Protein AF-0000000071160947 (afdb_homodimer)

Sequence (1406 aa):
MVSRFAVFLLFLVSVNASLTGPANILPTLPNAIIKSENSQCQYDSLKLQLGLKNMTLWAQQMWDASAKQAVGLLSGNRFQLGDFDECLQVAKPIKAQYCLVDVKLDVPPQYSYADPLAREYDPLLPAWHKIYYGGARFKQRLDMIKWALCVPASCSALDVQTYLRSYIKENKLDMIENVSVADNMCTQAQRPGDEYTAYDIAFVLLIGFLILLTIIATVFDYTVYSEQTTWQWNQESKSVDLIMCFSGRRAMQSLKNKNCVVRGLDLTPLCGTTTISMILIIIGHRWGFRLPGPLQNYEVNEQVFYNYFISIFTSHMDLLVDTFFAISGALMILILLDRLERSFISPFKVLVFKYFRLTPVYAVIIFFFATLQYKMGSGPLWEAFIGTDKKNCQQTWWISLLYLNNYIATDKTCGYHTWFMPCEFHFTIIGIVLGYVLHKKPKIGMYLTSMLMAVSIAVPFALTFIGQKPANIQFNMDFTTNPTNDDYFMSIYIKSHTRAGPYIVGAIFGYLLYRRKESTNKLNLTQTYVLLAISTLICTTTWFSGALLYHPSYVYDPLQAALYGSTIRSVWAAGLVTGLYALIIGPPNFVKNMLSWKPFIPLASLNFNAYMVNTILPVADTASRRTPDHFDIRNFVTDAISDTVMCLTAGLFLYLLVERPFRLLITQLFVSKSNENEKKNYVSRAIESNRDFDKVLPTHHRTMVSRFAVFLLFLVSVNASLTGPANILPTLPNAIIKSENSQCQYDSLKLQLGLKNMTLWAQQMWDASAKQAVGLLSGNRFQLGDFDECLQVAKPIKAQYCLVDVKLDVPPQYSYADPLAREYDPLLPAWHKIYYGGARFKQRLDMIKWALCVPASCSALDVQTYLRSYIKENKLDMIENVSVADNMCTQAQRPGDEYTAYDIAFVLLIGFLILLTIIATVFDYTVYSEQTTWQWNQESKSVDLIMCFSGRRAMQSLKNKNCVVRGLDLTPLCGTTTISMILIIIGHRWGFRLPGPLQNYEVNEQVFYNYFISIFTSHMDLLVDTFFAISGALMILILLDRLERSFISPFKVLVFKYFRLTPVYAVIIFFFATLQYKMGSGPLWEAFIGTDKKNCQQTWWISLLYLNNYIATDKTCGYHTWFMPCEFHFTIIGIVLGYVLHKKPKIGMYLTSMLMAVSIAVPFALTFIGQKPANIQFNMDFTTNPTNDDYFMSIYIKSHTRAGPYIVGAIFGYLLYRRKESTNKLNLTQTYVLLAISTLICTTTWFSGALLYHPSYVYDPLQAALYGSTIRSVWAAGLVTGLYALIIGPPNFVKNMLSWKPFIPLASLNFNAYMVNTILPVADTASRRTPDHFDIRNFVTDAISDTVMCLTAGLFLYLLVERPFRLLITQLFVSKSNENEKKNYVSRAIESNRDFDKVLPTHHRT

Radius of gyration: 35.84 Å; Cα contacts (8 Å, |Δi|>4): 2236; chains: 2; bounding box: 84×134×92 Å

Solvent-accessible surface area (backbone atoms only — not comparable to full-atom values): 72496 Å² total; per-residue (Å²): 131,80,75,77,72,68,70,74,72,66,80,75,65,71,69,70,71,66,80,67,60,68,80,57,89,48,68,68,65,81,51,54,50,62,78,40,94,49,62,64,22,18,51,50,16,47,51,39,52,52,27,33,74,64,43,17,23,35,32,40,36,27,55,26,10,16,40,48,63,70,46,22,40,94,34,35,24,28,47,38,54,35,23,61,67,49,12,37,64,30,62,49,96,53,44,27,19,31,30,47,30,39,37,32,49,43,71,57,72,92,39,69,71,52,63,46,80,59,88,76,77,68,42,85,38,51,41,54,44,72,35,45,49,70,78,37,55,60,53,77,54,53,35,49,28,36,40,18,33,23,26,51,51,68,44,48,42,64,48,53,31,54,38,49,54,51,50,36,62,76,67,63,46,67,53,52,64,47,68,45,41,54,65,65,31,46,45,50,69,79,46,80,74,71,59,81,46,72,66,37,50,51,50,52,48,49,53,51,49,38,51,49,47,24,50,52,22,29,51,46,42,57,70,76,43,61,83,56,86,68,89,66,82,85,73,60,56,69,68,56,53,59,43,53,37,24,14,47,65,58,46,55,49,50,39,72,63,62,43,48,50,56,93,86,35,53,50,40,45,55,24,26,52,52,38,54,38,46,52,50,46,42,41,36,43,46,58,52,41,47,64,54,35,47,32,29,54,38,62,64,64,41,45,36,47,69,32,56,75,56,22,26,66,64,46,44,54,67,56,48,57,37,49,53,37,13,52,50,23,16,51,50,28,31,52,50,42,58,44,50,72,76,43,83,71,58,67,65,58,42,52,52,50,49,48,49,50,49,41,58,49,51,47,53,52,48,51,35,43,41,36,56,55,53,66,73,63,59,45,72,38,22,45,66,48,47,45,46,35,19,54,22,15,64,73,36,48,68,43,49,76,65,43,40,34,44,77,48,64,55,84,39,43,46,61,95,71,50,42,56,55,28,35,54,53,54,48,46,54,51,43,52,55,47,32,54,37,34,67,76,41,47,70,61,24,50,53,50,52,50,50,50,47,50,47,22,28,48,46,33,22,49,52,18,42,76,63,62,37,71,39,59,78,66,75,36,51,55,32,52,61,40,52,77,74,32,63,59,46,69,69,39,69,41,26,50,75,47,57,42,32,12,24,50,49,14,28,52,50,11,46,54,60,57,68,52,50,92,80,53,78,62,45,49,68,67,58,23,51,52,35,36,51,51,13,50,49,39,37,48,48,51,49,55,51,39,28,56,68,63,23,83,82,51,74,92,43,46,66,61,19,10,55,45,45,24,37,48,58,35,48,33,25,47,14,49,50,41,30,48,48,26,51,47,50,19,61,93,44,71,67,39,52,60,24,40,36,71,73,28,51,42,49,35,72,25,42,68,45,18,62,73,47,44,58,56,61,37,45,50,50,38,17,35,42,69,54,55,42,68,84,44,72,70,60,50,50,34,52,38,48,20,49,48,53,50,23,48,51,52,8,49,50,42,39,46,57,35,38,51,22,48,40,44,50,54,50,55,62,62,52,64,72,57,42,76,81,52,56,81,81,49,62,74,71,56,62,73,62,64,55,43,68,67,82,72,58,81,79,72,76,64,103,129,82,76,77,66,68,73,69,74,63,80,76,67,72,68,71,70,65,81,66,61,68,81,56,90,47,68,68,65,82,51,54,47,63,79,41,92,48,64,65,23,18,53,52,16,47,50,39,54,52,27,34,73,63,42,15,22,35,33,41,36,24,56,25,11,16,40,49,62,70,47,21,40,94,33,38,26,28,47,38,52,34,22,60,67,48,12,36,66,31,61,51,95,53,43,26,18,31,29,47,31,39,36,32,50,44,71,57,72,92,39,70,73,53,65,46,78,59,86,74,74,67,42,83,39,49,41,54,42,72,35,45,49,70,80,37,55,61,52,78,55,54,36,48,29,37,40,18,33,23,27,51,51,69,42,48,41,63,47,52,31,54,39,50,53,51,50,37,62,74,66,64,46,68,52,52,63,45,68,46,42,54,65,63,30,45,45,50,69,78,47,79,74,71,58,82,46,72,67,37,51,50,50,51,49,51,53,49,49,38,54,49,47,24,50,51,22,29,53,47,43,57,71,76,45,60,82,59,88,68,91,66,83,86,73,60,56,68,68,56,53,59,43,52,36,24,16,47,64,60,46,53,49,50,40,73,62,61,39,49,49,58,93,87,37,54,48,40,44,54,22,24,53,51,38,53,38,47,52,50,49,42,41,38,44,47,58,50,41,45,63,54,34,46,32,29,52,37,64,63,64,40,45,37,48,69,32,55,76,57,22,26,64,64,45,45,52,67,58,47,58,37,51,54,37,13,51,50,22,16,50,48,27,28,52,50,41,58,44,51,72,76,41,84,71,60,68,65,58,41,52,52,50,50,48,50,50,50,41,59,48,52,49,53,50,47,50,35,44,39,36,57,55,52,68,73,63,60,44,72,38,23,45,65,48,48,45,45,36,19,54,22,15,64,73,35,46,69,43,48,77,65,46,39,34,44,75,47,65,54,84,40,44,46,61,94,70,50,41,55,55,26,35,54,54,54,49,47,54,51,41,52,55,47,33,54,37,35,66,77,39,48,70,61,24,50,52,50,51,50,49,49,48,51,46,23,29,48,47,33,22,49,53,18,42,76,62,63,39,71,37,59,79,64,74,36,49,54,32,51,61,40,54,75,75,31,62,57,46,69,70,40,68,42,27,49,75,48,57,43,34,11,24,49,50,13,29,53,50,12,46,54,60,56,68,53,52,92,80,54,80,64,46,47,67,68,58,22,51,52,37,37,49,51,13,50,51,39,36,49,48,52,48,54,51,39,27,57,70,62,23,82,83,49,76,90,43,47,68,59,20,11,57,45,44,24,37,48,58,35,49,33,26,48,14,51,52,41,31,48,49,25,50,46,50,18,61,91,46,70,67,41,51,59,23,41,36,72,73,27,52,42,49,34,72,26,43,68,44,18,62,70,46,44,59,57,60,38,46,50,50,40,18,36,43,68,55,55,42,67,83,43,73,70,61,51,51,34,51,38,47,21,49,50,53,50,22,49,51,52,7,50,51,42,37,48,55,36,36,51,21,47,40,46,48,53,51,56,62,62,53,63,71,58,44,76,79,56,54,80,80,53,61,73,72,55,64,73,66,66,56,42,70,66,82,72,58,81,80,70,76,62,106

Organism: Aphis gossypii (NCBI:txid80765)

InterPro domains:
  IPR002656 Acyltransferase 3 domain [PF01757] (276-599)
  IPR006621 Nose resistant-to-fluoxetine protein, N-terminal [PF20146] (41-163)
  IPR006621 Nose resistant-to-fluoxetine protein, N-terminal [SM00703] (38-188)
  IPR052728 Oxygen and lipid transport regulator [PTHR11161] (25-681)

Secondary structure (DSSP, 8-state):
-GGGGSS-----------------SSPPPPS---S-SSHHHHHHHHHHHHHHHTTBHHHHHHHHHS--S-SSTTTT--EE---HHHHHT--SSS-EEEEEEEEEE---GGGTTS-TT-----TTSBTHHHH--TT-TTS--TTEEEEEEEEETTS-HHHHHHHHHHHHHHTT-TTEEEEE--GGGEEESS-GGGS--HHHHHHHHHHHHHHHHHHHHHHHHHHHSTT-SS--TTSS-HHHHHHHTT-HHHHHHHHHT---EETTEE-THHHHHHHHHHHHHHHHHHHHTTTTS-EE-HHHHHHTTT-HHHHHHHH-THHHHHHHHHHHHHHHHHHHHHHHHHS---HHHHHHHHHHHHHHHHHHHHHHHHTGGGGG---TTHIIIIIHHHHHHHHHHHHHHTT-TTTSSGGG-SSSSTTHHHHHHHHHHHHHHHHHHHHH-HHHHHHHHHHHHHHHHHHHHHHHHHHT--SS----HHHHH-GGG-HHIIIIIT-GGGT-HHHHHHHHHHHHHHH--TTSPPP-HHHHHHHHHHHHHHHHHHHHHHHHHHSTTPPP-HHHHHHHHHHHHHHHHHHHHHHHHHHHHSPP-HHHHHHT-TTHHHHHTTHHHHHHHTTHHHHHHHHH-SS-EE--HHHHHHHHHHHHHHHHHHHHHHIIIIIHHHHHHHHHHHHTTTTTTS-SSTHHHHTTTTTS-TTSS------/-GGGGGGG----------------SSPPPPS--TT-SSHHHHHHHHHHHHHHHTTBHHHHHHHHHS--S-SSTTTT--EE---HHHHHH--SSS-EEEEEEEEEE---GGGTTS-TT-----TTSBTHHHH--TT-TTS--TTEEEEEEEEETTS-HHHHHHHHHHHHHHTT-TTEEEEE--GGGEEESS-GGGS--HHHHHHHHHHHHHHHHHHHHHHHHHHHSTT-SS--TTSS-HHHHHHHTT-HHHHHHHHHT---EETTEE-THHHHHHHHHHHHHHHHHHHHTTTTS-EE-HHHHHHTTT-HHHHHHHH-THHHHHHHHHHHHHHHHHHHHHHHHHS---HHHHHHHHHHHHHHHHHHHHHHHHTGGGGG---TTHIIIIIHHHHHHHHHHHHHHTT-TTTSSGGG-SSSSTTHHHHHHHHHHHHHHHHHHHHH-HHHHHHHHHHHHHHHHHHHHHHHHHHT--SS----HHHHH-GGG-HHIIIIIT-GGGT-HHHHHHHHHHHHHHH--TTSPPP-HHHHHHHHHHHHHHHHHHHHHHHHHHSTTPPP-HHHHHHHHHHHHHHHHHHHHHHHHHHHHSPP-HHHHHHT-TTHHHHHTTHHHHHHHTTHHHHHHHHH-SS-EE--HHHHHHHHHHHHHHHHHHHHHHIIIIIHHHHHHHHHHHHTTTTTTS-SSTHHHHTTTTTS-TTS-------

Foldseek 3Di:
DPPPPPPPPPPPPPPPVPPPPPDALDAFFDQQLCDFPQPVSNVVSVVLVVCVVVVNDLSVLQVQQWQGGDDQLLLQQLEPQRFQVSLQVRPPPFFKKKFWKKWAFDQDPVLQPADLPDLDDDPVDDSSVSQHNNPQQQDHRSRIHTTIGIHTPSAAQVSVQVSRVVVCVVVVVNRTDGMHTDRLLMGHNDDPQQDADPLQVVLVVVLVVLVVLQVVLQVCCCVPVVPDPADFPPPDDLVNNLSNLQHPVNLVVCLQQAQQADPNWRLLLLLLLLLVLLLLVLLLLLLLLQLLFRAGSCSVVSVLLADLVNVLSRWVSLLSLLSVLLQLLLCLLQVLLSQVVVPDDDLVQLLVLQLLLQLFLVLSLLSCLQHCLLNPAAASQSCVFSVLLNVLSVVCVVVLSVLNCLPPPVLSRRDDQSLSVSLSSVLSNVSSVLNVCCNPPVVVSVVVLVVLLVQLLVVLLCCLLVVVHFLDDASRSNCSNRVSPDPCCNPAVSDNSNSNLSNSNSNVLNVVVNPDDPPDDFDEPVRLVVLLVQLCVQLVCLSSVVSQRSRSPRDRDSNVSSNNNSPSSNSNSNSVSSNSVSLRRYDDDDSNCSSSPSVSSSSSVLSSQLSSCSNSVSNCPSSHDSDGDYDDPVVSVVVSVVSSVVSSVRSSVCSSSTNSSSSSVVLSVVQVVPCPPVVPDQPPPQSVVVSHDSSRHRNPRDD/DPPPPPPPPPPPVPPPVPPPPPDALDAFFDQQLCPFPQPVSNVVSVVLVVCVVVVNDLSVLQVQQWQGGDDQLLLFQLESQRFQVSLQVRPPPFFKKKFWKKWAFDQDPVLQPADLPDLDDDPVDDSSVSQHNNPQQQDHRSRIHTTIGIHTPSAAQVSVQVSRVVVCVVVVVNRTDGMHTDRLLMGHNDDPQQDADPLQVVLVVVLVVLVVLQVVLQVCCCVVVVPDPADFPPPDDLVNNLSNLQHPVNLVVCLQQAFQADPNWRLLLLLLLLLVLLLLVLLLLLLLLQLLFRAGSCSVVSVLLADLVNVLSRWVSLLSLLSVLLQLLLCLQQVLLSQVVVPDDDLVQLLVLQLLLQLFLVLSLLSCLQHCLLNPAAASQSCVFSVLLNVLSVVCVVVLSVLNCLPPPVLSRRDDQSLSVSLSSVLSNVSSVLNVCCNVPVVVSVVVLVVLLVQLLVVLLCCLLVVVHFLDDASRSNCSNRVSPDPCCNPAVSDNSNSNLSNSNSNVLNVVVNPDDPPDDFDEPVRLVVLLVQLCVQLVCLSSVVSQRSRSPRDRDSNVSSNNNSPSSNSNSNSVSSNSSSLRRYDDDDSNCSSSPSVSSSSSVLSSQLSSCSNSVSNCPSSHDSDGDYDDPVVSVVVSVVSSVVSSVRSSVCSSSTNSSSSSVVLSVVQVVPCPPPVPDQPPVQSVVVNHDSSRDRNPRDD

pLDDT: mean 89.12, std 17.19, range [22.59, 98.62]

Structure (mmCIF, N/CA/C/O backbone):
data_AF-0000000071160947-model_v1
#
loop_
_entity.id
_entity.type
_entity.pdbx_description
1 polymer 'Nose resistant-to-fluoxetine protein N-terminal domain-containing protein'
#
loop_
_atom_site.group_PDB
_atom_site.id
_atom_site.type_symbol
_atom_site.label_atom_id
_atom_site.label_alt_id
_atom_site.label_comp_id
_atom_site.label_asym_id
_atom_site.label_entity_id
_atom_site.label_seq_id
_atom_site.pdbx_PDB_ins_code
_atom_site.Cartn_x
_atom_site.Cartn_y
_atom_site.Cartn_z
_atom_site.occupancy
_atom_site.B_iso_or_equiv
_atom_site.auth_seq_id
_atom_site.auth_comp_id
_atom_site.auth_asym_id
_atom_site.auth_atom_id
_atom_site.pdbx_PDB_model_num
ATOM 1 N N . MET A 1 1 ? -24.609 -68.188 -52.844 1 24.61 1 MET A N 1
ATOM 2 C CA . MET A 1 1 ? -25.031 -66.938 -52.188 1 24.61 1 MET A CA 1
ATOM 3 C C . MET A 1 1 ? -24.328 -66.75 -50.875 1 24.61 1 MET A C 1
ATOM 5 O O . MET A 1 1 ? -24.594 -65.75 -50.156 1 24.61 1 MET A O 1
ATOM 9 N N . VAL A 1 2 ? -23.703 -67.75 -50.25 1 30.08 2 VAL A N 1
ATOM 10 C CA . VAL A 1 2 ? -23.156 -67.875 -48.906 1 30.08 2 VAL A CA 1
ATOM 11 C C . VAL A 1 2 ? -21.953 -66.938 -48.75 1 30.08 2 VAL A C 1
ATOM 13 O O . VAL A 1 2 ? -21.469 -66.688 -47.625 1 30.08 2 VAL A O 1
ATOM 16 N N . SER A 1 3 ? -21.297 -66.562 -49.844 1 28.06 3 SER A N 1
ATOM 17 C CA . SER A 1 3 ? -19.938 -66 -49.812 1 28.06 3 SER A CA 1
ATOM 18 C C . SER A 1 3 ? -19.922 -64.625 -49.125 1 28.06 3 SER A C 1
ATOM 20 O O . SER A 1 3 ? -18.875 -64.188 -48.688 1 28.06 3 SER A O 1
ATOM 22 N N . ARG A 1 4 ? -20.938 -63.781 -49.312 1 31.16 4 ARG A N 1
ATOM 23 C CA . ARG A 1 4 ? -20.719 -62.344 -49.125 1 31.16 4 ARG A CA 1
ATOM 24 C C . ARG A 1 4 ? -20.719 -61.969 -47.656 1 31.16 4 ARG A C 1
ATOM 26 O O . ARG A 1 4 ? -20.703 -60.781 -47.281 1 31.16 4 ARG A O 1
ATOM 33 N N . PHE A 1 5 ? -21.016 -62.938 -46.75 1 31 5 PHE A N 1
ATOM 34 C CA . PHE A 1 5 ? -21.266 -62.531 -45.375 1 31 5 PHE A CA 1
ATOM 35 C C . PHE A 1 5 ? -19.969 -62.156 -44.688 1 31 5 PHE A C 1
ATOM 37 O O . PHE A 1 5 ? -19.969 -61.781 -43.5 1 31 5 PHE A O 1
ATOM 44 N N . ALA A 1 6 ? -18.797 -62.594 -45.156 1 30.31 6 ALA A N 1
ATOM 45 C CA . ALA A 1 6 ? -17.609 -62.594 -44.312 1 30.31 6 ALA A CA 1
ATOM 46 C C . ALA A 1 6 ? -17.156 -61.156 -44.031 1 30.31 6 ALA A C 1
ATOM 48 O O . ALA A 1 6 ? -16.422 -60.906 -43.062 1 30.31 6 ALA A O 1
ATOM 49 N N . VAL A 1 7 ? -17.312 -60.219 -44.938 1 28.64 7 VAL A N 1
ATOM 50 C CA . VAL A 1 7 ? -16.297 -59.156 -44.938 1 28.64 7 VAL A CA 1
ATOM 51 C C . VAL A 1 7 ? -16.609 -58.156 -43.844 1 28.64 7 VAL A C 1
ATOM 53 O O . VAL A 1 7 ? -15.766 -57.312 -43.469 1 28.64 7 VAL A O 1
ATOM 56 N N . PHE A 1 8 ? -17.906 -58.062 -43.469 1 26.28 8 PHE A N 1
ATOM 57 C CA . PHE A 1 8 ? -18.109 -56.75 -42.812 1 26.28 8 PHE A CA 1
ATOM 58 C C . PHE A 1 8 ? -17.609 -56.781 -41.375 1 26.28 8 PHE A C 1
ATOM 60 O O . PHE A 1 8 ? -18.406 -56.625 -40.438 1 26.28 8 PHE A O 1
ATOM 67 N N . LEU A 1 9 ? -16.922 -57.875 -40.969 1 26.45 9 LEU A N 1
ATOM 68 C CA . LEU A 1 9 ? -16.547 -57.688 -39.594 1 26.45 9 LEU A CA 1
ATOM 69 C C . LEU A 1 9 ? -15.672 -56.469 -39.406 1 26.45 9 LEU A C 1
ATOM 71 O O . LEU A 1 9 ? -14.484 -56.469 -39.75 1 26.45 9 LEU A O 1
ATOM 75 N N . LEU A 1 10 ? -16.125 -55.281 -39.938 1 25.11 10 LEU A N 1
ATOM 76 C CA . LEU A 1 10 ? -15.43 -54.031 -39.719 1 25.11 10 LEU A CA 1
ATOM 77 C C . LEU A 1 10 ? -15 -53.906 -38.25 1 25.11 10 LEU A C 1
ATOM 79 O O . LEU A 1 10 ? -15.672 -54.406 -37.375 1 25.11 10 LEU A O 1
ATOM 83 N N . PHE A 1 11 ? -13.711 -53.5 -38.094 1 27.3 11 PHE A N 1
ATOM 84 C CA . PHE A 1 11 ? -12.812 -53.094 -37 1 27.3 11 PHE A CA 1
ATOM 85 C C . PHE A 1 11 ? -13.508 -52.125 -36.062 1 27.3 11 PHE A C 1
ATOM 87 O O . PHE A 1 11 ? -13.742 -50.969 -36.406 1 27.3 11 PHE A O 1
ATOM 94 N N . LEU A 1 12 ? -14.508 -52.594 -35.344 1 26.86 12 LEU A N 1
ATOM 95 C CA . LEU A 1 12 ? -14.812 -51.781 -34.156 1 26.86 12 LEU A CA 1
ATOM 96 C C . LEU A 1 12 ? -13.555 -51.469 -33.375 1 26.86 12 LEU A C 1
ATOM 98 O O . LEU A 1 12 ? -13.086 -52.312 -32.594 1 26.86 12 LEU A O 1
ATOM 102 N N . VAL A 1 13 ? -12.578 -50.875 -34.031 1 26.92 13 VAL A N 1
ATOM 103 C CA . VAL A 1 13 ? -11.555 -50.25 -33.188 1 26.92 13 VAL A CA 1
ATOM 104 C C . VAL A 1 13 ? -12.219 -49.438 -32.094 1 26.92 13 VAL A C 1
ATOM 106 O O . VAL A 1 13 ? -12.898 -48.438 -32.375 1 26.92 13 VAL A O 1
ATOM 109 N N . SER A 1 14 ? -12.672 -50.125 -31.125 1 26.7 14 SER A N 1
ATOM 110 C CA . SER A 1 14 ? -12.875 -49.344 -29.906 1 26.7 14 SER A CA 1
ATOM 111 C C . SER A 1 14 ? -11.719 -48.375 -29.672 1 26.7 14 SER A C 1
ATOM 113 O O . SER A 1 14 ? -10.602 -48.812 -29.359 1 26.7 14 SER A O 1
ATOM 115 N N . VAL A 1 15 ? -11.633 -47.375 -30.484 1 27.64 15 VAL A N 1
ATOM 116 C CA . VAL A 1 15 ? -10.828 -46.281 -30.016 1 27.64 15 VAL A CA 1
ATOM 117 C C . VAL A 1 15 ? -11.117 -46 -28.547 1 27.64 15 VAL A C 1
ATOM 119 O O . VAL A 1 15 ? -12.219 -45.594 -28.188 1 27.64 15 VAL A O 1
ATOM 122 N N . ASN A 1 16 ? -10.773 -46.938 -27.734 1 27 16 ASN A N 1
ATOM 123 C CA . ASN A 1 16 ? -10.602 -46.375 -26.391 1 27 16 ASN A CA 1
ATOM 124 C C . ASN A 1 16 ? -9.977 -45 -26.438 1 27 16 ASN A C 1
ATOM 126 O O . ASN A 1 16 ? -8.812 -44.844 -26.828 1 27 16 ASN A O 1
ATOM 130 N N . ALA A 1 17 ? -10.703 -44 -26.812 1 32.44 17 ALA A N 1
ATOM 131 C CA . ALA A 1 17 ? -10.32 -42.625 -26.578 1 32.44 17 ALA A CA 1
ATOM 132 C C . ALA A 1 17 ? -9.578 -42.469 -25.25 1 32.44 17 ALA A C 1
ATOM 134 O O . ALA A 1 17 ? -10.195 -42.5 -24.188 1 32.44 17 ALA A O 1
ATOM 135 N N . SER A 1 18 ? -8.5 -43.156 -25.094 1 33.53 18 SER A N 1
ATOM 136 C CA . SER A 1 18 ? -7.617 -42.656 -24.047 1 33.53 18 SER A CA 1
ATOM 137 C C . SER A 1 18 ? -7.801 -41.156 -23.859 1 33.53 18 SER A C 1
ATOM 139 O O . SER A 1 18 ? -7.77 -40.375 -24.828 1 33.53 18 SER A O 1
ATOM 141 N N . LEU A 1 19 ? -8.594 -40.75 -22.984 1 36.97 19 LEU A N 1
ATOM 142 C CA . LEU A 1 19 ? -8.656 -39.375 -22.484 1 36.97 19 LEU A CA 1
ATOM 143 C C . LEU A 1 19 ? -7.297 -38.688 -22.609 1 36.97 19 LEU A C 1
ATOM 145 O O . LEU A 1 19 ? -6.562 -38.594 -21.625 1 36.97 19 LEU A O 1
ATOM 149 N N . THR A 1 20 ? -6.469 -39.031 -23.578 1 40.62 20 THR A N 1
ATOM 150 C CA . THR A 1 20 ? -5.242 -38.25 -23.688 1 40.62 20 THR A CA 1
ATOM 151 C C . THR A 1 20 ? -5.555 -36.75 -23.719 1 40.62 20 THR A C 1
ATOM 153 O O . THR A 1 20 ? -6.066 -36.25 -24.719 1 40.62 20 THR A O 1
ATOM 156 N N . GLY A 1 21 ? -6.02 -36.219 -22.703 1 48.97 21 GLY A N 1
ATOM 157 C CA . GLY A 1 21 ? -6.062 -34.75 -22.641 1 48.97 21 GLY A CA 1
ATOM 158 C C . GLY A 1 21 ? -4.914 -34.094 -23.375 1 48.97 21 GLY A C 1
ATOM 159 O O . GLY A 1 21 ? -3.93 -34.75 -23.719 1 48.97 21 GLY A O 1
ATOM 160 N N . PRO A 1 22 ? -5.184 -33.062 -24.125 1 52.38 22 PRO A N 1
ATOM 161 C CA . PRO A 1 22 ? -4.105 -32.344 -24.812 1 52.38 22 PRO A CA 1
ATOM 162 C C . PRO A 1 22 ? -2.828 -32.25 -23.969 1 52.38 22 PRO A C 1
ATOM 164 O O . PRO A 1 22 ? -2.895 -32.188 -22.75 1 52.38 22 PRO A O 1
ATOM 167 N N . ALA A 1 23 ? -1.731 -32.812 -24.578 1 54.56 23 ALA A N 1
ATOM 168 C CA . ALA A 1 23 ? -0.407 -32.844 -23.969 1 54.56 23 ALA A CA 1
ATOM 169 C C . ALA A 1 23 ? -0.007 -31.453 -23.484 1 54.56 23 ALA A C 1
ATOM 171 O O . ALA A 1 23 ? -0.059 -30.484 -24.234 1 54.56 23 ALA A O 1
ATOM 172 N N . ASN A 1 24 ? -0.079 -31.281 -22.172 1 66.25 24 ASN A N 1
ATOM 173 C CA . ASN A 1 24 ? 0.501 -30.078 -21.562 1 66.25 24 ASN A CA 1
ATOM 174 C C . ASN A 1 24 ? 1.963 -29.906 -21.969 1 66.25 24 ASN A C 1
ATOM 176 O O . ASN A 1 24 ? 2.641 -30.875 -22.312 1 66.25 24 ASN A O 1
ATOM 180 N N . ILE A 1 25 ? 2.293 -28.672 -22.156 1 75.81 25 ILE A N 1
ATOM 181 C CA . ILE A 1 25 ? 3.67 -28.328 -22.484 1 75.81 25 ILE A CA 1
ATOM 182 C C . ILE A 1 25 ? 4.621 -28.984 -21.5 1 75.81 25 ILE A C 1
ATOM 184 O O . ILE A 1 25 ? 5.656 -29.531 -21.875 1 75.81 25 ILE A O 1
ATOM 188 N N . LEU A 1 26 ? 4.211 -28.984 -20.203 1 81.75 26 LEU A N 1
ATOM 189 C CA . LEU A 1 26 ? 4.984 -29.656 -19.172 1 81.75 26 LEU A CA 1
ATOM 190 C C . LEU A 1 26 ? 4.137 -30.703 -18.438 1 81.75 26 LEU A C 1
ATOM 192 O O . LEU A 1 26 ? 3.104 -30.375 -17.859 1 81.75 26 LEU A O 1
ATOM 196 N N . PRO A 1 27 ? 4.562 -31.906 -18.594 1 80.94 27 PRO A N 1
ATOM 197 C CA . PRO A 1 27 ? 3.814 -32.938 -17.891 1 80.94 27 PRO A CA 1
ATOM 198 C C . PRO A 1 27 ? 4.039 -32.906 -16.375 1 80.94 27 PRO A C 1
ATOM 200 O O . PRO A 1 27 ? 4.922 -32.219 -15.898 1 80.94 27 PRO A O 1
ATOM 203 N N . THR A 1 28 ? 3.236 -33.656 -15.688 1 88.88 28 THR A N 1
ATOM 204 C CA . THR A 1 28 ? 3.342 -33.781 -14.234 1 88.88 28 THR A CA 1
ATOM 205 C C . THR A 1 28 ? 4.625 -34.5 -13.836 1 88.88 28 THR A C 1
ATOM 207 O O . THR A 1 28 ? 4.961 -35.531 -14.398 1 88.88 28 THR A O 1
ATOM 210 N N . LEU A 1 29 ? 5.379 -33.906 -12.938 1 93.25 29 LEU A N 1
ATOM 211 C CA . LEU A 1 29 ? 6.594 -34.5 -12.398 1 93.25 29 LEU A CA 1
ATOM 212 C C . LEU A 1 29 ? 6.324 -35.125 -11.031 1 93.25 29 LEU A C 1
ATOM 214 O O . LEU A 1 29 ? 5.52 -34.625 -10.258 1 93.25 29 LEU A O 1
ATOM 218 N N . PRO A 1 30 ? 6.996 -36.219 -10.773 1 94.44 30 PRO A N 1
ATOM 219 C CA . PRO A 1 30 ? 6.773 -36.906 -9.492 1 94.44 30 PRO A CA 1
ATOM 220 C C . PRO A 1 30 ? 7.41 -36.156 -8.32 1 94.44 30 PRO A C 1
ATOM 222 O O . PRO A 1 30 ? 8.469 -35.562 -8.469 1 94.44 30 PRO A O 1
ATOM 225 N N . ASN A 1 31 ? 6.727 -36.25 -7.195 1 95.75 31 ASN A N 1
ATOM 226 C CA . ASN A 1 31 ? 7.297 -35.656 -5.992 1 95.75 31 ASN A CA 1
ATOM 227 C C . ASN A 1 31 ? 7.816 -36.719 -5.031 1 95.75 31 ASN A C 1
ATOM 229 O O . ASN A 1 31 ? 8.312 -36.406 -3.953 1 95.75 31 ASN A O 1
ATOM 233 N N . ALA A 1 32 ? 7.645 -38.031 -5.41 1 96.25 32 ALA A N 1
ATOM 234 C CA . ALA A 1 32 ? 8.25 -39.125 -4.688 1 96.25 32 ALA A CA 1
ATOM 235 C C . ALA A 1 32 ? 9.516 -39.625 -5.383 1 96.25 32 ALA A C 1
ATOM 237 O O . ALA A 1 32 ? 9.461 -40.062 -6.531 1 96.25 32 ALA A O 1
ATOM 238 N N . ILE A 1 33 ? 10.586 -39.594 -4.66 1 96.44 33 ILE A N 1
ATOM 239 C CA . ILE A 1 33 ? 11.891 -39.969 -5.203 1 96.44 33 ILE A CA 1
ATOM 240 C C . ILE A 1 33 ? 12.18 -41.438 -4.895 1 96.44 33 ILE A C 1
ATOM 242 O O . ILE A 1 33 ? 13.047 -41.719 -4.074 1 96.44 33 ILE A O 1
ATOM 246 N N . ILE A 1 34 ? 11.617 -42.281 -5.613 1 93.31 34 ILE A N 1
ATOM 247 C CA . ILE A 1 34 ? 11.539 -43.688 -5.238 1 93.31 34 ILE A CA 1
ATOM 248 C C . ILE A 1 34 ? 12.852 -44.406 -5.59 1 93.31 34 ILE A C 1
ATOM 250 O O . ILE A 1 34 ? 13.188 -45.438 -5.016 1 93.31 34 ILE A O 1
ATOM 254 N N . LYS A 1 35 ? 13.68 -43.969 -6.551 1 90.75 35 LYS A N 1
ATOM 255 C CA . LYS A 1 35 ? 14.953 -44.562 -6.906 1 90.75 35 LYS A CA 1
ATOM 256 C C . LYS A 1 35 ? 16.125 -43.688 -6.5 1 90.75 35 LYS A C 1
ATOM 258 O O . LYS A 1 35 ? 16.875 -43.188 -7.352 1 90.75 35 LYS A O 1
ATOM 263 N N . SER A 1 36 ? 16.234 -43.438 -5.227 1 91.62 36 SER A N 1
ATOM 264 C CA . SER A 1 36 ? 17.344 -42.625 -4.738 1 91.62 36 SER A CA 1
ATOM 265 C C . SER A 1 36 ? 18.453 -43.5 -4.164 1 91.62 36 SER A C 1
ATOM 267 O O . SER A 1 36 ? 18.203 -44.562 -3.631 1 91.62 36 SER A O 1
ATOM 269 N N . GLU A 1 37 ? 19.734 -43.031 -4.301 1 92.06 37 GLU A N 1
ATOM 270 C CA . GLU A 1 37 ? 20.875 -43.719 -3.68 1 92.06 37 GLU A CA 1
ATOM 271 C C . GLU A 1 37 ? 20.875 -43.5 -2.166 1 92.06 37 GLU A C 1
ATOM 273 O O . GLU A 1 37 ? 21.484 -44.281 -1.432 1 92.06 37 GLU A O 1
ATOM 278 N N . ASN A 1 38 ? 20.234 -42.469 -1.774 1 95.44 38 ASN A N 1
ATOM 279 C CA . ASN A 1 38 ? 20.031 -42.219 -0.354 1 95.44 38 ASN A CA 1
ATOM 280 C C . ASN A 1 38 ? 18.922 -43.062 0.224 1 95.44 38 ASN A C 1
ATOM 282 O O . ASN A 1 38 ? 17.75 -42.875 -0.098 1 95.44 38 ASN A O 1
ATOM 286 N N . SER A 1 39 ? 19.219 -43.938 1.131 1 96.56 39 SER A N 1
ATOM 287 C CA . SER A 1 39 ? 18.281 -44.938 1.638 1 96.56 39 SER A CA 1
ATOM 288 C C . SER A 1 39 ? 17.109 -44.281 2.369 1 96.56 39 SER A C 1
ATOM 290 O O . SER A 1 39 ? 15.969 -44.719 2.232 1 96.56 39 SER A O 1
ATOM 292 N N . GLN A 1 40 ? 17.406 -43.344 3.186 1 97.62 40 GLN A N 1
ATOM 293 C CA . GLN A 1 40 ? 16.328 -42.656 3.922 1 97.62 40 GLN A CA 1
ATOM 294 C C . GLN A 1 40 ? 15.383 -41.938 2.977 1 97.62 40 GLN A C 1
ATOM 296 O O . GLN A 1 40 ? 14.164 -41.938 3.178 1 97.62 40 GLN A O 1
ATOM 301 N N . CYS A 1 41 ? 15.945 -41.25 2.033 1 97.69 41 CYS A N 1
ATOM 302 C CA . CYS A 1 41 ? 15.133 -40.594 1.02 1 97.69 41 CYS A CA 1
ATOM 303 C C . CYS A 1 41 ? 14.234 -41.562 0.297 1 97.69 41 CYS A C 1
ATOM 305 O O . CYS A 1 41 ? 13.047 -41.312 0.086 1 97.69 41 CYS A O 1
ATOM 307 N N . GLN A 1 42 ? 14.797 -42.719 -0.084 1 97.44 42 GLN A N 1
ATOM 308 C CA . GLN A 1 42 ? 14.016 -43.75 -0.762 1 97.44 42 GLN A CA 1
ATOM 309 C C . GLN A 1 42 ? 12.891 -44.25 0.129 1 97.44 42 GLN A C 1
ATOM 311 O O . GLN A 1 42 ? 11.758 -44.406 -0.325 1 97.44 42 GLN A O 1
ATOM 316 N N . TYR A 1 43 ? 13.227 -44.5 1.383 1 97.75 43 TYR A N 1
ATOM 317 C CA . TYR A 1 43 ? 12.242 -45 2.332 1 97.75 43 TYR A CA 1
ATOM 318 C C . TYR A 1 43 ? 11.094 -44.031 2.498 1 97.75 43 TYR A C 1
ATOM 320 O O . TYR A 1 43 ? 9.922 -44.406 2.422 1 97.75 43 TYR A O 1
ATOM 328 N N . ASP A 1 44 ? 11.367 -42.781 2.736 1 98.25 44 ASP A N 1
ATOM 329 C CA . ASP A 1 44 ? 10.344 -41.75 2.928 1 98.25 44 ASP A CA 1
ATOM 330 C C . ASP A 1 44 ? 9.516 -41.562 1.661 1 98.25 44 ASP A C 1
ATOM 332 O O . ASP A 1 44 ? 8.312 -41.312 1.735 1 98.25 44 ASP A O 1
ATOM 336 N N . SER A 1 45 ? 10.156 -41.688 0.536 1 98.12 45 SER A N 1
ATOM 337 C CA . SER A 1 45 ? 9.453 -41.531 -0.736 1 98.12 45 SER A CA 1
ATOM 338 C C . SER A 1 45 ? 8.477 -42.688 -0.961 1 98.12 45 SER A C 1
ATOM 340 O O . SER A 1 45 ? 7.383 -42.469 -1.498 1 98.12 45 SER A O 1
ATOM 342 N N . LEU A 1 46 ? 8.867 -43.844 -0.591 1 97.38 46 LEU A N 1
ATOM 343 C CA . LEU A 1 46 ? 7.961 -45 -0.701 1 97.38 46 LEU A CA 1
ATOM 344 C C . LEU A 1 46 ? 6.777 -44.844 0.247 1 97.38 46 LEU A C 1
ATOM 346 O O . LEU A 1 46 ? 5.645 -45.188 -0.104 1 97.38 46 LEU A O 1
ATOM 350 N N . LYS A 1 47 ? 7.047 -44.344 1.408 1 97.44 47 LYS A N 1
ATOM 351 C CA . LYS A 1 47 ? 5.969 -44.062 2.348 1 97.44 47 LYS A CA 1
ATOM 352 C C . LYS A 1 47 ? 5.008 -43.031 1.77 1 97.44 47 LYS A C 1
ATOM 354 O O . LYS A 1 47 ? 3.791 -43.125 1.948 1 97.44 47 LYS A O 1
ATOM 359 N N . LEU A 1 48 ? 5.578 -42 1.163 1 97.62 48 LEU A N 1
ATOM 360 C CA . LEU A 1 48 ? 4.77 -40.969 0.518 1 97.62 48 LEU A CA 1
ATOM 361 C C . LEU A 1 48 ? 3.879 -41.594 -0.561 1 97.62 48 LEU A C 1
ATOM 363 O O . LEU A 1 48 ? 2.689 -41.281 -0.639 1 97.62 48 LEU A O 1
ATOM 367 N N . GLN A 1 49 ? 4.418 -42.438 -1.373 1 96.06 49 GLN A N 1
ATOM 368 C CA . GLN A 1 49 ? 3.652 -43.094 -2.436 1 96.06 49 GLN A CA 1
ATOM 369 C C . GLN A 1 49 ? 2.498 -43.906 -1.863 1 96.06 49 GLN A C 1
ATOM 371 O O . GLN A 1 49 ? 1.39 -43.875 -2.402 1 96.06 49 GLN A O 1
ATOM 376 N N . LEU A 1 50 ? 2.75 -44.594 -0.775 1 95.38 50 LEU A N 1
ATOM 377 C CA . LEU A 1 50 ? 1.712 -45.375 -0.112 1 95.38 50 LEU A CA 1
ATOM 378 C C . LEU A 1 50 ? 0.637 -44.469 0.473 1 95.38 50 LEU A C 1
ATOM 380 O O . LEU A 1 50 ? -0.555 -44.75 0.377 1 95.38 50 LEU A O 1
ATOM 384 N N . GLY A 1 51 ? 1.091 -43.375 1.083 1 95.69 51 GLY A N 1
ATOM 385 C CA . GLY A 1 51 ? 0.145 -42.438 1.631 1 95.69 51 GLY A CA 1
ATOM 386 C C . GLY A 1 51 ? -0.749 -41.812 0.576 1 95.69 51 GLY A C 1
ATOM 387 O O . GLY A 1 51 ? -1.926 -41.531 0.831 1 95.69 51 GLY A O 1
ATOM 388 N N . LEU A 1 52 ? -0.185 -41.5 -0.574 1 95.31 52 LEU A N 1
ATOM 389 C CA . LEU A 1 52 ? -0.961 -40.938 -1.672 1 95.31 52 LEU A CA 1
ATOM 390 C C . LEU A 1 52 ? -2.035 -41.938 -2.137 1 95.31 52 LEU A C 1
ATOM 392 O O . LEU A 1 52 ? -3.178 -41.531 -2.381 1 95.31 52 LEU A O 1
ATOM 396 N N . LYS A 1 53 ? -1.677 -43.156 -2.234 1 92.38 53 LYS A N 1
ATOM 397 C CA . LYS A 1 53 ? -2.617 -44.188 -2.654 1 92.38 53 LYS A CA 1
ATOM 398 C C . LYS A 1 53 ? -3.758 -44.312 -1.65 1 92.38 53 LYS A C 1
ATOM 400 O O . LYS A 1 53 ? -4.902 -44.594 -2.035 1 92.38 53 LYS A O 1
ATOM 405 N N . ASN A 1 54 ? -3.467 -44.094 -0.401 1 91.81 54 ASN A N 1
ATOM 406 C CA . ASN A 1 54 ? -4.453 -44.25 0.662 1 91.81 54 ASN A CA 1
ATOM 407 C C . ASN A 1 54 ? -5.188 -42.938 0.954 1 91.81 54 ASN A C 1
ATOM 409 O O . ASN A 1 54 ? -5.926 -42.844 1.937 1 91.81 54 ASN A O 1
ATOM 413 N N . MET A 1 55 ? -4.949 -41.938 0.252 1 92.88 55 MET A N 1
ATOM 414 C CA . MET A 1 55 ? -5.586 -40.625 0.407 1 92.88 55 MET A CA 1
ATOM 415 C C . MET A 1 55 ? -5.352 -40.062 1.807 1 92.88 55 MET A C 1
ATOM 417 O O . MET A 1 55 ? -6.246 -39.469 2.395 1 92.88 55 MET A O 1
ATOM 421 N N . THR A 1 56 ? -4.176 -40.375 2.332 1 95.69 56 THR A N 1
ATOM 422 C CA . THR A 1 56 ? -3.828 -39.906 3.66 1 95.69 56 THR A CA 1
ATOM 423 C C . THR A 1 56 ? -3.52 -38.406 3.621 1 95.69 56 THR A C 1
ATOM 425 O O . THR A 1 56 ? -2.934 -37.906 2.654 1 95.69 56 THR A O 1
ATOM 428 N N . LEU A 1 57 ? -3.852 -37.656 4.594 1 96 57 LEU A N 1
ATOM 429 C CA . LEU A 1 57 ? -3.828 -36.188 4.594 1 96 57 LEU A CA 1
ATOM 430 C C . LEU A 1 57 ? -2.418 -35.656 4.34 1 96 57 LEU A C 1
ATOM 432 O O . LEU A 1 57 ? -2.211 -34.812 3.453 1 96 57 LEU A O 1
ATOM 436 N N . TRP A 1 58 ? -1.373 -36.125 5.125 1 97.69 58 TRP A N 1
ATOM 437 C CA . TRP A 1 58 ? -0.017 -35.594 4.984 1 97.69 58 TRP A CA 1
ATOM 438 C C . TRP A 1 58 ? 0.501 -35.812 3.564 1 97.69 58 TRP A C 1
ATOM 440 O O . TRP A 1 58 ? 1.15 -34.906 3.002 1 97.69 58 TRP A O 1
ATOM 450 N N . ALA A 1 59 ? 0.267 -36.938 2.994 1 97.62 59 ALA A N 1
ATOM 451 C CA . ALA A 1 59 ? 0.723 -37.281 1.646 1 97.62 59 ALA A CA 1
ATOM 452 C C . ALA A 1 59 ? -0.013 -36.438 0.6 1 97.62 59 ALA A C 1
ATOM 454 O O . ALA A 1 59 ? 0.6 -35.938 -0.344 1 97.62 59 ALA A O 1
ATOM 455 N N . GLN A 1 60 ? -1.303 -36.312 0.835 1 96.44 60 GLN A N 1
ATOM 456 C CA . GLN A 1 60 ? -2.092 -35.5 -0.089 1 96.44 60 GLN A CA 1
ATOM 457 C C . GLN A 1 60 ? -1.678 -34.031 -0.027 1 96.44 60 GLN A C 1
ATOM 459 O O . GLN A 1 60 ? -1.705 -33.344 -1.04 1 96.44 60 GLN A O 1
ATOM 464 N N . GLN A 1 61 ? -1.354 -33.562 1.154 1 97.19 61 GLN A N 1
ATOM 465 C CA . GLN A 1 61 ? -0.876 -32.188 1.298 1 97.19 61 GLN A CA 1
ATOM 466 C C . GLN A 1 61 ? 0.412 -31.969 0.509 1 97.19 61 GLN A C 1
ATOM 468 O O . GLN A 1 61 ? 0.587 -30.922 -0.126 1 97.19 61 GLN A O 1
ATOM 473 N N . MET A 1 62 ? 1.315 -32.906 0.57 1 98 62 MET A N 1
ATOM 474 C CA . MET A 1 62 ? 2.566 -32.781 -0.172 1 98 62 MET A CA 1
ATOM 475 C C . MET A 1 62 ? 2.307 -32.75 -1.674 1 98 62 MET A C 1
ATOM 477 O O . MET A 1 62 ? 2.912 -31.953 -2.391 1 98 62 MET A O 1
ATOM 481 N N . TRP A 1 63 ? 1.393 -33.562 -2.121 1 96.69 63 TRP A N 1
ATOM 482 C CA . TRP A 1 63 ? 1.027 -33.562 -3.533 1 96.69 63 TRP A CA 1
ATOM 483 C C . TRP A 1 63 ? 0.292 -32.281 -3.906 1 96.69 63 TRP A C 1
ATOM 485 O O . TRP A 1 63 ? 0.586 -31.672 -4.934 1 96.69 63 TRP A O 1
ATOM 495 N N . ASP A 1 64 ? -0.653 -31.891 -3.033 1 96.44 64 ASP A N 1
ATOM 496 C CA . ASP A 1 64 ? -1.447 -30.688 -3.248 1 96.44 64 ASP A CA 1
ATOM 497 C C . ASP A 1 64 ? -0.559 -29.453 -3.295 1 96.44 64 ASP A C 1
ATOM 499 O O . ASP A 1 64 ? -0.876 -28.469 -3.986 1 96.44 64 ASP A O 1
ATOM 503 N N . ALA A 1 65 ? 0.523 -29.484 -2.623 1 97.5 65 ALA A N 1
ATOM 504 C CA . ALA A 1 65 ? 1.436 -28.344 -2.535 1 97.5 65 ALA A CA 1
ATOM 505 C C . ALA A 1 65 ? 2.344 -28.266 -3.76 1 97.5 65 ALA A C 1
ATOM 507 O O . ALA A 1 65 ? 2.961 -27.234 -4.023 1 97.5 65 ALA A O 1
ATOM 508 N N . SER A 1 66 ? 2.494 -29.344 -4.512 1 97.44 66 SER A N 1
ATOM 509 C CA . SER A 1 66 ? 3.389 -29.406 -5.66 1 97.44 66 SER A CA 1
ATOM 510 C C . SER A 1 66 ? 2.707 -28.906 -6.926 1 97.44 66 SER A C 1
ATOM 512 O O . SER A 1 66 ? 1.483 -28.984 -7.059 1 97.44 66 SER A O 1
ATOM 514 N N . ALA A 1 67 ? 3.514 -28.297 -7.762 1 95.69 67 ALA A N 1
ATOM 515 C CA . ALA A 1 67 ? 3.008 -27.984 -9.094 1 95.69 67 ALA A CA 1
ATOM 516 C C . ALA A 1 67 ? 2.736 -29.25 -9.906 1 95.69 67 ALA A C 1
ATOM 518 O O . ALA A 1 67 ? 3.494 -30.219 -9.828 1 95.69 67 ALA A O 1
ATOM 519 N N . LYS A 1 68 ? 1.719 -29.281 -10.68 1 93.19 68 LYS A N 1
ATOM 520 C CA . LYS A 1 68 ? 1.353 -30.469 -11.445 1 93.19 68 LYS A CA 1
ATOM 521 C C . LYS A 1 68 ? 1.338 -30.172 -12.945 1 93.19 68 LYS A C 1
ATOM 523 O O . LYS A 1 68 ? 1.937 -30.906 -13.734 1 93.19 68 LYS A O 1
ATOM 528 N N . GLN A 1 69 ? 0.579 -29.141 -13.281 1 92 69 GLN A N 1
ATOM 529 C CA . GLN A 1 69 ? 0.533 -28.688 -14.664 1 92 69 GLN A CA 1
ATOM 530 C C . GLN A 1 69 ? 0.695 -27.172 -14.742 1 92 69 GLN A C 1
ATOM 532 O O . GLN A 1 69 ? 0.246 -26.438 -13.852 1 92 69 GLN A O 1
ATOM 537 N N . ALA A 1 70 ? 1.318 -26.797 -15.797 1 93 70 ALA A N 1
ATOM 538 C CA . ALA A 1 70 ? 1.583 -25.359 -15.922 1 93 70 ALA A CA 1
ATOM 539 C C . ALA A 1 70 ? 0.289 -24.578 -16.156 1 93 70 ALA A C 1
ATOM 541 O O . ALA A 1 70 ? -0.602 -25.047 -16.859 1 93 70 ALA A O 1
ATOM 542 N N . VAL A 1 71 ? 0.155 -23.531 -15.523 1 94.56 71 VAL A N 1
ATOM 543 C CA . VAL A 1 71 ? -0.948 -22.578 -15.703 1 94.56 71 VAL A CA 1
ATOM 544 C C . VAL A 1 71 ? -0.397 -21.188 -16.016 1 94.56 71 VAL A C 1
ATOM 546 O O . VAL A 1 71 ? 0.423 -20.656 -15.258 1 94.56 71 VAL A O 1
ATOM 549 N N . GLY A 1 72 ? -0.778 -20.625 -17.094 1 95.44 72 GLY A N 1
ATOM 550 C CA . GLY A 1 72 ? -0.385 -19.281 -17.453 1 95.44 72 GLY A CA 1
ATOM 551 C C . GLY A 1 72 ? 1.062 -19.172 -17.891 1 95.44 72 GLY A C 1
ATOM 552 O O . GLY A 1 72 ? 1.697 -18.141 -17.719 1 95.44 72 GLY A O 1
ATOM 553 N N . LEU A 1 73 ? 1.623 -20.281 -18.375 1 95.56 73 LEU A N 1
ATOM 554 C CA . LEU A 1 73 ? 3.012 -20.266 -18.812 1 95.56 73 LEU A CA 1
ATOM 555 C C . LEU A 1 73 ? 3.189 -19.344 -20.016 1 95.56 73 LEU A C 1
ATOM 557 O O . LEU A 1 73 ? 4.117 -18.531 -20.047 1 95.56 73 LEU A O 1
ATOM 561 N N . LEU A 1 74 ? 2.271 -19.406 -20.938 1 95.19 74 LEU A N 1
ATOM 562 C CA . LEU A 1 74 ? 2.371 -18.625 -22.172 1 95.19 74 LEU A CA 1
ATOM 563 C C . LEU A 1 74 ? 2.084 -17.156 -21.906 1 95.19 74 LEU A C 1
ATOM 565 O O . LEU A 1 74 ? 2.389 -16.297 -22.75 1 95.19 74 LEU A O 1
ATOM 569 N N . SER A 1 75 ? 1.51 -16.938 -20.719 1 94.31 75 SER A N 1
ATOM 570 C CA . SER A 1 75 ? 1.269 -15.547 -20.344 1 94.31 75 SER A CA 1
ATOM 571 C C . SER A 1 75 ? 2.389 -15.023 -19.438 1 94.31 75 SER A C 1
ATOM 573 O O . SER A 1 75 ? 2.367 -13.859 -19.031 1 94.31 75 SER A O 1
ATOM 575 N N . GLY A 1 76 ? 3.305 -15.805 -19.125 1 93.12 76 GLY A N 1
ATOM 576 C CA . GLY A 1 76 ? 4.488 -15.312 -18.453 1 93.12 76 GLY A CA 1
ATOM 577 C C . GLY A 1 76 ? 4.719 -15.969 -17.094 1 93.12 76 GLY A C 1
ATOM 578 O O . GLY A 1 76 ? 5.75 -15.742 -16.469 1 93.12 76 GLY A O 1
ATOM 579 N N . ASN A 1 77 ? 3.82 -16.797 -16.641 1 95.12 77 ASN A N 1
ATOM 580 C CA . ASN A 1 77 ? 3.963 -17.438 -15.344 1 95.12 77 ASN A CA 1
ATOM 581 C C . ASN A 1 77 ? 4.973 -18.578 -15.391 1 95.12 77 ASN A C 1
ATOM 583 O O . ASN A 1 77 ? 4.594 -19.75 -15.305 1 95.12 77 ASN A O 1
ATOM 587 N N . ARG A 1 78 ? 6.227 -18.219 -15.43 1 94.94 78 ARG A N 1
ATOM 588 C CA . ARG A 1 78 ? 7.273 -19.234 -15.5 1 94.94 78 ARG A CA 1
ATOM 589 C C . ARG A 1 78 ? 7.574 -19.812 -14.125 1 94.94 78 ARG A C 1
ATOM 591 O O . ARG A 1 78 ? 8.344 -20.766 -13.992 1 94.94 78 ARG A O 1
ATOM 598 N N . PHE A 1 79 ? 7.051 -19.172 -13.07 1 96.5 79 PHE A N 1
ATOM 599 C CA . PHE A 1 79 ? 7.172 -19.688 -11.711 1 96.5 79 PHE A CA 1
ATOM 600 C C . PHE A 1 79 ? 5.914 -20.453 -11.312 1 96.5 79 PHE A C 1
ATOM 602 O O . PHE A 1 79 ? 4.918 -19.844 -10.914 1 96.5 79 PHE A O 1
ATOM 609 N N . GLN A 1 80 ? 5.918 -21.672 -11.484 1 96.94 80 GLN A N 1
ATOM 610 C CA . GLN A 1 80 ? 4.852 -22.516 -10.945 1 96.94 80 GLN A CA 1
ATOM 611 C C . GLN A 1 80 ? 5.109 -22.875 -9.484 1 96.94 80 GLN A C 1
ATOM 613 O O . GLN A 1 80 ? 5.66 -23.922 -9.18 1 96.94 80 GLN A O 1
ATOM 618 N N . LEU A 1 81 ? 4.637 -22.031 -8.586 1 97.69 81 LEU A N 1
ATOM 619 C CA . LEU A 1 81 ? 5.125 -21.953 -7.215 1 97.69 81 LEU A CA 1
ATOM 620 C C . LEU A 1 81 ? 4.426 -22.984 -6.328 1 97.69 81 LEU A C 1
ATOM 622 O O . LEU A 1 81 ? 4.805 -23.172 -5.168 1 97.69 81 LEU A O 1
ATOM 626 N N . GLY A 1 82 ? 3.434 -23.703 -6.816 1 97.06 82 GLY A N 1
ATOM 627 C CA . GLY A 1 82 ? 2.705 -24.562 -5.895 1 97.06 82 GLY A CA 1
ATOM 628 C C . GLY A 1 82 ? 2.266 -23.844 -4.633 1 97.06 82 GLY A C 1
ATOM 629 O O . GLY A 1 82 ? 1.802 -22.703 -4.691 1 97.06 82 GLY A O 1
ATOM 630 N N . ASP A 1 83 ? 2.236 -24.578 -3.523 1 97.88 83 ASP A N 1
ATOM 631 C CA . ASP A 1 83 ? 1.893 -23.984 -2.236 1 97.88 83 ASP A CA 1
ATOM 632 C C . ASP A 1 83 ? 3.014 -24.188 -1.22 1 97.88 83 ASP A C 1
ATOM 634 O O . ASP A 1 83 ? 3.104 -25.25 -0.592 1 97.88 83 ASP A O 1
ATOM 638 N N . PHE A 1 84 ? 3.818 -23.188 -1.015 1 97.94 84 PHE A N 1
ATOM 639 C CA . PHE A 1 84 ? 5.016 -23.203 -0.182 1 97.94 84 PHE A CA 1
ATOM 640 C C . PHE A 1 84 ? 4.668 -23.531 1.263 1 97.94 84 PHE A C 1
ATOM 642 O O . PHE A 1 84 ? 5.297 -24.406 1.873 1 97.94 84 PHE A O 1
ATOM 649 N N . ASP A 1 85 ? 3.68 -22.891 1.805 1 97.25 85 ASP A N 1
ATOM 650 C CA . ASP A 1 85 ? 3.32 -23.016 3.213 1 97.25 85 ASP A CA 1
ATOM 651 C C . ASP A 1 85 ? 2.684 -24.375 3.494 1 97.25 85 ASP A C 1
ATOM 653 O O . ASP A 1 85 ? 2.936 -24.984 4.539 1 97.25 85 ASP A O 1
ATOM 657 N N . GLU A 1 86 ? 1.822 -24.859 2.561 1 97.38 86 GLU A N 1
ATOM 658 C CA . GLU A 1 86 ? 1.214 -26.188 2.715 1 97.38 86 GLU A CA 1
ATOM 659 C C . GLU A 1 86 ? 2.277 -27.281 2.805 1 97.38 86 GLU A C 1
ATOM 661 O O . GLU A 1 86 ? 2.162 -28.203 3.613 1 97.38 86 GLU A O 1
ATOM 666 N N . CYS A 1 87 ? 3.262 -27.172 1.979 1 98.31 87 CYS A N 1
ATOM 667 C CA . CYS A 1 87 ? 4.348 -28.141 1.98 1 98.31 87 CYS A CA 1
ATOM 668 C C . CYS A 1 87 ? 5.07 -28.156 3.322 1 98.31 87 CYS A C 1
ATOM 670 O O . CYS A 1 87 ? 5.285 -29.219 3.912 1 98.31 87 CYS A O 1
ATOM 672 N N . LEU A 1 88 ? 5.395 -27.016 3.795 1 97.5 88 LEU A N 1
ATOM 673 C CA . LEU A 1 88 ? 6.223 -26.922 4.992 1 97.5 88 LEU A CA 1
ATOM 674 C C . LEU A 1 88 ? 5.422 -27.266 6.242 1 97.5 88 LEU A C 1
ATOM 676 O O . LEU A 1 88 ? 5.996 -27.516 7.305 1 97.5 88 LEU A O 1
ATOM 680 N N . GLN A 1 89 ? 4.125 -27.312 6.156 1 95.81 89 GLN A N 1
ATOM 681 C CA . GLN A 1 89 ? 3.27 -27.656 7.285 1 95.81 89 GLN A CA 1
ATOM 682 C C . GLN A 1 89 ? 3.348 -29.156 7.586 1 95.81 89 GLN A C 1
ATOM 684 O O . GLN A 1 89 ? 3.008 -29.594 8.688 1 95.81 89 GLN A O 1
ATOM 689 N N . VAL A 1 90 ? 3.781 -29.938 6.641 1 97.81 90 VAL A N 1
ATOM 690 C CA . VAL A 1 90 ? 3.865 -31.391 6.82 1 97.81 90 VAL A CA 1
ATOM 691 C C . VAL A 1 90 ? 5.078 -31.734 7.684 1 97.81 90 VAL A C 1
ATOM 693 O O . VAL A 1 90 ? 6.219 -31.625 7.234 1 97.81 90 VAL A O 1
ATOM 696 N N . ALA A 1 91 ? 4.828 -32.281 8.906 1 95.69 91 ALA A N 1
ATOM 697 C CA . ALA A 1 91 ? 5.902 -32.562 9.859 1 95.69 91 ALA A CA 1
ATOM 698 C C . ALA A 1 91 ? 5.883 -34.031 10.281 1 95.69 91 ALA A C 1
ATOM 700 O O . ALA A 1 91 ? 6.895 -34.531 10.758 1 95.69 91 ALA A O 1
ATOM 701 N N . LYS A 1 92 ? 4.742 -34.688 10.203 1 95.12 92 LYS A N 1
ATOM 702 C CA . LYS A 1 92 ? 4.574 -36.094 10.555 1 95.12 92 LYS A CA 1
ATOM 703 C C . LYS A 1 92 ? 3.73 -36.812 9.508 1 95.12 92 LYS A C 1
ATOM 705 O O . LYS A 1 92 ? 2.809 -36.219 8.938 1 95.12 92 LYS A O 1
ATOM 710 N N . PRO A 1 93 ? 4.059 -37.969 9.227 1 96.69 93 PRO A N 1
ATOM 711 C CA . PRO A 1 93 ? 5.078 -38.844 9.82 1 96.69 93 PRO A CA 1
ATOM 712 C C . PRO A 1 93 ? 6.477 -38.594 9.266 1 96.69 93 PRO A C 1
ATOM 714 O O . PRO A 1 93 ? 7.465 -39.094 9.805 1 96.69 93 PRO A O 1
ATOM 717 N N . ILE A 1 94 ? 6.52 -37.875 8.164 1 97 94 ILE A N 1
ATOM 718 C CA . ILE A 1 94 ? 7.805 -37.438 7.637 1 97 94 ILE A CA 1
ATOM 719 C C . ILE A 1 94 ? 7.82 -35.906 7.527 1 97 94 ILE A C 1
ATOM 721 O O . ILE A 1 94 ? 6.762 -35.281 7.445 1 97 94 ILE A O 1
ATOM 725 N N . LYS A 1 95 ? 9.016 -35.406 7.52 1 97.38 95 LYS A N 1
ATOM 726 C CA . LYS A 1 95 ? 9.148 -33.969 7.273 1 97.38 95 LYS A CA 1
ATOM 727 C C . LYS A 1 95 ? 9.25 -33.656 5.781 1 97.38 95 LYS A C 1
ATOM 729 O O . LYS A 1 95 ? 9.891 -34.406 5.035 1 97.38 95 LYS A O 1
ATOM 734 N N . ALA A 1 96 ? 8.531 -32.625 5.363 1 98.38 96 ALA A N 1
ATOM 735 C CA . ALA A 1 96 ? 8.539 -32.25 3.951 1 98.38 96 ALA A CA 1
ATOM 736 C C . ALA A 1 96 ? 9.516 -31.094 3.697 1 98.38 96 ALA A C 1
ATOM 738 O O . ALA A 1 96 ? 9.945 -30.422 4.637 1 98.38 96 ALA A O 1
ATOM 739 N N . GLN A 1 97 ? 9.93 -30.984 2.48 1 97.94 97 GLN A N 1
ATOM 740 C CA . GLN A 1 97 ? 10.75 -29.875 2.006 1 97.94 97 GLN A CA 1
ATOM 741 C C . GLN A 1 97 ? 10.242 -29.344 0.671 1 97.94 97 GLN A C 1
ATOM 743 O O . GLN A 1 97 ? 9.805 -30.125 -0.186 1 97.94 97 GLN A O 1
ATOM 748 N N . TYR A 1 98 ? 10.195 -28.047 0.614 1 98.56 98 TYR A N 1
ATOM 749 C CA . TYR A 1 98 ? 9.758 -27.359 -0.597 1 98.56 98 TYR A CA 1
ATOM 750 C C . TYR A 1 98 ? 10.945 -27.047 -1.507 1 98.56 98 TYR A C 1
ATOM 752 O O . TYR A 1 98 ? 11.859 -26.312 -1.119 1 98.56 98 TYR A O 1
ATOM 760 N N . CYS A 1 99 ? 10.969 -27.562 -2.789 1 98.56 99 CYS A N 1
ATOM 761 C CA . CYS A 1 99 ? 12.055 -27.312 -3.73 1 98.56 99 CYS A CA 1
ATOM 762 C C . CYS A 1 99 ? 11.531 -26.656 -5.004 1 98.56 99 CYS A C 1
ATOM 764 O O . CYS A 1 99 ? 10.492 -27.062 -5.531 1 98.56 99 CYS A O 1
ATOM 766 N N . LEU A 1 100 ? 12.148 -25.641 -5.434 1 97.81 100 LEU A N 1
ATOM 767 C CA . LEU A 1 100 ? 11.898 -25.031 -6.734 1 97.81 100 LEU A CA 1
ATOM 768 C C . LEU A 1 100 ? 12.898 -25.531 -7.77 1 97.81 100 LEU A C 1
ATOM 770 O O . LEU A 1 100 ? 14.031 -25.047 -7.832 1 97.81 100 LEU A O 1
ATOM 774 N N . VAL A 1 101 ? 12.438 -26.359 -8.656 1 97.88 101 VAL A N 1
ATOM 775 C CA . VAL A 1 101 ? 13.273 -27.031 -9.648 1 97.88 101 VAL A CA 1
ATOM 776 C C . VAL A 1 101 ? 13.367 -26.172 -10.906 1 97.88 101 VAL A C 1
ATOM 778 O O . VAL A 1 101 ? 12.367 -25.609 -11.352 1 97.88 101 VAL A O 1
ATOM 781 N N . ASP A 1 102 ? 14.562 -26.031 -11.43 1 97.38 102 ASP A N 1
ATOM 782 C CA . ASP A 1 102 ? 14.75 -25.359 -12.711 1 97.38 102 ASP A CA 1
ATOM 783 C C . ASP A 1 102 ? 14.539 -26.328 -13.875 1 97.38 102 ASP A C 1
ATOM 785 O O . ASP A 1 102 ? 15.234 -27.344 -13.992 1 97.38 102 ASP A O 1
ATOM 789 N N . VAL A 1 103 ? 13.602 -26.016 -14.688 1 97.19 103 VAL A N 1
ATOM 790 C CA . VAL A 1 103 ? 13.297 -26.844 -15.844 1 97.19 103 VAL A CA 1
ATOM 791 C C . VAL A 1 103 ? 13.539 -26.047 -17.125 1 97.19 103 VAL A C 1
ATOM 793 O O . VAL A 1 103 ? 12.961 -24.984 -17.312 1 97.19 103 VAL A O 1
ATOM 796 N N . LYS A 1 104 ? 14.406 -26.5 -17.953 1 96.38 104 LYS A N 1
ATOM 797 C CA . LYS A 1 104 ? 14.625 -25.906 -19.281 1 96.38 104 LYS A CA 1
ATOM 798 C C . LYS A 1 104 ? 13.914 -26.703 -20.359 1 96.38 104 LYS A C 1
ATOM 800 O O . LYS A 1 104 ? 14.148 -27.906 -20.516 1 96.38 104 LYS A O 1
ATOM 805 N N . LEU A 1 105 ? 13.047 -26.047 -21.109 1 95 105 LEU A N 1
ATOM 806 C CA . LEU A 1 105 ? 12.32 -26.703 -22.203 1 95 105 LEU A CA 1
ATOM 807 C C . LEU A 1 105 ? 13.195 -26.828 -23.438 1 95 105 LEU A C 1
ATOM 809 O O . LEU A 1 105 ? 14.047 -25.984 -23.688 1 95 105 LEU A O 1
ATOM 813 N N . ASP A 1 106 ? 12.938 -27.875 -24.125 1 92.62 106 ASP A N 1
ATOM 814 C CA . ASP A 1 106 ? 13.625 -28.094 -25.406 1 92.62 106 ASP A CA 1
ATOM 815 C C . ASP A 1 106 ? 12.758 -27.641 -26.562 1 92.62 106 ASP A C 1
ATOM 817 O O . ASP A 1 106 ? 11.945 -28.422 -27.094 1 92.62 106 ASP A O 1
ATOM 821 N N . VAL A 1 107 ? 12.977 -26.438 -27.016 1 91.62 107 VAL A N 1
ATOM 822 C CA . VAL A 1 107 ? 12.219 -25.922 -28.156 1 91.62 107 VAL A CA 1
ATOM 823 C C . VAL A 1 107 ? 12.703 -26.578 -29.453 1 91.62 107 VAL A C 1
ATOM 825 O O . VAL A 1 107 ? 13.891 -26.531 -29.766 1 91.62 107 VAL A O 1
ATOM 828 N N . PRO A 1 108 ? 11.82 -27.125 -30.156 1 89.31 108 PRO A N 1
ATOM 829 C CA . PRO A 1 108 ? 12.227 -27.75 -31.422 1 89.31 108 PRO A CA 1
ATOM 830 C C . PRO A 1 108 ? 12.922 -26.781 -32.375 1 89.31 108 PRO A C 1
ATOM 832 O O . PRO A 1 108 ? 12.492 -25.625 -32.469 1 89.31 108 PRO A O 1
ATOM 835 N N . PRO A 1 109 ? 13.93 -27.219 -33.031 1 88.56 109 PRO A N 1
ATOM 836 C CA . PRO A 1 109 ? 14.742 -26.344 -33.875 1 88.56 109 PRO A CA 1
ATOM 837 C C . PRO A 1 109 ? 13.93 -25.703 -35 1 88.56 109 PRO A C 1
ATOM 839 O O . PRO A 1 109 ? 14.266 -24.594 -35.438 1 88.56 109 PRO A O 1
ATOM 842 N N . GLN A 1 110 ? 12.906 -26.297 -35.438 1 86.31 110 GLN A N 1
ATOM 843 C CA . GLN A 1 110 ? 12.102 -25.797 -36.562 1 86.31 110 GLN A CA 1
ATOM 844 C C . GLN A 1 110 ? 11.406 -24.484 -36.156 1 86.31 110 GLN A C 1
ATOM 846 O O . GLN A 1 110 ? 10.992 -23.719 -37.031 1 86.31 110 GLN A O 1
ATOM 851 N N . TYR A 1 111 ? 11.312 -24.281 -34.906 1 82.38 111 TYR A N 1
ATOM 852 C CA . TYR A 1 111 ? 10.625 -23.078 -34.438 1 82.38 111 TYR A CA 1
ATOM 853 C C . TYR A 1 111 ? 11.625 -22.062 -33.875 1 82.38 111 TYR A C 1
ATOM 855 O O . TYR A 1 111 ? 11.227 -21 -33.406 1 82.38 111 TYR A O 1
ATOM 863 N N . SER A 1 112 ? 12.891 -22.312 -34 1 78.19 112 SER A N 1
ATOM 864 C CA . SER A 1 112 ? 13.938 -21.5 -33.406 1 78.19 112 SER A CA 1
ATOM 865 C C . SER A 1 112 ? 14.359 -20.375 -34.344 1 78.19 112 SER A C 1
ATOM 867 O O . SER A 1 112 ? 15.555 -20.172 -34.562 1 78.19 112 SER A O 1
ATOM 869 N N . TYR A 1 113 ? 13.414 -19.766 -35.031 1 73.62 113 TYR A N 1
ATOM 870 C CA . TYR A 1 113 ? 13.75 -18.672 -35.938 1 73.62 113 TYR A CA 1
ATOM 871 C C . TYR A 1 113 ? 12.836 -17.469 -35.719 1 73.62 113 TYR A C 1
ATOM 873 O O . TYR A 1 113 ? 12.914 -16.484 -36.469 1 73.62 113 TYR A O 1
ATOM 881 N N . ALA A 1 114 ? 12.031 -17.562 -34.75 1 72.62 114 ALA A N 1
ATOM 882 C CA . ALA A 1 114 ? 11.133 -16.453 -34.469 1 72.62 114 ALA A CA 1
ATOM 883 C C . ALA A 1 114 ? 11.914 -15.188 -34.125 1 72.62 114 ALA A C 1
ATOM 885 O O . ALA A 1 114 ? 12.984 -15.266 -33.5 1 72.62 114 ALA A O 1
ATOM 886 N N . ASP A 1 115 ? 11.406 -14.023 -34.531 1 78.81 115 ASP A N 1
ATOM 887 C CA . ASP A 1 115 ? 12 -12.719 -34.219 1 78.81 115 ASP A CA 1
ATOM 888 C C . ASP A 1 115 ? 12.078 -12.477 -32.719 1 78.81 115 ASP A C 1
ATOM 890 O O . ASP A 1 115 ? 11.047 -12.453 -32.031 1 78.81 115 ASP A O 1
ATOM 894 N N . PRO A 1 116 ? 13.312 -12.336 -32.281 1 78 116 PRO A N 1
ATOM 895 C CA . PRO A 1 116 ? 13.461 -12.133 -30.844 1 78 116 PRO A CA 1
ATOM 896 C C . PRO A 1 116 ? 12.82 -10.844 -30.359 1 78 116 PRO A C 1
ATOM 898 O O . PRO A 1 116 ? 12.578 -10.68 -29.156 1 78 116 PRO A O 1
ATOM 901 N N . LEU A 1 117 ? 12.492 -10 -31.203 1 79.88 117 LEU A N 1
ATOM 902 C CA . LEU A 1 117 ? 11.914 -8.719 -30.812 1 79.88 117 LEU A CA 1
ATOM 903 C C . LEU A 1 117 ? 10.406 -8.703 -31.062 1 79.88 117 LEU A C 1
ATOM 905 O O . LEU A 1 117 ? 9.766 -7.664 -30.922 1 79.88 117 LEU A O 1
ATOM 909 N N . ALA A 1 118 ? 9.93 -9.891 -31.406 1 82.81 118 ALA A N 1
ATOM 910 C CA . ALA A 1 118 ? 8.5 -9.953 -31.703 1 82.81 118 ALA A CA 1
ATOM 911 C C . ALA A 1 118 ? 7.676 -9.586 -30.469 1 82.81 118 ALA A C 1
ATOM 913 O O . ALA A 1 118 ? 7.961 -10.039 -29.359 1 82.81 118 ALA A O 1
ATOM 914 N N . ARG A 1 119 ? 6.684 -8.789 -30.672 1 85.06 119 ARG A N 1
ATOM 915 C CA . ARG A 1 119 ? 5.77 -8.391 -29.609 1 85.06 119 ARG A CA 1
ATOM 916 C C . ARG A 1 119 ? 4.438 -9.133 -29.734 1 85.06 119 ARG A C 1
ATOM 918 O O . ARG A 1 119 ? 3.738 -9.32 -28.734 1 85.06 119 ARG A O 1
ATOM 925 N N . GLU A 1 120 ? 4.109 -9.438 -30.969 1 88.12 120 GLU A N 1
ATOM 926 C CA . GLU A 1 120 ? 2.881 -10.172 -31.266 1 88.12 120 GLU A CA 1
ATOM 927 C C . GLU A 1 120 ? 3.184 -11.5 -31.953 1 88.12 120 GLU A C 1
ATOM 929 O O . GLU A 1 120 ? 4.098 -11.586 -32.781 1 88.12 120 GLU A O 1
ATOM 934 N N . TYR A 1 121 ? 2.43 -12.453 -31.578 1 91.62 121 TYR A N 1
ATOM 935 C CA . TYR A 1 121 ? 2.588 -13.781 -32.156 1 91.62 121 TYR A CA 1
ATOM 936 C C . TYR A 1 121 ? 1.327 -14.203 -32.906 1 91.62 121 TYR A C 1
ATOM 938 O O . TYR A 1 121 ? 0.212 -13.953 -32.438 1 91.62 121 TYR A O 1
ATOM 946 N N . ASP A 1 122 ? 1.554 -14.742 -34.062 1 93.44 122 ASP A N 1
ATOM 947 C CA . ASP A 1 122 ? 0.419 -15.25 -34.844 1 93.44 122 ASP A CA 1
ATOM 948 C C . ASP A 1 122 ? -0.27 -16.391 -34.094 1 93.44 122 ASP A C 1
ATOM 950 O O . ASP A 1 122 ? 0.342 -17.438 -33.844 1 93.44 122 ASP A O 1
ATOM 954 N N . PRO A 1 123 ? -1.511 -16.281 -33.844 1 95.94 123 PRO A N 1
ATOM 955 C CA . PRO A 1 123 ? -2.219 -17.297 -33.062 1 95.94 123 PRO A CA 1
ATOM 956 C C . PRO A 1 123 ? -2.389 -18.609 -33.812 1 95.94 123 PRO A C 1
ATOM 958 O O . PRO A 1 123 ? -2.707 -19.641 -33.188 1 95.94 123 PRO A O 1
ATOM 961 N N . LEU A 1 124 ? -2.168 -18.625 -35.125 1 95.62 124 LEU A N 1
ATOM 962 C CA . LEU A 1 124 ? -2.383 -19.812 -35.938 1 95.62 124 LEU A CA 1
ATOM 963 C C . LEU A 1 124 ? -1.101 -20.641 -36.031 1 95.62 124 LEU A C 1
ATOM 965 O O . LEU A 1 124 ? -1.129 -21.781 -36.469 1 95.62 124 LEU A O 1
ATOM 969 N N . LEU A 1 125 ? 0.002 -20.094 -35.5 1 93.81 125 LEU A N 1
ATOM 970 C CA . LEU A 1 125 ? 1.272 -20.812 -35.5 1 93.81 125 LEU A CA 1
ATOM 971 C C . LEU A 1 125 ? 1.457 -21.594 -34.219 1 93.81 125 LEU A C 1
ATOM 973 O O . LEU A 1 125 ? 0.742 -21.359 -33.25 1 93.81 125 LEU A O 1
ATOM 977 N N . PRO A 1 126 ? 2.391 -22.562 -34.219 1 93.12 126 PRO A N 1
ATOM 978 C CA . PRO A 1 126 ? 2.607 -23.359 -33 1 93.12 126 PRO A CA 1
ATOM 979 C C . PRO A 1 126 ? 3.047 -22.5 -31.797 1 93.12 126 PRO A C 1
ATOM 981 O O . PRO A 1 126 ? 3.764 -21.516 -31.969 1 93.12 126 PRO A O 1
ATOM 984 N N . ALA A 1 127 ? 2.635 -22.938 -30.641 1 93.88 127 ALA A N 1
ATOM 985 C CA . ALA A 1 127 ? 2.941 -22.234 -29.391 1 93.88 127 ALA A CA 1
ATOM 986 C C . ALA A 1 127 ? 4.449 -22.156 -29.156 1 93.88 127 ALA A C 1
ATOM 988 O O . ALA A 1 127 ? 4.93 -21.281 -28.438 1 93.88 127 ALA A O 1
ATOM 989 N N . TRP A 1 128 ? 5.254 -22.984 -29.766 1 92.06 128 TRP A N 1
ATOM 990 C CA . TRP A 1 128 ? 6.703 -23.062 -29.594 1 92.06 128 TRP A CA 1
ATOM 991 C C . TRP A 1 128 ? 7.371 -21.781 -30.062 1 92.06 128 TRP A C 1
ATOM 993 O O . TRP A 1 128 ? 8.438 -21.406 -29.547 1 92.06 128 TRP A O 1
ATOM 1003 N N . HIS A 1 129 ? 6.707 -21.062 -30.969 1 91.88 129 HIS A N 1
ATOM 1004 C CA . HIS A 1 129 ? 7.25 -19.797 -31.453 1 91.88 129 HIS A CA 1
ATOM 1005 C C . HIS A 1 129 ? 7.289 -18.766 -30.328 1 91.88 129 HIS A C 1
ATOM 1007 O O . HIS A 1 129 ? 8.211 -17.953 -30.266 1 91.88 129 HIS A O 1
ATOM 1013 N N . LYS A 1 130 ? 6.336 -18.859 -29.531 1 91.94 130 LYS A N 1
ATOM 1014 C CA . LYS A 1 130 ? 6.258 -17.906 -28.422 1 91.94 130 LYS A CA 1
ATOM 1015 C C . LYS A 1 130 ? 7.195 -18.312 -27.281 1 91.94 130 LYS A C 1
ATOM 1017 O O . LYS A 1 130 ? 7.73 -17.453 -26.578 1 91.94 130 LYS A O 1
ATOM 1022 N N . ILE A 1 131 ? 7.445 -19.594 -27.109 1 92.88 131 ILE A N 1
ATOM 1023 C CA . ILE A 1 131 ? 8.273 -20.109 -26.031 1 92.88 131 ILE A CA 1
ATOM 1024 C C . ILE A 1 131 ? 9.75 -19.906 -26.375 1 92.88 131 ILE A C 1
ATOM 1026 O O . ILE A 1 131 ? 10.586 -19.75 -25.469 1 92.88 131 ILE A O 1
ATOM 1030 N N . TYR A 1 132 ? 10.07 -19.734 -27.641 1 91.19 132 TYR A N 1
ATOM 1031 C CA . TYR A 1 132 ? 11.445 -19.547 -28.078 1 91.19 132 TYR A CA 1
ATOM 1032 C C . TYR A 1 132 ? 11.992 -18.203 -27.625 1 91.19 132 TYR A C 1
ATOM 1034 O O . TYR A 1 132 ? 11.406 -17.156 -27.906 1 91.19 132 TYR A O 1
ATOM 1042 N N . TYR A 1 133 ? 13.078 -18.203 -26.906 1 87.38 133 TYR A N 1
ATOM 1043 C CA . TYR A 1 133 ? 13.641 -16.984 -26.328 1 87.38 133 TYR A CA 1
ATOM 1044 C C . TYR A 1 133 ? 14.367 -16.156 -27.375 1 87.38 133 TYR A C 1
ATOM 1046 O O . TYR A 1 133 ? 14.211 -14.93 -27.422 1 87.38 133 TYR A O 1
ATOM 1054 N N . GLY A 1 134 ? 15.086 -16.625 -28.188 1 84.12 134 GLY A N 1
ATOM 1055 C CA . GLY A 1 134 ? 15.789 -15.969 -29.281 1 84.12 134 GLY A CA 1
ATOM 1056 C C . GLY A 1 134 ? 16.875 -15.031 -28.812 1 84.12 134 GLY A C 1
ATOM 1057 O O . GLY A 1 134 ? 17.531 -14.367 -29.625 1 84.12 134 GLY A O 1
ATOM 1058 N N . GLY A 1 135 ? 17.125 -14.75 -27.484 1 82.94 135 GLY A N 1
ATOM 1059 C CA . GLY A 1 135 ? 18.281 -14.016 -27 1 82.94 135 GLY A CA 1
ATOM 1060 C C . GLY A 1 135 ? 17.969 -12.555 -26.703 1 82.94 135 GLY A C 1
ATOM 1061 O O . GLY A 1 135 ? 18.875 -11.781 -26.391 1 82.94 135 GLY A O 1
ATOM 1062 N N . ALA A 1 136 ? 16.719 -12.172 -26.766 1 84.69 136 ALA A N 1
ATOM 1063 C CA . ALA A 1 136 ? 16.375 -10.781 -26.484 1 84.69 136 ALA A CA 1
ATOM 1064 C C . ALA A 1 136 ? 16.359 -10.523 -24.984 1 84.69 136 ALA A C 1
ATOM 1066 O O . ALA A 1 136 ? 15.516 -11.047 -24.25 1 84.69 136 ALA A O 1
ATOM 1067 N N . ARG A 1 137 ? 17.141 -9.531 -24.531 1 83.69 137 ARG A N 1
ATOM 1068 C CA . ARG A 1 137 ? 17.391 -9.312 -23.109 1 83.69 137 ARG A CA 1
ATOM 1069 C C . ARG A 1 137 ? 16.172 -8.688 -22.438 1 83.69 137 ARG A C 1
ATOM 1071 O O . ARG A 1 137 ? 16.078 -8.703 -21.203 1 83.69 137 ARG A O 1
ATOM 1078 N N . PHE A 1 138 ? 15.273 -8.117 -23.188 1 85.69 138 PHE A N 1
ATOM 1079 C CA . PHE A 1 138 ? 14.102 -7.457 -22.625 1 85.69 138 PHE A CA 1
ATOM 1080 C C . PHE A 1 138 ? 12.938 -8.438 -22.484 1 85.69 138 PHE A C 1
ATOM 1082 O O . PHE A 1 138 ? 11.906 -8.102 -21.906 1 85.69 138 PHE A O 1
ATOM 1089 N N . LYS A 1 139 ? 13.109 -9.688 -22.969 1 87.88 139 LYS A N 1
ATOM 1090 C CA . LYS A 1 139 ? 12.031 -10.68 -22.953 1 87.88 139 LYS A CA 1
ATOM 1091 C C . LYS A 1 139 ? 12.164 -11.617 -21.766 1 87.88 139 LYS A C 1
ATOM 1093 O O . LYS A 1 139 ? 13.273 -11.938 -21.344 1 87.88 139 LYS A O 1
ATOM 1098 N N . GLN A 1 140 ? 11.07 -12 -21.312 1 89.38 140 GLN A N 1
ATOM 1099 C CA . GLN A 1 140 ? 11.039 -13.047 -20.297 1 89.38 140 GLN A CA 1
ATOM 1100 C C . GLN A 1 140 ? 11.297 -14.414 -20.922 1 89.38 140 GLN A C 1
ATOM 1102 O O . GLN A 1 140 ? 10.797 -14.727 -22 1 89.38 140 GLN A O 1
ATOM 1107 N N . ARG A 1 141 ? 12.102 -15.172 -20.312 1 90.38 141 ARG A N 1
ATOM 1108 C CA . ARG A 1 141 ? 12.422 -16.516 -20.797 1 90.38 141 ARG A CA 1
ATOM 1109 C C . ARG A 1 141 ? 11.328 -17.5 -20.422 1 90.38 141 ARG A C 1
ATOM 1111 O O . ARG A 1 141 ? 11.367 -18.094 -19.344 1 90.38 141 ARG A O 1
ATOM 1118 N N . LEU A 1 142 ? 10.477 -17.797 -21.375 1 92.5 142 LEU A N 1
ATOM 1119 C CA . LEU A 1 142 ? 9.383 -18.734 -21.125 1 92.5 142 LEU A CA 1
ATOM 1120 C C . LEU A 1 142 ? 9.883 -20.172 -21.188 1 92.5 142 LEU A C 1
ATOM 1122 O O . LEU A 1 142 ? 9.18 -21.094 -20.766 1 92.5 142 LEU A O 1
ATOM 1126 N N . ASP A 1 143 ? 11.078 -20.391 -21.734 1 93.38 143 ASP A N 1
ATOM 1127 C CA . ASP A 1 143 ? 11.641 -21.719 -21.859 1 93.38 143 ASP A CA 1
ATOM 1128 C C . ASP A 1 143 ? 12.312 -22.156 -20.562 1 93.38 143 ASP A C 1
ATOM 1130 O O . ASP A 1 143 ? 12.703 -23.328 -20.422 1 93.38 143 ASP A O 1
ATOM 1134 N N . MET A 1 144 ? 12.5 -21.25 -19.656 1 94.5 144 MET A N 1
ATOM 1135 C CA . MET A 1 144 ? 13.031 -21.562 -18.344 1 94.5 144 MET A CA 1
ATOM 1136 C C . MET A 1 144 ? 11.945 -21.484 -17.281 1 94.5 144 MET A C 1
ATOM 1138 O O . MET A 1 144 ? 11.438 -20.391 -16.984 1 94.5 144 MET A O 1
ATOM 1142 N N . ILE A 1 145 ? 11.625 -22.578 -16.703 1 96.12 145 ILE A N 1
ATOM 1143 C CA . ILE A 1 145 ? 10.492 -22.641 -15.781 1 96.12 145 ILE A CA 1
ATOM 1144 C C . ILE A 1 145 ? 10.984 -23.062 -14.398 1 96.12 145 ILE A C 1
ATOM 1146 O O . ILE A 1 145 ? 11.867 -23.922 -14.273 1 96.12 145 ILE A O 1
ATOM 1150 N N . LYS A 1 146 ? 10.555 -22.375 -13.398 1 96.75 146 LYS A N 1
ATOM 1151 C CA . LYS A 1 146 ? 10.719 -22.812 -12.016 1 96.75 146 LYS A CA 1
ATOM 1152 C C . LYS A 1 146 ? 9.516 -23.641 -11.562 1 96.75 146 LYS A C 1
ATOM 1154 O O . LYS A 1 146 ? 8.375 -23.172 -11.625 1 96.75 146 LYS A O 1
ATOM 1159 N N . TRP A 1 147 ? 9.758 -24.828 -11.141 1 97.38 147 TRP A N 1
ATOM 1160 C CA . TRP A 1 147 ? 8.719 -25.812 -10.867 1 97.38 147 TRP A CA 1
ATOM 1161 C C . TRP A 1 147 ? 8.773 -26.266 -9.414 1 97.38 147 TRP A C 1
ATOM 1163 O O . TRP A 1 147 ? 9.766 -26.844 -8.977 1 97.38 147 TRP A O 1
ATOM 1173 N N . ALA A 1 148 ? 7.707 -26.047 -8.68 1 98.25 148 ALA A N 1
ATOM 1174 C CA . ALA A 1 148 ? 7.699 -26.359 -7.254 1 98.25 148 ALA A CA 1
ATOM 1175 C C . ALA A 1 148 ? 7.371 -27.828 -7.02 1 98.25 148 ALA A C 1
ATOM 1177 O O . ALA A 1 148 ? 6.418 -28.359 -7.594 1 98.25 148 ALA A O 1
ATOM 1178 N N . LEU A 1 149 ? 8.141 -28.484 -6.172 1 98.38 149 LEU A N 1
ATOM 1179 C CA . LEU A 1 149 ? 7.891 -29.844 -5.719 1 98.38 149 LEU A CA 1
ATOM 1180 C C . LEU A 1 149 ? 8.031 -29.953 -4.207 1 98.38 149 LEU A C 1
ATOM 1182 O O . LEU A 1 149 ? 8.977 -29.422 -3.625 1 98.38 149 LEU A O 1
ATOM 1186 N N . CYS A 1 150 ? 7.012 -30.5 -3.594 1 98.62 150 CYS A N 1
ATOM 1187 C CA . CYS A 1 150 ? 7.094 -30.844 -2.182 1 98.62 150 CYS A CA 1
ATOM 1188 C C . CYS A 1 150 ? 7.602 -32.281 -2.004 1 98.62 150 CYS A C 1
ATOM 1190 O O . CYS A 1 150 ? 6.891 -33.219 -2.314 1 98.62 150 CYS A O 1
ATOM 1192 N N . VAL A 1 151 ? 8.812 -32.469 -1.539 1 98.56 151 VAL A N 1
ATOM 1193 C CA . VAL A 1 151 ? 9.484 -33.781 -1.434 1 98.56 151 VAL A CA 1
ATOM 1194 C C . VAL A 1 151 ? 9.875 -34.031 0.02 1 98.56 151 VAL A C 1
ATOM 1196 O O . VAL A 1 151 ? 9.82 -33.125 0.857 1 98.56 151 VAL A O 1
ATOM 1199 N N . PRO A 1 152 ? 10.148 -35.281 0.342 1 98.44 152 PRO A N 1
ATOM 1200 C CA . PRO A 1 152 ? 10.609 -35.531 1.706 1 98.44 152 PRO A CA 1
ATOM 1201 C C . PRO A 1 152 ? 11.891 -34.781 2.055 1 98.44 152 PRO A C 1
ATOM 1203 O O . PRO A 1 152 ? 12.789 -34.656 1.216 1 98.44 152 PRO A O 1
ATOM 1206 N N . ALA A 1 153 ? 11.953 -34.312 3.232 1 98 153 ALA A N 1
ATOM 1207 C CA . ALA A 1 153 ? 13.086 -33.5 3.689 1 98 153 ALA A CA 1
ATOM 1208 C C . ALA A 1 153 ? 14.375 -34.312 3.688 1 98 153 ALA A C 1
ATOM 1210 O O . ALA A 1 153 ? 15.469 -33.75 3.652 1 98 153 ALA A O 1
ATOM 1211 N N . SER A 1 154 ? 14.25 -35.625 3.721 1 97.69 154 SER A N 1
ATOM 1212 C CA . SER A 1 154 ? 15.414 -36.5 3.723 1 97.69 154 SER A CA 1
ATOM 1213 C C . SER A 1 154 ? 16.094 -36.531 2.357 1 97.69 154 SER A C 1
ATOM 1215 O O . SER A 1 154 ? 17.234 -36.969 2.229 1 97.69 154 SER A O 1
ATOM 1217 N N . CYS A 1 155 ? 15.406 -36.094 1.342 1 97.94 155 CYS A N 1
ATOM 1218 C CA . CYS A 1 155 ? 15.969 -36.031 -0.003 1 97.94 155 CYS A CA 1
ATOM 1219 C C . CYS A 1 155 ? 16.766 -34.75 -0.227 1 97.94 155 CYS A C 1
ATOM 1221 O O . CYS A 1 155 ? 16.203 -33.656 -0.14 1 97.94 155 CYS A O 1
ATOM 1223 N N . SER A 1 156 ? 17.984 -34.844 -0.627 1 97 156 SER A N 1
ATOM 1224 C CA . SER A 1 156 ? 18.781 -33.688 -0.965 1 97 156 SER A CA 1
ATOM 1225 C C . SER A 1 156 ? 18.422 -33.125 -2.344 1 97 156 SER A C 1
ATOM 1227 O O . SER A 1 156 ? 17.75 -33.812 -3.125 1 97 156 SER A O 1
ATOM 1229 N N . ALA A 1 157 ? 18.891 -31.906 -2.584 1 97.5 157 ALA A N 1
ATOM 1230 C CA . ALA A 1 157 ? 18.656 -31.312 -3.902 1 97.5 157 ALA A CA 1
ATOM 1231 C C . ALA A 1 157 ? 19.234 -32.188 -5.004 1 97.5 157 ALA A C 1
ATOM 1233 O O . ALA A 1 157 ? 18.625 -32.344 -6.066 1 97.5 157 ALA A O 1
ATOM 1234 N N . LEU A 1 158 ? 20.344 -32.781 -4.73 1 96.81 158 LEU A N 1
ATOM 1235 C CA . LEU A 1 158 ? 21.016 -33.625 -5.699 1 96.81 158 LEU A CA 1
ATOM 1236 C C . LEU A 1 158 ? 20.219 -34.906 -5.918 1 96.81 158 LEU A C 1
ATOM 1238 O O . LEU A 1 158 ? 20.141 -35.438 -7.039 1 96.81 158 LEU A O 1
ATOM 1242 N N . ASP A 1 159 ? 19.625 -35.438 -4.848 1 97.44 159 ASP A N 1
ATOM 1243 C CA . ASP A 1 159 ? 18.766 -36.625 -4.977 1 97.44 159 ASP A CA 1
ATOM 1244 C C . ASP A 1 159 ? 17.594 -36.375 -5.914 1 97.44 159 ASP A C 1
ATOM 1246 O O . ASP A 1 159 ? 17.297 -37.188 -6.797 1 97.44 159 ASP A O 1
ATOM 1250 N N . VAL A 1 160 ? 17 -35.25 -5.672 1 98 160 VAL A N 1
ATOM 1251 C CA . VAL A 1 160 ? 15.82 -34.875 -6.449 1 98 160 VAL A CA 1
ATOM 1252 C C . VAL A 1 160 ? 16.219 -34.688 -7.91 1 98 160 VAL A C 1
ATOM 1254 O O . VAL A 1 160 ? 15.555 -35.188 -8.82 1 98 160 VAL A O 1
ATOM 1257 N N . GLN A 1 161 ? 17.328 -33.938 -8.164 1 97.62 161 GLN A N 1
ATOM 1258 C CA . GLN A 1 161 ? 17.797 -33.656 -9.508 1 97.62 161 GLN A CA 1
ATOM 1259 C C . GLN A 1 161 ? 18.125 -34.938 -10.258 1 97.62 161 GLN A C 1
ATOM 1261 O O . GLN A 1 161 ? 17.688 -35.125 -11.398 1 97.62 161 GLN A O 1
ATOM 1266 N N . THR A 1 162 ? 18.844 -35.875 -9.633 1 97.12 162 THR A N 1
ATOM 1267 C CA . THR A 1 162 ? 19.266 -37.125 -10.25 1 97.12 162 THR A CA 1
ATOM 1268 C C . THR A 1 162 ? 18.062 -37.969 -10.602 1 97.12 162 THR A C 1
ATOM 1270 O O . THR A 1 162 ? 17.984 -38.531 -11.695 1 97.12 162 THR A O 1
ATOM 1273 N N . TYR A 1 163 ? 17.188 -38.094 -9.68 1 97.25 163 TYR A N 1
ATOM 1274 C CA . TYR A 1 163 ? 16 -38.906 -9.922 1 97.25 163 TYR A CA 1
ATOM 1275 C C . TYR A 1 163 ? 15.18 -38.344 -11.07 1 97.25 163 TYR A C 1
ATOM 1277 O O . TYR A 1 163 ? 14.719 -39.094 -11.938 1 97.25 163 TYR A O 1
ATOM 1285 N N . LEU A 1 164 ? 14.945 -37.031 -11.07 1 97.06 164 LEU A N 1
ATOM 1286 C CA . LEU A 1 164 ? 14.133 -36.406 -12.102 1 97.06 164 LEU A CA 1
ATOM 1287 C C . LEU A 1 164 ? 14.766 -36.594 -13.477 1 97.06 164 LEU A C 1
ATOM 1289 O O . LEU A 1 164 ? 14.062 -36.812 -14.461 1 97.06 164 LEU A O 1
ATOM 1293 N N . ARG A 1 165 ? 16.078 -36.438 -13.57 1 96.56 165 ARG A N 1
ATOM 1294 C CA . ARG A 1 165 ? 16.766 -36.656 -14.844 1 96.56 165 ARG A CA 1
ATOM 1295 C C . ARG A 1 165 ? 16.578 -38.062 -15.336 1 96.56 165 ARG A C 1
ATOM 1297 O O . ARG A 1 165 ? 16.328 -38.312 -16.531 1 96.56 165 ARG A O 1
ATOM 1304 N N . SER A 1 166 ? 16.688 -39 -14.414 1 95.56 166 SER A N 1
ATOM 1305 C CA . SER A 1 166 ? 16.453 -40.406 -14.766 1 95.56 166 SER A CA 1
ATOM 1306 C C . SER A 1 166 ? 15.008 -40.656 -15.18 1 95.56 166 SER A C 1
ATOM 1308 O O . SER A 1 166 ? 14.742 -41.344 -16.156 1 95.56 166 SER A O 1
ATOM 1310 N N . TYR A 1 167 ? 14.117 -40.094 -14.398 1 94.62 167 TYR A N 1
ATOM 1311 C CA . TYR A 1 167 ? 12.695 -40.188 -14.688 1 94.62 167 TYR A CA 1
ATOM 1312 C C . TYR A 1 167 ? 12.367 -39.656 -16.078 1 94.62 167 TYR A C 1
ATOM 1314 O O . TYR A 1 167 ? 11.617 -40.281 -16.828 1 94.62 167 TYR A O 1
ATOM 1322 N N . ILE A 1 168 ? 12.922 -38.531 -16.422 1 94.31 168 ILE A N 1
ATOM 1323 C CA . ILE A 1 168 ? 12.68 -37.875 -17.703 1 94.31 168 ILE A CA 1
ATOM 1324 C C . ILE A 1 168 ? 13.211 -38.75 -18.828 1 94.31 168 ILE A C 1
ATOM 1326 O O . ILE A 1 168 ? 12.555 -38.906 -19.875 1 94.31 168 ILE A O 1
ATOM 1330 N N . LYS A 1 169 ? 14.367 -39.312 -18.688 1 93.81 169 LYS A N 1
ATOM 1331 C CA . LYS A 1 169 ? 14.969 -40.188 -19.688 1 93.81 169 LYS A CA 1
ATOM 1332 C C . LYS A 1 169 ? 14.156 -41.469 -19.859 1 93.81 169 LYS A C 1
ATOM 1334 O O . LYS A 1 169 ? 13.875 -41.875 -20.984 1 93.81 169 LYS A O 1
ATOM 1339 N N . GLU A 1 170 ? 13.703 -42.031 -18.781 1 93.81 170 GLU A N 1
ATOM 1340 C CA . GLU A 1 170 ? 12.984 -43.312 -18.797 1 93.81 170 GLU A CA 1
ATOM 1341 C C . GLU A 1 170 ? 11.602 -43.156 -19.422 1 93.81 170 GLU A C 1
ATOM 1343 O O . GLU A 1 170 ? 11.102 -44.094 -20.062 1 93.81 170 GLU A O 1
ATOM 1348 N N . ASN A 1 171 ? 10.977 -42.031 -19.203 1 91.5 171 ASN A N 1
ATOM 1349 C CA . ASN A 1 171 ? 9.625 -41.812 -19.719 1 91.5 171 ASN A CA 1
ATOM 1350 C C . ASN A 1 171 ? 9.633 -41 -21.016 1 91.5 171 ASN A C 1
ATOM 1352 O O . ASN A 1 171 ? 8.586 -40.594 -21.5 1 91.5 171 ASN A O 1
ATOM 1356 N N . LYS A 1 172 ? 10.758 -40.688 -21.609 1 90.81 172 LYS A N 1
ATOM 1357 C CA . LYS A 1 172 ? 10.953 -40.031 -22.906 1 90.81 172 LYS A CA 1
ATOM 1358 C C . LYS A 1 172 ? 10.227 -38.688 -22.953 1 90.81 172 LYS A C 1
ATOM 1360 O O . LYS A 1 172 ? 9.469 -38.438 -23.891 1 90.81 172 LYS A O 1
ATOM 1365 N N . LEU A 1 173 ? 10.414 -38 -21.891 1 91.06 173 LEU A N 1
ATOM 1366 C CA . LEU A 1 173 ? 9.867 -36.656 -21.875 1 91.06 173 LEU A CA 1
ATOM 1367 C C . LEU A 1 173 ? 10.781 -35.688 -22.625 1 91.06 173 LEU A C 1
ATOM 1369 O O . LEU A 1 173 ? 11.406 -34.812 -22.016 1 91.06 173 LEU A O 1
ATOM 1373 N N . ASP A 1 174 ? 10.727 -35.688 -23.922 1 88 174 ASP A N 1
ATOM 1374 C CA . ASP A 1 174 ? 11.672 -35.031 -24.812 1 88 174 ASP A CA 1
ATOM 1375 C C . ASP A 1 174 ? 11.469 -33.5 -24.781 1 88 174 ASP A C 1
ATOM 1377 O O . ASP A 1 174 ? 12.352 -32.75 -25.188 1 88 174 ASP A O 1
ATOM 1381 N N . MET A 1 175 ? 10.344 -33.094 -24.297 1 89.88 175 MET A N 1
ATOM 1382 C CA . MET A 1 175 ? 10.078 -31.672 -24.25 1 89.88 175 MET A CA 1
ATOM 1383 C C . MET A 1 175 ? 10.945 -30.984 -23.203 1 89.88 175 MET A C 1
ATOM 1385 O O . MET A 1 175 ? 11.078 -29.766 -23.188 1 89.88 175 MET A O 1
ATOM 1389 N N . ILE A 1 176 ? 11.555 -31.75 -22.281 1 94.38 176 ILE A N 1
ATOM 1390 C CA . ILE A 1 176 ? 12.414 -31.203 -21.234 1 94.38 176 ILE A CA 1
ATOM 1391 C C . ILE A 1 176 ? 13.875 -31.406 -21.609 1 94.38 176 ILE A C 1
ATOM 1393 O O . ILE A 1 176 ? 14.328 -32.562 -21.781 1 94.38 176 ILE A O 1
ATOM 1397 N N . GLU A 1 177 ? 14.586 -30.312 -21.734 1 93.56 177 GLU A N 1
ATOM 1398 C CA . GLU A 1 177 ? 16 -30.359 -22.094 1 93.56 177 GLU A CA 1
ATOM 1399 C C . GLU A 1 177 ? 16.859 -30.688 -20.875 1 93.56 177 GLU A C 1
ATOM 1401 O O . GLU A 1 177 ? 17.781 -31.5 -20.953 1 93.56 177 GLU A O 1
ATOM 1406 N N . ASN A 1 178 ? 16.594 -29.984 -19.844 1 94.88 178 ASN A N 1
ATOM 1407 C CA . ASN A 1 178 ? 17.422 -30.141 -18.641 1 94.88 178 ASN A CA 1
ATOM 1408 C C . ASN A 1 178 ? 16.641 -29.781 -17.375 1 94.88 178 ASN A C 1
ATOM 1410 O O . ASN A 1 178 ? 15.664 -29.031 -17.438 1 94.88 178 ASN A O 1
ATOM 1414 N N . VAL A 1 179 ? 17.031 -30.453 -16.297 1 97.06 179 VAL A N 1
ATOM 1415 C CA . VAL A 1 179 ? 16.484 -30.172 -14.984 1 97.06 179 VAL A CA 1
ATOM 1416 C C . VAL A 1 179 ? 17.609 -30 -13.977 1 97.06 179 VAL A C 1
ATOM 1418 O O . VAL A 1 179 ? 18.594 -30.75 -13.992 1 97.06 179 VAL A O 1
ATOM 1421 N N . SER A 1 180 ? 17.562 -28.891 -13.195 1 97.56 180 SER A N 1
ATOM 1422 C CA . SER A 1 180 ? 18.547 -28.656 -12.141 1 97.56 180 SER A CA 1
ATOM 1423 C C . SER A 1 180 ? 17.875 -28.156 -10.859 1 97.56 180 SER A C 1
ATOM 1425 O O . SER A 1 180 ? 16.828 -27.516 -10.914 1 97.56 180 SER A O 1
ATOM 1427 N N . VAL A 1 181 ? 18.391 -28.594 -9.75 1 97.56 181 VAL A N 1
ATOM 1428 C CA . VAL A 1 181 ? 17.891 -28.172 -8.453 1 97.56 181 VAL A CA 1
ATOM 1429 C C . VAL A 1 181 ? 19.031 -27.609 -7.613 1 97.56 181 VAL A C 1
ATOM 1431 O O . VAL A 1 181 ? 20 -28.312 -7.312 1 97.56 181 VAL A O 1
ATOM 1434 N N . ALA A 1 182 ? 18.938 -26.312 -7.277 1 96 182 ALA A N 1
ATOM 1435 C CA . ALA A 1 182 ? 19.938 -25.688 -6.418 1 96 182 ALA A CA 1
ATOM 1436 C C . ALA A 1 182 ? 19.625 -25.906 -4.945 1 96 182 ALA A C 1
ATOM 1438 O O . ALA A 1 182 ? 18.453 -25.953 -4.555 1 96 182 ALA A O 1
ATOM 1439 N N . ASP A 1 183 ? 20.609 -25.969 -4.133 1 94.69 183 ASP A N 1
ATOM 1440 C CA . ASP A 1 183 ? 20.438 -26.219 -2.705 1 94.69 183 ASP A CA 1
ATOM 1441 C C . ASP A 1 183 ? 19.625 -25.109 -2.039 1 94.69 183 ASP A C 1
ATOM 1443 O O . ASP A 1 183 ? 18.781 -25.375 -1.189 1 94.69 183 ASP A O 1
ATOM 1447 N N . ASN A 1 184 ? 19.859 -23.906 -2.436 1 93.81 184 ASN A N 1
ATOM 1448 C CA . ASN A 1 184 ? 19.203 -22.781 -1.776 1 93.81 184 ASN A CA 1
ATOM 1449 C C . ASN A 1 184 ? 17.781 -22.594 -2.287 1 93.81 184 ASN A C 1
ATOM 1451 O O . ASN A 1 184 ? 17.078 -21.672 -1.863 1 93.81 184 ASN A O 1
ATOM 1455 N N . MET A 1 185 ? 17.391 -23.484 -3.182 1 96.81 185 MET A N 1
ATOM 1456 C CA . MET A 1 185 ? 16.016 -23.438 -3.691 1 96.81 185 MET A CA 1
ATOM 1457 C C . MET A 1 185 ? 15.156 -24.516 -3.057 1 96.81 185 MET A C 1
ATOM 1459 O O . MET A 1 185 ? 14 -24.688 -3.436 1 96.81 185 MET A O 1
ATOM 1463 N N . CYS A 1 186 ? 15.711 -25.266 -2.121 1 97.81 186 CYS A N 1
ATOM 1464 C CA . CYS A 1 186 ? 14.961 -26.203 -1.288 1 97.81 186 CYS A CA 1
ATOM 1465 C C . CYS A 1 186 ? 14.859 -25.703 0.145 1 97.81 186 CYS A C 1
ATOM 1467 O O . CYS A 1 186 ? 15.875 -25.391 0.772 1 97.81 186 CYS A O 1
ATOM 1469 N N . THR A 1 187 ? 13.688 -25.547 0.658 1 97.5 187 THR A N 1
ATOM 1470 C CA . THR A 1 187 ? 13.453 -24.953 1.967 1 97.5 187 THR A CA 1
ATOM 1471 C C . THR A 1 187 ? 12.695 -25.906 2.877 1 97.5 187 THR A C 1
ATOM 1473 O O . THR A 1 187 ? 11.734 -26.547 2.449 1 97.5 187 THR A O 1
ATOM 1476 N N . GLN A 1 188 ? 13.148 -26.078 4.047 1 96.69 188 GLN A N 1
ATOM 1477 C CA . GLN A 1 188 ? 12.469 -26.844 5.086 1 96.69 188 GLN A CA 1
ATOM 1478 C C . GLN A 1 188 ? 11.789 -25.922 6.094 1 96.69 188 GLN A C 1
ATOM 1480 O O . GLN A 1 188 ? 12.023 -24.719 6.094 1 96.69 188 GLN A O 1
ATOM 1485 N N . ALA A 1 189 ? 10.867 -26.484 6.91 1 95.25 189 ALA A N 1
ATOM 1486 C CA . ALA A 1 189 ? 10.109 -25.703 7.883 1 95.25 189 ALA A CA 1
ATOM 1487 C C . ALA A 1 189 ? 11.039 -25 8.867 1 95.25 189 ALA A C 1
ATOM 1489 O O . ALA A 1 189 ? 10.844 -23.812 9.188 1 95.25 189 ALA A O 1
ATOM 1490 N N . GLN A 1 190 ? 12.031 -25.719 9.289 1 93 190 GLN A N 1
ATOM 1491 C CA . GLN A 1 190 ? 13.031 -25.125 10.164 1 93 190 GLN A CA 1
ATOM 1492 C C . GLN A 1 190 ? 14.297 -24.766 9.383 1 93 190 GLN A C 1
ATOM 1494 O O . GLN A 1 190 ? 15.055 -25.641 8.984 1 93 190 GLN A O 1
ATOM 1499 N N . ARG A 1 191 ? 14.633 -23.562 9.219 1 89.75 191 ARG A N 1
ATOM 1500 C CA . ARG A 1 191 ? 15.797 -23.109 8.477 1 89.75 191 ARG A CA 1
ATOM 1501 C C . ARG A 1 191 ? 16.922 -22.688 9.422 1 89.75 191 ARG A C 1
ATOM 1503 O O . ARG A 1 191 ? 16.656 -22.141 10.5 1 89.75 191 ARG A O 1
ATOM 1510 N N . PRO A 1 192 ? 18.031 -22.828 8.883 1 84.56 192 PRO A N 1
ATOM 1511 C CA . PRO A 1 192 ? 19.156 -22.422 9.711 1 84.56 192 PRO A CA 1
ATOM 1512 C C . PRO A 1 192 ? 19.141 -20.938 10.047 1 84.56 192 PRO A C 1
ATOM 1514 O O . PRO A 1 192 ? 19.547 -20.547 11.148 1 84.56 192 PRO A O 1
ATOM 1517 N N . GLY A 1 193 ? 18.656 -20.172 9.227 1 87.62 193 GLY A N 1
ATOM 1518 C CA . GLY A 1 193 ? 18.641 -18.734 9.43 1 87.62 193 GLY A CA 1
ATOM 1519 C C . GLY A 1 193 ? 17.594 -18.281 10.414 1 87.62 193 GLY A C 1
ATOM 1520 O O . GLY A 1 193 ? 17.594 -17.125 10.852 1 87.62 193 GLY A O 1
ATOM 1521 N N . ASP A 1 194 ? 16.688 -19.172 10.836 1 91.69 194 ASP A N 1
ATOM 1522 C CA . ASP A 1 194 ? 15.617 -18.812 11.758 1 91.69 194 ASP A CA 1
ATOM 1523 C C . ASP A 1 194 ? 16.125 -18.734 13.188 1 91.69 194 ASP A C 1
ATOM 1525 O O . ASP A 1 194 ? 15.547 -18.031 14.023 1 91.69 194 ASP A O 1
ATOM 1529 N N . GLU A 1 195 ? 17.203 -19.438 13.5 1 93.38 195 GLU A N 1
ATOM 1530 C CA . GLU A 1 195 ? 17.766 -19.422 14.844 1 93.38 195 GLU A CA 1
ATOM 1531 C C . GLU A 1 195 ? 18.484 -18.109 15.133 1 93.38 195 GLU A C 1
ATOM 1533 O O . GLU A 1 195 ? 19.141 -17.547 14.25 1 93.38 195 GLU A O 1
ATOM 1538 N N . TYR A 1 196 ? 18.328 -17.656 16.312 1 95.69 196 TYR A N 1
ATOM 1539 C CA . TYR A 1 196 ? 19 -16.438 16.719 1 95.69 196 TYR A CA 1
ATOM 1540 C C . TYR A 1 196 ? 20.453 -16.719 17.109 1 95.69 196 TYR A C 1
ATOM 1542 O O . TYR A 1 196 ? 20.719 -17.453 18.062 1 95.69 196 TYR A O 1
ATOM 1550 N N . THR A 1 197 ? 21.344 -16.141 16.375 1 95.62 197 THR A N 1
ATOM 1551 C CA . THR A 1 197 ? 22.766 -16.266 16.656 1 95.62 197 THR A CA 1
ATOM 1552 C C . THR A 1 197 ? 23.234 -15.125 17.578 1 95.62 197 THR A C 1
ATOM 1554 O O . THR A 1 197 ? 22.453 -14.242 17.922 1 95.62 197 THR A O 1
ATOM 1557 N N . ALA A 1 198 ? 24.5 -15.18 17.906 1 96 198 ALA A N 1
ATOM 1558 C CA . ALA A 1 198 ? 25.078 -14.133 18.734 1 96 198 ALA A CA 1
ATOM 1559 C C . ALA A 1 198 ? 25.047 -12.781 18.031 1 96 198 ALA A C 1
ATOM 1561 O O . ALA A 1 198 ? 24.859 -11.75 18.672 1 96 198 ALA A O 1
ATOM 1562 N N . TYR A 1 199 ? 25.203 -12.844 16.734 1 95.75 199 TYR A N 1
ATOM 1563 C CA . TYR A 1 199 ? 25.172 -11.609 15.961 1 95.75 199 TYR A CA 1
ATOM 1564 C C . TYR A 1 199 ? 23.766 -11 15.977 1 95.75 199 TYR A C 1
ATOM 1566 O O . TYR A 1 199 ? 23.625 -9.781 16.078 1 95.75 199 TYR A O 1
ATOM 1574 N N . ASP A 1 200 ? 22.766 -11.828 15.859 1 97.12 200 ASP A N 1
ATOM 1575 C CA . ASP A 1 200 ? 21.375 -11.359 15.898 1 97.12 200 ASP A CA 1
ATOM 1576 C C . ASP A 1 200 ? 21.047 -10.711 17.25 1 97.12 200 ASP A C 1
ATOM 1578 O O . ASP A 1 200 ? 20.469 -9.633 17.281 1 97.12 200 ASP A O 1
ATOM 1582 N N . ILE A 1 201 ? 21.469 -11.352 18.297 1 97.69 201 ILE A N 1
ATOM 1583 C CA . ILE A 1 201 ? 21.188 -10.875 19.641 1 97.69 201 ILE A CA 1
ATOM 1584 C C . ILE A 1 201 ? 21.922 -9.562 19.891 1 97.69 201 ILE A C 1
ATOM 1586 O O . ILE A 1 201 ? 21.375 -8.633 20.484 1 97.69 201 ILE A O 1
ATOM 1590 N N . ALA A 1 202 ? 23.188 -9.531 19.438 1 97.88 202 ALA A N 1
ATOM 1591 C CA . ALA A 1 202 ? 23.953 -8.305 19.578 1 97.88 202 ALA A CA 1
ATOM 1592 C C . ALA A 1 202 ? 23.25 -7.133 18.891 1 97.88 202 ALA A C 1
ATOM 1594 O O . ALA A 1 202 ? 23.219 -6.023 19.438 1 97.88 202 ALA A O 1
ATOM 1595 N N . PHE A 1 203 ? 22.766 -7.379 17.734 1 97.81 203 PHE A N 1
ATOM 1596 C CA . PHE A 1 203 ? 22.078 -6.316 17.016 1 97.81 203 PHE A CA 1
ATOM 1597 C C . PHE A 1 203 ? 20.797 -5.898 17.734 1 97.81 203 PHE A C 1
ATOM 1599 O O . PHE A 1 203 ? 20.5 -4.707 17.844 1 97.81 203 PHE A O 1
ATOM 1606 N N . VAL A 1 204 ? 20 -6.879 18.203 1 98 204 VAL A N 1
ATOM 1607 C CA . VAL A 1 204 ? 18.781 -6.59 18.938 1 98 204 VAL A CA 1
ATOM 1608 C C . VAL A 1 204 ? 19.094 -5.773 20.188 1 98 204 VAL A C 1
ATOM 1610 O O . VAL A 1 204 ? 18.391 -4.812 20.516 1 98 204 VAL A O 1
ATOM 1613 N N . LEU A 1 205 ? 20.156 -6.121 20.875 1 98.06 205 LEU A N 1
ATOM 1614 C CA . LEU A 1 205 ? 20.562 -5.402 22.078 1 98.06 205 LEU A CA 1
ATOM 1615 C C . LEU A 1 205 ? 21.016 -3.986 21.734 1 98.06 205 LEU A C 1
ATOM 1617 O O . LEU A 1 205 ? 20.734 -3.045 22.484 1 98.06 205 LEU A O 1
ATOM 1621 N N . LEU A 1 206 ? 21.719 -3.887 20.641 1 97.81 206 LEU A N 1
ATOM 1622 C CA . LEU A 1 206 ? 22.156 -2.564 20.188 1 97.81 206 LEU A CA 1
ATOM 1623 C C . LEU A 1 206 ? 20.969 -1.65 19.953 1 97.81 206 LEU A C 1
ATOM 1625 O O . LEU A 1 206 ? 20.922 -0.525 20.453 1 97.81 206 LEU A O 1
ATOM 1629 N N . ILE A 1 207 ? 19.984 -2.109 19.188 1 97.94 207 ILE A N 1
ATOM 1630 C CA . ILE A 1 207 ? 18.812 -1.312 18.859 1 97.94 207 ILE A CA 1
ATOM 1631 C C . ILE A 1 207 ? 18 -1.06 20.125 1 97.94 207 ILE A C 1
ATOM 1633 O O . ILE A 1 207 ? 17.5 0.048 20.344 1 97.94 207 ILE A O 1
ATOM 1637 N N . GLY A 1 208 ? 17.859 -2.17 20.969 1 98.12 208 GLY A N 1
ATOM 1638 C CA . GLY A 1 208 ? 17.188 -2 22.234 1 98.12 208 GLY A CA 1
ATOM 1639 C C . GLY A 1 208 ? 17.828 -0.954 23.125 1 98.12 208 GLY A C 1
ATOM 1640 O O . GLY A 1 208 ? 17.141 -0.165 23.766 1 98.12 208 GLY A O 1
ATOM 1641 N N . PHE A 1 209 ? 19.125 -0.916 23.141 1 97.88 209 PHE A N 1
ATOM 1642 C CA . PHE A 1 209 ? 19.891 0.052 23.922 1 97.88 209 PHE A CA 1
ATOM 1643 C C . PHE A 1 209 ? 19.656 1.467 23.406 1 97.88 209 PHE A C 1
ATOM 1645 O O . PHE A 1 209 ? 19.438 2.393 24.188 1 97.88 209 PHE A O 1
ATOM 1652 N N . LEU A 1 210 ? 19.688 1.67 22.109 1 97.88 210 LEU A N 1
ATOM 1653 C CA . LEU A 1 210 ? 19.484 2.982 21.516 1 97.88 210 LEU A CA 1
ATOM 1654 C C . LEU A 1 210 ? 18.062 3.482 21.781 1 97.88 210 LEU A C 1
ATOM 1656 O O . LEU A 1 210 ? 17.859 4.668 22.062 1 97.88 210 LEU A O 1
ATOM 1660 N N . ILE A 1 211 ? 17.047 2.561 21.672 1 98.25 211 ILE A N 1
ATOM 1661 C CA . ILE A 1 211 ? 15.664 2.918 21.969 1 98.25 211 ILE A CA 1
ATOM 1662 C C . ILE A 1 211 ? 15.531 3.334 23.422 1 98.25 211 ILE A C 1
ATOM 1664 O O . ILE A 1 211 ? 14.914 4.352 23.734 1 98.25 211 ILE A O 1
ATOM 1668 N N . LEU A 1 212 ? 16.156 2.598 24.328 1 98.06 212 LEU A N 1
ATOM 1669 C CA . LEU A 1 212 ? 16.109 2.887 25.766 1 98.06 212 LEU A CA 1
ATOM 1670 C C . LEU A 1 212 ? 16.75 4.234 26.062 1 98.06 212 LEU A C 1
ATOM 1672 O O . LEU A 1 212 ? 16.219 5.023 26.844 1 98.06 212 LEU A O 1
ATOM 1676 N N . LEU A 1 213 ? 17.891 4.488 25.469 1 97.62 213 LEU A N 1
ATOM 1677 C CA . LEU A 1 213 ? 18.578 5.762 25.656 1 97.62 213 LEU A CA 1
ATOM 1678 C C . LEU A 1 213 ? 17.703 6.926 25.203 1 97.62 213 LEU A C 1
ATOM 1680 O O . LEU A 1 213 ? 17.641 7.961 25.859 1 97.62 213 LEU A O 1
ATOM 1684 N N . THR A 1 214 ? 17.078 6.781 24.047 1 97.94 214 THR A N 1
ATOM 1685 C CA . THR A 1 214 ? 16.219 7.824 23.5 1 97.94 214 THR A CA 1
ATOM 1686 C C . THR A 1 214 ? 15.016 8.062 24.391 1 97.94 214 THR A C 1
ATOM 1688 O O . THR A 1 214 ? 14.625 9.203 24.625 1 97.94 214 THR A O 1
ATOM 1691 N N . ILE A 1 215 ? 14.453 6.961 24.938 1 97.5 215 ILE A N 1
ATOM 1692 C CA . ILE A 1 215 ? 13.289 7.074 25.812 1 97.5 215 ILE A CA 1
ATOM 1693 C C . ILE A 1 215 ? 13.695 7.773 27.109 1 97.5 215 ILE A C 1
ATOM 1695 O O . ILE A 1 215 ? 13.023 8.711 27.547 1 97.5 215 ILE A O 1
ATOM 1699 N N . ILE A 1 216 ? 14.789 7.375 27.719 1 97.25 216 ILE A N 1
ATOM 1700 C CA . ILE A 1 216 ? 15.266 7.949 28.984 1 97.25 216 ILE A CA 1
ATOM 1701 C C . ILE A 1 216 ? 15.578 9.43 28.781 1 97.25 216 ILE A C 1
ATOM 1703 O O . ILE A 1 216 ? 15.18 10.266 29.594 1 97.25 216 ILE A O 1
ATOM 1707 N N . ALA A 1 217 ? 16.281 9.742 27.703 1 97.88 217 ALA A N 1
ATOM 1708 C CA . ALA A 1 217 ? 16.641 11.125 27.422 1 97.88 217 ALA A CA 1
ATOM 1709 C C . ALA A 1 217 ? 15.398 11.977 27.172 1 97.88 217 ALA A C 1
ATOM 1711 O O . ALA A 1 217 ? 15.344 13.141 27.594 1 97.88 217 ALA A O 1
ATOM 1712 N N . THR A 1 218 ? 14.406 11.453 26.469 1 96.5 218 THR A N 1
ATOM 1713 C CA . THR A 1 218 ? 13.188 12.188 26.156 1 96.5 218 THR A CA 1
ATOM 1714 C C . THR A 1 218 ? 12.375 12.445 27.438 1 96.5 218 THR A C 1
ATOM 1716 O O . THR A 1 218 ? 11.875 13.547 27.641 1 96.5 218 THR A O 1
ATOM 1719 N N . VAL A 1 219 ? 12.297 11.414 28.312 1 94.94 219 VAL A N 1
ATOM 1720 C CA . VAL A 1 219 ? 11.586 11.562 29.562 1 94.94 219 VAL A CA 1
ATOM 1721 C C . VAL A 1 219 ? 12.32 12.555 30.469 1 94.94 219 VAL A C 1
ATOM 1723 O O . VAL A 1 219 ? 11.695 13.414 31.094 1 94.94 219 VAL A O 1
ATOM 1726 N N . PHE A 1 220 ? 13.633 12.445 30.484 1 95.44 220 PHE A N 1
ATOM 1727 C CA . PHE A 1 220 ? 14.469 13.367 31.25 1 95.44 220 PHE A CA 1
ATOM 1728 C C . PHE A 1 220 ? 14.258 14.805 30.766 1 95.44 220 PHE A C 1
ATOM 1730 O O . PHE A 1 220 ? 14.133 15.719 31.578 1 95.44 220 PHE A O 1
ATOM 1737 N N . ASP A 1 221 ? 14.227 15.055 29.484 1 95.06 221 ASP A N 1
ATOM 1738 C CA . ASP A 1 221 ? 14.031 16.375 28.891 1 95.06 221 ASP A CA 1
ATOM 1739 C C . ASP A 1 221 ? 12.672 16.953 29.266 1 95.06 221 ASP A C 1
ATOM 1741 O O . ASP A 1 221 ? 12.578 18.109 29.688 1 95.06 221 ASP A O 1
ATOM 1745 N N . TYR A 1 222 ? 11.617 16.141 29.203 1 90 222 TYR A N 1
ATOM 1746 C CA . TYR A 1 222 ? 10.266 16.625 29.469 1 90 222 TYR A CA 1
ATOM 1747 C C . TYR A 1 222 ? 10.07 16.891 30.969 1 90 222 TYR A C 1
ATOM 1749 O O . TYR A 1 222 ? 9.297 17.766 31.344 1 90 222 TYR A O 1
ATOM 1757 N N . THR A 1 223 ? 10.758 16.141 31.891 1 91.19 223 THR A N 1
ATOM 1758 C CA . THR A 1 223 ? 10.531 16.25 33.344 1 91.19 223 THR A CA 1
ATOM 1759 C C . THR A 1 223 ? 11.422 17.328 33.938 1 91.19 223 THR A C 1
ATOM 1761 O O . THR A 1 223 ? 10.969 18.109 34.781 1 91.19 223 THR A O 1
ATOM 1764 N N . VAL A 1 224 ? 12.664 17.391 33.531 1 92.94 224 VAL A N 1
ATOM 1765 C CA . VAL A 1 224 ? 13.625 18.281 34.156 1 92.94 224 VAL A CA 1
ATOM 1766 C C . VAL A 1 224 ? 13.672 19.609 33.438 1 92.94 224 VAL A C 1
ATOM 1768 O O . VAL A 1 224 ? 13.781 20.672 34.062 1 92.94 224 VAL A O 1
ATOM 1771 N N . TYR A 1 225 ? 13.547 19.609 32.156 1 93.06 225 TYR A N 1
ATOM 1772 C CA . TYR A 1 225 ? 13.703 20.828 31.391 1 93.06 225 TYR A CA 1
ATOM 1773 C C . TYR A 1 225 ? 12.43 21.172 30.625 1 93.06 225 TYR A C 1
ATOM 1775 O O . TYR A 1 225 ? 12.477 21.547 29.453 1 93.06 225 TYR A O 1
ATOM 1783 N N . SER A 1 226 ? 11.289 21.016 31.172 1 87.25 226 SER A N 1
ATOM 1784 C CA . SER A 1 226 ? 9.984 21.219 30.547 1 87.25 226 SER A CA 1
ATOM 1785 C C . SER A 1 226 ? 9.797 22.656 30.109 1 87.25 226 SER A C 1
ATOM 1787 O O . SER A 1 226 ? 9.125 22.922 29.109 1 87.25 226 SER A O 1
ATOM 1789 N N . GLU A 1 227 ? 10.43 23.641 30.719 1 86.31 227 GLU A N 1
ATOM 1790 C CA . GLU A 1 227 ? 10.188 25.062 30.469 1 86.31 227 GLU A CA 1
ATOM 1791 C C . GLU A 1 227 ? 11.109 25.578 29.375 1 86.31 227 GLU A C 1
ATOM 1793 O O . GLU A 1 227 ? 10.852 26.641 28.781 1 86.31 227 GLU A O 1
ATOM 1798 N N . GLN A 1 228 ? 12.156 24.844 29.125 1 88.44 228 GLN A N 1
ATOM 1799 C CA . GLN A 1 228 ? 13.086 25.297 28.094 1 88.44 228 GLN A CA 1
ATOM 1800 C C . GLN A 1 228 ? 12.578 24.953 26.703 1 88.44 228 GLN A C 1
ATOM 1802 O O . GLN A 1 228 ? 12.5 23.781 26.328 1 88.44 228 GLN A O 1
ATOM 1807 N N . THR A 1 229 ? 12.25 25.906 25.906 1 85.5 229 THR A N 1
ATOM 1808 C CA . THR A 1 229 ? 11.711 25.703 24.578 1 85.5 229 THR A CA 1
ATOM 1809 C C . THR A 1 229 ? 12.812 25.281 23.609 1 85.5 229 THR A C 1
ATOM 1811 O O . THR A 1 229 ? 12.617 24.375 22.797 1 85.5 229 THR A O 1
ATOM 1814 N N . THR A 1 230 ? 13.984 25.922 23.703 1 88.31 230 THR A N 1
ATOM 1815 C CA . THR A 1 230 ? 15.117 25.594 22.844 1 88.31 230 THR A CA 1
ATOM 1816 C C . THR A 1 230 ? 16.312 25.172 23.688 1 88.31 230 THR A C 1
ATOM 1818 O O . THR A 1 230 ? 16.594 25.781 24.734 1 88.31 230 THR A O 1
ATOM 1821 N N . TRP A 1 231 ? 16.859 24.078 23.297 1 89.5 231 TRP A N 1
ATOM 1822 C CA . TRP A 1 231 ? 18.016 23.578 24.031 1 89.5 231 TRP A CA 1
ATOM 1823 C C . TRP A 1 231 ? 19.266 24.406 23.734 1 89.5 231 TRP A C 1
ATOM 1825 O O . TRP A 1 231 ? 19.547 24.703 22.578 1 89.5 231 TRP A O 1
ATOM 1835 N N . GLN A 1 232 ? 19.891 24.844 24.766 1 88.19 232 GLN A N 1
ATOM 1836 C CA . GLN A 1 232 ? 21.156 25.562 24.641 1 88.19 232 GLN A CA 1
ATOM 1837 C C . GLN A 1 232 ? 22.344 24.672 25.016 1 88.19 232 GLN A C 1
ATOM 1839 O O . GLN A 1 232 ? 22.5 24.297 26.172 1 88.19 232 GLN A O 1
ATOM 1844 N N . TRP A 1 233 ? 23.141 24.391 24.078 1 87 233 TRP A N 1
ATOM 1845 C CA . TRP A 1 233 ? 24.266 23.5 24.266 1 87 233 TRP A CA 1
ATOM 1846 C C . TRP A 1 233 ? 25.359 24.156 25.109 1 87 233 TRP A C 1
ATOM 1848 O O . TRP A 1 233 ? 25.547 25.359 25.047 1 87 233 TRP A O 1
ATOM 1858 N N . ASN A 1 234 ? 26.109 23.438 25.953 1 82.19 234 ASN A N 1
ATOM 1859 C CA . ASN A 1 234 ? 27.266 23.844 26.75 1 82.19 234 ASN A CA 1
ATOM 1860 C C . ASN A 1 234 ? 26.875 24.797 27.875 1 82.19 234 ASN A C 1
ATOM 1862 O O . ASN A 1 234 ? 27.656 25.688 28.234 1 82.19 234 ASN A O 1
ATOM 1866 N N . GLN A 1 235 ? 25.688 24.859 28.219 1 85.31 235 GLN A N 1
ATOM 1867 C CA . GLN A 1 235 ? 25.234 25.641 29.359 1 85.31 235 GLN A CA 1
ATOM 1868 C C . GLN A 1 235 ? 25.125 24.781 30.609 1 85.31 235 GLN A C 1
ATOM 1870 O O . GLN A 1 235 ? 25.391 25.25 31.719 1 85.31 235 GLN A O 1
ATOM 1875 N N . GLU A 1 236 ? 24.797 23.562 30.312 1 88 236 GLU A N 1
ATOM 1876 C CA . GLU A 1 236 ? 24.703 22.594 31.391 1 88 236 GLU A CA 1
ATOM 1877 C C . GLU A 1 236 ? 25.953 21.719 31.469 1 88 236 GLU A C 1
ATOM 1879 O O . GLU A 1 236 ? 26.938 21.953 30.75 1 88 236 GLU A O 1
ATOM 1884 N N . SER A 1 237 ? 25.969 20.75 32.375 1 89.75 237 SER A N 1
ATOM 1885 C CA . SER A 1 237 ? 27.094 19.828 32.5 1 89.75 237 SER A CA 1
ATOM 1886 C C . SER A 1 237 ? 27.25 19 31.219 1 89.75 237 SER A C 1
ATOM 1888 O O . SER A 1 237 ? 26.297 18.828 30.453 1 89.75 237 SER A O 1
ATOM 1890 N N . LYS A 1 238 ? 28.406 18.594 31 1 90.06 238 LYS A N 1
ATOM 1891 C CA . LYS A 1 238 ? 28.719 17.797 29.812 1 90.06 238 LYS A CA 1
ATOM 1892 C C . LYS A 1 238 ? 27.891 16.516 29.797 1 90.06 238 LYS A C 1
ATOM 1894 O O . LYS A 1 238 ? 27.484 16.047 28.719 1 90.06 238 LYS A O 1
ATOM 1899 N N . SER A 1 239 ? 27.688 15.984 30.938 1 92 239 SER A N 1
ATOM 1900 C CA . SER A 1 239 ? 26.906 14.758 31.016 1 92 239 SER A CA 1
ATOM 1901 C C . SER A 1 239 ? 25.469 15 30.562 1 92 239 SER A C 1
ATOM 1903 O O . SER A 1 239 ? 24.875 14.156 29.891 1 92 239 SER A O 1
ATOM 1905 N N . VAL A 1 240 ? 25 16.094 30.906 1 94.06 240 VAL A N 1
ATOM 1906 C CA . VAL A 1 240 ? 23.625 16.422 30.547 1 94.06 240 VAL A CA 1
ATOM 1907 C C . VAL A 1 240 ? 23.547 16.656 29.031 1 94.06 240 VAL A C 1
ATOM 1909 O O . VAL A 1 240 ? 22.594 16.203 28.391 1 94.06 240 VAL A O 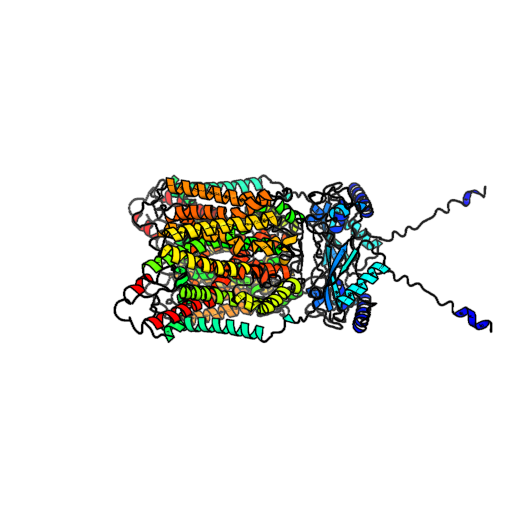1
ATOM 1912 N N . ASP A 1 241 ? 24.562 17.281 28.516 1 92.94 241 ASP A N 1
ATOM 1913 C CA . ASP A 1 241 ? 24.594 17.531 27.078 1 92.94 241 ASP A CA 1
ATOM 1914 C C . ASP A 1 241 ? 24.672 16.219 26.297 1 92.94 241 ASP A C 1
ATOM 1916 O O . ASP A 1 241 ? 24.062 16.078 25.234 1 92.94 241 ASP A O 1
ATOM 1920 N N . LEU A 1 242 ? 25.391 15.336 26.859 1 94.25 242 LEU A N 1
ATOM 1921 C CA . LEU A 1 242 ? 25.531 14.039 26.203 1 94.25 242 LEU A CA 1
ATOM 1922 C C . LEU A 1 242 ? 24.203 13.281 26.203 1 94.25 242 LEU A C 1
ATOM 1924 O O . LEU A 1 242 ? 23.844 12.648 25.203 1 94.25 242 LEU A O 1
ATOM 1928 N N . ILE A 1 243 ? 23.469 13.352 27.234 1 94.94 243 ILE A N 1
ATOM 1929 C CA . ILE A 1 243 ? 22.172 12.688 27.328 1 94.94 243 ILE A CA 1
ATOM 1930 C C . ILE A 1 243 ? 21.188 13.352 26.375 1 94.94 243 ILE A C 1
ATOM 1932 O O . ILE A 1 243 ? 20.375 12.68 25.719 1 94.94 243 ILE A O 1
ATOM 1936 N N . MET A 1 244 ? 21.297 14.68 26.219 1 95.44 244 MET A N 1
ATOM 1937 C CA . MET A 1 244 ? 20.344 15.453 25.422 1 95.44 244 MET A CA 1
ATOM 1938 C C . MET A 1 244 ? 20.531 15.195 23.938 1 95.44 244 MET A C 1
ATOM 1940 O O . MET A 1 244 ? 19.656 15.5 23.125 1 95.44 244 MET A O 1
ATOM 1944 N N . CYS A 1 245 ? 21.656 14.609 23.578 1 95.62 245 CYS A N 1
ATOM 1945 C CA . CYS A 1 245 ? 21.875 14.227 22.188 1 95.62 245 CYS A CA 1
ATOM 1946 C C . CYS A 1 245 ? 20.828 13.203 21.75 1 95.62 245 CYS A C 1
ATOM 1948 O O . CYS A 1 245 ? 20.5 13.133 20.562 1 95.62 245 CYS A O 1
ATOM 1950 N N . PHE A 1 246 ? 20.234 12.453 22.734 1 97.62 246 PHE A N 1
ATOM 1951 C CA . PHE A 1 246 ? 19.344 11.344 22.422 1 97.62 246 PHE A CA 1
ATOM 1952 C C . PHE A 1 246 ? 17.891 11.742 22.656 1 97.62 246 PHE A C 1
ATOM 1954 O O . PHE A 1 246 ? 16.984 10.922 22.484 1 97.62 246 PHE A O 1
ATOM 1961 N N . SER A 1 247 ? 17.656 13.039 23 1 97.62 247 SER A N 1
ATOM 1962 C CA . SER A 1 247 ? 16.281 13.453 23.281 1 97.62 247 SER A CA 1
ATOM 1963 C C . SER A 1 247 ? 15.445 13.523 22.016 1 97.62 247 SER A C 1
ATOM 1965 O O . SER A 1 247 ? 15.75 14.297 21.109 1 97.62 247 SER A O 1
ATOM 1967 N N . GLY A 1 248 ? 14.367 12.742 22.031 1 96.12 248 GLY A N 1
ATOM 1968 C CA . GLY A 1 248 ? 13.453 12.758 20.891 1 96.12 248 GLY A CA 1
ATOM 1969 C C . GLY A 1 248 ? 12.719 14.07 20.734 1 96.12 248 GLY A C 1
ATOM 1970 O O . GLY A 1 248 ? 12.414 14.484 19.609 1 96.12 248 GLY A O 1
ATOM 1971 N N . ARG A 1 249 ? 12.438 14.742 21.766 1 93.94 249 ARG A N 1
ATOM 1972 C CA . ARG A 1 249 ? 11.773 16.047 21.75 1 93.94 249 ARG A CA 1
ATOM 1973 C C . ARG A 1 249 ? 12.602 17.062 20.984 1 93.94 249 ARG A C 1
ATOM 1975 O O . ARG A 1 249 ? 12.094 17.766 20.109 1 93.94 249 ARG A O 1
ATOM 1982 N N . ARG A 1 250 ? 13.852 17.078 21.312 1 94.88 250 ARG A N 1
ATOM 1983 C CA . ARG A 1 250 ? 14.75 18.031 20.672 1 94.88 250 ARG A CA 1
ATOM 1984 C C . ARG A 1 250 ? 15.016 17.656 19.219 1 94.88 250 ARG A C 1
ATOM 1986 O O . ARG A 1 250 ? 15.203 18.531 18.375 1 94.88 250 ARG A O 1
ATOM 1993 N N . ALA A 1 251 ? 14.992 16.359 19 1 95.56 251 ALA A N 1
ATOM 1994 C CA . ALA A 1 251 ? 15.18 15.891 17.625 1 95.56 251 ALA A CA 1
ATOM 1995 C C . ALA A 1 251 ? 14.031 16.344 16.734 1 95.56 251 ALA A C 1
ATOM 1997 O O . ALA A 1 251 ? 14.258 16.797 15.609 1 95.56 251 ALA A O 1
ATOM 1998 N N . MET A 1 252 ? 12.852 16.25 17.203 1 92.69 252 MET A N 1
ATOM 1999 C CA . MET A 1 252 ? 11.68 16.641 16.438 1 92.69 252 MET A CA 1
ATOM 2000 C C . MET A 1 252 ? 11.672 18.156 16.203 1 92.69 252 MET A C 1
ATOM 2002 O O . MET A 1 252 ? 11.273 18.625 15.133 1 92.69 252 MET A O 1
ATOM 2006 N N . GLN A 1 253 ? 12.156 18.891 17.188 1 90.94 253 GLN A N 1
ATOM 2007 C CA . GLN A 1 253 ? 12.273 20.344 17.047 1 90.94 253 GLN A CA 1
ATOM 2008 C C . GLN A 1 253 ? 13.312 20.719 15.992 1 90.94 253 GLN A C 1
ATOM 2010 O O . GLN A 1 253 ? 13.094 21.641 15.203 1 90.94 253 GLN A O 1
ATOM 2015 N N . SER A 1 254 ? 14.352 19.922 16.062 1 91.31 254 SER A N 1
ATOM 2016 C CA . SER A 1 254 ? 15.406 20.172 15.086 1 91.31 254 SER A CA 1
ATOM 2017 C C . SER A 1 254 ? 14.922 19.906 13.664 1 91.31 254 SER A C 1
ATOM 2019 O O . SER A 1 254 ? 15.32 20.609 12.727 1 91.31 254 SER A O 1
ATOM 2021 N N . LEU A 1 255 ? 14.109 18.969 13.5 1 90.81 255 LEU A N 1
ATOM 2022 C CA . LEU A 1 255 ? 13.562 18.641 12.188 1 90.81 255 LEU A CA 1
ATOM 2023 C C . LEU A 1 255 ? 12.633 19.734 11.68 1 90.81 255 LEU A C 1
ATOM 2025 O O . LEU A 1 255 ? 12.641 20.062 10.492 1 90.81 255 LEU A O 1
ATOM 2029 N N . LYS A 1 256 ? 11.875 20.266 12.531 1 84.62 256 LYS A N 1
ATOM 2030 C CA . LYS A 1 256 ? 10.867 21.266 12.172 1 84.62 256 LYS A CA 1
ATOM 2031 C C . LYS A 1 256 ? 11.508 22.625 11.922 1 84.62 256 LYS A C 1
ATOM 2033 O O . LYS A 1 256 ? 11.047 23.391 11.07 1 84.62 256 LYS A O 1
ATOM 2038 N N . ASN A 1 257 ? 12.555 22.953 12.648 1 81.44 257 ASN A N 1
ATOM 2039 C CA . ASN A 1 257 ? 13.133 24.297 12.609 1 81.44 257 ASN A CA 1
ATOM 2040 C C . ASN A 1 257 ? 14.445 24.312 11.828 1 81.44 257 ASN A C 1
ATOM 2042 O O . ASN A 1 257 ? 15.289 25.188 12.062 1 81.44 257 ASN A O 1
ATOM 2046 N N . LYS A 1 258 ? 14.555 23.422 10.961 1 81.12 258 LYS A N 1
ATOM 2047 C CA . LYS A 1 258 ? 15.797 23.406 10.195 1 81.12 258 LYS A CA 1
ATOM 2048 C C . LYS A 1 258 ? 15.953 24.672 9.367 1 81.12 258 LYS A C 1
ATOM 2050 O O . LYS A 1 258 ? 15.016 25.094 8.688 1 81.12 258 LYS A O 1
ATOM 2055 N N . ASN A 1 259 ? 17.047 25.344 9.602 1 78.69 259 ASN A N 1
ATOM 2056 C CA . ASN A 1 259 ? 17.359 26.562 8.859 1 78.69 259 ASN A CA 1
ATOM 2057 C C . ASN A 1 259 ? 17.984 26.234 7.504 1 78.69 259 ASN A C 1
ATOM 2059 O O . ASN A 1 259 ? 19 25.531 7.434 1 78.69 259 ASN A O 1
ATOM 2063 N N . CYS A 1 260 ? 17.484 26.734 6.484 1 82.75 260 CYS A N 1
ATOM 2064 C CA . CYS A 1 260 ? 17.969 26.469 5.133 1 82.75 260 CYS A CA 1
ATOM 2065 C C . CYS A 1 260 ? 18.609 27.703 4.531 1 82.75 260 CYS A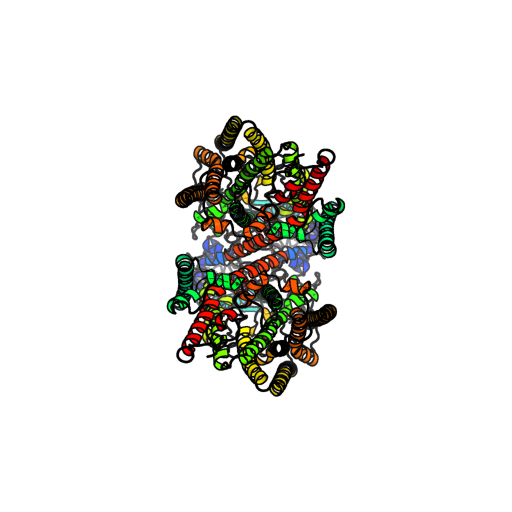 C 1
ATOM 2067 O O . CYS A 1 260 ? 18.703 27.828 3.307 1 82.75 260 CYS A O 1
ATOM 2069 N N . VAL A 1 261 ? 19.031 28.625 5.371 1 85.19 261 VAL A N 1
ATOM 2070 C CA . VAL A 1 261 ? 19.672 29.844 4.875 1 85.19 261 VAL A CA 1
ATOM 2071 C C . VAL A 1 261 ? 21.172 29.781 5.145 1 85.19 261 VAL A C 1
ATOM 2073 O O . VAL A 1 261 ? 21.594 29.547 6.277 1 85.19 261 VAL A O 1
ATOM 2076 N N . VAL A 1 262 ? 21.953 29.875 4.141 1 84 262 VAL A N 1
ATOM 2077 C CA . VAL A 1 262 ? 23.406 29.922 4.219 1 84 262 VAL A CA 1
ATOM 2078 C C . VAL A 1 262 ? 23.922 31.203 3.547 1 84 262 VAL A C 1
ATOM 2080 O O . VAL A 1 262 ? 23.641 31.438 2.371 1 84 262 VAL A O 1
ATOM 2083 N N . ARG A 1 263 ? 24.609 32 4.262 1 85.12 263 ARG A N 1
ATOM 2084 C CA . ARG A 1 263 ? 25.172 33.25 3.732 1 85.12 263 ARG A CA 1
ATOM 2085 C C . ARG A 1 263 ? 24.094 34.125 3.133 1 85.12 263 ARG A C 1
ATOM 2087 O O . ARG A 1 263 ? 24.234 34.625 2.016 1 85.12 263 ARG A O 1
ATOM 2094 N N . GLY A 1 264 ? 23.016 34.094 3.781 1 84.44 264 GLY A N 1
ATOM 2095 C CA . GLY A 1 264 ? 21.922 34.906 3.336 1 84.44 264 GLY A CA 1
ATOM 2096 C C . GLY A 1 264 ? 21.156 34.344 2.164 1 84.44 264 GLY A C 1
ATOM 2097 O O . GLY A 1 264 ? 20.172 34.906 1.7 1 84.44 264 GLY A O 1
ATOM 2098 N N . LEU A 1 265 ? 21.609 33.188 1.657 1 90.44 265 LEU A N 1
ATOM 2099 C CA . LEU A 1 265 ? 20.953 32.531 0.545 1 90.44 265 LEU A CA 1
ATOM 2100 C C . LEU A 1 265 ? 19.906 31.531 1.053 1 90.44 265 LEU A C 1
ATOM 2102 O O . LEU A 1 265 ? 20.203 30.734 1.948 1 90.44 265 LEU A O 1
ATOM 2106 N N . ASP A 1 266 ? 18.719 31.625 0.494 1 92.25 266 ASP A N 1
ATOM 2107 C CA . ASP A 1 266 ? 17.656 30.688 0.838 1 92.25 266 ASP A CA 1
ATOM 2108 C C . ASP A 1 266 ? 17.766 29.391 0.03 1 92.25 266 ASP A C 1
ATOM 2110 O O . ASP A 1 266 ? 17.406 29.359 -1.146 1 92.25 266 ASP A O 1
ATOM 2114 N N . LEU A 1 267 ? 18.172 28.375 0.649 1 94.56 267 LEU A N 1
ATOM 2115 C CA . LEU A 1 267 ? 18.406 27.109 -0.039 1 94.56 267 LEU A CA 1
ATOM 2116 C C . LEU A 1 267 ? 17.203 26.188 0.093 1 94.56 267 LEU A C 1
ATOM 2118 O O . LEU A 1 267 ? 17.312 24.984 -0.163 1 94.56 267 LEU A O 1
ATOM 2122 N N . THR A 1 268 ? 16.031 26.625 0.427 1 94.19 268 THR A N 1
ATOM 2123 C CA . THR A 1 268 ? 14.836 25.828 0.679 1 94.19 268 THR A CA 1
ATOM 2124 C C . THR A 1 268 ? 14.391 25.094 -0.586 1 94.19 268 THR A C 1
ATOM 2126 O O . THR A 1 268 ? 13.836 24 -0.514 1 94.19 268 THR A O 1
ATOM 2129 N N . PRO A 1 269 ? 14.633 25.688 -1.78 1 96.06 269 PRO A N 1
ATOM 2130 C CA . PRO A 1 269 ? 14.234 24.969 -2.988 1 96.06 269 PRO A CA 1
ATOM 2131 C C . PRO A 1 269 ? 14.953 23.625 -3.141 1 96.06 269 PRO A C 1
ATOM 2133 O O . PRO A 1 269 ? 14.461 22.734 -3.83 1 96.06 269 PRO A O 1
ATOM 2136 N N . LEU A 1 270 ? 16.078 23.469 -2.533 1 96.5 270 LEU A N 1
ATOM 2137 C CA . LEU A 1 270 ? 16.812 22.203 -2.572 1 96.5 270 LEU A CA 1
ATOM 2138 C C . LEU A 1 270 ? 16.016 21.109 -1.873 1 96.5 270 LEU A C 1
ATOM 2140 O O . LEU A 1 270 ? 16.125 19.938 -2.242 1 96.5 270 LEU A O 1
ATOM 2144 N N . CYS A 1 271 ? 15.219 21.484 -0.866 1 94.88 271 CYS A N 1
ATOM 2145 C CA . CYS A 1 271 ? 14.461 20.516 -0.084 1 94.88 271 CYS A CA 1
ATOM 2146 C C . CYS A 1 271 ? 13.391 19.844 -0.936 1 94.88 271 CYS A C 1
ATOM 2148 O O . CYS A 1 271 ? 13.242 18.625 -0.905 1 94.88 271 CYS A O 1
ATOM 2150 N N . GLY A 1 272 ? 12.711 20.656 -1.693 1 96.19 272 GLY A N 1
ATOM 2151 C CA . GLY A 1 272 ? 11.703 20.078 -2.58 1 96.19 272 GLY A CA 1
ATOM 2152 C C . GLY A 1 272 ? 12.305 19.219 -3.676 1 96.19 272 GLY A C 1
ATOM 2153 O O . GLY A 1 272 ? 11.773 18.141 -3.986 1 96.19 272 GLY A O 1
ATOM 2154 N N . THR A 1 273 ? 13.406 19.625 -4.195 1 96.62 273 THR A N 1
ATOM 2155 C CA . THR A 1 273 ? 14.055 18.922 -5.293 1 96.62 273 THR A CA 1
ATOM 2156 C C . THR A 1 273 ? 14.539 17.547 -4.844 1 96.62 273 THR A C 1
ATOM 2158 O O . THR A 1 273 ? 14.281 16.547 -5.516 1 96.62 273 THR A O 1
ATOM 2161 N N . THR A 1 274 ? 15.156 17.5 -3.74 1 96.94 274 THR A N 1
ATOM 2162 C CA . THR A 1 274 ? 15.711 16.25 -3.262 1 96.94 274 THR A CA 1
ATOM 2163 C C . THR A 1 274 ? 14.594 15.305 -2.797 1 96.94 274 THR A C 1
ATOM 2165 O O . THR A 1 274 ? 14.68 14.094 -2.994 1 96.94 274 THR A O 1
ATOM 2168 N N . THR A 1 275 ? 13.578 15.859 -2.174 1 97.38 275 THR A N 1
ATOM 2169 C CA . THR A 1 275 ? 12.484 15.031 -1.683 1 97.38 275 THR A CA 1
ATOM 2170 C C . THR A 1 275 ? 11.734 14.383 -2.842 1 97.38 275 THR A C 1
ATOM 2172 O O . THR A 1 275 ? 11.43 13.188 -2.801 1 97.38 275 THR A O 1
ATOM 2175 N N . ILE A 1 276 ? 11.492 15.141 -3.861 1 97.12 276 ILE A N 1
ATOM 2176 C CA . ILE A 1 276 ? 10.797 14.609 -5.031 1 97.12 276 ILE A CA 1
ATOM 2177 C C . ILE A 1 276 ? 11.656 13.531 -5.691 1 97.12 276 ILE A C 1
ATOM 2179 O O . ILE A 1 276 ? 11.156 12.469 -6.074 1 97.12 276 ILE A O 1
ATOM 2183 N N . SER A 1 277 ? 12.93 13.789 -5.766 1 96.94 277 SER A N 1
ATOM 2184 C CA . SER A 1 277 ? 13.852 12.805 -6.324 1 96.94 277 SER A CA 1
ATOM 2185 C C . SER A 1 277 ? 13.844 11.516 -5.504 1 96.94 277 SER A C 1
ATOM 2187 O O . SER A 1 277 ? 13.844 10.414 -6.066 1 96.94 277 SER A O 1
ATOM 2189 N N . MET A 1 278 ? 13.805 11.656 -4.203 1 97.62 278 MET A N 1
ATOM 2190 C CA . MET A 1 278 ? 13.836 10.484 -3.332 1 97.62 278 MET A CA 1
ATOM 2191 C C . MET A 1 278 ? 12.562 9.656 -3.492 1 97.62 278 MET A C 1
ATOM 2193 O O . MET A 1 278 ? 12.625 8.43 -3.541 1 97.62 278 MET A O 1
ATOM 2197 N N . ILE A 1 279 ? 11.43 10.281 -3.576 1 97.44 279 ILE A N 1
ATOM 2198 C CA . ILE A 1 279 ? 10.164 9.586 -3.75 1 97.44 279 ILE A CA 1
ATOM 2199 C C . ILE A 1 279 ? 10.172 8.82 -5.074 1 97.44 279 ILE A C 1
ATOM 2201 O O . ILE A 1 279 ? 9.75 7.66 -5.129 1 97.44 279 ILE A O 1
ATOM 2205 N N . LEU A 1 280 ? 10.695 9.461 -6.105 1 96.69 280 LEU A N 1
ATOM 2206 C CA . LEU A 1 280 ? 10.75 8.82 -7.414 1 96.69 280 LEU A CA 1
ATOM 2207 C C . LEU A 1 280 ? 11.719 7.637 -7.398 1 96.69 280 LEU A C 1
ATOM 2209 O O . LEU A 1 280 ? 11.477 6.629 -8.07 1 96.69 280 LEU A O 1
ATOM 2213 N N . ILE A 1 281 ? 12.766 7.742 -6.637 1 96.75 281 ILE A N 1
ATOM 2214 C CA . ILE A 1 281 ? 13.703 6.641 -6.496 1 96.75 281 ILE A CA 1
ATOM 2215 C C . ILE A 1 281 ? 13.016 5.457 -5.82 1 96.75 281 ILE A C 1
ATOM 2217 O O . ILE A 1 281 ? 13.148 4.316 -6.266 1 96.75 281 ILE A O 1
ATOM 2221 N N . ILE A 1 282 ? 12.266 5.719 -4.762 1 97.56 282 ILE A N 1
ATOM 2222 C CA . ILE A 1 282 ? 11.539 4.668 -4.055 1 97.56 282 ILE A CA 1
ATOM 2223 C C . ILE A 1 282 ? 10.586 3.963 -5.016 1 97.56 282 ILE A C 1
ATOM 2225 O O . ILE A 1 282 ? 10.539 2.73 -5.062 1 97.56 282 ILE A O 1
ATOM 2229 N N . ILE A 1 283 ? 9.906 4.727 -5.855 1 96.38 283 ILE A N 1
ATOM 2230 C CA . ILE A 1 283 ? 8.953 4.184 -6.816 1 96.38 283 ILE A CA 1
ATOM 2231 C C . ILE A 1 283 ? 9.695 3.371 -7.875 1 96.38 283 ILE A C 1
ATOM 2233 O O . ILE A 1 283 ? 9.242 2.293 -8.273 1 96.38 283 ILE A O 1
ATOM 2237 N N . GLY A 1 284 ? 10.812 3.9 -8.312 1 94.19 284 GLY A N 1
ATOM 2238 C CA . GLY A 1 284 ? 11.625 3.18 -9.281 1 94.19 284 GLY A CA 1
ATOM 2239 C C . GLY A 1 284 ? 12.109 1.835 -8.773 1 94.19 284 GLY A C 1
ATOM 2240 O O . GLY A 1 284 ? 12.102 0.848 -9.516 1 94.19 284 GLY A O 1
ATOM 2241 N N . HIS A 1 285 ? 12.516 1.776 -7.543 1 95.12 285 HIS A N 1
ATOM 2242 C CA . HIS A 1 285 ? 12.984 0.524 -6.961 1 95.12 285 HIS A CA 1
ATOM 2243 C C . HIS A 1 285 ? 11.836 -0.47 -6.793 1 95.12 285 HIS A C 1
ATOM 2245 O O . HIS A 1 285 ? 12.039 -1.679 -6.934 1 95.12 285 HIS A O 1
ATOM 2251 N N . ARG A 1 286 ? 10.695 0.05 -6.508 1 95.44 286 ARG A N 1
ATOM 2252 C CA . ARG A 1 286 ? 9.523 -0.826 -6.461 1 95.44 286 ARG A CA 1
ATOM 2253 C C . ARG A 1 286 ? 9.305 -1.513 -7.805 1 95.44 286 ARG A C 1
ATOM 2255 O O . ARG A 1 286 ? 9.031 -2.715 -7.855 1 95.44 286 ARG A O 1
ATOM 2262 N N . TRP A 1 287 ? 9.438 -0.784 -8.883 1 93.62 287 TRP A N 1
ATOM 2263 C CA . TRP A 1 287 ? 9.273 -1.35 -10.219 1 93.62 287 TRP A CA 1
ATOM 2264 C C . TRP A 1 287 ? 10.375 -2.359 -10.523 1 93.62 287 TRP A C 1
ATOM 2266 O O . TRP A 1 287 ? 10.094 -3.488 -10.93 1 93.62 287 TRP A O 1
ATOM 2276 N N . GLY A 1 288 ? 11.562 -2.027 -10.242 1 92.62 288 GLY A N 1
ATOM 2277 C CA . GLY A 1 288 ? 12.711 -2.832 -10.641 1 92.62 288 GLY A CA 1
ATOM 2278 C C . GLY A 1 288 ? 12.797 -4.152 -9.891 1 92.62 288 GLY A C 1
ATOM 2279 O O . GLY A 1 288 ? 13.156 -5.176 -10.477 1 92.62 288 GLY A O 1
ATOM 2280 N N . PHE A 1 289 ? 12.445 -4.168 -8.656 1 94.5 289 PHE A N 1
ATOM 2281 C CA . PHE A 1 289 ? 12.656 -5.355 -7.84 1 94.5 289 PHE A CA 1
ATOM 2282 C C . PHE A 1 289 ? 11.492 -6.332 -8 1 94.5 289 PHE A C 1
ATOM 2284 O O . PHE A 1 289 ? 11.547 -7.457 -7.5 1 94.5 289 PHE A O 1
ATOM 2291 N N . ARG A 1 290 ? 10.5 -5.984 -8.781 1 93.81 290 ARG A N 1
ATOM 2292 C CA . ARG A 1 290 ? 9.43 -6.91 -9.133 1 93.81 290 ARG A CA 1
ATOM 2293 C C . ARG A 1 290 ? 9.859 -7.852 -10.25 1 93.81 290 ARG A C 1
ATOM 2295 O O . ARG A 1 290 ? 9.445 -9.016 -10.289 1 93.81 290 ARG A O 1
ATOM 2302 N N . LEU A 1 291 ? 10.664 -7.434 -11.086 1 92.19 291 LEU A N 1
ATOM 2303 C CA . LEU A 1 291 ? 10.906 -8.047 -12.383 1 92.19 291 LEU A CA 1
ATOM 2304 C C . LEU A 1 291 ? 11.617 -9.391 -12.227 1 92.19 291 LEU A C 1
ATOM 2306 O O . LEU A 1 291 ? 11.336 -10.336 -12.969 1 92.19 291 LEU A O 1
ATOM 2310 N N . PRO A 1 292 ? 12.516 -9.508 -11.25 1 92.12 292 PRO A N 1
ATOM 2311 C CA . PRO A 1 292 ? 13.172 -10.812 -11.125 1 92.12 292 PRO A CA 1
ATOM 2312 C C . PRO A 1 292 ? 12.266 -11.867 -10.492 1 92.12 292 PRO A C 1
ATOM 2314 O O . PRO A 1 292 ? 12.602 -13.055 -10.5 1 92.12 292 PRO A O 1
ATOM 2317 N N . GLY A 1 293 ? 11.172 -11.484 -9.984 1 93.69 293 GLY A N 1
ATOM 2318 C CA . GLY A 1 293 ? 10.273 -12.383 -9.289 1 93.69 293 GLY A CA 1
ATOM 2319 C C . GLY A 1 293 ? 9.258 -13.039 -10.211 1 93.69 293 GLY A C 1
ATOM 2320 O O . GLY A 1 293 ? 9.398 -12.977 -11.438 1 93.69 293 GLY A O 1
ATOM 2321 N N . PRO A 1 294 ? 8.328 -13.812 -9.594 1 95.62 294 PRO A N 1
ATOM 2322 C CA . PRO A 1 294 ? 7.27 -14.461 -10.367 1 95.62 294 PRO A CA 1
ATOM 2323 C C . PRO A 1 294 ? 6.285 -13.469 -10.977 1 95.62 294 PRO A C 1
ATOM 2325 O O . PRO A 1 294 ? 5.492 -12.859 -10.258 1 95.62 294 PRO A O 1
ATOM 2328 N N . LEU A 1 295 ? 6.309 -13.328 -12.25 1 94.06 295 LEU A N 1
ATOM 2329 C CA . LEU A 1 295 ? 5.453 -12.375 -12.945 1 94.06 295 LEU A CA 1
ATOM 2330 C C . LEU A 1 295 ? 4.336 -13.094 -13.695 1 94.06 295 LEU A C 1
ATOM 2332 O O . LEU A 1 295 ? 4.539 -14.188 -14.219 1 94.06 295 LEU A O 1
ATOM 2336 N N . GLN A 1 296 ? 3.242 -12.367 -13.641 1 92.94 296 GLN A N 1
ATOM 2337 C CA . GLN A 1 296 ? 2.141 -12.734 -14.523 1 92.94 296 GLN A CA 1
ATOM 2338 C C . GLN A 1 296 ? 1.947 -11.68 -15.617 1 92.94 296 GLN A C 1
ATOM 2340 O O . GLN A 1 296 ? 2.449 -10.562 -15.5 1 92.94 296 GLN A O 1
ATOM 2345 N N . ASN A 1 297 ? 1.402 -11.945 -16.75 1 92.75 297 ASN A N 1
ATOM 2346 C CA . ASN A 1 297 ? 1.137 -11.062 -17.891 1 92.75 297 ASN A CA 1
ATOM 2347 C C . ASN A 1 297 ? 2.402 -10.344 -18.344 1 92.75 297 ASN A C 1
ATOM 2349 O O . ASN A 1 297 ? 2.414 -9.117 -18.469 1 92.75 297 ASN A O 1
ATOM 2353 N N . TYR A 1 298 ? 3.434 -11.031 -18.547 1 90 298 TYR A N 1
ATOM 2354 C CA . TYR A 1 298 ? 4.77 -10.523 -18.844 1 90 298 TYR A CA 1
ATOM 2355 C C . TYR A 1 298 ? 4.742 -9.562 -20.016 1 90 298 TYR A C 1
ATOM 2357 O O . TYR A 1 298 ? 5.59 -8.672 -20.125 1 90 298 TYR A O 1
ATOM 2365 N N . GLU A 1 299 ? 3.764 -9.695 -20.891 1 90.81 299 GLU A N 1
ATOM 2366 C CA . GLU A 1 299 ? 3.693 -8.828 -22.062 1 90.81 299 GLU A CA 1
ATOM 2367 C C . GLU A 1 299 ? 3.525 -7.367 -21.656 1 90.81 299 GLU A C 1
ATOM 2369 O O . GLU A 1 299 ? 4.109 -6.477 -22.281 1 90.81 299 GLU A O 1
ATOM 2374 N N . VAL A 1 300 ? 2.748 -7.211 -20.656 1 90.44 300 VAL A N 1
ATOM 2375 C CA . VAL A 1 300 ? 2.551 -5.855 -20.156 1 90.44 300 VAL A CA 1
ATOM 2376 C C . VAL A 1 300 ? 3.855 -5.328 -19.562 1 90.44 300 VAL A C 1
ATOM 2378 O O . VAL A 1 300 ? 4.188 -4.152 -19.734 1 90.44 300 VAL A O 1
ATOM 2381 N N . ASN A 1 301 ? 4.57 -6.184 -18.906 1 89.56 301 ASN A N 1
ATOM 2382 C CA . ASN A 1 301 ? 5.855 -5.805 -18.344 1 89.56 301 ASN A CA 1
ATOM 2383 C C . ASN A 1 301 ? 6.883 -5.5 -19.422 1 89.56 301 ASN A C 1
ATOM 2385 O O . ASN A 1 301 ? 7.656 -4.547 -19.312 1 89.56 301 ASN A O 1
ATOM 2389 N N . GLU A 1 302 ? 6.832 -6.305 -20.484 1 90 302 GLU A N 1
ATOM 2390 C CA . GLU A 1 302 ? 7.773 -6.105 -21.578 1 90 302 GLU A CA 1
ATOM 2391 C C . GLU A 1 302 ? 7.43 -4.855 -22.391 1 90 302 GLU A C 1
ATOM 2393 O O . GLU A 1 302 ? 8.32 -4.188 -22.906 1 90 302 GLU A O 1
ATOM 2398 N N . GLN A 1 303 ? 6.148 -4.531 -22.484 1 89.62 303 GLN A N 1
ATOM 2399 C CA . GLN A 1 303 ? 5.691 -3.389 -23.281 1 89.62 303 GLN A CA 1
ATOM 2400 C C . GLN A 1 303 ? 6.207 -2.076 -22.688 1 89.62 303 GLN A C 1
ATOM 2402 O O . GLN A 1 303 ? 6.336 -1.081 -23.406 1 89.62 303 GLN A O 1
ATOM 2407 N N . VAL A 1 304 ? 6.539 -2.113 -21.469 1 88.38 304 VAL A N 1
ATOM 2408 C CA . VAL A 1 304 ? 7.051 -0.922 -20.797 1 88.38 304 VAL A CA 1
ATOM 2409 C C . VAL A 1 304 ? 8.344 -0.469 -21.469 1 88.38 304 VAL A C 1
ATOM 2411 O O . VAL A 1 304 ? 8.594 0.73 -21.609 1 88.38 304 VAL A O 1
ATOM 2414 N N . PHE A 1 305 ? 9.102 -1.387 -22.016 1 88.31 305 PHE A N 1
ATOM 2415 C CA . PHE A 1 305 ? 10.391 -1.074 -22.609 1 88.31 305 PHE A CA 1
ATOM 2416 C C . PHE A 1 305 ? 10.203 -0.486 -24.016 1 88.31 305 PHE A C 1
ATOM 2418 O O . PHE A 1 305 ? 11.102 0.189 -24.531 1 88.31 305 PHE A O 1
ATOM 2425 N N . TYR A 1 306 ? 9.008 -0.701 -24.578 1 88.56 306 TYR A N 1
ATOM 2426 C CA . TYR A 1 306 ? 8.75 -0.247 -25.938 1 88.56 306 TYR A CA 1
ATOM 2427 C C . TYR A 1 306 ? 8.047 1.106 -25.938 1 88.56 306 TYR A C 1
ATOM 2429 O O . TYR A 1 306 ? 8.039 1.808 -26.953 1 88.56 306 TYR A O 1
ATOM 2437 N N . ASN A 1 307 ? 7.477 1.366 -24.828 1 89.88 307 ASN A N 1
ATOM 2438 C CA . ASN A 1 307 ? 6.781 2.645 -24.719 1 89.88 307 ASN A CA 1
ATOM 2439 C C . ASN A 1 307 ? 7.738 3.775 -24.359 1 89.88 307 ASN A C 1
ATOM 2441 O O . ASN A 1 307 ? 8.258 3.818 -23.25 1 89.88 307 ASN A O 1
ATOM 2445 N N . TYR A 1 308 ? 7.852 4.762 -25.188 1 88.75 308 TYR A N 1
ATOM 2446 C CA . TYR A 1 308 ? 8.836 5.828 -25.016 1 88.75 308 TYR A CA 1
ATOM 2447 C C . TYR A 1 308 ? 8.57 6.629 -23.75 1 88.75 308 TYR A C 1
ATOM 2449 O O . TYR A 1 308 ? 9.508 7.02 -23.047 1 88.75 308 TYR A O 1
ATOM 2457 N N . PHE A 1 309 ? 7.395 6.805 -23.438 1 87.75 309 PHE A N 1
ATOM 2458 C CA . PHE A 1 309 ? 7.047 7.648 -22.297 1 87.75 309 PHE A CA 1
ATOM 2459 C C . PHE A 1 309 ? 7.184 6.879 -20.984 1 87.75 309 PHE A C 1
ATOM 2461 O O . PHE A 1 309 ? 7.691 7.406 -20 1 87.75 309 PHE A O 1
ATOM 2468 N N . ILE A 1 310 ? 6.809 5.613 -21 1 87.38 310 ILE A N 1
ATOM 2469 C CA . ILE A 1 310 ? 6.82 4.828 -19.766 1 87.38 310 ILE A CA 1
ATOM 2470 C C . ILE A 1 310 ? 8.242 4.332 -19.484 1 87.38 310 ILE A C 1
ATOM 2472 O O . ILE A 1 310 ? 8.672 4.285 -18.328 1 87.38 310 ILE A O 1
ATOM 2476 N N . SER A 1 311 ? 8.891 4.055 -20.5 1 87 311 SER A N 1
ATOM 2477 C CA . SER A 1 311 ? 10.219 3.465 -20.359 1 87 311 SER A CA 1
ATOM 2478 C C . SER A 1 311 ? 11.18 4.434 -19.672 1 87 311 SER A C 1
ATOM 2480 O O . SER A 1 311 ? 12.109 4.008 -18.984 1 87 311 SER A O 1
ATOM 2482 N N . ILE A 1 312 ? 10.953 5.715 -19.828 1 88.06 312 ILE A N 1
ATOM 2483 C CA . ILE A 1 312 ? 11.867 6.699 -19.266 1 88.06 312 ILE A CA 1
ATOM 2484 C C . ILE A 1 312 ? 11.719 6.734 -17.734 1 88.06 312 ILE A C 1
ATOM 2486 O O . ILE A 1 312 ? 12.695 6.957 -17.016 1 88.06 312 ILE A O 1
ATOM 2490 N N . PHE A 1 313 ? 10.578 6.414 -17.25 1 85.25 313 PHE A N 1
ATOM 2491 C CA . PHE A 1 313 ? 10.328 6.465 -15.82 1 85.25 313 PHE A CA 1
ATOM 2492 C C . PHE A 1 313 ? 10.742 5.16 -15.148 1 85.25 313 PHE A C 1
ATOM 2494 O O . PHE A 1 313 ? 10.844 5.09 -13.922 1 85.25 313 PHE A O 1
ATOM 2501 N N . THR A 1 314 ? 11.078 4.23 -15.969 1 84.5 314 THR A N 1
ATOM 2502 C CA . THR A 1 314 ? 11.484 2.949 -15.398 1 84.5 314 THR A CA 1
ATOM 2503 C C . THR A 1 314 ? 12.961 2.688 -15.648 1 84.5 314 THR A C 1
ATOM 2505 O O . THR A 1 314 ? 13.633 2.068 -14.82 1 84.5 314 THR A O 1
ATOM 2508 N N . SER A 1 315 ? 13.438 3.219 -16.734 1 85.75 315 SER A N 1
ATOM 2509 C CA . SER A 1 315 ? 14.789 2.816 -17.125 1 85.75 315 SER A CA 1
ATOM 2510 C C . SER A 1 315 ? 15.773 3.965 -16.969 1 85.75 315 SER A C 1
ATOM 2512 O O . SER A 1 315 ? 16.984 3.756 -17.016 1 85.75 315 SER A O 1
ATOM 2514 N N . HIS A 1 316 ? 15.289 5.148 -16.797 1 90.75 316 HIS A N 1
ATOM 2515 C CA . HIS A 1 316 ? 16.219 6.277 -16.75 1 90.75 316 HIS A CA 1
ATOM 2516 C C . HIS A 1 316 ? 16.203 6.926 -15.367 1 90.75 316 HIS A C 1
ATOM 2518 O O . HIS A 1 316 ? 16.5 8.117 -15.234 1 90.75 316 HIS A O 1
ATOM 2524 N N . MET A 1 317 ? 15.891 6.18 -14.406 1 90.19 317 MET A N 1
ATOM 2525 C CA . MET A 1 317 ? 15.797 6.688 -13.047 1 90.19 317 MET A CA 1
ATOM 2526 C C . MET A 1 317 ? 17.172 6.898 -12.438 1 90.19 317 MET A C 1
ATOM 2528 O O . MET A 1 317 ? 17.312 7.555 -11.406 1 90.19 317 MET A O 1
ATOM 2532 N N . ASP A 1 318 ? 18.172 6.438 -13.094 1 92.5 318 ASP A N 1
ATOM 2533 C CA . ASP A 1 318 ? 19.547 6.582 -12.617 1 92.5 318 ASP A CA 1
ATOM 2534 C C . ASP A 1 318 ? 19.922 8.055 -12.492 1 92.5 318 ASP A C 1
ATOM 2536 O O . ASP A 1 318 ? 20.734 8.414 -11.625 1 92.5 318 ASP A O 1
ATOM 2540 N N . LEU A 1 319 ? 19.281 8.898 -13.289 1 95.44 319 LEU A N 1
ATOM 2541 C CA . LEU A 1 319 ? 19.609 10.32 -13.266 1 95.44 319 LEU A CA 1
ATOM 2542 C C . LEU A 1 319 ? 19.188 10.961 -11.953 1 95.44 319 LEU A C 1
ATOM 2544 O O . LEU A 1 319 ? 19.75 11.984 -11.547 1 95.44 319 LEU A O 1
ATOM 2548 N N . LEU A 1 320 ? 18.25 10.367 -11.297 1 95.81 320 LEU A N 1
ATOM 2549 C CA . LEU A 1 320 ? 17.766 10.93 -10.047 1 95.81 320 LEU A CA 1
ATOM 2550 C C . LEU A 1 320 ? 18.812 10.82 -8.945 1 95.81 320 LEU A C 1
ATOM 2552 O O . LEU A 1 320 ? 18.891 11.672 -8.062 1 95.81 320 LEU A O 1
ATOM 2556 N N . VAL A 1 321 ? 19.625 9.812 -9.008 1 95.12 321 VAL A N 1
ATOM 2557 C CA . VAL A 1 321 ? 20.719 9.641 -8.055 1 95.12 321 VAL A CA 1
ATOM 2558 C C . VAL A 1 321 ? 21.75 10.734 -8.266 1 95.12 321 VAL A C 1
ATOM 2560 O O . VAL A 1 321 ? 22.359 11.227 -7.305 1 95.12 321 VAL A O 1
ATOM 2563 N N . ASP A 1 322 ? 21.953 11.156 -9.484 1 97.44 322 ASP A N 1
ATOM 2564 C CA . ASP A 1 322 ? 22.938 12.172 -9.828 1 97.44 322 ASP A CA 1
ATOM 2565 C C . ASP A 1 322 ? 22.5 13.547 -9.305 1 97.44 322 ASP A C 1
ATOM 2567 O O . ASP A 1 322 ? 23.344 14.414 -9.078 1 97.44 322 ASP A O 1
ATOM 2571 N N . THR A 1 323 ? 21.203 13.688 -9.102 1 97.75 323 THR A N 1
ATOM 2572 C CA . THR A 1 323 ? 20.719 14.891 -8.438 1 97.75 323 THR A CA 1
ATOM 2573 C C . THR A 1 323 ? 21.328 15.031 -7.051 1 97.75 323 THR A C 1
ATOM 2575 O O . THR A 1 323 ? 21.75 16.125 -6.656 1 97.75 323 THR A O 1
ATOM 2578 N N . PHE A 1 324 ? 21.484 13.992 -6.363 1 97.5 324 PHE A N 1
ATOM 2579 C CA . PHE A 1 324 ? 22.016 14.016 -5.008 1 97.5 324 PHE A CA 1
ATOM 2580 C C . PHE A 1 324 ? 23.516 14.281 -5.027 1 97.5 324 PHE A C 1
ATOM 2582 O O . PHE A 1 324 ? 24.047 14.984 -4.164 1 97.5 324 PHE A O 1
ATOM 2589 N N . PHE A 1 325 ? 24.234 13.75 -6.035 1 98.06 325 PHE A N 1
ATOM 2590 C CA . PHE A 1 325 ? 25.656 14.039 -6.172 1 98.06 325 PHE A CA 1
ATOM 2591 C C . PHE A 1 325 ? 25.891 15.523 -6.441 1 98.06 325 PHE A C 1
ATOM 2593 O O . PHE A 1 325 ? 26.781 16.141 -5.848 1 98.06 325 PHE A O 1
ATOM 2600 N N . ALA A 1 326 ? 25.062 16.047 -7.316 1 98.44 326 ALA A N 1
ATOM 2601 C CA . ALA A 1 326 ? 25.203 17.453 -7.668 1 98.44 326 ALA A CA 1
ATOM 2602 C C . ALA A 1 326 ? 24.953 18.359 -6.457 1 98.44 326 ALA A C 1
ATOM 2604 O O . ALA A 1 326 ? 25.734 19.281 -6.191 1 98.44 326 ALA A O 1
ATOM 2605 N N . ILE A 1 327 ? 23.922 18.062 -5.742 1 97.44 327 ILE A N 1
ATOM 2606 C CA . ILE A 1 327 ? 23.562 18.891 -4.594 1 97.44 327 ILE A CA 1
ATOM 2607 C C . ILE A 1 327 ? 24.594 18.719 -3.492 1 97.44 327 ILE A C 1
ATOM 2609 O O . ILE A 1 327 ? 24.969 19.688 -2.82 1 97.44 327 ILE A O 1
ATOM 2613 N N . SER A 1 328 ? 25.125 17.516 -3.289 1 97.06 328 SER A N 1
ATOM 2614 C CA . SER A 1 328 ? 26.172 17.266 -2.316 1 97.06 328 SER A CA 1
ATOM 2615 C C . SER A 1 328 ? 27.438 18.062 -2.633 1 97.06 328 SER A C 1
ATOM 2617 O O . SER A 1 328 ? 28.031 18.672 -1.739 1 97.06 328 SER A O 1
ATOM 2619 N N . GLY A 1 329 ? 27.812 18.094 -3.922 1 97.81 329 GLY A N 1
ATOM 2620 C CA . GLY A 1 329 ? 28.953 18.891 -4.332 1 97.81 329 GLY A CA 1
ATOM 2621 C C . GLY A 1 329 ? 28.766 20.375 -4.086 1 97.81 329 GLY A C 1
ATOM 2622 O O . GLY A 1 329 ? 29.672 21.062 -3.611 1 97.81 329 GLY A O 1
ATOM 2623 N N . ALA A 1 330 ? 27.594 20.859 -4.371 1 97.5 330 ALA A N 1
ATOM 2624 C CA . ALA A 1 330 ? 27.281 22.266 -4.188 1 97.5 330 ALA A CA 1
ATOM 2625 C C . ALA A 1 330 ? 27.375 22.672 -2.717 1 97.5 330 ALA A C 1
ATOM 2627 O O . ALA A 1 330 ? 28.016 23.672 -2.379 1 97.5 330 ALA A O 1
ATOM 2628 N N . LEU A 1 331 ? 26.781 21.875 -1.884 1 95.12 331 LEU A N 1
ATOM 2629 C CA . LEU A 1 331 ? 26.734 22.188 -0.46 1 95.12 331 LEU A CA 1
ATOM 2630 C C . LEU A 1 331 ? 28.125 22.047 0.173 1 95.12 331 LEU A C 1
ATOM 2632 O O . LEU A 1 331 ? 28.5 22.828 1.043 1 95.12 331 LEU A O 1
ATOM 2636 N N . MET A 1 332 ? 28.875 21.047 -0.271 1 95.88 332 MET A N 1
ATOM 2637 C CA . MET A 1 332 ? 30.219 20.828 0.26 1 95.88 332 MET A CA 1
ATOM 2638 C C . MET A 1 332 ? 31.109 22.047 0.025 1 95.88 332 MET A C 1
ATOM 2640 O O . MET A 1 332 ? 31.734 22.547 0.958 1 95.88 332 MET A O 1
ATOM 2644 N N . ILE A 1 333 ? 31.109 22.562 -1.131 1 96.94 333 ILE A N 1
ATOM 2645 C CA . ILE A 1 333 ? 31.984 23.672 -1.491 1 96.94 333 ILE A CA 1
ATOM 2646 C C . ILE A 1 333 ? 31.469 24.969 -0.849 1 96.94 333 ILE A C 1
ATOM 2648 O O . ILE A 1 333 ? 32.219 25.734 -0.268 1 96.94 333 ILE A O 1
ATOM 2652 N N . LEU A 1 334 ? 30.188 25.203 -0.92 1 95.31 334 LEU A N 1
ATOM 2653 C CA . LEU A 1 334 ? 29.578 26.422 -0.386 1 95.31 334 LEU A CA 1
ATOM 2654 C C . LEU A 1 334 ? 29.828 26.531 1.116 1 95.31 334 LEU A C 1
ATOM 2656 O O . LEU A 1 334 ? 30.312 27.562 1.598 1 95.31 334 LEU A O 1
ATOM 2660 N N . ILE A 1 335 ? 29.531 25.516 1.823 1 92.81 335 ILE A N 1
ATOM 2661 C CA . ILE A 1 335 ? 29.609 25.547 3.279 1 92.81 335 ILE A CA 1
ATOM 2662 C C . ILE A 1 335 ? 31.062 25.547 3.727 1 92.81 335 ILE A C 1
ATOM 2664 O O . ILE A 1 335 ? 31.438 26.281 4.648 1 92.81 335 ILE A O 1
ATOM 2668 N N . LEU A 1 336 ? 31.906 24.734 3.1 1 95.06 336 LEU A N 1
ATOM 2669 C CA . LEU A 1 336 ? 33.312 24.672 3.467 1 95.06 336 LEU A CA 1
ATOM 2670 C C . LEU A 1 336 ? 34 26.016 3.242 1 95.06 336 LEU A C 1
ATOM 2672 O O . LEU A 1 336 ? 34.75 26.484 4.098 1 95.06 336 LEU A O 1
ATOM 2676 N N . LEU A 1 337 ? 33.75 26.672 2.15 1 95.19 337 LEU A N 1
ATOM 2677 C CA . LEU A 1 337 ? 34.375 27.953 1.856 1 95.19 337 LEU A CA 1
ATOM 2678 C C . LEU A 1 337 ? 33.875 29.031 2.807 1 95.19 337 LEU A C 1
ATOM 2680 O O . LEU A 1 337 ? 34.625 29.906 3.238 1 95.19 337 LEU A O 1
ATOM 2684 N N . ASP A 1 338 ? 32.594 28.969 3.02 1 91.75 338 ASP A N 1
ATOM 2685 C CA . ASP A 1 338 ? 32 29.906 3.979 1 91.75 338 ASP A CA 1
ATOM 2686 C C . ASP A 1 338 ? 32.656 29.766 5.348 1 91.75 338 ASP A C 1
ATOM 2688 O O . ASP A 1 338 ? 32.969 30.766 6.008 1 91.75 338 ASP A O 1
ATOM 2692 N N . ARG A 1 339 ? 32.969 28.578 5.73 1 90.38 339 ARG A N 1
ATOM 2693 C CA . ARG A 1 339 ? 33.594 28.312 7.016 1 90.38 339 ARG A CA 1
ATOM 2694 C C . ARG A 1 339 ? 35.062 28.734 6.996 1 90.3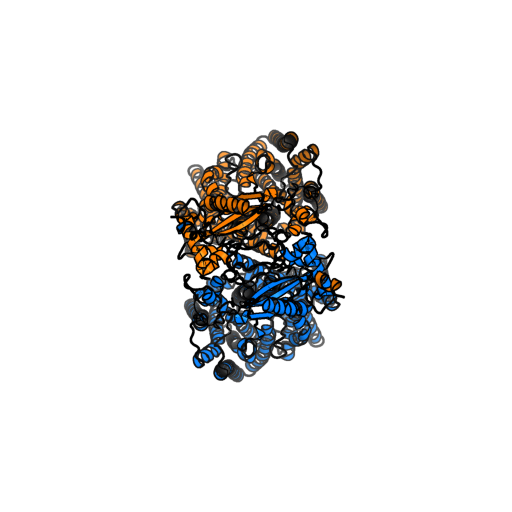8 339 ARG A C 1
ATOM 2696 O O . ARG A 1 339 ? 35.562 29.281 7.98 1 90.38 339 ARG A O 1
ATOM 2703 N N . LEU A 1 340 ? 35.781 28.5 5.973 1 92.5 340 LEU A N 1
ATOM 2704 C CA . LEU A 1 340 ? 37.188 28.812 5.844 1 92.5 340 LEU A CA 1
ATOM 2705 C C . LEU A 1 340 ? 37.438 30.312 5.832 1 92.5 340 LEU A C 1
ATOM 2707 O O . LEU A 1 340 ? 38.5 30.781 6.168 1 92.5 340 LEU A O 1
ATOM 2711 N N . GLU A 1 341 ? 36.406 31.031 5.422 1 89.25 341 GLU A N 1
ATOM 2712 C CA . GLU A 1 341 ? 36.5 32.469 5.453 1 89.25 341 GLU A CA 1
ATOM 2713 C C . GLU A 1 341 ? 36.531 33 6.887 1 89.25 341 GLU A C 1
ATOM 2715 O O . GLU A 1 341 ? 37.125 34.031 7.168 1 89.25 341 GLU A O 1
ATOM 2720 N N . ARG A 1 342 ? 35.906 32.312 7.684 1 86.81 342 ARG A N 1
ATOM 2721 C CA . ARG A 1 342 ? 35.781 32.781 9.07 1 86.81 342 ARG A CA 1
ATOM 2722 C C . ARG A 1 342 ? 36.906 32.188 9.922 1 86.81 342 ARG A C 1
ATOM 2724 O O . ARG A 1 342 ? 37.531 32.906 10.727 1 86.81 342 ARG A O 1
ATOM 2731 N N . SER A 1 343 ? 37.156 30.859 9.773 1 88.75 343 SER A N 1
ATOM 2732 C CA . SER A 1 343 ? 38.188 30.188 10.547 1 88.75 343 SER A CA 1
ATOM 2733 C C . SER A 1 343 ? 38.75 28.969 9.812 1 88.75 343 SER A C 1
ATOM 2735 O O . SER A 1 343 ? 38 28.297 9.094 1 88.75 343 SER A O 1
ATOM 2737 N N . PHE A 1 344 ? 40 28.781 10.094 1 89.5 344 PHE A N 1
ATOM 2738 C CA . PHE A 1 344 ? 40.656 27.625 9.484 1 89.5 344 PHE A CA 1
ATOM 2739 C C . PHE A 1 344 ? 40.125 26.328 10.133 1 89.5 344 PHE A C 1
ATOM 2741 O O . PHE A 1 344 ? 39.938 26.281 11.352 1 89.5 344 PHE A O 1
ATOM 2748 N N . ILE A 1 345 ? 39.875 25.344 9.328 1 89.38 345 ILE A N 1
ATOM 2749 C CA . ILE A 1 345 ? 39.5 24.016 9.781 1 89.38 345 ILE A CA 1
ATOM 2750 C C . ILE A 1 345 ? 40.344 22.969 9.07 1 89.38 345 ILE A C 1
ATOM 2752 O O . ILE A 1 345 ? 40.5 23 7.848 1 89.38 345 ILE A O 1
ATOM 2756 N N . SER A 1 346 ? 40.875 22.031 9.836 1 92.44 346 SER A N 1
ATOM 2757 C CA . SER A 1 346 ? 41.719 20.984 9.266 1 92.44 346 SER A CA 1
ATOM 2758 C C . SER A 1 346 ? 40.906 20.062 8.352 1 92.44 346 SER A C 1
ATOM 2760 O O . SER A 1 346 ? 39.781 19.688 8.672 1 92.44 346 SER A O 1
ATOM 2762 N N . PRO A 1 347 ? 41.5 19.797 7.168 1 94 347 PRO A N 1
ATOM 2763 C CA . PRO A 1 347 ? 40.844 18.859 6.258 1 94 347 PRO A CA 1
ATOM 2764 C C . PRO A 1 347 ? 40.562 17.516 6.91 1 94 347 PRO A C 1
ATOM 2766 O O . PRO A 1 347 ? 39.531 16.875 6.605 1 94 347 PRO A O 1
ATOM 2769 N N . PHE A 1 348 ? 41.406 17.078 7.723 1 93.25 348 PHE A N 1
ATOM 2770 C CA . PHE A 1 348 ? 41.219 15.797 8.406 1 93.25 348 PHE A CA 1
ATOM 2771 C C . PHE A 1 348 ? 40 15.836 9.312 1 93.25 348 PHE A C 1
ATOM 2773 O O . PHE A 1 348 ? 39.25 14.859 9.398 1 93.25 348 PHE A O 1
ATOM 2780 N N . LYS A 1 349 ? 39.781 16.938 9.977 1 90.19 349 LYS A N 1
ATOM 2781 C CA . LYS A 1 349 ? 38.594 17.078 10.836 1 90.19 349 LYS A CA 1
ATOM 2782 C C . LYS A 1 349 ? 37.312 17.031 10.031 1 90.19 349 LYS A C 1
ATOM 2784 O O . LYS A 1 349 ? 36.312 16.453 10.469 1 90.19 349 LYS A O 1
ATOM 2789 N N . VAL A 1 350 ? 37.406 17.641 8.867 1 92.25 350 VAL A N 1
ATOM 2790 C CA . VAL A 1 350 ? 36.219 17.641 7.996 1 92.25 350 VAL A CA 1
ATOM 2791 C C . VAL A 1 350 ? 35.906 16.219 7.566 1 92.25 350 VAL A C 1
ATOM 2793 O O . VAL A 1 350 ? 34.75 15.812 7.562 1 92.25 350 VAL A O 1
ATOM 2796 N N . LEU A 1 351 ? 36.938 15.508 7.223 1 94.62 351 LEU A N 1
ATOM 2797 C CA . LEU A 1 351 ? 36.75 14.133 6.762 1 94.62 351 LEU A CA 1
ATOM 2798 C C . LEU A 1 351 ? 36.25 13.242 7.883 1 94.62 351 LEU A C 1
ATOM 2800 O O . LEU A 1 351 ? 35.375 12.391 7.656 1 94.62 351 LEU A O 1
ATOM 2804 N N . VAL A 1 352 ? 36.75 13.391 9.062 1 92.06 352 VAL A N 1
ATOM 2805 C CA . VAL A 1 352 ? 36.344 12.602 10.219 1 92.06 352 VAL A CA 1
ATOM 2806 C C . VAL A 1 352 ? 34.875 12.891 10.555 1 92.06 352 VAL A C 1
ATOM 2808 O O . VAL A 1 352 ? 34.094 11.977 10.852 1 92.06 352 VAL A O 1
ATOM 2811 N N . PHE A 1 353 ? 34.531 14.125 10.453 1 90.38 353 PHE A N 1
ATOM 2812 C CA . PHE A 1 353 ? 33.156 14.508 10.719 1 90.38 353 PHE A CA 1
ATOM 2813 C C . PHE A 1 353 ? 32.188 13.859 9.719 1 90.38 353 PHE A C 1
ATOM 2815 O O . PHE A 1 353 ? 31.125 13.375 10.094 1 90.38 353 PHE A O 1
ATOM 2822 N N . LYS A 1 354 ? 32.562 13.938 8.5 1 93.25 354 LYS A N 1
ATOM 2823 C CA . LYS A 1 354 ? 31.75 13.32 7.457 1 93.25 354 LYS A CA 1
ATOM 2824 C C . LYS A 1 354 ? 31.609 11.82 7.688 1 93.25 354 LYS A C 1
ATOM 2826 O O . LYS A 1 354 ? 30.531 11.258 7.512 1 93.25 354 LYS A O 1
ATOM 2831 N N . TYR A 1 355 ? 32.719 11.188 8.023 1 95.19 355 TYR A N 1
ATOM 2832 C CA . TYR A 1 355 ? 32.688 9.75 8.289 1 95.19 355 TYR A CA 1
ATOM 2833 C C . TYR A 1 355 ? 31.703 9.414 9.398 1 95.19 355 TYR A C 1
ATOM 2835 O O . TYR A 1 355 ? 30.906 8.492 9.266 1 95.19 355 TYR A O 1
ATOM 2843 N N . PHE A 1 356 ? 31.703 10.195 10.414 1 92.44 356 PHE A N 1
ATOM 2844 C CA . PHE A 1 356 ? 30.875 9.883 11.57 1 92.44 356 PHE A CA 1
ATOM 2845 C C . PHE A 1 356 ? 29.438 10.359 11.336 1 92.44 356 PHE A C 1
ATOM 2847 O O . PHE A 1 356 ? 28.516 9.883 12 1 92.44 356 PHE A O 1
ATOM 2854 N N . ARG A 1 357 ? 29.297 11.219 10.422 1 91.81 357 ARG A N 1
ATOM 2855 C CA . ARG A 1 357 ? 27.953 11.648 10.055 1 91.81 357 ARG A CA 1
ATOM 2856 C C . ARG A 1 357 ? 27.219 10.562 9.273 1 91.81 357 ARG A C 1
ATOM 2858 O O . ARG A 1 357 ? 26.016 10.336 9.484 1 91.81 357 ARG A O 1
ATOM 2865 N N . LEU A 1 358 ? 27.906 9.82 8.484 1 95.56 358 LEU A N 1
ATOM 2866 C CA . LEU A 1 358 ? 27.281 8.875 7.559 1 95.56 358 LEU A CA 1
ATOM 2867 C C . LEU A 1 358 ? 27.328 7.461 8.117 1 95.56 358 LEU A C 1
ATOM 2869 O O . LEU A 1 358 ? 26.359 6.703 7.98 1 95.56 358 LEU A O 1
ATOM 2873 N N . THR A 1 359 ? 28.375 7.098 8.789 1 97.62 359 THR A N 1
ATOM 2874 C CA . THR A 1 359 ? 28.719 5.711 9.055 1 97.62 359 THR A CA 1
ATOM 2875 C C . THR A 1 359 ? 27.766 5.094 10.07 1 97.62 359 THR A C 1
ATOM 2877 O O . THR A 1 359 ? 27.391 3.926 9.953 1 97.62 359 THR A O 1
ATOM 2880 N N . PRO A 1 360 ? 27.391 5.832 11.117 1 97.56 360 PRO A N 1
ATOM 2881 C CA . PRO A 1 360 ? 26.516 5.176 12.094 1 97.56 360 PRO A CA 1
ATOM 2882 C C . PRO A 1 360 ? 25.234 4.617 11.469 1 97.56 360 PRO A C 1
ATOM 2884 O O . PRO A 1 360 ? 24.891 3.455 11.695 1 97.56 360 PRO A O 1
ATOM 2887 N N . VAL A 1 361 ? 24.547 5.379 10.68 1 98.12 361 VAL A N 1
ATOM 2888 C CA . VAL A 1 361 ? 23.328 4.906 10.016 1 98.12 361 VAL A CA 1
ATOM 2889 C C . VAL A 1 361 ? 23.688 3.791 9.039 1 98.12 361 VAL A C 1
ATOM 2891 O O . VAL A 1 361 ? 22.984 2.77 8.977 1 98.12 361 VAL A O 1
ATOM 2894 N N . TYR A 1 362 ? 24.766 4.004 8.281 1 98.06 362 TYR A N 1
ATOM 2895 C CA . TYR A 1 362 ? 25.219 3.01 7.324 1 98.06 362 TYR A CA 1
ATOM 2896 C C . TYR A 1 362 ? 25.531 1.686 8.016 1 98.06 362 TYR A C 1
ATOM 2898 O O . TYR A 1 362 ? 25.141 0.622 7.523 1 98.06 362 TYR A O 1
ATOM 2906 N N . ALA A 1 363 ? 26.141 1.784 9.148 1 98.06 363 ALA A N 1
ATOM 2907 C CA . ALA A 1 363 ? 26.5 0.59 9.906 1 98.06 363 ALA A CA 1
ATOM 2908 C C . ALA A 1 363 ? 25.25 -0.134 10.406 1 98.06 363 ALA A C 1
ATOM 2910 O O . ALA A 1 363 ? 25.156 -1.359 10.312 1 98.06 363 ALA A O 1
ATOM 2911 N N . VAL A 1 364 ? 24.312 0.57 10.914 1 98.12 364 VAL A N 1
ATOM 2912 C CA . VAL A 1 364 ? 23.078 -0.032 11.414 1 98.12 364 VAL A CA 1
ATOM 2913 C C . VAL A 1 364 ? 22.359 -0.775 10.289 1 98.12 364 VAL A C 1
ATOM 2915 O O . VAL A 1 364 ? 21.875 -1.887 10.484 1 98.12 364 VAL A O 1
ATOM 2918 N N . ILE A 1 365 ? 22.344 -0.211 9.109 1 97.88 365 ILE A N 1
ATOM 2919 C CA . ILE A 1 365 ? 21.656 -0.819 7.98 1 97.88 365 ILE A CA 1
ATOM 2920 C C . ILE A 1 365 ? 22.406 -2.057 7.516 1 97.88 365 ILE A C 1
ATOM 2922 O O . ILE A 1 365 ? 21.812 -3.088 7.211 1 97.88 365 ILE A O 1
ATOM 2926 N N . ILE A 1 366 ? 23.734 -1.965 7.465 1 97.94 366 ILE A N 1
ATOM 2927 C CA . ILE A 1 366 ? 24.562 -3.1 7.078 1 97.94 366 ILE A CA 1
ATOM 2928 C C . ILE A 1 366 ? 24.359 -4.246 8.062 1 97.94 366 ILE A C 1
ATOM 2930 O O . ILE A 1 366 ? 24.203 -5.398 7.66 1 97.94 366 ILE A O 1
ATOM 2934 N N . PHE A 1 367 ? 24.375 -3.932 9.312 1 98.06 367 PHE A N 1
ATOM 2935 C CA . PHE A 1 367 ? 24.203 -4.965 10.328 1 98.06 367 PHE A CA 1
ATOM 2936 C C . PHE A 1 367 ? 22.781 -5.508 10.312 1 98.06 367 PHE A C 1
ATOM 2938 O O . PHE A 1 367 ? 22.547 -6.684 10.609 1 98.06 367 PHE A O 1
ATOM 2945 N N . PHE A 1 368 ? 21.844 -4.676 10.008 1 97.81 368 PHE A N 1
ATOM 2946 C CA . PHE A 1 368 ? 20.469 -5.16 9.828 1 97.81 368 PHE A CA 1
ATOM 2947 C C . PHE A 1 368 ? 20.406 -6.188 8.711 1 97.81 368 PHE A C 1
ATOM 2949 O O . PHE A 1 368 ? 19.812 -7.254 8.875 1 97.81 368 PHE A O 1
ATOM 2956 N N . PHE A 1 369 ? 21.047 -5.91 7.582 1 97.94 369 PHE A N 1
ATOM 2957 C CA . PHE A 1 369 ? 21.094 -6.832 6.453 1 97.94 369 PHE A CA 1
ATOM 2958 C C . PHE A 1 369 ? 21.797 -8.125 6.84 1 97.94 369 PHE A C 1
ATOM 2960 O O . PHE A 1 369 ? 21.422 -9.211 6.387 1 97.94 369 PHE A O 1
ATOM 2967 N N . ALA A 1 370 ? 22.734 -8.039 7.688 1 97.38 370 ALA A N 1
ATOM 2968 C CA . ALA A 1 370 ? 23.562 -9.18 8.062 1 97.38 370 ALA A CA 1
ATOM 2969 C C . ALA A 1 370 ? 22.875 -10.039 9.109 1 97.38 370 ALA A C 1
ATOM 2971 O O . ALA A 1 370 ? 23.281 -11.18 9.359 1 97.38 370 ALA A O 1
ATOM 2972 N N . THR A 1 371 ? 21.781 -9.531 9.703 1 97.44 371 THR A N 1
ATOM 2973 C CA . THR A 1 371 ? 21.234 -10.258 10.836 1 97.44 371 THR A CA 1
ATOM 2974 C C . THR A 1 371 ? 19.719 -10.367 10.727 1 97.44 371 THR A C 1
ATOM 2976 O O . THR A 1 371 ? 19.203 -11.281 10.086 1 97.44 371 THR A O 1
ATOM 2979 N N . LEU A 1 372 ? 18.969 -9.289 11.008 1 97.38 372 LEU A N 1
ATOM 2980 C CA . LEU A 1 372 ? 17.531 -9.367 11.312 1 97.38 372 LEU A CA 1
ATOM 2981 C C . LEU A 1 372 ? 16.703 -9.32 10.039 1 97.38 372 LEU A C 1
ATOM 2983 O O . LEU A 1 372 ? 15.531 -9.695 10.047 1 97.38 372 LEU A O 1
ATOM 2987 N N . GLN A 1 373 ? 17.25 -8.828 8.961 1 97 373 GLN A N 1
ATOM 2988 C CA . GLN A 1 373 ? 16.453 -8.797 7.73 1 97 373 GLN A CA 1
ATOM 2989 C C . GLN A 1 373 ? 15.906 -10.188 7.398 1 97 373 GLN A C 1
ATOM 2991 O O . GLN A 1 373 ? 14.773 -10.312 6.934 1 97 373 GLN A O 1
ATOM 2996 N N . TYR A 1 374 ? 16.734 -11.234 7.594 1 96.94 374 TYR A N 1
ATOM 2997 C CA . TYR A 1 374 ? 16.344 -12.602 7.289 1 96.94 374 TYR A CA 1
ATOM 2998 C C . TYR A 1 374 ? 15.141 -13.031 8.117 1 96.94 374 TYR A C 1
ATOM 3000 O O . TYR A 1 374 ? 14.336 -13.852 7.672 1 96.94 374 TYR A O 1
ATOM 3008 N N . LYS A 1 375 ? 14.969 -12.516 9.297 1 96.25 375 LYS A N 1
ATOM 3009 C CA . LYS A 1 375 ? 13.914 -12.914 10.227 1 96.25 375 LYS A CA 1
ATOM 3010 C C . LYS A 1 375 ? 12.602 -12.219 9.898 1 96.25 375 LYS A C 1
ATOM 3012 O O . LYS A 1 375 ? 11.57 -12.516 10.508 1 96.25 375 LYS A O 1
ATOM 3017 N N . MET A 1 376 ? 12.57 -11.414 8.883 1 94.5 376 MET A N 1
ATOM 3018 C CA . MET A 1 376 ? 11.398 -10.625 8.531 1 94.5 376 MET A CA 1
ATOM 3019 C C . MET A 1 376 ? 10.344 -11.484 7.852 1 94.5 376 MET A C 1
ATOM 3021 O O . MET A 1 376 ? 9.18 -11.094 7.75 1 94.5 376 MET A O 1
ATOM 3025 N N . GLY A 1 377 ? 10.789 -12.617 7.305 1 94.81 377 GLY A N 1
ATOM 3026 C CA . GLY A 1 377 ? 9.797 -13.398 6.59 1 94.81 377 GLY A CA 1
ATOM 3027 C C . GLY A 1 377 ? 10.344 -14.703 6.035 1 94.81 377 GLY A C 1
ATOM 3028 O O . GLY A 1 377 ? 11.297 -15.258 6.582 1 94.81 377 GLY A O 1
ATOM 3029 N N . SER A 1 378 ? 9.633 -15.305 5.152 1 95.88 378 SER A N 1
ATOM 3030 C CA . SER A 1 378 ? 9.938 -16.531 4.438 1 95.88 378 SER A CA 1
ATOM 3031 C C . SER A 1 378 ? 9.25 -16.562 3.074 1 95.88 378 SER A C 1
ATOM 3033 O O . SER A 1 378 ? 8.445 -15.695 2.76 1 95.88 378 SER A O 1
ATOM 3035 N N . GLY A 1 379 ? 9.625 -17.547 2.305 1 96.56 379 GLY A N 1
ATOM 3036 C CA . GLY A 1 379 ? 9.016 -17.703 0.994 1 96.56 379 GLY A CA 1
ATOM 3037 C C . GLY A 1 379 ? 9.875 -18.5 0.027 1 96.56 379 GLY A C 1
ATOM 3038 O O . GLY A 1 379 ? 11.016 -18.844 0.343 1 96.56 379 GLY A O 1
ATOM 3039 N N . PRO A 1 380 ? 9.328 -18.766 -1.134 1 97.12 380 PRO A N 1
ATOM 3040 C CA . PRO A 1 380 ? 10.008 -19.609 -2.115 1 97.12 380 PRO A CA 1
ATOM 3041 C C . PRO A 1 380 ? 11.367 -19.047 -2.541 1 97.12 380 PRO A C 1
ATOM 3043 O O . PRO A 1 380 ? 12.312 -19.812 -2.766 1 97.12 380 PRO A O 1
ATOM 3046 N N . LEU A 1 381 ? 11.477 -17.734 -2.621 1 97 381 LEU A N 1
ATOM 3047 C CA . LEU A 1 381 ? 12.703 -17.125 -3.123 1 97 381 LEU A CA 1
ATOM 3048 C C . LEU A 1 381 ? 13.453 -16.406 -2.004 1 97 381 LEU A C 1
ATOM 3050 O O . LEU A 1 381 ? 14.359 -15.609 -2.266 1 97 381 LEU A O 1
ATOM 3054 N N . TRP A 1 382 ? 13.078 -16.672 -0.759 1 97.19 382 TRP A N 1
ATOM 3055 C CA . TRP A 1 382 ? 13.633 -15.938 0.378 1 97.19 382 TRP A CA 1
ATOM 3056 C C . TRP A 1 382 ? 15.133 -16.188 0.508 1 97.19 382 TRP A C 1
ATOM 3058 O O . TRP A 1 382 ? 15.914 -15.258 0.667 1 97.19 382 TRP A O 1
ATOM 3068 N N . GLU A 1 383 ? 15.539 -17.469 0.387 1 96.19 383 GLU A N 1
ATOM 3069 C CA . GLU A 1 383 ? 16.953 -17.828 0.511 1 96.19 383 GLU A CA 1
ATOM 3070 C C . GLU A 1 383 ? 17.766 -17.281 -0.659 1 96.19 383 GLU A C 1
ATOM 3072 O O . GLU A 1 383 ? 18.906 -16.859 -0.484 1 96.19 383 GLU A O 1
ATOM 3077 N N . ALA A 1 384 ? 17.156 -17.281 -1.762 1 93.38 384 ALA A N 1
ATOM 3078 C CA . ALA A 1 384 ? 17.859 -16.828 -2.965 1 93.38 384 ALA A CA 1
ATOM 3079 C C . ALA A 1 384 ? 18.125 -15.328 -2.924 1 93.38 384 ALA A C 1
ATOM 3081 O O . ALA A 1 384 ? 19.141 -14.859 -3.428 1 93.38 384 ALA A O 1
ATOM 3082 N N . PHE A 1 385 ? 17.234 -14.547 -2.348 1 94.25 385 PHE A N 1
ATOM 3083 C CA . PHE A 1 385 ? 17.391 -13.094 -2.311 1 94.25 385 PHE A CA 1
ATOM 3084 C C . PHE A 1 385 ? 17.953 -12.641 -0.971 1 94.25 385 PHE A C 1
ATOM 3086 O O . PHE A 1 385 ? 19.125 -12.227 -0.894 1 94.25 385 PHE A O 1
ATOM 3093 N N . ILE A 1 386 ? 17.219 -12.844 0.063 1 95.94 386 ILE A N 1
ATOM 3094 C CA . ILE A 1 386 ? 17.562 -12.297 1.375 1 95.94 386 ILE A CA 1
ATOM 3095 C C . ILE A 1 386 ? 18.625 -13.172 2.025 1 95.94 386 ILE A C 1
ATOM 3097 O O . ILE A 1 386 ? 19.547 -12.656 2.684 1 95.94 386 ILE A O 1
ATOM 3101 N N . GLY A 1 387 ? 18.484 -14.531 1.853 1 95.5 387 GLY A N 1
ATOM 3102 C CA . GLY A 1 387 ? 19.531 -15.398 2.363 1 95.5 387 GLY A CA 1
ATOM 3103 C C . GLY A 1 387 ? 20.906 -15.102 1.772 1 95.5 387 GLY A C 1
ATOM 3104 O O . GLY A 1 387 ? 21.891 -15.047 2.496 1 95.5 387 GLY A O 1
ATOM 3105 N N . THR A 1 388 ? 20.938 -14.898 0.515 1 93.5 388 THR A N 1
ATOM 3106 C CA . THR A 1 388 ? 22.188 -14.57 -0.166 1 93.5 388 THR A CA 1
ATOM 3107 C C . THR A 1 388 ? 22.719 -13.219 0.297 1 93.5 388 THR A C 1
ATOM 3109 O O . THR A 1 388 ? 23.922 -13.062 0.531 1 93.5 388 THR A O 1
ATOM 3112 N N . ASP A 1 389 ? 21.875 -12.219 0.403 1 94.62 389 ASP A N 1
ATOM 3113 C CA . ASP A 1 389 ? 22.281 -10.891 0.861 1 94.62 389 ASP A CA 1
ATOM 3114 C C . ASP A 1 389 ? 22.844 -10.945 2.275 1 94.62 389 ASP A C 1
ATOM 3116 O O . ASP A 1 389 ? 23.844 -10.273 2.578 1 94.62 389 ASP A O 1
ATOM 3120 N N . LYS A 1 390 ? 22.188 -11.719 3.135 1 96.31 390 LYS A N 1
ATOM 3121 C CA . LYS A 1 390 ? 22.672 -11.883 4.5 1 96.31 390 LYS A CA 1
ATOM 3122 C C . LYS A 1 390 ? 24.094 -12.453 4.512 1 96.31 390 LYS A C 1
ATOM 3124 O O . LYS A 1 390 ? 24.969 -11.93 5.199 1 96.31 390 LYS A O 1
ATOM 3129 N N . LYS A 1 391 ? 24.312 -13.5 3.74 1 95.38 391 LYS A N 1
ATOM 3130 C CA . LYS A 1 391 ? 25.625 -14.125 3.652 1 95.38 391 LYS A CA 1
ATOM 3131 C C . LYS A 1 391 ? 26.672 -13.141 3.127 1 95.38 391 LYS A C 1
ATOM 3133 O O . LYS A 1 391 ? 27.781 -13.047 3.662 1 95.38 391 LYS A O 1
ATOM 3138 N N . ASN A 1 392 ? 26.328 -12.398 2.109 1 95.56 392 ASN A N 1
ATOM 3139 C CA . ASN A 1 392 ? 27.219 -11.398 1.546 1 95.56 392 ASN A CA 1
ATOM 3140 C C . ASN A 1 392 ? 27.578 -10.32 2.568 1 95.56 392 ASN A C 1
ATOM 3142 O O . ASN A 1 392 ? 28.734 -9.953 2.717 1 95.56 392 ASN A O 1
ATOM 3146 N N . CYS A 1 393 ? 26.578 -9.828 3.25 1 97.06 393 CYS A N 1
ATOM 3147 C CA . CYS A 1 393 ? 26.797 -8.75 4.215 1 97.06 393 CYS A CA 1
ATOM 3148 C C . CYS A 1 393 ? 27.641 -9.227 5.383 1 97.06 393 CYS A C 1
ATOM 3150 O O . CYS A 1 393 ? 28.453 -8.469 5.926 1 97.06 393 CYS A O 1
ATOM 3152 N N . GLN A 1 394 ? 27.484 -10.461 5.746 1 96.62 394 GLN A N 1
ATOM 3153 C CA . GLN A 1 394 ? 28.297 -11.023 6.82 1 96.62 394 GLN A CA 1
ATOM 3154 C C . GLN A 1 394 ? 29.766 -11.141 6.398 1 96.62 394 GLN A C 1
ATOM 3156 O O . GLN A 1 394 ? 30.672 -10.977 7.223 1 96.62 394 GLN A O 1
ATOM 3161 N N . GLN A 1 395 ? 29.953 -11.32 5.156 1 96.44 395 GLN A N 1
ATOM 3162 C CA . GLN A 1 395 ? 31.312 -11.508 4.648 1 96.44 395 GLN A CA 1
ATOM 3163 C C . GLN A 1 395 ? 31.984 -10.164 4.371 1 96.44 395 GLN A C 1
ATOM 3165 O O . GLN A 1 395 ? 33.219 -10.039 4.488 1 96.44 395 GLN A O 1
ATOM 3170 N N . THR A 1 396 ? 31.172 -9.148 4.023 1 96.88 396 THR A N 1
ATOM 3171 C CA . THR A 1 396 ? 31.797 -7.953 3.48 1 96.88 396 THR A CA 1
ATOM 3172 C C . THR A 1 396 ? 31.422 -6.723 4.301 1 96.88 396 THR A C 1
ATOM 3174 O O . THR A 1 396 ? 31.656 -5.59 3.873 1 96.88 396 THR A O 1
ATOM 3177 N N . TRP A 1 397 ? 30.828 -6.824 5.484 1 96.94 397 TRP A N 1
ATOM 3178 C CA . TRP A 1 397 ? 30.359 -5.695 6.281 1 96.94 397 TRP A CA 1
ATOM 3179 C C . TRP A 1 397 ? 31.484 -4.699 6.535 1 96.94 397 TRP A C 1
ATOM 3181 O O . TRP A 1 397 ? 31.281 -3.486 6.484 1 96.94 397 TRP A O 1
ATOM 3191 N N . TRP A 1 398 ? 32.75 -5.145 6.801 1 96.69 398 TRP A N 1
ATOM 3192 C CA . TRP A 1 398 ? 33.875 -4.273 7.137 1 96.69 398 TRP A CA 1
ATOM 3193 C C . TRP A 1 398 ? 34.344 -3.498 5.914 1 96.69 398 TRP A C 1
ATOM 3195 O O . TRP A 1 398 ? 34.781 -2.357 6.035 1 96.69 398 TRP A O 1
ATOM 3205 N N . ILE A 1 399 ? 34.25 -4.055 4.711 1 97.62 399 ILE A N 1
ATOM 3206 C CA . ILE A 1 399 ? 34.594 -3.354 3.479 1 97.62 399 ILE A CA 1
ATOM 3207 C C . ILE A 1 399 ? 33.625 -2.189 3.26 1 97.62 399 ILE A C 1
ATOM 3209 O O . ILE A 1 399 ? 34.031 -1.109 2.828 1 97.62 399 ILE A O 1
ATOM 3213 N N . SER A 1 400 ? 32.344 -2.465 3.559 1 97.44 400 SER A N 1
ATOM 3214 C CA . SER A 1 400 ? 31.328 -1.422 3.436 1 97.44 400 SER A CA 1
ATOM 3215 C C . SER A 1 400 ? 31.609 -0.261 4.383 1 97.44 400 SER A C 1
ATOM 3217 O O . SER A 1 400 ? 31.5 0.904 3.994 1 97.44 400 SER A O 1
ATOM 3219 N N . LEU A 1 401 ? 32 -0.528 5.602 1 97.38 401 LEU A N 1
ATOM 3220 C CA . LEU A 1 401 ? 32.25 0.517 6.594 1 97.38 401 LEU A CA 1
ATOM 3221 C C . LEU A 1 401 ? 33.5 1.298 6.27 1 97.38 401 LEU A C 1
ATOM 3223 O O . LEU A 1 401 ? 33.688 2.416 6.754 1 97.38 401 LEU A O 1
ATOM 3227 N N . LEU A 1 402 ? 34.344 0.726 5.426 1 97.56 402 LEU A N 1
ATOM 3228 C CA . LEU A 1 402 ? 35.531 1.426 4.961 1 97.56 402 LEU A CA 1
ATOM 3229 C C . LEU A 1 402 ? 35.25 2.162 3.654 1 97.56 402 LEU A C 1
ATOM 3231 O O . LEU A 1 402 ? 36.125 2.818 3.105 1 97.56 402 LEU A O 1
ATOM 3235 N N . TYR A 1 403 ? 34.094 2.102 3.156 1 97.81 403 TYR A N 1
ATOM 3236 C CA . TYR A 1 403 ? 33.625 2.775 1.939 1 97.81 403 TYR A CA 1
ATOM 3237 C C . TYR A 1 403 ? 34.469 2.338 0.741 1 97.81 403 TYR A C 1
ATOM 3239 O O . TYR A 1 403 ? 34.938 3.172 -0.039 1 97.81 403 TYR A O 1
ATOM 3247 N N . LEU A 1 404 ? 34.625 0.95 0.545 1 97.69 404 LEU A N 1
ATOM 3248 C CA . LEU A 1 404 ? 35.406 0.401 -0.549 1 97.69 404 LEU A CA 1
ATOM 3249 C C . LEU A 1 404 ? 34.625 -0.693 -1.282 1 97.69 404 LEU A C 1
ATOM 3251 O O . LEU A 1 404 ? 35.188 -1.35 -2.172 1 97.69 404 LEU A O 1
ATOM 3255 N N . ASN A 1 405 ? 33.344 -0.885 -0.987 1 96.38 405 ASN A N 1
ATOM 3256 C CA . ASN A 1 405 ? 32.562 -2.002 -1.51 1 96.38 405 ASN A CA 1
ATOM 3257 C C . ASN A 1 405 ? 32.25 -1.817 -2.99 1 96.38 405 ASN A C 1
ATOM 3259 O O . ASN A 1 405 ? 31.797 -2.752 -3.654 1 96.38 405 ASN A O 1
ATOM 3263 N N . ASN A 1 406 ? 32.5 -0.65 -3.598 1 96.38 406 ASN A N 1
ATOM 3264 C CA . ASN A 1 406 ? 32.312 -0.477 -5.031 1 96.38 406 ASN A CA 1
ATOM 3265 C C . ASN A 1 406 ? 33.531 -0.888 -5.828 1 96.38 406 ASN A C 1
ATOM 3267 O O . ASN A 1 406 ? 33.5 -0.956 -7.055 1 96.38 406 ASN A O 1
ATOM 3271 N N . TYR A 1 407 ? 34.656 -1.236 -5.125 1 96.88 407 TYR A N 1
ATOM 3272 C CA . TYR A 1 407 ? 35.875 -1.668 -5.797 1 96.88 407 TYR A CA 1
ATOM 3273 C C . TYR A 1 407 ? 36.281 -3.059 -5.332 1 96.88 407 TYR A C 1
ATOM 3275 O O . TYR A 1 407 ? 36.875 -3.826 -6.098 1 96.88 407 TYR A O 1
ATOM 3283 N N . ILE A 1 408 ? 36 -3.346 -4.098 1 96.44 408 ILE A N 1
ATOM 3284 C CA . ILE A 1 408 ? 36.469 -4.59 -3.498 1 96.44 408 ILE A CA 1
ATOM 3285 C C . ILE A 1 408 ? 35.281 -5.527 -3.268 1 96.44 408 ILE A C 1
ATOM 3287 O O . ILE A 1 408 ? 34.281 -5.141 -2.654 1 96.44 408 ILE A O 1
ATOM 3291 N N . ALA A 1 409 ? 35.438 -6.828 -3.688 1 94.88 409 ALA A N 1
ATOM 3292 C CA . ALA A 1 409 ? 34.406 -7.863 -3.529 1 94.88 409 ALA A CA 1
ATOM 3293 C C . ALA A 1 409 ? 33.062 -7.383 -4.043 1 94.88 409 ALA A C 1
ATOM 3295 O O . ALA A 1 409 ? 32.031 -7.492 -3.342 1 94.88 409 ALA A O 1
ATOM 3296 N N . THR A 1 410 ? 33.031 -6.875 -5.203 1 93.56 410 THR A N 1
ATOM 3297 C CA . THR A 1 410 ? 31.859 -6.23 -5.77 1 93.56 410 THR A CA 1
ATOM 3298 C C . THR A 1 410 ? 30.781 -7.266 -6.086 1 93.56 410 THR A C 1
ATOM 3300 O O . THR A 1 410 ? 29.609 -6.926 -6.195 1 93.56 410 THR A O 1
ATOM 3303 N N . ASP A 1 411 ? 31.125 -8.539 -6.25 1 91.44 411 ASP A N 1
ATOM 3304 C CA . ASP A 1 411 ? 30.172 -9.609 -6.539 1 91.44 411 ASP A CA 1
ATOM 3305 C C . ASP A 1 411 ? 29.438 -10.039 -5.277 1 91.44 411 ASP A C 1
ATOM 3307 O O . ASP A 1 411 ? 28.406 -10.727 -5.355 1 91.44 411 ASP A O 1
ATOM 3311 N N . LYS A 1 412 ? 29.938 -9.594 -4.102 1 92.81 412 LYS A N 1
ATOM 3312 C CA . LYS A 1 412 ? 29.312 -9.922 -2.818 1 92.81 412 LYS A CA 1
ATOM 3313 C C . LYS A 1 412 ? 28.938 -8.656 -2.053 1 92.81 412 LYS A C 1
ATOM 3315 O O . LYS A 1 412 ? 29.109 -8.586 -0.832 1 92.81 412 LYS A O 1
ATOM 3320 N N . THR A 1 413 ? 28.547 -7.691 -2.828 1 87.75 413 THR A N 1
ATOM 3321 C CA . THR A 1 413 ? 28.219 -6.426 -2.18 1 87.75 413 THR A CA 1
ATOM 3322 C C . THR A 1 413 ? 26.984 -6.582 -1.301 1 87.75 413 THR A C 1
ATOM 3324 O O . THR A 1 413 ? 26.016 -7.262 -1.679 1 87.75 413 THR A O 1
ATOM 3327 N N . CYS A 1 414 ? 27.078 -5.941 -0.124 1 90.62 414 CYS A N 1
ATOM 3328 C CA . CYS A 1 414 ? 25.984 -5.945 0.836 1 90.62 414 CYS A CA 1
ATOM 3329 C C . CYS A 1 414 ? 24.906 -4.949 0.431 1 90.62 414 CYS A C 1
ATOM 3331 O O . CYS A 1 414 ? 25.172 -3.75 0.32 1 90.62 414 CYS A O 1
ATOM 3333 N N . GLY A 1 415 ? 23.797 -5.418 0.327 1 88.06 415 GLY A N 1
ATOM 3334 C CA . GLY A 1 415 ? 22.703 -4.559 -0.106 1 88.06 415 GLY A CA 1
ATOM 3335 C C . GLY A 1 415 ? 22.734 -4.258 -1.593 1 88.06 415 GLY A C 1
ATOM 3336 O O . GLY A 1 415 ? 23.781 -4.391 -2.236 1 88.06 415 GLY A O 1
ATOM 3337 N N . TYR A 1 416 ? 21.703 -3.885 -2.225 1 83.94 416 TYR A N 1
ATOM 3338 C CA . TYR A 1 416 ? 21.578 -3.709 -3.668 1 83.94 416 TYR A CA 1
ATOM 3339 C C . TYR A 1 416 ? 21.875 -2.273 -4.07 1 83.94 416 TYR A C 1
ATOM 3341 O O . TYR A 1 416 ? 22.234 -2.008 -5.223 1 83.94 416 TYR A O 1
ATOM 3349 N N . HIS A 1 417 ? 21.812 -1.352 -3.121 1 91.5 417 HIS A N 1
ATOM 3350 C CA . HIS A 1 417 ? 21.922 0.063 -3.461 1 91.5 417 HIS A CA 1
ATOM 3351 C C . HIS A 1 417 ? 23.062 0.733 -2.703 1 91.5 417 HIS A C 1
ATOM 3353 O O . HIS A 1 417 ? 23.234 1.951 -2.787 1 91.5 417 HIS A O 1
ATOM 3359 N N . THR A 1 418 ? 23.938 -0.012 -2.033 1 95.31 418 THR A N 1
ATOM 3360 C CA . THR A 1 418 ? 24.922 0.546 -1.104 1 95.31 418 THR A CA 1
ATOM 3361 C C . THR A 1 418 ? 26.156 1.054 -1.853 1 95.31 418 THR A C 1
ATOM 3363 O O . THR A 1 418 ? 27 1.719 -1.269 1 95.31 418 THR A O 1
ATOM 3366 N N . TRP A 1 419 ? 26.281 0.836 -3.16 1 94.75 419 TRP A N 1
ATOM 3367 C CA . TRP A 1 419 ? 27.391 1.348 -3.955 1 94.75 419 TRP A CA 1
ATOM 3368 C C . TRP A 1 419 ? 27.453 2.869 -3.889 1 94.75 419 TRP A C 1
ATOM 3370 O O . TRP A 1 419 ? 28.516 3.463 -4.09 1 94.75 419 TRP A O 1
ATOM 3380 N N . PHE A 1 420 ? 26.344 3.545 -3.65 1 96.25 420 PHE A N 1
ATOM 3381 C CA . PHE A 1 420 ? 26.234 4.996 -3.605 1 96.25 420 PHE A CA 1
ATOM 3382 C C . PHE A 1 420 ? 27.094 5.574 -2.492 1 96.25 420 PHE A C 1
ATOM 3384 O O . PHE A 1 420 ? 27.656 6.66 -2.641 1 96.25 420 PHE A O 1
ATOM 3391 N N . MET A 1 421 ? 27.266 4.84 -1.372 1 97.12 421 MET A N 1
ATOM 3392 C CA . MET A 1 421 ? 27.906 5.355 -0.166 1 97.12 421 MET A CA 1
ATOM 3393 C C . MET A 1 421 ? 29.391 5.559 -0.391 1 97.12 421 MET A C 1
ATOM 3395 O O . MET A 1 421 ? 29.938 6.625 -0.086 1 97.12 421 MET A O 1
ATOM 3399 N N . PRO A 1 422 ? 30.094 4.57 -0.937 1 97.5 422 PRO A N 1
ATOM 3400 C CA . PRO A 1 422 ? 31.516 4.844 -1.217 1 97.5 422 PRO A CA 1
ATOM 3401 C C . PRO A 1 422 ? 31.703 5.969 -2.23 1 97.5 422 PRO A C 1
ATOM 3403 O O . PRO A 1 422 ? 32.656 6.758 -2.111 1 97.5 422 PRO A O 1
ATOM 3406 N N . CYS A 1 423 ? 30.859 6.125 -3.217 1 97.62 423 CYS A N 1
ATOM 3407 C CA . CYS A 1 423 ? 30.953 7.234 -4.164 1 97.62 423 CYS A CA 1
ATOM 3408 C C . CYS A 1 423 ? 30.828 8.57 -3.447 1 97.62 423 CYS A C 1
ATOM 3410 O O . CYS A 1 423 ? 31.656 9.461 -3.645 1 97.62 423 CYS A O 1
ATOM 3412 N N . GLU A 1 424 ? 29.812 8.68 -2.629 1 96.75 424 GLU A N 1
ATOM 3413 C CA . GLU A 1 424 ? 29.594 9.914 -1.878 1 96.75 424 GLU A CA 1
ATOM 3414 C C . GLU A 1 424 ? 30.797 10.25 -0.999 1 96.75 424 GLU A C 1
ATOM 3416 O O . GLU A 1 424 ? 31.203 11.406 -0.92 1 96.75 424 GLU A O 1
ATOM 3421 N N . PHE A 1 425 ? 31.344 9.266 -0.353 1 97.69 425 PHE A N 1
ATOM 3422 C CA . PHE A 1 425 ? 32.469 9.469 0.537 1 97.69 425 PHE A CA 1
ATOM 3423 C C . PHE A 1 425 ? 33.719 9.883 -0.252 1 97.69 425 PHE A C 1
ATOM 3425 O O . PHE A 1 425 ? 34.438 10.805 0.141 1 97.69 425 PHE A O 1
ATOM 3432 N N . HIS A 1 426 ? 34.031 9.195 -1.37 1 98 426 HIS A N 1
ATOM 3433 C CA . HIS A 1 426 ? 35.156 9.539 -2.225 1 98 426 HIS A CA 1
ATOM 3434 C C . HIS A 1 426 ? 35 10.953 -2.783 1 98 426 HIS A C 1
ATOM 3436 O O . HIS A 1 426 ? 36 11.695 -2.852 1 98 426 HIS A O 1
ATOM 3442 N N . PHE A 1 427 ? 33.875 11.312 -3.189 1 97.94 427 PHE A N 1
ATOM 3443 C CA . PHE A 1 427 ? 33.625 12.648 -3.729 1 97.94 427 PHE A CA 1
ATOM 3444 C C . PHE A 1 427 ? 33.812 13.703 -2.648 1 97.94 427 PHE A C 1
ATOM 3446 O O . PHE A 1 427 ? 34.25 14.82 -2.938 1 97.94 427 PHE A O 1
ATOM 3453 N N . THR A 1 428 ? 33.469 13.359 -1.435 1 96.06 428 THR A N 1
ATOM 3454 C CA . THR A 1 428 ? 33.688 14.273 -0.326 1 96.06 428 THR A CA 1
ATOM 3455 C C . THR A 1 428 ? 35.188 14.562 -0.173 1 96.06 428 THR A C 1
ATOM 3457 O O . THR A 1 428 ? 35.594 15.703 0.091 1 96.06 428 THR A O 1
ATOM 3460 N N . ILE A 1 429 ? 35.969 13.539 -0.332 1 97.12 429 ILE A N 1
ATOM 3461 C CA . ILE A 1 429 ? 37.406 13.719 -0.268 1 97.12 429 ILE A CA 1
ATOM 3462 C C . ILE A 1 429 ? 37.844 14.68 -1.368 1 97.12 429 ILE A C 1
ATOM 3464 O O . ILE A 1 429 ? 38.625 15.609 -1.113 1 97.12 429 ILE A O 1
ATOM 3468 N N . ILE A 1 430 ? 37.312 14.492 -2.502 1 96.81 430 ILE A N 1
ATOM 3469 C CA . ILE A 1 430 ? 37.625 15.367 -3.625 1 96.81 430 ILE A CA 1
ATOM 3470 C C . ILE A 1 430 ? 37.125 16.781 -3.316 1 96.81 430 ILE A C 1
ATOM 3472 O O . ILE A 1 430 ? 37.844 17.766 -3.582 1 96.81 430 ILE A O 1
ATOM 3476 N N . GLY A 1 431 ? 36 16.875 -2.771 1 97.25 431 GLY A N 1
ATOM 3477 C CA . GLY A 1 431 ? 35.438 18.172 -2.414 1 97.25 431 GLY A CA 1
ATOM 3478 C C . GLY A 1 431 ? 36.25 18.922 -1.389 1 97.25 431 GLY A C 1
ATOM 3479 O O . GLY A 1 431 ? 36.406 20.141 -1.478 1 97.25 431 GLY A O 1
ATOM 3480 N N . ILE A 1 432 ? 36.812 18.219 -0.431 1 96.88 432 ILE A N 1
ATOM 3481 C CA . ILE A 1 432 ? 37.656 18.828 0.59 1 96.88 432 ILE A CA 1
ATOM 3482 C C . ILE A 1 432 ? 38.938 19.406 -0.058 1 96.88 432 ILE A C 1
ATOM 3484 O O . ILE A 1 432 ? 39.281 20.578 0.18 1 96.88 432 ILE A O 1
ATOM 3488 N N . VAL A 1 433 ? 39.531 18.656 -0.911 1 96.88 433 VAL A N 1
ATOM 3489 C CA . VAL A 1 433 ? 40.75 19.109 -1.587 1 96.88 433 VAL A CA 1
ATOM 3490 C C . VAL A 1 433 ? 40.406 20.328 -2.459 1 96.88 433 VAL A C 1
ATOM 3492 O O . VAL A 1 433 ? 41.125 21.344 -2.404 1 96.88 433 VAL A O 1
ATOM 3495 N N . LEU A 1 434 ? 39.375 20.25 -3.178 1 97.31 434 LEU A N 1
ATOM 3496 C CA . LEU A 1 434 ? 38.969 21.344 -4.059 1 97.31 434 LEU A CA 1
ATOM 3497 C C . LEU A 1 434 ? 38.625 22.594 -3.262 1 97.31 434 LEU A C 1
ATOM 3499 O O . LEU A 1 434 ? 39 23.703 -3.658 1 97.31 434 LEU A O 1
ATOM 3503 N N . GLY A 1 435 ? 37.906 22.438 -2.166 1 96.81 435 GLY A N 1
ATOM 3504 C CA . GLY A 1 435 ? 37.531 23.562 -1.327 1 96.81 435 GLY A CA 1
ATOM 3505 C C . GLY A 1 435 ? 38.75 24.312 -0.787 1 96.81 435 GLY A C 1
ATOM 3506 O O . GLY A 1 435 ? 38.781 25.547 -0.822 1 96.81 435 GLY A O 1
ATOM 3507 N N . TYR A 1 436 ? 39.719 23.594 -0.366 1 96.69 436 TYR A N 1
ATOM 3508 C CA . TYR A 1 436 ? 40.906 24.219 0.196 1 96.69 436 TYR A CA 1
ATOM 3509 C C . TYR A 1 436 ? 41.719 24.938 -0.883 1 96.69 436 TYR A C 1
ATOM 3511 O O . TYR A 1 436 ? 42.219 26.031 -0.659 1 96.69 436 TYR A O 1
ATOM 3519 N N . VAL A 1 437 ? 41.812 24.312 -2.037 1 97.31 437 VAL A N 1
ATOM 3520 C CA . VAL A 1 437 ? 42.562 24.922 -3.127 1 97.31 437 VAL A CA 1
ATOM 3521 C C . VAL A 1 437 ? 41.844 26.172 -3.623 1 97.31 437 VAL A C 1
ATOM 3523 O O . VAL A 1 437 ? 42.469 27.203 -3.877 1 97.31 437 VAL A O 1
ATOM 3526 N N . LEU A 1 438 ? 40.562 26.125 -3.742 1 96.88 438 LEU A N 1
ATOM 3527 C CA . LEU A 1 438 ? 39.75 27.25 -4.195 1 96.88 438 LEU A CA 1
ATOM 3528 C C . LEU A 1 438 ? 39.844 28.406 -3.209 1 96.88 438 LEU A C 1
ATOM 3530 O O . LEU A 1 438 ? 39.812 29.578 -3.605 1 96.88 438 LEU A O 1
ATOM 3534 N N . HIS A 1 439 ? 39.906 28.047 -1.94 1 95.31 439 HIS A N 1
ATOM 3535 C CA . HIS A 1 439 ? 40 29.062 -0.904 1 95.31 439 HIS A CA 1
ATOM 3536 C C . HIS A 1 439 ? 41.375 29.766 -0.934 1 95.31 439 HIS A C 1
ATOM 3538 O O . HIS A 1 439 ? 41.438 30.984 -0.853 1 95.31 439 HIS A O 1
ATOM 3544 N N . LYS A 1 440 ? 42.469 29.047 -1.066 1 95.38 440 LYS A N 1
ATOM 3545 C CA . LYS A 1 440 ? 43.812 29.578 -0.992 1 95.38 440 LYS A CA 1
ATOM 3546 C C . LYS A 1 440 ? 44.219 30.266 -2.299 1 95.38 440 LYS A C 1
ATOM 3548 O O . LYS A 1 440 ? 44.781 31.359 -2.289 1 95.38 440 LYS A O 1
ATOM 3553 N N . LYS A 1 441 ? 44 29.469 -3.389 1 97.12 441 LYS A N 1
ATOM 3554 C CA . LYS A 1 441 ? 44.344 29.969 -4.719 1 97.12 441 LYS A CA 1
ATOM 3555 C C . LYS A 1 441 ? 43.188 29.766 -5.695 1 97.12 441 LYS A C 1
ATOM 3557 O O . LYS A 1 441 ? 43.188 28.812 -6.484 1 97.12 441 LYS A O 1
ATOM 3562 N N . PRO A 1 442 ? 42.281 30.641 -5.812 1 95.69 442 PRO A N 1
ATOM 3563 C CA . PRO A 1 442 ? 41.062 30.469 -6.594 1 95.69 442 PRO A CA 1
ATOM 3564 C C . PRO A 1 442 ? 41.312 30.156 -8.062 1 95.69 442 PRO A C 1
ATOM 3566 O O . PRO A 1 442 ? 40.625 29.344 -8.664 1 95.69 442 PRO A O 1
ATOM 3569 N N . LYS A 1 443 ? 42.375 30.75 -8.672 1 96.5 443 LYS A N 1
ATOM 3570 C CA . LYS A 1 443 ? 42.656 30.484 -10.078 1 96.5 443 LYS A CA 1
ATOM 3571 C C . LYS A 1 443 ? 43.125 29.047 -10.281 1 96.5 443 LYS A C 1
ATOM 3573 O O . LYS A 1 443 ? 42.656 28.375 -11.211 1 96.5 443 LYS A O 1
ATOM 3578 N N . ILE A 1 444 ? 43.969 28.578 -9.422 1 97.12 444 ILE A N 1
ATOM 3579 C CA . ILE A 1 444 ? 44.469 27.203 -9.492 1 97.12 444 ILE A CA 1
ATOM 3580 C C . ILE A 1 444 ? 43.312 26.234 -9.211 1 97.12 444 ILE A C 1
ATOM 3582 O O . ILE A 1 444 ? 43.219 25.172 -9.82 1 97.12 444 ILE A O 1
ATOM 3586 N N . GLY A 1 445 ? 42.5 26.672 -8.234 1 97.19 445 GLY A N 1
ATOM 3587 C CA . GLY A 1 445 ? 41.344 25.875 -7.926 1 97.19 445 GLY A CA 1
ATOM 3588 C C . GLY A 1 445 ? 40.406 25.703 -9.109 1 97.19 445 GLY A C 1
ATOM 3589 O O . GLY A 1 445 ? 39.844 24.609 -9.32 1 97.19 445 GLY A O 1
ATOM 3590 N N . MET A 1 446 ? 40.219 26.688 -9.836 1 95.88 446 MET A N 1
ATOM 3591 C CA . MET A 1 446 ? 39.344 26.625 -11 1 95.88 446 MET A CA 1
ATOM 3592 C C . MET A 1 446 ? 39.938 25.75 -12.094 1 95.88 446 MET A C 1
ATOM 3594 O O . MET A 1 446 ? 39.219 25.031 -12.789 1 95.88 446 MET A O 1
ATOM 3598 N N . TYR A 1 447 ? 41.25 25.828 -12.289 1 97.06 447 TYR A N 1
ATOM 3599 C CA . TYR A 1 447 ? 41.938 24.953 -13.242 1 97.06 447 TYR A CA 1
ATOM 3600 C C . TYR A 1 447 ? 41.812 23.5 -12.828 1 97.06 447 TYR A C 1
ATOM 3602 O O . TYR A 1 447 ? 41.562 22.625 -13.664 1 97.06 447 TYR A O 1
ATOM 3610 N N . LEU A 1 448 ? 41.938 23.297 -11.547 1 97.56 448 LEU A N 1
ATOM 3611 C CA . LEU A 1 448 ? 41.812 21.953 -11.023 1 97.56 448 LEU A CA 1
ATOM 3612 C C . LEU A 1 448 ? 40.406 21.422 -11.234 1 97.56 448 LEU A C 1
ATOM 3614 O O . LEU A 1 448 ? 40.219 20.25 -11.609 1 97.56 448 LEU A O 1
ATOM 3618 N N . THR A 1 449 ? 39.438 22.25 -10.938 1 97.62 449 THR A N 1
ATOM 3619 C CA . THR A 1 449 ? 38.062 21.859 -11.125 1 97.62 449 THR A CA 1
ATOM 3620 C C . THR A 1 449 ? 37.781 21.547 -12.594 1 97.62 449 THR A C 1
ATOM 3622 O O . THR A 1 449 ? 37.094 20.562 -12.906 1 97.62 449 THR A O 1
ATOM 3625 N N . SER A 1 450 ? 38.281 22.328 -13.492 1 96.94 450 SER A N 1
ATOM 3626 C CA . SER A 1 450 ? 38.125 22.109 -14.922 1 96.94 450 SER A CA 1
ATOM 3627 C C . SER A 1 450 ? 38.812 20.828 -15.375 1 96.94 450 SER A C 1
ATOM 3629 O O . SER A 1 450 ? 38.281 20.094 -16.219 1 96.94 450 SER A O 1
ATOM 3631 N N . MET A 1 451 ? 39.938 20.594 -14.852 1 97.56 451 MET A N 1
ATOM 3632 C CA . MET A 1 451 ? 40.656 19.375 -15.164 1 97.56 451 MET A CA 1
ATOM 3633 C C . MET A 1 451 ? 39.906 18.141 -14.68 1 97.56 451 MET A C 1
ATOM 3635 O O . MET A 1 451 ? 39.781 17.156 -15.406 1 97.56 451 MET A O 1
ATOM 3639 N N . LEU A 1 452 ? 39.406 18.25 -13.461 1 97.81 452 LEU A N 1
ATOM 3640 C CA . LEU A 1 452 ? 38.594 17.156 -12.914 1 97.81 452 LEU A CA 1
ATOM 3641 C C . LEU A 1 452 ? 37.344 16.922 -13.758 1 97.81 452 LEU A C 1
ATOM 3643 O O . LEU A 1 452 ? 36.938 15.781 -13.945 1 97.81 452 LEU A O 1
ATOM 3647 N N . MET A 1 453 ? 36.75 17.969 -14.227 1 97.75 453 MET A N 1
ATOM 3648 C CA . MET A 1 453 ? 35.562 17.859 -15.094 1 97.75 453 MET A CA 1
ATOM 3649 C C . MET A 1 453 ? 35.938 17.156 -16.406 1 97.75 453 MET A C 1
ATOM 3651 O O . MET A 1 453 ? 35.188 16.266 -16.844 1 97.75 453 MET A O 1
ATOM 3655 N N . ALA A 1 454 ? 37.062 17.516 -16.953 1 97.81 454 ALA A N 1
ATOM 3656 C CA . ALA A 1 454 ? 37.5 16.906 -18.203 1 97.81 454 ALA A CA 1
ATOM 3657 C C . ALA A 1 454 ? 37.812 15.422 -18 1 97.81 454 ALA A C 1
ATOM 3659 O O . ALA A 1 454 ? 37.438 14.586 -18.844 1 97.81 454 ALA A O 1
ATOM 3660 N N . VAL A 1 455 ? 38.406 15.086 -16.922 1 97.62 455 VAL A N 1
ATOM 3661 C CA . VAL A 1 455 ? 38.75 13.695 -16.609 1 97.62 455 VAL A CA 1
ATOM 3662 C C . VAL A 1 455 ? 37.469 12.906 -16.359 1 97.62 455 VAL A C 1
ATOM 3664 O O . VAL A 1 455 ? 37.344 11.742 -16.75 1 97.62 455 VAL A O 1
ATOM 3667 N N . SER A 1 456 ? 36.5 13.523 -15.711 1 97.69 456 SER A N 1
ATOM 3668 C CA . SER A 1 456 ? 35.219 12.859 -15.391 1 97.69 456 SER A CA 1
ATOM 3669 C C . SER A 1 456 ? 34.438 12.539 -16.656 1 97.69 456 SER A C 1
ATOM 3671 O O . SER A 1 456 ? 33.562 11.664 -16.641 1 97.69 456 SER A O 1
ATOM 3673 N N . ILE A 1 457 ? 34.719 13.211 -17.719 1 97.81 457 ILE A N 1
ATOM 3674 C CA . ILE A 1 457 ? 34.062 12.945 -19 1 97.81 457 ILE A CA 1
ATOM 3675 C C . ILE A 1 457 ? 34.938 11.992 -19.812 1 97.81 457 ILE A C 1
ATOM 3677 O O . ILE A 1 457 ? 34.406 11.055 -20.422 1 97.81 457 ILE A O 1
ATOM 3681 N N . ALA A 1 458 ? 36.219 12.133 -19.781 1 98.06 458 ALA A N 1
ATOM 3682 C CA . ALA A 1 458 ? 37.156 11.367 -20.609 1 98.06 458 ALA A CA 1
ATOM 3683 C C . ALA A 1 458 ? 37.219 9.906 -20.172 1 98.06 458 ALA A C 1
ATOM 3685 O O . ALA A 1 458 ? 37.281 9.008 -21.016 1 98.06 458 ALA A O 1
ATOM 3686 N N . VAL A 1 459 ? 37.188 9.648 -18.922 1 97.94 459 VAL A N 1
ATOM 3687 C CA . VAL A 1 459 ? 37.344 8.289 -18.406 1 97.94 459 VAL A CA 1
ATOM 3688 C C . VAL A 1 459 ? 36.125 7.445 -18.812 1 97.94 459 VAL A C 1
ATOM 3690 O O . VAL A 1 459 ? 36.281 6.395 -19.438 1 97.94 459 VAL A O 1
ATOM 3693 N N . PRO A 1 460 ? 34.938 7.879 -18.516 1 97.88 460 PRO A N 1
ATOM 3694 C CA . PRO A 1 460 ? 33.781 7.074 -18.953 1 97.88 460 PRO A CA 1
ATOM 3695 C C . PRO A 1 460 ? 33.688 6.961 -20.484 1 97.88 460 PRO A C 1
ATOM 3697 O O . PRO A 1 460 ? 33.25 5.938 -21 1 97.88 460 PRO A O 1
ATOM 3700 N N . PHE A 1 461 ? 34.125 8.055 -21.172 1 98.19 461 PHE A N 1
ATOM 3701 C CA . PHE A 1 461 ? 34.125 7.988 -22.625 1 98.19 461 PHE A CA 1
ATOM 3702 C C . PHE A 1 461 ? 35.062 6.867 -23.094 1 98.19 461 PHE A C 1
ATOM 3704 O O . PHE A 1 461 ? 34.656 6.035 -23.922 1 98.19 461 PHE A O 1
ATOM 3711 N N . ALA A 1 462 ? 36.219 6.816 -22.578 1 98.25 462 ALA A N 1
ATOM 3712 C CA . ALA A 1 462 ? 37.219 5.824 -22.969 1 98.25 462 ALA A CA 1
ATOM 3713 C C . ALA A 1 462 ? 36.75 4.414 -22.594 1 98.25 462 ALA A C 1
ATOM 3715 O O . ALA A 1 462 ? 36.875 3.486 -23.406 1 98.25 462 ALA A O 1
ATOM 3716 N N . LEU A 1 463 ? 36.25 4.219 -21.406 1 97.88 463 LEU A N 1
ATOM 3717 C CA . LEU A 1 463 ? 35.812 2.908 -20.953 1 97.88 463 LEU A CA 1
ATOM 3718 C C . LEU A 1 463 ? 34.656 2.395 -21.797 1 97.88 463 LEU A C 1
ATOM 3720 O O . LEU A 1 463 ? 34.594 1.208 -22.141 1 97.88 463 LEU A O 1
ATOM 3724 N N . THR A 1 464 ? 33.719 3.268 -22.141 1 97.75 464 THR A N 1
ATOM 3725 C CA . THR A 1 464 ? 32.562 2.877 -22.938 1 97.75 464 THR A CA 1
ATOM 3726 C C . THR A 1 464 ? 32.969 2.584 -24.375 1 97.75 464 THR A C 1
ATOM 3728 O O . THR A 1 464 ? 32.531 1.592 -24.969 1 97.75 464 THR A O 1
ATOM 3731 N N . PHE A 1 465 ? 33.875 3.465 -24.938 1 97.69 465 PHE A N 1
ATOM 3732 C CA . PHE A 1 465 ? 34.25 3.344 -26.328 1 97.69 465 PHE A CA 1
ATOM 3733 C C . PHE A 1 465 ? 35.156 2.131 -26.531 1 97.69 465 PHE A C 1
ATOM 3735 O O . PHE A 1 465 ? 34.906 1.315 -27.422 1 97.69 465 PHE A O 1
ATOM 3742 N N . ILE A 1 466 ? 36.156 1.937 -25.703 1 97.62 466 ILE A N 1
ATOM 3743 C CA . ILE A 1 466 ? 37.094 0.851 -25.844 1 97.62 466 ILE A CA 1
ATOM 3744 C C . ILE A 1 466 ? 36.469 -0.47 -25.438 1 97.62 466 ILE A C 1
ATOM 3746 O O . ILE A 1 466 ? 36.688 -1.504 -26.062 1 97.62 466 ILE A O 1
ATOM 3750 N N . GLY A 1 467 ? 35.656 -0.423 -24.422 1 96.56 467 GLY A N 1
ATOM 3751 C CA . GLY A 1 467 ? 35.031 -1.628 -23.922 1 96.56 467 GLY A CA 1
ATOM 3752 C C . GLY A 1 467 ? 33.75 -1.995 -24.688 1 96.56 467 GLY A C 1
ATOM 3753 O O . GLY A 1 467 ? 33.156 -3.045 -24.453 1 96.56 467 GLY A O 1
ATOM 3754 N N . GLN A 1 468 ? 33.344 -1.215 -25.578 1 96.38 468 GLN A N 1
ATOM 3755 C CA . GLN A 1 468 ? 32.125 -1.445 -26.359 1 96.38 468 GLN A CA 1
ATOM 3756 C C . GLN A 1 468 ? 30.938 -1.69 -25.438 1 96.38 468 GLN A C 1
ATOM 3758 O O . GLN A 1 468 ? 30.219 -2.682 -25.609 1 96.38 468 GLN A O 1
ATOM 3763 N N . LYS A 1 469 ? 30.828 -0.867 -24.531 1 96.25 469 LYS A N 1
ATOM 3764 C CA . LYS A 1 469 ? 29.781 -0.978 -23.531 1 96.25 469 LYS A CA 1
ATOM 3765 C C . LYS A 1 469 ? 28.562 -0.132 -23.906 1 96.25 469 LYS A C 1
ATOM 3767 O O . LYS A 1 469 ? 28.672 0.761 -24.75 1 96.25 469 LYS A O 1
ATOM 3772 N N . PRO A 1 470 ? 27.406 -0.466 -23.359 1 94.56 470 PRO A N 1
ATOM 3773 C CA . PRO A 1 470 ? 26.234 0.363 -23.641 1 94.56 470 PRO A CA 1
ATOM 3774 C C . PRO A 1 470 ? 26.375 1.789 -23.109 1 94.56 470 PRO A C 1
ATOM 3776 O O . PRO A 1 470 ? 27.266 2.07 -22.312 1 94.56 470 PRO A O 1
ATOM 3779 N N . ALA A 1 471 ? 25.5 2.66 -23.625 1 95.19 471 ALA A N 1
ATOM 3780 C CA . ALA A 1 471 ? 25.547 4.082 -23.281 1 95.19 471 ALA A CA 1
ATOM 3781 C C . ALA A 1 471 ? 25.234 4.309 -21.812 1 95.19 471 ALA A C 1
ATOM 3783 O O . ALA A 1 471 ? 25.719 5.273 -21.203 1 95.19 471 ALA A O 1
ATOM 3784 N N . ASN A 1 472 ? 24.406 3.514 -21.312 1 93.88 472 ASN A N 1
ATOM 3785 C CA . ASN A 1 472 ? 23.969 3.605 -19.922 1 93.88 472 ASN A CA 1
ATOM 3786 C C . ASN A 1 472 ? 23.516 2.254 -19.391 1 93.88 472 ASN A C 1
ATOM 3788 O O . ASN A 1 472 ? 23.406 1.286 -20.141 1 93.88 472 ASN A O 1
ATOM 3792 N N . ILE A 1 473 ? 23.344 2.211 -18.062 1 92.12 473 ILE A N 1
ATOM 3793 C CA . ILE A 1 473 ? 22.828 0.994 -17.438 1 92.12 473 ILE A CA 1
ATOM 3794 C C . ILE A 1 473 ? 21.453 0.659 -18.016 1 92.12 473 ILE A C 1
ATOM 3796 O O . ILE A 1 473 ? 20.641 1.555 -18.266 1 92.12 473 ILE A O 1
ATOM 3800 N N . GLN A 1 474 ? 21.25 -0.566 -18.312 1 89.19 474 GLN A N 1
ATOM 3801 C CA . GLN A 1 474 ? 19.969 -1.021 -18.844 1 89.19 474 GLN A CA 1
ATOM 3802 C C . GLN A 1 474 ? 19.219 -1.865 -17.828 1 89.19 474 GLN A C 1
ATOM 3804 O O . GLN A 1 474 ? 19.562 -3.027 -17.594 1 89.19 474 GLN A O 1
ATOM 3809 N N . PHE A 1 475 ? 18.141 -1.303 -17.312 1 87.81 475 PHE A N 1
ATOM 3810 C CA . PHE A 1 475 ? 17.344 -2.004 -16.328 1 87.81 475 PHE A CA 1
ATOM 3811 C C . PHE A 1 475 ? 16.344 -2.941 -17 1 87.81 475 PHE A C 1
ATOM 3813 O O . PHE A 1 475 ? 15.133 -2.805 -16.812 1 87.81 475 PHE A O 1
ATOM 3820 N N . ASN A 1 476 ? 16.891 -3.887 -17.766 1 85.19 476 ASN A N 1
ATOM 3821 C CA . ASN A 1 476 ? 16.047 -4.855 -18.438 1 85.19 476 ASN A CA 1
ATOM 3822 C C . ASN A 1 476 ? 15.859 -6.121 -17.609 1 85.19 476 ASN A C 1
ATOM 3824 O O . ASN A 1 476 ? 16.25 -6.164 -16.438 1 85.19 476 ASN A O 1
ATOM 3828 N N . MET A 1 477 ? 15.211 -7.102 -18.188 1 84 477 MET A N 1
ATOM 3829 C CA . MET A 1 477 ? 14.867 -8.328 -17.469 1 84 477 MET A CA 1
ATOM 3830 C C . MET A 1 477 ? 16.125 -9.109 -17.094 1 84 477 MET A C 1
ATOM 3832 O O . MET A 1 477 ? 16.234 -9.648 -16 1 84 477 MET A O 1
ATOM 3836 N N . ASP A 1 478 ? 17.031 -9.102 -17.922 1 82.56 478 ASP A N 1
ATOM 3837 C CA . ASP A 1 478 ? 18.281 -9.82 -17.688 1 82.56 478 ASP A CA 1
ATOM 3838 C C . ASP A 1 478 ? 19.078 -9.188 -16.531 1 82.56 478 ASP A C 1
ATOM 3840 O O . ASP A 1 478 ? 19.578 -9.891 -15.664 1 82.56 478 ASP A O 1
ATOM 3844 N N . PHE A 1 479 ? 19.141 -7.898 -16.484 1 85.88 479 PHE A N 1
ATOM 3845 C CA . PHE A 1 479 ? 19.875 -7.164 -15.445 1 85.88 479 PHE A CA 1
ATOM 3846 C C . PHE A 1 479 ? 19.25 -7.398 -14.078 1 85.88 479 PHE A C 1
ATOM 3848 O O . PHE A 1 479 ? 19.953 -7.707 -13.109 1 85.88 479 PHE A O 1
ATOM 3855 N N . THR A 1 480 ? 17.938 -7.273 -13.984 1 83.31 480 THR A N 1
ATOM 3856 C CA . THR A 1 480 ? 17.266 -7.309 -12.688 1 83.31 480 THR A CA 1
ATOM 3857 C C . THR A 1 480 ? 17.359 -8.695 -12.062 1 83.31 480 THR A C 1
ATOM 3859 O O . THR A 1 480 ? 17.328 -8.836 -10.836 1 83.31 480 THR A O 1
ATOM 3862 N N . THR A 1 481 ? 17.531 -9.711 -12.859 1 80.12 481 THR A N 1
ATOM 3863 C CA . THR A 1 481 ? 17.609 -11.078 -12.359 1 80.12 481 THR A CA 1
ATOM 3864 C C . THR A 1 481 ? 19 -11.344 -11.766 1 80.12 481 THR A C 1
ATOM 3866 O O . THR A 1 481 ? 19.125 -12.086 -10.789 1 80.12 481 THR A O 1
ATOM 3869 N N . ASN A 1 482 ? 20.016 -10.703 -12.367 1 82.75 482 ASN A N 1
ATOM 3870 C CA . ASN A 1 482 ? 21.375 -10.883 -11.875 1 82.75 482 ASN A CA 1
ATOM 3871 C C . ASN A 1 482 ? 22.234 -9.648 -12.141 1 82.75 482 ASN A C 1
ATOM 3873 O O . ASN A 1 482 ? 23.109 -9.672 -13.008 1 82.75 482 ASN A O 1
ATOM 3877 N N . PRO A 1 483 ? 22.125 -8.727 -11.25 1 85.75 483 PRO A N 1
ATOM 3878 C CA . PRO A 1 483 ? 22.844 -7.48 -11.5 1 85.75 483 PRO A CA 1
ATOM 3879 C C . PRO A 1 483 ? 24.359 -7.656 -11.469 1 85.75 483 PRO A C 1
ATOM 3881 O O . PRO A 1 483 ? 25.078 -6.98 -12.211 1 85.75 483 PRO A O 1
ATOM 3884 N N . THR A 1 484 ? 24.906 -8.609 -10.766 1 87 484 THR A N 1
ATOM 3885 C CA . THR A 1 484 ? 26.344 -8.773 -10.609 1 87 484 THR A CA 1
ATOM 3886 C C . THR A 1 484 ? 26.953 -9.406 -11.859 1 87 484 THR A C 1
ATOM 3888 O O . THR A 1 484 ? 28.172 -9.383 -12.039 1 87 484 THR A O 1
ATOM 3891 N N . ASN A 1 485 ? 26.094 -9.906 -12.734 1 87.81 485 ASN A N 1
ATOM 3892 C CA . ASN A 1 485 ? 26.578 -10.477 -13.984 1 87.81 485 ASN A CA 1
ATOM 3893 C C . ASN A 1 485 ? 26.625 -9.43 -15.094 1 87.81 485 ASN A C 1
ATOM 3895 O O . ASN A 1 485 ? 27.141 -9.695 -16.188 1 87.81 485 ASN A O 1
ATOM 3899 N N . ASP A 1 486 ? 26.172 -8.273 -14.805 1 92.06 486 ASP A N 1
ATOM 3900 C CA . ASP A 1 486 ? 26.156 -7.207 -15.805 1 92.06 486 ASP A CA 1
ATOM 3901 C C . ASP A 1 486 ? 27.484 -6.465 -15.836 1 92.06 486 ASP A C 1
ATOM 3903 O O . ASP A 1 486 ? 27.891 -5.855 -14.844 1 92.06 486 ASP A O 1
ATOM 3907 N N . ASP A 1 487 ? 28.125 -6.445 -16.922 1 93.44 487 ASP A N 1
ATOM 3908 C CA . ASP A 1 487 ? 29.469 -5.871 -17.062 1 93.44 487 ASP A CA 1
ATOM 3909 C C . ASP A 1 487 ? 29.438 -4.355 -16.891 1 93.44 487 ASP A C 1
ATOM 3911 O O . ASP A 1 487 ? 30.312 -3.781 -16.25 1 93.44 487 ASP A O 1
ATOM 3915 N N . TYR A 1 488 ? 28.453 -3.709 -17.469 1 94.81 488 TYR A N 1
ATOM 3916 C CA . TYR A 1 488 ? 28.344 -2.262 -17.328 1 94.81 488 TYR A CA 1
ATOM 3917 C C . TYR A 1 488 ? 28.172 -1.856 -15.875 1 94.81 488 TYR A C 1
ATOM 3919 O O . TYR A 1 488 ? 28.812 -0.914 -15.398 1 94.81 488 TYR A O 1
ATOM 3927 N N . PHE A 1 489 ? 27.375 -2.551 -15.203 1 94.75 489 PHE A N 1
ATOM 3928 C CA . PHE A 1 489 ? 27.109 -2.268 -13.797 1 94.75 489 PHE A CA 1
ATOM 3929 C C . PHE A 1 489 ? 28.391 -2.424 -12.969 1 94.75 489 PHE A C 1
ATOM 3931 O O . PHE A 1 489 ? 28.719 -1.556 -12.164 1 94.75 489 PHE A O 1
ATOM 3938 N N . MET A 1 490 ? 29.188 -3.447 -13.234 1 94.25 490 MET A N 1
ATOM 3939 C CA . MET A 1 490 ? 30.344 -3.811 -12.422 1 94.25 490 MET A CA 1
ATOM 3940 C C . MET A 1 490 ? 31.547 -2.934 -12.766 1 94.25 490 MET A C 1
ATOM 3942 O O . MET A 1 490 ? 32.375 -2.646 -11.898 1 94.25 490 MET A O 1
ATOM 3946 N N . SER A 1 491 ? 31.594 -2.393 -13.938 1 94.81 491 SER A N 1
ATOM 3947 C CA . SER A 1 491 ? 32.844 -1.737 -14.367 1 94.81 491 SER A CA 1
ATOM 3948 C C . SER A 1 491 ? 32.656 -0.227 -14.469 1 94.81 491 SER A C 1
ATOM 3950 O O . SER A 1 491 ? 33.625 0.527 -14.43 1 94.81 491 SER A O 1
ATOM 3952 N N . ILE A 1 492 ? 31.406 0.219 -14.586 1 96.19 492 ILE A N 1
ATOM 3953 C CA . ILE A 1 492 ? 31.219 1.643 -14.844 1 96.19 492 ILE A CA 1
ATOM 3954 C C . ILE A 1 492 ? 30.234 2.225 -13.836 1 96.19 492 ILE A C 1
ATOM 3956 O O . ILE A 1 492 ? 30.562 3.156 -13.102 1 96.19 492 ILE A O 1
ATOM 3960 N N . TYR A 1 493 ? 29.109 1.642 -13.688 1 95.81 493 TYR A N 1
ATOM 3961 C CA . TYR A 1 493 ? 28 2.26 -12.992 1 95.81 493 TYR A CA 1
ATOM 3962 C C . TYR A 1 493 ? 28.328 2.473 -11.516 1 95.81 493 TYR A C 1
ATOM 3964 O O . TYR A 1 493 ? 27.969 3.508 -10.938 1 95.81 493 TYR A O 1
ATOM 3972 N N . ILE A 1 494 ? 28.984 1.532 -10.844 1 96.31 494 ILE A N 1
ATOM 3973 C CA . ILE A 1 494 ? 29.125 1.595 -9.391 1 96.31 494 ILE A CA 1
ATOM 3974 C C . ILE A 1 494 ? 30.484 2.184 -9.031 1 96.31 494 ILE A C 1
ATOM 3976 O O . ILE A 1 494 ? 30.797 2.363 -7.848 1 96.31 494 ILE A O 1
ATOM 3980 N N . LYS A 1 495 ? 31.266 2.553 -10.008 1 97.12 495 LYS A N 1
ATOM 3981 C CA . LYS A 1 495 ? 32.625 3.018 -9.75 1 97.12 495 LYS A CA 1
ATOM 3982 C C . LYS A 1 495 ? 32.656 4.531 -9.57 1 97.12 495 LYS A C 1
ATOM 3984 O O . LYS A 1 495 ? 32.062 5.273 -10.336 1 97.12 495 LYS A O 1
ATOM 3989 N N . SER A 1 496 ? 33.438 5.016 -8.594 1 97.5 496 SER A N 1
ATOM 3990 C CA . SER A 1 496 ? 33.5 6.438 -8.273 1 97.5 496 SER A CA 1
ATOM 3991 C C . SER A 1 496 ? 34.125 7.234 -9.414 1 97.5 496 SER A C 1
ATOM 3993 O O . SER A 1 496 ? 33.688 8.352 -9.703 1 97.5 496 SER A O 1
ATOM 3995 N N . HIS A 1 497 ? 35.125 6.645 -10.102 1 96.44 497 HIS A N 1
ATOM 3996 C CA . HIS A 1 497 ? 35.875 7.391 -11.109 1 96.44 497 HIS A CA 1
ATOM 3997 C C . HIS A 1 497 ? 35.031 7.609 -12.367 1 96.44 497 HIS A C 1
ATOM 3999 O O . HIS A 1 497 ? 35.406 8.391 -13.242 1 96.44 497 HIS A O 1
ATOM 4005 N N . THR A 1 498 ? 33.844 6.98 -12.461 1 97 498 THR A N 1
ATOM 4006 C CA . THR A 1 498 ? 33 7.16 -13.625 1 97 498 THR A CA 1
ATOM 4007 C C . THR A 1 498 ? 31.734 7.93 -13.258 1 97 498 THR A C 1
ATOM 4009 O O . THR A 1 498 ? 30.906 8.242 -14.125 1 97 498 THR A O 1
ATOM 40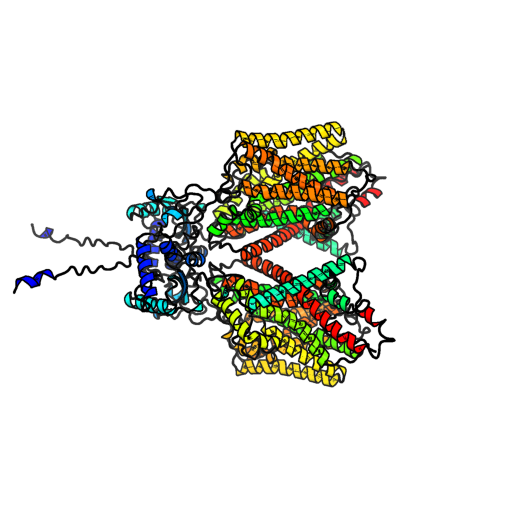12 N N . ARG A 1 499 ? 31.547 8.297 -11.977 1 96.62 499 ARG A N 1
ATOM 4013 C CA . ARG A 1 499 ? 30.281 8.891 -11.539 1 96.62 499 ARG A CA 1
ATOM 4014 C C . ARG A 1 499 ? 30.5 10.289 -10.984 1 96.62 499 ARG A C 1
ATOM 4016 O O . ARG A 1 499 ? 29.578 10.898 -10.43 1 96.62 499 ARG A O 1
ATOM 4023 N N . ALA A 1 500 ? 31.656 10.859 -11.141 1 97.69 500 ALA A N 1
ATOM 4024 C CA . ALA A 1 500 ? 32.031 12.086 -10.438 1 97.69 500 ALA A CA 1
ATOM 4025 C C . ALA A 1 500 ? 31.453 13.32 -11.148 1 97.69 500 ALA A C 1
ATOM 4027 O O . ALA A 1 500 ? 31.375 14.398 -10.562 1 97.69 500 ALA A O 1
ATOM 4028 N N . GLY A 1 501 ? 31.047 13.211 -12.406 1 97.75 501 GLY A N 1
ATOM 4029 C CA . GLY A 1 501 ? 30.609 14.336 -13.227 1 97.75 501 GLY A CA 1
ATOM 4030 C C . GLY A 1 501 ? 29.609 15.234 -12.531 1 97.75 501 GLY A C 1
ATOM 4031 O O . GLY A 1 501 ? 29.859 16.422 -12.336 1 97.75 501 GLY A O 1
ATOM 4032 N N . PRO A 1 502 ? 28.516 14.695 -12.102 1 98.44 502 PRO A N 1
ATOM 4033 C CA . PRO A 1 502 ? 27.484 15.508 -11.445 1 98.44 502 PRO A CA 1
ATOM 4034 C C . PRO A 1 502 ? 28 16.203 -10.188 1 98.44 502 PRO A C 1
ATOM 4036 O O . PRO A 1 502 ? 27.641 17.359 -9.93 1 98.44 502 PRO A O 1
ATOM 4039 N N . TYR A 1 503 ? 28.812 15.586 -9.406 1 98.5 503 TYR A N 1
ATOM 4040 C CA . TYR A 1 503 ? 29.375 16.172 -8.195 1 98.5 503 TYR A CA 1
ATOM 4041 C C . TYR A 1 503 ? 30.219 17.391 -8.523 1 98.5 503 TYR A C 1
ATOM 4043 O O . TYR A 1 503 ? 30.172 18.406 -7.824 1 98.5 503 TYR A O 1
ATOM 4051 N N . ILE A 1 504 ? 31.016 17.297 -9.578 1 98.38 504 ILE A N 1
ATOM 4052 C CA . ILE A 1 504 ? 31.891 18.406 -9.977 1 98.38 504 ILE A CA 1
ATOM 4053 C C . ILE A 1 504 ? 31.047 19.578 -10.469 1 98.38 504 ILE A C 1
ATOM 4055 O O . ILE A 1 504 ? 31.344 20.734 -10.156 1 98.38 504 ILE A O 1
ATOM 4059 N N . VAL A 1 505 ? 30 19.266 -11.211 1 98.5 505 VAL A N 1
ATOM 4060 C CA . VAL A 1 505 ? 29.078 20.328 -11.625 1 98.5 505 VAL A CA 1
ATOM 4061 C C . VAL A 1 505 ? 28.484 21 -10.398 1 98.5 505 VAL A C 1
ATOM 4063 O O . VAL A 1 505 ? 28.391 22.234 -10.352 1 98.5 505 VAL A O 1
ATOM 4066 N N . GLY A 1 506 ? 28.109 20.234 -9.438 1 98.5 506 GLY A N 1
ATOM 4067 C CA . GLY A 1 506 ? 27.625 20.766 -8.172 1 98.5 506 GLY A CA 1
ATOM 4068 C C . GLY A 1 506 ? 28.656 21.641 -7.465 1 98.5 506 GLY A C 1
ATOM 4069 O O . GLY A 1 506 ? 28.312 22.703 -6.949 1 98.5 506 GLY A O 1
ATOM 4070 N N . ALA A 1 507 ? 29.875 21.219 -7.5 1 98 507 ALA A N 1
ATOM 4071 C CA . ALA A 1 507 ? 30.953 21.969 -6.871 1 98 507 ALA A CA 1
ATOM 4072 C C . ALA A 1 507 ? 31.125 23.344 -7.527 1 98 507 ALA A C 1
ATOM 4074 O O . ALA A 1 507 ? 31.312 24.344 -6.84 1 98 507 ALA A O 1
ATOM 4075 N N . ILE A 1 508 ? 31.031 23.344 -8.805 1 97.38 508 ILE A N 1
ATOM 4076 C CA . ILE A 1 508 ? 31.125 24.594 -9.547 1 97.38 508 ILE A CA 1
ATOM 4077 C C . ILE A 1 508 ? 29.969 25.516 -9.133 1 97.38 508 ILE A C 1
ATOM 4079 O O . ILE A 1 508 ? 30.172 26.703 -8.891 1 97.38 508 ILE A O 1
ATOM 4083 N N . PHE A 1 509 ? 28.875 24.984 -9.055 1 97.06 509 PHE A N 1
ATOM 4084 C CA . PHE A 1 509 ? 27.688 25.719 -8.641 1 97.06 509 PHE A CA 1
ATOM 4085 C C . PHE A 1 509 ? 27.859 26.281 -7.234 1 97.06 509 PHE A C 1
ATOM 4087 O O . PHE A 1 509 ? 27.578 27.453 -6.988 1 97.06 509 PHE A O 1
ATOM 4094 N N . GLY A 1 510 ? 28.359 25.422 -6.297 1 96.69 510 GLY A N 1
ATOM 4095 C CA . GLY A 1 510 ? 28.625 25.891 -4.945 1 96.69 510 GLY A CA 1
ATOM 4096 C C . GLY A 1 510 ? 29.609 27.047 -4.895 1 96.69 510 GLY A C 1
ATOM 4097 O O . GLY A 1 510 ? 29.422 27.984 -4.125 1 96.69 510 GLY A O 1
ATOM 4098 N N . TYR A 1 511 ? 30.562 26.984 -5.723 1 96.25 511 TYR A N 1
ATOM 4099 C CA . TYR A 1 511 ? 31.562 28.047 -5.785 1 96.25 511 TYR A CA 1
ATOM 4100 C C . TYR A 1 511 ? 30.969 29.328 -6.332 1 96.25 511 TYR A C 1
ATOM 4102 O O . TYR A 1 511 ? 31.281 30.422 -5.859 1 96.25 511 TYR A O 1
ATOM 4110 N N . LEU A 1 512 ? 30.125 29.172 -7.34 1 93.88 512 LEU A N 1
ATOM 4111 C CA . LEU A 1 512 ? 29.469 30.328 -7.91 1 93.88 512 LEU A CA 1
ATOM 4112 C C . LEU A 1 512 ? 28.594 31.016 -6.867 1 93.88 512 LEU A C 1
ATOM 4114 O O . LEU A 1 512 ? 28.547 32.25 -6.801 1 93.88 512 LEU A O 1
ATOM 4118 N N . LEU A 1 513 ? 27.922 30.312 -6.09 1 94.19 513 LEU A N 1
ATOM 4119 C CA . LEU A 1 513 ? 27.094 30.859 -5.023 1 94.19 513 LEU A CA 1
ATOM 4120 C C . LEU A 1 513 ? 27.953 31.531 -3.959 1 94.19 513 LEU A C 1
ATOM 4122 O O . LEU A 1 513 ? 27.578 32.594 -3.424 1 94.19 513 LEU A O 1
ATOM 4126 N N . TYR A 1 514 ? 29.062 30.938 -3.703 1 93.12 514 TYR A N 1
ATOM 4127 C CA . TYR A 1 514 ? 29.984 31.469 -2.703 1 93.12 514 TYR A CA 1
ATOM 4128 C C . TYR A 1 514 ? 30.547 32.812 -3.139 1 93.12 514 TYR A C 1
ATOM 4130 O O . TYR A 1 514 ? 30.656 33.719 -2.328 1 93.12 514 TYR A O 1
ATOM 4138 N N . ARG A 1 515 ? 30.875 32.938 -4.309 1 90.38 515 ARG A N 1
ATOM 4139 C CA . ARG A 1 515 ? 31.531 34.125 -4.82 1 90.38 515 ARG A CA 1
ATOM 4140 C C . ARG A 1 515 ? 30.531 35.281 -4.941 1 90.38 515 ARG A C 1
ATOM 4142 O O . ARG A 1 515 ? 30.938 36.469 -5 1 90.38 515 ARG A O 1
ATOM 4149 N N . ARG A 1 516 ? 29.359 34.906 -4.879 1 84.56 516 ARG A N 1
ATOM 4150 C CA . ARG A 1 516 ? 28.344 35.938 -5.039 1 84.56 516 ARG A CA 1
ATOM 4151 C C . ARG A 1 516 ? 28.266 36.812 -3.795 1 84.56 516 ARG A C 1
ATOM 4153 O O . ARG A 1 516 ? 28.188 36.312 -2.676 1 84.56 516 ARG A O 1
ATOM 4160 N N . LYS A 1 517 ? 28.609 38.062 -3.982 1 66.56 517 LYS A N 1
ATOM 4161 C CA . LYS A 1 517 ? 28.562 39.031 -2.908 1 66.56 517 LYS A CA 1
ATOM 4162 C C . LYS A 1 517 ? 27.125 39.5 -2.668 1 66.56 517 LYS A C 1
ATOM 4164 O O . LYS A 1 517 ? 26.281 39.406 -3.559 1 66.56 517 LYS A O 1
ATOM 4169 N N . GLU A 1 518 ? 26.703 39.781 -1.478 1 65.38 518 GLU A N 1
ATOM 4170 C CA . GLU A 1 518 ? 25.391 40.312 -1.105 1 65.38 518 GLU A CA 1
ATOM 4171 C C . GLU A 1 518 ? 24.969 41.438 -2.031 1 65.38 518 GLU A C 1
ATOM 4173 O O . GLU A 1 518 ? 23.766 41.625 -2.283 1 65.38 518 GLU A O 1
ATOM 4178 N N . SER A 1 519 ? 26.031 42.156 -2.596 1 60.88 519 SER A N 1
ATOM 4179 C CA . SER A 1 519 ? 25.75 43.344 -3.395 1 60.88 519 SER A CA 1
ATOM 4180 C C . SER A 1 519 ? 25.375 42.969 -4.828 1 60.88 519 SER A C 1
ATOM 4182 O O . SER A 1 519 ? 24.938 43.812 -5.602 1 60.88 519 SER A O 1
ATOM 4184 N N . THR A 1 520 ? 25.562 41.844 -5.156 1 65.62 520 THR A N 1
ATOM 4185 C CA . THR A 1 520 ? 25.297 41.438 -6.539 1 65.62 520 THR A CA 1
ATOM 4186 C C . THR A 1 520 ? 23.812 41.438 -6.836 1 65.62 520 THR A C 1
ATOM 4188 O O . THR A 1 520 ? 23 41.094 -5.965 1 65.62 520 THR A O 1
ATOM 4191 N N . ASN A 1 521 ? 23.547 42.031 -7.938 1 69 521 ASN A N 1
ATOM 4192 C CA . ASN A 1 521 ? 22.172 42.188 -8.414 1 69 521 ASN A CA 1
ATOM 4193 C C . ASN A 1 521 ? 21.422 40.875 -8.469 1 69 521 ASN A C 1
ATOM 4195 O O . ASN A 1 521 ? 21.953 39.875 -8.961 1 69 521 ASN A O 1
ATOM 4199 N N . LYS A 1 522 ? 20.281 40.906 -7.852 1 84.44 522 LYS A N 1
ATOM 4200 C CA . LYS A 1 522 ? 19.375 39.781 -7.93 1 84.44 522 LYS A CA 1
ATOM 4201 C C . LYS A 1 522 ? 18.781 39.625 -9.328 1 84.44 522 LYS A C 1
ATOM 4203 O O . LYS A 1 522 ? 18.766 40.594 -10.102 1 84.44 522 LYS A O 1
ATOM 4208 N N . LEU A 1 523 ? 18.609 38.375 -9.727 1 92.5 523 LEU A N 1
ATOM 4209 C CA . LEU A 1 523 ? 17.938 38.125 -10.992 1 92.5 523 LEU A CA 1
ATOM 4210 C C . LEU A 1 523 ? 16.531 38.719 -10.992 1 92.5 523 LEU A C 1
ATOM 4212 O O . LEU A 1 523 ? 15.859 38.75 -9.961 1 92.5 523 LEU A O 1
ATOM 4216 N N . ASN A 1 524 ? 16.156 39.344 -12.07 1 94 524 ASN A N 1
ATOM 4217 C CA . ASN A 1 524 ? 14.773 39.781 -12.188 1 94 524 ASN A CA 1
ATOM 4218 C C . ASN A 1 524 ? 13.859 38.625 -12.586 1 94 524 ASN A C 1
ATOM 4220 O O . ASN A 1 524 ? 14.32 37.5 -12.773 1 94 524 ASN A O 1
ATOM 4224 N N . LEU A 1 525 ? 12.617 38.844 -12.68 1 94.12 525 LEU A N 1
ATOM 4225 C CA . LEU A 1 525 ? 11.641 37.781 -12.93 1 94.12 525 LEU A CA 1
ATOM 4226 C C . LEU A 1 525 ? 11.812 37.188 -14.32 1 94.12 525 LEU A C 1
ATOM 4228 O O . LEU A 1 525 ? 11.711 35.969 -14.5 1 94.12 525 LEU A O 1
ATOM 4232 N N . THR A 1 526 ? 12.062 38 -15.328 1 95.94 526 THR A N 1
ATOM 4233 C CA . THR A 1 526 ? 12.242 37.562 -16.703 1 95.94 526 THR A CA 1
ATOM 4234 C C . THR A 1 526 ? 13.484 36.688 -16.812 1 95.94 526 THR A C 1
ATOM 4236 O O . THR A 1 526 ? 13.453 35.625 -17.438 1 95.94 526 THR A O 1
ATOM 4239 N N . GLN A 1 527 ? 14.562 37.156 -16.203 1 96.44 527 GLN A N 1
ATOM 4240 C CA . GLN A 1 527 ? 15.797 36.375 -16.203 1 96.44 527 GLN A CA 1
ATOM 4241 C C . GLN A 1 527 ? 15.594 35.031 -15.508 1 96.44 527 GLN A C 1
ATOM 4243 O O . GLN A 1 527 ? 16.125 34 -15.961 1 96.44 527 GLN A O 1
ATOM 4248 N N . THR A 1 528 ? 14.867 35.062 -14.43 1 97.06 528 THR A N 1
ATOM 4249 C CA . THR A 1 528 ? 14.594 33.844 -13.68 1 97.06 528 THR A CA 1
ATOM 4250 C C . THR A 1 528 ? 13.82 32.844 -14.531 1 97.06 528 THR A C 1
ATOM 4252 O O . THR A 1 528 ? 14.188 31.672 -14.594 1 97.06 528 THR A O 1
ATOM 4255 N N . TYR A 1 529 ? 12.805 33.281 -15.227 1 96.75 529 TYR A N 1
ATOM 4256 C CA . TYR A 1 529 ? 11.984 32.375 -16.031 1 96.75 529 TYR A CA 1
ATOM 4257 C C . TYR A 1 529 ? 12.758 31.875 -17.25 1 96.75 529 TYR A C 1
ATOM 4259 O O . TYR A 1 529 ? 12.562 30.734 -17.688 1 96.75 529 TYR A O 1
ATOM 4267 N N . VAL A 1 530 ? 13.609 32.719 -17.797 1 97.88 530 VAL A N 1
ATOM 4268 C CA . VAL A 1 530 ? 14.438 32.281 -18.922 1 97.88 530 VAL A CA 1
ATOM 4269 C C . VAL A 1 530 ? 15.375 31.156 -18.469 1 97.88 530 VAL A C 1
ATOM 4271 O O . VAL A 1 530 ? 15.5 30.141 -19.141 1 97.88 530 VAL A O 1
ATOM 4274 N N . LEU A 1 531 ? 16 31.344 -17.328 1 98 531 LEU A N 1
ATOM 4275 C CA . LEU A 1 531 ? 16.906 30.328 -16.812 1 98 531 LEU A CA 1
ATOM 4276 C C . LEU A 1 531 ? 16.141 29.047 -16.453 1 98 531 LEU A C 1
ATOM 4278 O O . LEU A 1 531 ? 16.625 27.938 -16.641 1 98 531 LEU A O 1
ATOM 4282 N N . LEU A 1 532 ? 14.969 29.281 -15.906 1 98 532 LEU A N 1
ATOM 4283 C CA . LEU A 1 532 ? 14.141 28.125 -15.586 1 98 532 LEU A CA 1
ATOM 4284 C C . LEU A 1 532 ? 13.734 27.375 -16.859 1 98 532 LEU A C 1
ATOM 4286 O O . LEU A 1 532 ? 13.656 26.141 -16.859 1 98 532 LEU A O 1
ATOM 4290 N N . ALA A 1 533 ? 13.422 28.094 -17.891 1 98.25 533 ALA A N 1
ATOM 4291 C CA . ALA A 1 533 ? 13.086 27.484 -19.172 1 98.25 533 ALA A CA 1
ATOM 4292 C C . ALA A 1 533 ? 14.266 26.703 -19.734 1 98.25 533 ALA A C 1
ATOM 4294 O O . ALA A 1 533 ? 14.102 25.594 -20.25 1 98.25 533 ALA A O 1
ATOM 4295 N N . ILE A 1 534 ? 15.43 27.25 -19.641 1 98.44 534 ILE A N 1
ATOM 4296 C CA . ILE A 1 534 ? 16.641 26.578 -20.078 1 98.44 534 ILE A CA 1
ATOM 4297 C C . ILE A 1 534 ? 16.875 25.312 -19.25 1 98.44 534 ILE A C 1
ATOM 4299 O O . ILE A 1 534 ? 17.172 24.25 -19.797 1 98.44 534 ILE A O 1
ATOM 4303 N N . SER A 1 535 ? 16.734 25.484 -17.969 1 98.5 535 SER A N 1
ATOM 4304 C CA . SER A 1 535 ? 16.844 24.344 -17.062 1 98.5 535 SER A CA 1
ATOM 4305 C C . SER A 1 535 ? 15.875 23.234 -17.438 1 98.5 535 SER A C 1
ATOM 4307 O O . SER A 1 535 ? 16.266 22.062 -17.562 1 98.5 535 SER A O 1
ATOM 4309 N N . THR A 1 536 ? 14.625 23.609 -17.625 1 97.81 536 THR A N 1
ATOM 4310 C CA . THR A 1 536 ? 13.586 22.641 -17.969 1 97.81 536 THR A CA 1
ATOM 4311 C C . THR A 1 536 ? 13.898 21.953 -19.297 1 97.81 536 THR A C 1
ATOM 4313 O O . THR A 1 536 ? 13.703 20.75 -19.453 1 97.81 536 THR A O 1
ATOM 4316 N N . LEU A 1 537 ? 14.352 22.703 -20.219 1 98.19 537 LEU A N 1
ATOM 4317 C CA . LEU A 1 537 ? 14.688 22.156 -21.531 1 98.19 537 LEU A CA 1
ATOM 4318 C C . LEU A 1 537 ? 15.828 21.156 -21.422 1 98.19 537 LEU A C 1
ATOM 4320 O O . LEU A 1 537 ? 15.75 20.062 -22 1 98.19 537 LEU A O 1
ATOM 4324 N N . ILE A 1 538 ? 16.844 21.469 -20.703 1 98.25 538 ILE A N 1
ATOM 4325 C CA . ILE A 1 538 ? 18 20.578 -20.547 1 98.25 538 ILE A CA 1
ATOM 4326 C C . ILE A 1 538 ? 17.578 19.312 -19.797 1 98.25 538 ILE A C 1
ATOM 4328 O O . ILE A 1 538 ? 17.875 18.203 -20.234 1 98.25 538 ILE A O 1
ATOM 4332 N N . CYS A 1 539 ? 16.891 19.484 -18.703 1 97.12 539 CYS A N 1
ATOM 4333 C CA . CYS A 1 539 ? 16.5 18.344 -17.875 1 97.12 539 CYS A CA 1
ATOM 4334 C C . CYS A 1 539 ? 15.523 17.438 -18.625 1 97.12 539 CYS A C 1
ATOM 4336 O O . CYS A 1 539 ? 15.633 16.219 -18.547 1 97.12 539 CYS A O 1
ATOM 4338 N N . THR A 1 540 ? 14.586 18.031 -19.359 1 95.88 540 THR A N 1
ATOM 4339 C CA . THR A 1 540 ? 13.633 17.219 -20.109 1 95.88 540 THR A CA 1
ATOM 4340 C C . THR A 1 540 ? 14.312 16.516 -21.266 1 95.88 540 THR A C 1
ATOM 4342 O O . THR A 1 540 ? 14.008 15.352 -21.547 1 95.88 540 THR A O 1
ATOM 4345 N N . THR A 1 541 ? 15.203 17.203 -21.891 1 96.12 541 THR A N 1
ATOM 4346 C CA . THR A 1 541 ? 15.906 16.578 -23 1 96.12 541 THR A CA 1
ATOM 4347 C C . THR A 1 541 ? 16.781 15.43 -22.516 1 96.12 541 THR A C 1
ATOM 4349 O O . THR A 1 541 ? 16.844 14.367 -23.141 1 96.12 541 THR A O 1
ATOM 4352 N N . THR A 1 542 ? 17.469 15.633 -21.453 1 96.19 542 THR A N 1
ATOM 4353 C CA . THR A 1 542 ? 18.281 14.562 -20.891 1 96.19 542 THR A CA 1
ATOM 4354 C C . THR A 1 542 ? 17.406 13.406 -20.422 1 96.19 542 THR A C 1
ATOM 4356 O O . THR A 1 542 ? 17.734 12.242 -20.672 1 96.19 542 THR A O 1
ATOM 4359 N N . TRP A 1 543 ? 16.344 13.734 -19.812 1 94.12 543 TRP A N 1
ATOM 4360 C CA . TRP A 1 543 ? 15.438 12.711 -19.297 1 94.12 543 TRP A CA 1
ATOM 4361 C C . TRP A 1 543 ? 14.828 11.906 -20.438 1 94.12 543 TRP A C 1
ATOM 4363 O O . TRP A 1 543 ? 14.906 10.672 -20.453 1 94.12 543 TRP A O 1
ATOM 4373 N N . PHE A 1 544 ? 14.352 12.539 -21.484 1 93.31 544 PHE A N 1
ATOM 4374 C CA . PHE A 1 544 ? 13.586 11.875 -22.547 1 93.31 544 PHE A CA 1
ATOM 4375 C C . PHE A 1 544 ? 14.516 11.297 -23.609 1 93.31 544 PHE A C 1
ATOM 4377 O O . PHE A 1 544 ? 14.102 10.445 -24.406 1 93.31 544 PHE A O 1
ATOM 4384 N N . SER A 1 545 ? 15.734 11.695 -23.609 1 92.94 545 SER A N 1
ATOM 4385 C CA . SER A 1 545 ? 16.688 11.109 -24.547 1 92.94 545 SER A CA 1
ATOM 4386 C C . SER A 1 545 ? 16.938 9.633 -24.234 1 92.94 545 SER A C 1
ATOM 4388 O O . SER A 1 545 ? 17.297 8.859 -25.125 1 92.94 545 SER A O 1
ATOM 4390 N N . GLY A 1 546 ? 16.719 9.258 -23 1 90.88 546 GLY A N 1
ATOM 4391 C CA . GLY A 1 546 ? 16.844 7.859 -22.625 1 90.88 546 GLY A CA 1
ATOM 4392 C C . GLY A 1 546 ? 15.898 6.945 -23.375 1 90.88 546 GLY A C 1
ATOM 4393 O O . GLY A 1 546 ? 16.203 5.77 -23.594 1 90.88 546 GLY A O 1
ATOM 4394 N N . ALA A 1 547 ? 14.773 7.496 -23.75 1 88.88 547 ALA A N 1
ATOM 4395 C CA . ALA A 1 547 ? 13.758 6.703 -24.453 1 88.88 547 ALA A CA 1
ATOM 4396 C C . ALA A 1 547 ? 14.305 6.156 -25.766 1 88.88 547 ALA A C 1
ATOM 4398 O O . ALA A 1 547 ? 13.914 5.074 -26.203 1 88.88 547 ALA A O 1
ATOM 4399 N N . LEU A 1 548 ? 15.227 6.867 -26.297 1 88.5 548 LEU A N 1
ATOM 4400 C CA . LEU A 1 548 ? 15.797 6.445 -27.578 1 88.5 548 LEU A CA 1
ATOM 4401 C C . LEU A 1 548 ? 16.859 5.375 -27.359 1 88.5 548 LEU A C 1
ATOM 4403 O O . LEU A 1 548 ? 16.891 4.375 -28.078 1 88.5 548 LEU A O 1
ATOM 4407 N N . LEU A 1 549 ? 17.594 5.516 -26.375 1 88.5 549 LEU A N 1
ATOM 4408 C CA . LEU A 1 549 ? 18.719 4.625 -26.156 1 88.5 549 LEU A CA 1
ATOM 4409 C C . LEU A 1 549 ? 18.266 3.307 -25.547 1 88.5 549 LEU A C 1
ATOM 4411 O O . LEU A 1 549 ? 18.891 2.264 -25.766 1 88.5 549 LEU A O 1
ATOM 4415 N N . TYR A 1 550 ? 17.25 3.33 -24.766 1 88.69 550 TYR A N 1
ATOM 4416 C CA . TYR A 1 550 ? 16.797 2.141 -24.062 1 88.69 550 TYR A CA 1
ATOM 4417 C C . TYR A 1 550 ? 15.828 1.335 -24.906 1 88.69 550 TYR A C 1
ATOM 4419 O O . TYR A 1 550 ? 15.508 0.188 -24.594 1 88.69 550 TYR A O 1
ATOM 4427 N N . HIS A 1 551 ? 15.352 1.927 -25.969 1 89.62 551 HIS A N 1
ATOM 4428 C CA . HIS A 1 551 ? 14.391 1.219 -26.797 1 89.62 551 HIS A CA 1
ATOM 4429 C C . HIS A 1 551 ? 14.992 -0.062 -27.375 1 89.62 551 HIS A C 1
ATOM 4431 O O . HIS A 1 551 ? 16.156 -0.074 -27.797 1 89.62 551 HIS A O 1
ATOM 4437 N N . PRO A 1 552 ? 14.242 -1.114 -27.391 1 87.5 552 PRO A N 1
ATOM 4438 C CA . PRO A 1 552 ? 14.773 -2.404 -27.844 1 87.5 552 PRO A CA 1
ATOM 4439 C C . PRO A 1 552 ? 15.234 -2.377 -29.297 1 87.5 552 PRO A C 1
ATOM 4441 O O . PRO A 1 552 ? 16.094 -3.166 -29.688 1 87.5 552 PRO A O 1
ATOM 4444 N N . SER A 1 553 ? 14.758 -1.476 -30.125 1 85.88 553 SER A N 1
ATOM 4445 C CA . SER A 1 553 ? 15.125 -1.398 -31.531 1 85.88 553 SER A CA 1
ATOM 4446 C C . SER A 1 553 ? 16.359 -0.521 -31.734 1 85.88 553 SER A C 1
ATOM 4448 O O . SER A 1 553 ? 16.828 -0.346 -32.875 1 85.88 553 SER A O 1
ATOM 4450 N N . TYR A 1 554 ? 16.875 0.034 -30.656 1 89.5 554 TYR A N 1
ATOM 4451 C CA . TYR A 1 554 ? 18.078 0.869 -30.766 1 89.5 554 TYR A CA 1
ATOM 4452 C C . TYR A 1 554 ? 19.234 0.087 -31.359 1 89.5 554 TYR A C 1
ATOM 4454 O O . TYR A 1 554 ? 19.531 -1.032 -30.922 1 89.5 554 TYR A O 1
ATOM 4462 N N . VAL A 1 555 ? 19.859 0.681 -32.438 1 91.75 555 VAL A N 1
ATOM 4463 C CA . VAL A 1 555 ? 21.047 0.09 -33.031 1 91.75 555 VAL A CA 1
ATOM 4464 C C . VAL A 1 555 ? 22.297 0.641 -32.375 1 91.75 555 VAL A C 1
ATOM 4466 O O . VAL A 1 555 ? 22.547 1.851 -32.375 1 91.75 555 VAL A O 1
ATOM 4469 N N . TYR A 1 556 ? 23.047 -0.283 -31.859 1 93.12 556 TYR A N 1
ATOM 4470 C CA . TYR A 1 556 ? 24.219 0.078 -31.062 1 93.12 556 TYR A CA 1
ATOM 4471 C C . TYR A 1 556 ? 25.266 0.782 -31.922 1 93.12 556 TYR A C 1
ATOM 4473 O O . TYR A 1 556 ? 25.609 0.304 -33 1 93.12 556 TYR A O 1
ATOM 4481 N N . ASP A 1 557 ? 25.641 1.962 -31.453 1 95.81 557 ASP A N 1
ATOM 4482 C CA . ASP A 1 557 ? 26.734 2.752 -32 1 95.81 557 ASP A CA 1
ATOM 4483 C C . ASP A 1 557 ? 27.734 3.141 -30.906 1 95.81 557 ASP A C 1
ATOM 4485 O O . ASP A 1 557 ? 27.422 3.939 -30.031 1 95.81 557 ASP A O 1
ATOM 4489 N N . PRO A 1 558 ? 28.953 2.631 -31.031 1 96.5 558 PRO A N 1
ATOM 4490 C CA . PRO A 1 558 ? 29.922 2.834 -29.953 1 96.5 558 PRO A CA 1
ATOM 4491 C C . PRO A 1 558 ? 30.219 4.309 -29.703 1 96.5 558 PRO A C 1
ATOM 4493 O O . PRO A 1 558 ? 30.344 4.723 -28.547 1 96.5 558 PRO A O 1
ATOM 4496 N N . LEU A 1 559 ? 30.391 5.078 -30.719 1 97 559 LEU A N 1
ATOM 4497 C CA . LEU A 1 559 ? 30.703 6.496 -30.547 1 97 559 LEU A CA 1
ATOM 4498 C C . LEU A 1 559 ? 29.531 7.219 -29.891 1 97 559 LEU A C 1
ATOM 4500 O O . LEU A 1 559 ? 29.719 8.031 -28.984 1 97 559 LEU A O 1
ATOM 4504 N N . GLN A 1 560 ? 28.344 6.922 -30.391 1 96.81 560 GLN A N 1
ATOM 4505 C CA . GLN A 1 560 ? 27.156 7.527 -29.797 1 96.81 560 GLN A CA 1
ATOM 4506 C C . GLN A 1 560 ? 27 7.125 -28.328 1 96.81 560 GLN A C 1
ATOM 4508 O O . GLN A 1 560 ? 26.688 7.961 -27.484 1 96.81 560 GLN A O 1
ATOM 4513 N N . ALA A 1 561 ? 27.188 5.852 -28.094 1 97.25 561 ALA A N 1
ATOM 4514 C CA . ALA A 1 561 ? 27.094 5.34 -26.719 1 97.25 561 ALA A CA 1
ATOM 4515 C C . ALA A 1 561 ? 28.125 6.004 -25.812 1 97.25 561 ALA A C 1
ATOM 4517 O O . ALA A 1 561 ? 27.797 6.402 -24.688 1 97.25 561 ALA A O 1
ATOM 4518 N N . ALA A 1 562 ? 29.312 6.152 -26.281 1 98.12 562 ALA A N 1
ATOM 4519 C CA . ALA A 1 562 ? 30.391 6.734 -25.484 1 98.12 562 ALA A CA 1
ATOM 4520 C C . ALA A 1 562 ? 30.141 8.211 -25.219 1 98.12 562 ALA A C 1
ATOM 4522 O O . ALA A 1 562 ? 30.359 8.695 -24.109 1 98.12 562 ALA A O 1
ATOM 4523 N N . LEU A 1 563 ? 29.734 8.961 -26.219 1 97.5 563 LEU A N 1
ATOM 4524 C CA . LEU A 1 563 ? 29.438 10.383 -26.062 1 97.5 563 LEU A CA 1
ATOM 4525 C C . LEU A 1 563 ? 28.266 10.594 -25.094 1 97.5 563 LEU A C 1
ATOM 4527 O O . LEU A 1 563 ? 28.344 11.445 -24.203 1 97.5 563 LEU A O 1
ATOM 4531 N N . TYR A 1 564 ? 27.25 9.82 -25.328 1 96.81 564 TYR A N 1
ATOM 4532 C CA . TYR A 1 564 ? 26.062 9.914 -24.469 1 96.81 564 TYR A CA 1
ATOM 4533 C C . TYR A 1 564 ? 26.406 9.523 -23.031 1 96.81 564 TYR A C 1
ATOM 4535 O O . TYR A 1 564 ? 26.125 10.273 -22.094 1 96.81 564 TYR A O 1
ATOM 4543 N N . GLY A 1 565 ? 27.031 8.398 -22.875 1 96.62 565 GLY A N 1
ATOM 4544 C CA . GLY A 1 565 ? 27.312 7.859 -21.547 1 96.62 565 GLY A CA 1
ATOM 4545 C C . GLY A 1 565 ? 28.25 8.734 -20.734 1 96.62 565 GLY A C 1
ATOM 4546 O O . GLY A 1 565 ? 28.141 8.797 -19.516 1 96.62 565 GLY A O 1
ATOM 4547 N N . SER A 1 566 ? 29.141 9.414 -21.375 1 97.69 566 SER A N 1
ATOM 4548 C CA . SER A 1 566 ? 30.141 10.203 -20.688 1 97.69 566 SER A CA 1
ATOM 4549 C C . SER A 1 566 ? 29.609 11.594 -20.344 1 97.69 566 SER A C 1
ATOM 4551 O O . SER A 1 566 ? 30.156 12.266 -19.453 1 97.69 566 SER A O 1
ATOM 4553 N N . THR A 1 567 ? 28.5 12.023 -20.953 1 97.5 567 THR A N 1
ATOM 4554 C CA . THR A 1 567 ? 28.109 13.414 -20.781 1 97.5 567 THR A CA 1
ATOM 4555 C C . THR A 1 567 ? 26.734 13.516 -20.125 1 97.5 567 THR A C 1
ATOM 4557 O O . THR A 1 567 ? 26.406 14.523 -19.5 1 97.5 567 THR A O 1
ATOM 4560 N N . ILE A 1 568 ? 25.875 12.578 -20.266 1 97.38 568 ILE A N 1
ATOM 4561 C CA . ILE A 1 568 ? 24.453 12.688 -19.953 1 97.38 568 ILE A CA 1
ATOM 4562 C C . ILE A 1 568 ? 24.281 13.062 -18.484 1 97.38 568 ILE A C 1
ATOM 4564 O O . ILE A 1 568 ? 23.438 13.906 -18.156 1 97.38 568 ILE A O 1
ATOM 4568 N N . ARG A 1 569 ? 25 12.461 -17.594 1 97.56 569 ARG A N 1
ATOM 4569 C CA . ARG A 1 569 ? 24.859 12.703 -16.156 1 97.56 569 ARG A CA 1
ATOM 4570 C C . ARG A 1 569 ? 25.297 14.117 -15.797 1 97.56 569 ARG A C 1
ATOM 4572 O O . ARG A 1 569 ? 24.672 14.781 -14.977 1 97.56 569 ARG A O 1
ATOM 4579 N N . SER A 1 570 ? 26.375 14.578 -16.406 1 98.25 570 SER A N 1
ATOM 4580 C CA . SER A 1 570 ? 26.875 15.93 -16.172 1 98.25 570 SER A CA 1
ATOM 4581 C C . SER A 1 570 ? 25.922 16.984 -16.75 1 98.25 570 SER A C 1
ATOM 4583 O O . SER A 1 570 ? 25.703 18.031 -16.141 1 98.25 570 SER A O 1
ATOM 4585 N N . VAL A 1 571 ? 25.422 16.672 -17.906 1 98.38 571 VAL A N 1
ATOM 4586 C CA . VAL A 1 571 ? 24.484 17.594 -18.516 1 98.38 571 VAL A CA 1
ATOM 4587 C C . VAL A 1 571 ? 23.203 17.672 -17.688 1 98.38 571 VAL A C 1
ATOM 4589 O O . VAL A 1 571 ? 22.641 18.766 -17.516 1 98.38 571 VAL A O 1
ATOM 4592 N N . TRP A 1 572 ? 22.703 16.578 -17.203 1 98.25 572 TRP A N 1
ATOM 4593 C CA . TRP A 1 572 ? 21.578 16.562 -16.281 1 98.25 572 TRP A CA 1
ATOM 4594 C C . TRP A 1 572 ? 21.844 17.453 -15.07 1 98.25 572 TRP A C 1
ATOM 4596 O O . TRP A 1 572 ? 21 18.297 -14.719 1 98.25 572 TRP A O 1
ATOM 4606 N N . ALA A 1 573 ? 22.984 17.281 -14.469 1 98.62 573 ALA A N 1
ATOM 4607 C CA . ALA A 1 573 ? 23.359 18.078 -13.305 1 98.62 573 ALA A CA 1
ATOM 4608 C C . ALA A 1 573 ? 23.422 19.562 -13.656 1 98.62 573 ALA A C 1
ATOM 4610 O O . ALA A 1 573 ? 23.016 20.406 -12.859 1 98.62 573 ALA A O 1
ATOM 4611 N N . ALA A 1 574 ? 23.938 19.875 -14.836 1 98.56 574 ALA A N 1
ATOM 4612 C CA . ALA A 1 574 ? 24.031 21.266 -15.273 1 98.56 574 ALA A CA 1
ATOM 4613 C C . ALA A 1 574 ? 22.641 21.891 -15.414 1 98.56 574 ALA A C 1
ATOM 4615 O O . ALA A 1 574 ? 22.453 23.062 -15.039 1 98.56 574 ALA A O 1
ATOM 4616 N N . GLY A 1 575 ? 21.75 21.109 -16.016 1 98.62 575 GLY A N 1
ATOM 4617 C CA . GLY A 1 575 ? 20.391 21.578 -16.078 1 98.62 575 GLY A CA 1
ATOM 4618 C C . GLY A 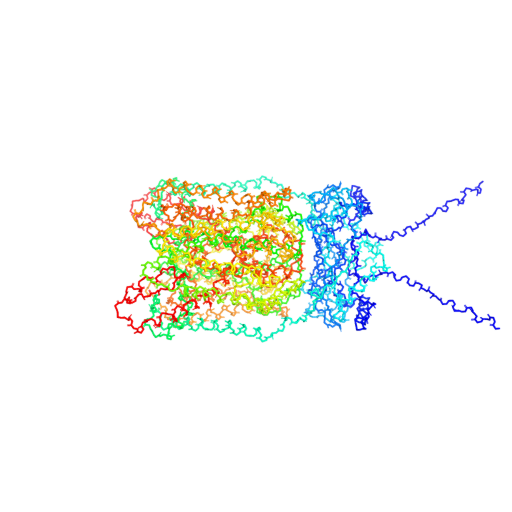1 575 ? 19.766 21.828 -14.719 1 98.62 575 GLY A C 1
ATOM 4619 O O . GLY A 1 575 ? 19.141 22.859 -14.5 1 98.62 575 GLY A O 1
ATOM 4620 N N . LEU A 1 576 ? 19.984 20.984 -13.812 1 98.38 576 LEU A N 1
ATOM 4621 C CA . LEU A 1 576 ? 19.438 21.062 -12.469 1 98.38 576 LEU A CA 1
ATOM 4622 C C . LEU A 1 576 ? 19.969 22.297 -11.742 1 98.38 576 LEU A C 1
ATOM 4624 O O . LEU A 1 576 ? 19.219 23.062 -11.148 1 98.38 576 LEU A O 1
ATOM 4628 N N . VAL A 1 577 ? 21.312 22.5 -11.797 1 98.12 577 VAL A N 1
ATOM 4629 C CA . VAL A 1 577 ? 21.938 23.578 -11.047 1 98.12 577 VAL A CA 1
ATOM 4630 C C . VAL A 1 577 ? 21.547 24.922 -11.656 1 98.12 577 VAL A C 1
ATOM 4632 O O . VAL A 1 577 ? 21.406 25.922 -10.938 1 98.12 577 VAL A O 1
ATOM 4635 N N . THR A 1 578 ? 21.297 24.938 -12.969 1 98.19 578 THR A N 1
ATOM 4636 C CA . THR A 1 578 ? 20.812 26.156 -13.609 1 98.19 578 THR A CA 1
ATOM 4637 C C . THR A 1 578 ? 19.453 26.547 -13.062 1 98.19 578 THR A C 1
ATOM 4639 O O . THR A 1 578 ? 19.219 27.719 -12.758 1 98.19 578 THR A O 1
ATOM 4642 N N . GLY A 1 579 ? 18.609 25.594 -12.938 1 98 579 GLY A N 1
ATOM 4643 C CA . GLY A 1 579 ? 17.312 25.859 -12.344 1 98 579 GLY A CA 1
ATOM 4644 C C . GLY A 1 579 ? 17.391 26.281 -10.891 1 98 579 GLY A C 1
ATOM 4645 O O . GLY A 1 579 ? 16.703 27.219 -10.469 1 98 579 GLY A O 1
ATOM 4646 N N . LEU A 1 580 ? 18.234 25.656 -10.133 1 97.81 580 LEU A N 1
ATOM 4647 C CA . LEU A 1 580 ? 18.391 25.984 -8.719 1 97.81 580 LEU A CA 1
ATOM 4648 C C . LEU A 1 580 ? 18.984 27.391 -8.547 1 97.81 580 LEU A C 1
ATOM 4650 O O . LEU A 1 580 ? 18.594 28.125 -7.633 1 97.81 580 LEU A O 1
ATOM 4654 N N . TYR A 1 581 ? 19.906 27.703 -9.43 1 96.75 581 TYR A N 1
ATOM 4655 C CA . TYR A 1 581 ? 20.469 29.047 -9.406 1 96.75 581 TYR A CA 1
ATOM 4656 C C . TYR A 1 581 ? 19.391 30.094 -9.602 1 96.75 581 TYR A C 1
ATOM 4658 O O . TYR A 1 581 ? 19.328 31.094 -8.875 1 96.75 581 TYR A O 1
ATOM 4666 N N . ALA A 1 582 ? 18.562 29.828 -10.562 1 97 582 ALA A N 1
ATOM 4667 C CA . ALA A 1 582 ? 17.469 30.734 -10.844 1 97 582 ALA A CA 1
ATOM 4668 C C . ALA A 1 582 ? 16.547 30.875 -9.641 1 97 582 ALA A C 1
ATOM 4670 O O . ALA A 1 582 ? 16.078 31.969 -9.328 1 97 582 ALA A O 1
ATOM 4671 N N . LEU A 1 583 ? 16.312 29.875 -8.898 1 96.62 583 LEU A N 1
ATOM 4672 C CA . LEU A 1 583 ? 15.367 29.859 -7.797 1 96.62 583 LEU A CA 1
ATOM 4673 C C . LEU A 1 583 ? 15.977 30.469 -6.539 1 96.62 583 LEU A C 1
ATOM 4675 O O . LEU A 1 583 ? 15.273 31.078 -5.734 1 96.62 583 LEU A O 1
ATOM 4679 N N . ILE A 1 584 ? 17.25 30.312 -6.344 1 94.88 584 ILE A N 1
ATOM 4680 C CA . ILE A 1 584 ? 17.922 30.797 -5.137 1 94.88 584 ILE A CA 1
ATOM 4681 C C . ILE A 1 584 ? 18.172 32.281 -5.246 1 94.88 584 ILE A C 1
ATOM 4683 O O . ILE A 1 584 ? 17.953 33.031 -4.285 1 94.88 584 ILE A O 1
ATOM 4687 N N . ILE A 1 585 ? 18.531 32.719 -6.473 1 94.06 585 ILE A N 1
ATOM 4688 C CA . ILE A 1 585 ? 18.938 34.125 -6.656 1 94.06 585 ILE A CA 1
ATOM 4689 C C . ILE A 1 585 ? 17.75 34.938 -7.121 1 94.06 585 ILE A C 1
ATOM 4691 O O . ILE A 1 585 ? 17.719 36.156 -6.895 1 94.06 585 ILE A O 1
ATOM 4695 N N . GLY A 1 586 ? 16.828 34.281 -7.699 1 93.62 586 GLY A N 1
ATOM 4696 C CA . GLY A 1 586 ? 15.695 35 -8.258 1 93.62 586 GLY A CA 1
ATOM 4697 C C . GLY A 1 586 ? 14.633 35.344 -7.23 1 93.62 586 GLY A C 1
ATOM 4698 O O . GLY A 1 586 ? 14.719 34.906 -6.078 1 93.62 586 GLY A O 1
ATOM 4699 N N . PRO A 1 587 ? 13.734 36.188 -7.652 1 92.69 587 PRO A N 1
ATOM 4700 C CA . PRO A 1 587 ? 12.633 36.531 -6.758 1 92.69 587 PRO A CA 1
ATOM 4701 C C . PRO A 1 587 ? 11.664 35.375 -6.52 1 92.69 587 PRO A C 1
ATOM 4703 O O . PRO A 1 587 ? 11.727 34.375 -7.219 1 92.69 587 PRO A O 1
ATOM 4706 N N . PRO A 1 588 ? 10.812 35.5 -5.512 1 90.69 588 PRO A N 1
ATOM 4707 C CA . PRO A 1 588 ? 9.812 34.469 -5.266 1 90.69 588 PRO A CA 1
ATOM 4708 C C . PRO A 1 588 ? 8.883 34.25 -6.457 1 90.69 588 PRO A C 1
ATOM 4710 O O . PRO A 1 588 ? 8.5 35.219 -7.129 1 90.69 588 PRO A O 1
ATOM 4713 N N . ASN A 1 589 ? 8.586 33.125 -6.84 1 90.44 589 ASN A N 1
ATOM 4714 C CA . ASN A 1 589 ? 7.684 32.688 -7.902 1 90.44 589 ASN A CA 1
ATOM 4715 C C . ASN A 1 589 ? 7.012 31.359 -7.566 1 90.44 589 ASN A C 1
ATOM 4717 O O . ASN A 1 589 ? 7.27 30.781 -6.508 1 90.44 589 ASN A O 1
ATOM 4721 N N . PHE A 1 590 ? 6.168 30.906 -8.414 1 87 590 PHE A N 1
ATOM 4722 C CA . PHE A 1 590 ? 5.359 29.734 -8.156 1 87 590 PHE A CA 1
ATOM 4723 C C . PHE A 1 590 ? 6.238 28.5 -7.969 1 87 590 PHE A C 1
ATOM 4725 O O . PHE A 1 590 ? 6.004 27.688 -7.07 1 87 590 PHE A O 1
ATOM 4732 N N . VAL A 1 591 ? 7.195 28.328 -8.812 1 93.56 591 VAL A N 1
ATOM 4733 C CA . VAL A 1 591 ? 8.07 27.156 -8.758 1 93.56 591 VAL A CA 1
ATOM 4734 C C . VAL A 1 591 ? 8.867 27.156 -7.457 1 93.56 591 VAL A C 1
ATOM 4736 O O . VAL A 1 591 ? 9 26.125 -6.797 1 93.56 591 VAL A O 1
ATOM 4739 N N . LYS A 1 592 ? 9.422 28.266 -7.164 1 94.81 592 LYS A N 1
ATOM 4740 C CA . LYS A 1 592 ? 10.172 28.406 -5.918 1 94.81 592 LYS A CA 1
ATOM 4741 C C . LYS A 1 592 ? 9.305 28.062 -4.711 1 94.81 592 LYS A C 1
ATOM 4743 O O . LYS A 1 592 ? 9.734 27.344 -3.811 1 94.81 592 LYS A O 1
ATOM 4748 N N . ASN A 1 593 ? 8.094 28.609 -4.758 1 90.31 593 ASN A N 1
ATOM 4749 C CA . ASN A 1 593 ? 7.176 28.375 -3.648 1 90.31 593 ASN A CA 1
ATOM 4750 C C . ASN A 1 593 ? 6.816 26.906 -3.525 1 90.31 593 ASN A C 1
ATOM 4752 O O . ASN A 1 593 ? 6.695 26.375 -2.416 1 90.31 593 ASN A O 1
ATOM 4756 N N . MET A 1 594 ? 6.648 26.312 -4.59 1 92 594 MET A N 1
ATOM 4757 C CA . MET A 1 594 ? 6.301 24.891 -4.602 1 92 594 MET A CA 1
ATOM 4758 C C . MET A 1 594 ? 7.441 24.047 -4.047 1 92 594 MET A C 1
ATOM 4760 O O . MET A 1 594 ? 7.219 23.188 -3.195 1 92 594 MET A O 1
ATOM 4764 N N . LEU A 1 595 ? 8.594 24.25 -4.438 1 95.62 595 LEU A N 1
ATOM 4765 C CA . LEU A 1 595 ? 9.75 23.469 -4.035 1 95.62 595 LEU A CA 1
ATOM 4766 C C . LEU A 1 595 ? 10.203 23.844 -2.631 1 95.62 595 LEU A C 1
ATOM 4768 O O . LEU A 1 595 ? 10.984 23.109 -2.01 1 95.62 595 LEU A O 1
ATOM 4772 N N . SER A 1 596 ? 9.734 24.984 -2.15 1 94.25 596 SER A N 1
ATOM 4773 C CA . SER A 1 596 ? 10.086 25.453 -0.815 1 94.25 596 SER A CA 1
ATOM 4774 C C . SER A 1 596 ? 8.945 25.234 0.172 1 94.25 596 SER A C 1
ATOM 4776 O O . SER A 1 596 ? 8.891 25.875 1.223 1 94.25 596 SER A O 1
ATOM 4778 N N . TRP A 1 597 ? 8.047 24.344 -0.256 1 91.62 597 TRP A N 1
ATOM 4779 C CA . TRP A 1 597 ? 6.934 24.031 0.634 1 91.62 597 TRP A CA 1
ATOM 4780 C C . TRP A 1 597 ? 7.441 23.578 2 1 91.62 597 TRP A C 1
ATOM 4782 O O . TRP A 1 597 ? 8.375 22.781 2.088 1 91.62 597 TRP A O 1
ATOM 4792 N N . LYS A 1 598 ? 6.863 24.047 3.053 1 88.88 598 LYS A N 1
ATOM 4793 C CA . LYS A 1 598 ? 7.348 23.906 4.422 1 88.88 598 LYS A CA 1
ATOM 4794 C C . LYS A 1 598 ? 7.516 22.438 4.793 1 88.88 598 LYS A C 1
ATOM 4796 O O . LYS A 1 598 ? 8.5 22.062 5.43 1 88.88 598 LYS A O 1
ATOM 4801 N N . PRO A 1 599 ? 6.617 21.547 4.371 1 89.19 599 PRO A N 1
ATOM 4802 C CA . PRO A 1 599 ? 6.773 20.141 4.746 1 89.19 599 PRO A CA 1
ATOM 4803 C C . PRO A 1 599 ? 7.98 19.484 4.078 1 89.19 599 PRO A C 1
ATOM 4805 O O . PRO A 1 599 ? 8.461 18.438 4.547 1 89.19 599 PRO A O 1
ATOM 4808 N N . PHE A 1 600 ? 8.492 20.062 3.084 1 94 600 PHE A N 1
ATOM 4809 C CA . PHE A 1 600 ? 9.648 19.484 2.406 1 94 600 PHE A CA 1
ATOM 4810 C C . PHE A 1 600 ? 10.898 19.625 3.262 1 94 600 PHE A C 1
ATOM 4812 O O . PHE A 1 600 ? 11.875 18.891 3.066 1 94 600 PHE A O 1
ATOM 4819 N N . ILE A 1 601 ? 10.859 20.531 4.203 1 92.81 601 ILE A N 1
ATOM 4820 C CA . ILE A 1 601 ? 12.047 20.797 5.016 1 92.81 601 ILE A CA 1
ATOM 4821 C C . ILE A 1 601 ? 12.344 19.578 5.902 1 92.81 601 ILE A C 1
ATOM 4823 O O . ILE A 1 601 ? 13.414 18.984 5.809 1 92.81 601 ILE A O 1
ATOM 4827 N N . PRO A 1 602 ? 11.352 19.141 6.707 1 93.44 602 PRO A N 1
ATOM 4828 C CA . PRO A 1 602 ? 11.641 17.922 7.484 1 93.44 602 PRO A CA 1
ATOM 4829 C C . PRO A 1 602 ? 11.781 16.688 6.613 1 93.44 602 PRO A C 1
ATOM 4831 O O . PRO A 1 602 ? 12.57 15.789 6.93 1 93.44 602 PRO A O 1
ATOM 4834 N N . LEU A 1 603 ? 11.102 16.578 5.539 1 95.56 603 LEU A N 1
ATOM 4835 C CA . LEU A 1 603 ? 11.172 15.406 4.672 1 95.56 603 LEU A CA 1
ATOM 4836 C C . LEU A 1 603 ? 12.547 15.297 4.027 1 95.56 603 LEU A C 1
ATOM 4838 O O . LEU A 1 603 ? 13.07 14.188 3.867 1 95.56 603 LEU A O 1
ATOM 4842 N N . ALA A 1 604 ? 13.078 16.406 3.648 1 95.25 604 ALA A N 1
ATOM 4843 C CA . ALA A 1 604 ? 14.398 16.406 3.025 1 95.25 604 ALA A CA 1
ATOM 4844 C C . ALA A 1 604 ? 15.461 15.875 3.986 1 95.25 604 ALA A C 1
ATOM 4846 O O . ALA A 1 604 ? 16.422 15.234 3.562 1 95.25 604 ALA A O 1
ATOM 4847 N N . SER A 1 605 ? 15.242 16.109 5.266 1 94.69 605 SER A N 1
ATOM 4848 C CA . SER A 1 605 ? 16.188 15.656 6.281 1 94.69 605 SER A CA 1
ATOM 4849 C C . SER A 1 605 ? 16.125 14.141 6.441 1 94.69 605 SER A C 1
ATOM 4851 O O . SER A 1 605 ? 17.031 13.547 7.027 1 94.69 605 SER A O 1
ATOM 4853 N N . LEU A 1 606 ? 15.125 13.539 5.863 1 96.88 606 LEU A N 1
ATOM 4854 C CA . LEU A 1 606 ? 14.969 12.094 6.004 1 96.88 606 LEU A CA 1
ATOM 4855 C C . LEU A 1 606 ? 15.422 11.375 4.738 1 96.88 606 LEU A C 1
ATOM 4857 O O . LEU A 1 606 ? 15.453 10.141 4.695 1 96.88 606 LEU A O 1
ATOM 4861 N N . ASN A 1 607 ? 15.844 12.109 3.752 1 96.25 607 ASN A N 1
ATOM 4862 C CA . ASN A 1 607 ? 16.141 11.531 2.449 1 96.25 607 ASN A CA 1
ATOM 4863 C C . ASN A 1 607 ? 17.266 10.508 2.531 1 96.25 607 ASN A C 1
ATOM 4865 O O . ASN A 1 607 ? 17.188 9.43 1.941 1 96.25 607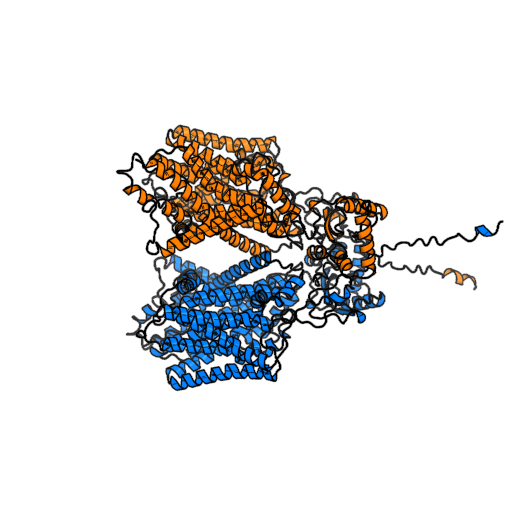 ASN A O 1
ATOM 4869 N N . PHE A 1 608 ? 18.328 10.898 3.283 1 96.44 608 PHE A N 1
ATOM 4870 C CA . PHE A 1 608 ? 19.469 9.992 3.426 1 96.44 608 PHE A CA 1
ATOM 4871 C C . PHE A 1 608 ? 19.031 8.68 4.062 1 96.44 608 PHE A C 1
ATOM 4873 O O . PHE A 1 608 ? 19.359 7.602 3.561 1 96.44 608 PHE A O 1
ATOM 4880 N N . ASN A 1 609 ? 18.297 8.789 5.133 1 98.12 609 ASN A N 1
ATOM 4881 C CA . ASN A 1 609 ? 17.812 7.602 5.836 1 98.12 609 ASN A CA 1
ATOM 4882 C C . ASN A 1 609 ? 16.828 6.805 4.988 1 98.12 609 ASN A C 1
ATOM 4884 O O . ASN A 1 609 ? 16.859 5.574 4.988 1 98.12 609 ASN A O 1
ATOM 4888 N N . ALA A 1 610 ? 15.93 7.48 4.309 1 97.81 610 ALA A N 1
ATOM 4889 C CA . ALA A 1 610 ? 14.984 6.816 3.418 1 97.81 610 ALA A CA 1
ATOM 4890 C C . ALA A 1 610 ? 15.711 6.066 2.305 1 97.81 610 ALA A C 1
ATOM 4892 O O . ALA A 1 610 ? 15.305 4.961 1.931 1 97.81 610 ALA A O 1
ATOM 4893 N N . TYR A 1 611 ? 16.734 6.68 1.767 1 96.94 611 TYR A N 1
ATOM 4894 C CA . TYR A 1 611 ? 17.531 6.027 0.736 1 96.94 611 TYR A CA 1
ATOM 4895 C C . TYR A 1 611 ? 18.141 4.738 1.263 1 96.94 611 TYR A C 1
ATOM 4897 O O . TYR A 1 611 ? 18.203 3.734 0.55 1 96.94 611 TYR A O 1
ATOM 4905 N N . MET A 1 612 ? 18.547 4.734 2.488 1 97.31 612 MET A N 1
ATOM 4906 C CA . MET A 1 612 ? 19.234 3.592 3.076 1 97.31 612 MET A CA 1
ATOM 4907 C C . MET A 1 612 ? 18.297 2.412 3.256 1 97.31 612 MET A C 1
ATOM 4909 O O . MET A 1 612 ? 18.719 1.256 3.207 1 97.31 612 MET A O 1
ATOM 4913 N N . VAL A 1 613 ? 17.016 2.633 3.314 1 97.56 613 VAL A N 1
ATOM 4914 C CA . VAL A 1 613 ? 16.125 1.534 3.648 1 97.56 613 VAL A CA 1
ATOM 4915 C C . VAL A 1 613 ? 15.219 1.229 2.457 1 97.56 613 VAL A C 1
ATOM 4917 O O . VAL A 1 613 ? 14.406 0.302 2.508 1 97.56 613 VAL A O 1
ATOM 4920 N N . ASN A 1 614 ? 15.281 1.876 1.349 1 96.94 614 ASN A N 1
ATOM 4921 C CA . ASN A 1 614 ? 14.25 1.889 0.317 1 96.94 614 ASN A CA 1
ATOM 4922 C C . ASN A 1 614 ? 14.188 0.562 -0.435 1 96.94 614 ASN A C 1
ATOM 4924 O O . ASN A 1 614 ? 13.211 0.274 -1.121 1 96.94 614 ASN A O 1
ATOM 4928 N N . THR A 1 615 ? 15.18 -0.317 -0.317 1 96.19 615 THR A N 1
ATOM 4929 C CA . THR A 1 615 ? 15.156 -1.584 -1.039 1 96.19 615 THR A CA 1
ATOM 4930 C C . THR A 1 615 ? 14.625 -2.703 -0.151 1 96.19 615 THR A C 1
ATOM 4932 O O . THR A 1 615 ? 14.289 -3.785 -0.639 1 96.19 615 THR A O 1
ATOM 4935 N N . ILE A 1 616 ? 14.477 -2.473 1.145 1 97 616 ILE A N 1
ATOM 4936 C CA . ILE A 1 616 ? 14.156 -3.52 2.109 1 97 616 ILE A CA 1
ATOM 4937 C C . ILE A 1 616 ? 12.789 -4.109 1.792 1 97 616 ILE A C 1
ATOM 4939 O O . ILE A 1 616 ? 12.648 -5.324 1.631 1 97 616 ILE A O 1
ATOM 4943 N N . LEU A 1 617 ? 11.82 -3.266 1.562 1 96.62 617 LEU A N 1
ATOM 4944 C CA . LEU A 1 617 ? 10.453 -3.75 1.414 1 96.62 617 LEU A CA 1
ATOM 4945 C C . LEU A 1 617 ? 10.234 -4.336 0.024 1 96.62 617 LEU A C 1
ATOM 4947 O O . LEU A 1 617 ? 9.648 -5.414 -0.114 1 96.62 617 LEU A O 1
ATOM 4951 N N . PRO A 1 618 ? 10.695 -3.693 -1.068 1 96.44 618 PRO A N 1
ATOM 4952 C CA . PRO A 1 618 ? 10.484 -4.285 -2.391 1 96.44 618 PRO A CA 1
ATOM 4953 C C . PRO A 1 618 ? 11.156 -5.648 -2.541 1 96.44 618 PRO A C 1
ATOM 4955 O O . PRO A 1 618 ? 10.578 -6.566 -3.133 1 96.44 618 PRO A O 1
ATOM 4958 N N . VAL A 1 619 ? 12.352 -5.82 -1.986 1 96.31 619 VAL A N 1
ATOM 4959 C CA . VAL A 1 619 ? 13.062 -7.09 -2.084 1 96.31 619 VAL A CA 1
ATOM 4960 C C . VAL A 1 619 ? 12.344 -8.148 -1.252 1 96.31 619 VAL A C 1
ATOM 4962 O O . VAL A 1 619 ? 12.156 -9.281 -1.707 1 96.31 619 VAL A O 1
ATOM 4965 N N . ALA A 1 620 ? 11.969 -7.781 -0.067 1 96.94 620 ALA A N 1
ATOM 4966 C CA . ALA A 1 620 ? 11.242 -8.711 0.796 1 96.94 620 ALA A CA 1
ATOM 4967 C C . ALA A 1 620 ? 9.93 -9.148 0.156 1 96.94 620 ALA A C 1
ATOM 4969 O O . ALA A 1 620 ? 9.516 -10.305 0.294 1 96.94 620 ALA A O 1
ATOM 4970 N N . ASP A 1 621 ? 9.281 -8.219 -0.493 1 96.44 621 ASP A N 1
ATOM 4971 C CA . ASP A 1 621 ? 8.016 -8.531 -1.144 1 96.44 621 ASP A CA 1
ATOM 4972 C C . ASP A 1 621 ? 8.195 -9.57 -2.244 1 96.44 621 ASP A C 1
ATOM 4974 O O . ASP A 1 621 ? 7.469 -10.562 -2.299 1 96.44 621 ASP A O 1
ATOM 4978 N N . THR A 1 622 ? 9.148 -9.398 -3.086 1 96.38 622 THR A N 1
ATOM 4979 C CA . THR A 1 622 ? 9.406 -10.32 -4.184 1 96.38 622 THR A CA 1
ATOM 4980 C C . THR A 1 622 ? 9.875 -11.672 -3.654 1 96.38 622 THR A C 1
ATOM 4982 O O . THR A 1 622 ? 9.422 -12.719 -4.129 1 96.38 622 THR A O 1
ATOM 4985 N N . ALA A 1 623 ? 10.703 -11.641 -2.643 1 96.62 623 ALA A N 1
ATOM 4986 C CA . ALA A 1 623 ? 11.281 -12.867 -2.086 1 96.62 623 ALA A CA 1
ATOM 4987 C C . ALA A 1 623 ? 10.219 -13.695 -1.375 1 96.62 623 ALA A C 1
ATOM 4989 O O . ALA A 1 623 ? 10.32 -14.922 -1.318 1 96.62 623 ALA A O 1
ATOM 4990 N N . SER A 1 624 ? 9.211 -13.062 -0.86 1 96.88 624 SER A N 1
ATOM 4991 C CA . SER A 1 624 ? 8.227 -13.75 -0.02 1 96.88 624 SER A CA 1
ATOM 4992 C C . SER A 1 624 ? 6.977 -14.109 -0.812 1 96.88 624 SER A C 1
ATOM 4994 O O . SER A 1 624 ? 6.039 -14.695 -0.268 1 96.88 624 SER A O 1
ATOM 4996 N N . ARG A 1 625 ? 6.879 -13.828 -2.031 1 96 625 ARG A N 1
ATOM 4997 C CA . ARG A 1 625 ? 5.668 -14.039 -2.814 1 96 625 ARG A CA 1
ATOM 4998 C C . ARG A 1 625 ? 5.309 -15.516 -2.885 1 96 625 ARG A C 1
ATOM 5000 O O . ARG A 1 625 ? 6.18 -16.359 -3.1 1 96 625 ARG A O 1
ATOM 5007 N N . ARG A 1 626 ? 4.023 -15.812 -2.656 1 97 626 ARG A N 1
ATOM 5008 C CA . ARG A 1 626 ? 3.51 -17.172 -2.736 1 97 626 ARG A CA 1
ATOM 5009 C C . ARG A 1 626 ? 2.795 -17.406 -4.062 1 97 626 ARG A C 1
ATOM 5011 O O . ARG A 1 626 ? 2.523 -18.562 -4.434 1 97 626 ARG A O 1
ATOM 5018 N N . THR A 1 627 ? 2.473 -16.344 -4.73 1 95.62 627 THR A N 1
ATOM 5019 C CA . THR A 1 627 ? 1.765 -16.391 -6.008 1 95.62 627 THR A CA 1
ATOM 5020 C C . THR A 1 627 ? 2.389 -15.422 -7.004 1 95.62 627 THR A C 1
ATOM 5022 O O . THR A 1 627 ? 3.096 -14.492 -6.613 1 95.62 627 THR A O 1
ATOM 5025 N N . PRO A 1 628 ? 2.17 -15.664 -8.266 1 95.5 628 PRO A N 1
ATOM 5026 C CA . PRO A 1 628 ? 2.766 -14.758 -9.25 1 95.5 628 PRO A CA 1
ATOM 5027 C C . PRO A 1 628 ? 2.217 -13.336 -9.148 1 95.5 628 PRO A C 1
ATOM 5029 O O . PRO A 1 628 ? 1.083 -13.141 -8.711 1 95.5 628 PRO A O 1
ATOM 5032 N N . ASP A 1 629 ? 3.021 -12.422 -9.547 1 94.06 629 ASP A N 1
ATOM 5033 C CA . ASP A 1 629 ? 2.707 -11 -9.508 1 94.06 629 ASP A CA 1
ATOM 5034 C C . ASP A 1 629 ? 2.014 -10.555 -10.797 1 94.06 629 ASP A C 1
ATOM 5036 O O . ASP A 1 629 ? 2.621 -10.562 -11.867 1 94.06 629 ASP A O 1
ATOM 5040 N N . HIS A 1 630 ? 0.757 -10.203 -10.719 1 95.12 630 HIS A N 1
ATOM 5041 C CA . HIS A 1 630 ? 0.032 -9.594 -11.82 1 95.12 630 HIS A CA 1
ATOM 5042 C C . HIS A 1 630 ? 0.169 -8.07 -11.797 1 95.12 630 HIS A C 1
ATOM 5044 O O . HIS A 1 630 ? -0.256 -7.422 -10.844 1 95.12 630 HIS A O 1
ATOM 5050 N N . PHE A 1 631 ? 0.751 -7.578 -12.812 1 94.19 631 PHE A N 1
ATOM 5051 C CA . PHE A 1 631 ? 0.925 -6.133 -12.836 1 94.19 631 PHE A CA 1
ATOM 5052 C C . PHE A 1 631 ? -0.393 -5.434 -13.156 1 94.19 631 PHE A C 1
ATOM 5054 O O . PHE A 1 631 ? -1.07 -5.781 -14.125 1 94.19 631 PHE A O 1
ATOM 5061 N N . ASP A 1 632 ? -0.717 -4.57 -12.328 1 93.56 632 ASP A N 1
ATOM 5062 C CA . ASP A 1 632 ? -1.824 -3.629 -12.445 1 93.56 632 ASP A CA 1
ATOM 5063 C C . ASP A 1 632 ? -1.452 -2.268 -11.859 1 93.56 632 ASP A C 1
ATOM 5065 O O . ASP A 1 632 ? -0.799 -2.191 -10.82 1 93.56 632 ASP A O 1
ATOM 5069 N N . ILE A 1 633 ? -1.771 -1.237 -12.586 1 92.81 633 ILE A N 1
ATOM 5070 C CA . ILE A 1 633 ? -1.35 0.105 -12.203 1 92.81 633 ILE A CA 1
ATOM 5071 C C . ILE A 1 633 ? -1.874 0.427 -10.805 1 92.81 633 ILE A C 1
ATOM 5073 O O . ILE A 1 633 ? -1.197 1.096 -10.016 1 92.81 633 ILE A O 1
ATOM 5077 N N . ARG A 1 634 ? -3.09 0.073 -10.445 1 93.44 634 ARG A N 1
ATOM 5078 C CA . ARG A 1 634 ? -3.658 0.343 -9.125 1 93.44 634 ARG A CA 1
ATOM 5079 C C . ARG A 1 634 ? -2.834 -0.317 -8.031 1 93.44 634 ARG A C 1
ATOM 5081 O O . ARG A 1 634 ? -2.52 0.314 -7.016 1 93.44 634 ARG A O 1
ATOM 5088 N N . ASN A 1 635 ? -2.48 -1.59 -8.266 1 93.5 635 ASN A N 1
ATOM 5089 C CA . ASN A 1 635 ? -1.667 -2.311 -7.293 1 93.5 635 ASN A CA 1
ATOM 5090 C C . ASN A 1 635 ? -0.275 -1.698 -7.164 1 93.5 635 ASN A C 1
ATOM 5092 O O . ASN A 1 635 ? 0.278 -1.632 -6.062 1 93.5 635 ASN A O 1
ATOM 5096 N N . PHE A 1 636 ? 0.249 -1.301 -8.281 1 94.94 636 PHE A N 1
ATOM 5097 C CA . PHE A 1 636 ? 1.573 -0.691 -8.273 1 94.94 636 PHE A CA 1
ATOM 5098 C C . PHE A 1 636 ? 1.568 0.603 -7.469 1 94.94 636 PHE A C 1
ATOM 5100 O O . PHE A 1 636 ? 2.479 0.849 -6.676 1 94.94 636 PHE A O 1
ATOM 5107 N N . VAL A 1 637 ? 0.57 1.398 -7.688 1 95.88 637 VAL A N 1
ATOM 5108 C CA . VAL A 1 637 ? 0.436 2.654 -6.957 1 95.88 637 VAL A CA 1
ATOM 5109 C C . VAL A 1 637 ? 0.268 2.371 -5.465 1 95.88 637 VAL A C 1
ATOM 5111 O O . VAL A 1 637 ? 0.837 3.072 -4.625 1 95.88 637 VAL A O 1
ATOM 5114 N N . THR A 1 638 ? -0.496 1.365 -5.102 1 96.38 638 THR A N 1
ATOM 5115 C CA . THR A 1 638 ? -0.684 0.946 -3.717 1 96.38 638 THR A CA 1
ATOM 5116 C C . THR A 1 638 ? 0.657 0.623 -3.062 1 96.38 638 THR A C 1
ATOM 5118 O O . THR A 1 638 ? 0.958 1.116 -1.974 1 96.38 638 THR A O 1
ATOM 5121 N N . ASP A 1 639 ? 1.444 -0.152 -3.736 1 97 639 ASP A N 1
ATOM 5122 C CA . ASP A 1 639 ? 2.746 -0.54 -3.199 1 97 639 ASP A CA 1
ATOM 5123 C C . ASP A 1 639 ? 3.678 0.665 -3.096 1 97 639 ASP A C 1
ATOM 5125 O O . ASP A 1 639 ? 4.418 0.799 -2.119 1 97 639 ASP A O 1
ATOM 5129 N N . ALA A 1 640 ? 3.607 1.516 -4.09 1 97.19 640 ALA A N 1
ATOM 5130 C CA . ALA A 1 640 ? 4.473 2.693 -4.117 1 97.19 640 ALA A CA 1
ATOM 5131 C C . ALA A 1 640 ? 4.152 3.637 -2.963 1 97.19 640 ALA A C 1
ATOM 5133 O O . ALA A 1 640 ? 5.059 4.164 -2.314 1 97.19 640 ALA A O 1
ATOM 5134 N N . ILE A 1 641 ? 2.896 3.816 -2.703 1 97.81 641 ILE A N 1
ATOM 5135 C CA . ILE A 1 641 ? 2.467 4.68 -1.607 1 97.81 641 ILE A CA 1
ATOM 5136 C C . ILE A 1 641 ? 2.939 4.098 -0.277 1 97.81 641 ILE A C 1
ATOM 5138 O O . ILE A 1 641 ? 3.502 4.812 0.556 1 97.81 641 ILE A O 1
ATOM 5142 N N . SER A 1 642 ? 2.738 2.883 -0.116 1 98 642 SER A N 1
ATOM 5143 C CA . SER A 1 642 ? 3.125 2.23 1.131 1 98 642 SER A CA 1
ATOM 5144 C C . SER A 1 642 ? 4.637 2.27 1.329 1 98 642 SER A C 1
ATOM 5146 O O . SER A 1 642 ? 5.117 2.557 2.428 1 98 642 SER A O 1
ATOM 5148 N N . ASP A 1 643 ? 5.379 1.982 0.262 1 98.31 643 ASP A N 1
ATOM 5149 C CA . ASP A 1 643 ? 6.832 2.029 0.355 1 98.31 643 ASP A CA 1
ATOM 5150 C C . ASP A 1 643 ? 7.312 3.42 0.768 1 98.31 643 ASP A C 1
ATOM 5152 O O . ASP A 1 643 ? 8.211 3.551 1.601 1 98.31 643 ASP A O 1
ATOM 5156 N N . THR A 1 644 ? 6.734 4.387 0.157 1 98.19 644 THR A N 1
ATOM 5157 C CA . THR A 1 644 ? 7.137 5.758 0.447 1 98.19 644 THR A CA 1
ATOM 5158 C C . THR A 1 644 ? 6.883 6.102 1.912 1 98.19 644 THR A C 1
ATOM 5160 O O . THR A 1 644 ? 7.773 6.594 2.604 1 98.19 644 THR A O 1
ATOM 5163 N N . VAL A 1 645 ? 5.707 5.746 2.428 1 97.5 645 VAL A N 1
ATOM 5164 C CA . VAL A 1 645 ? 5.34 6.051 3.807 1 97.5 645 VAL A CA 1
ATOM 5165 C C . VAL A 1 645 ? 6.223 5.25 4.766 1 97.5 645 VAL A C 1
ATOM 5167 O O . VAL A 1 645 ? 6.73 5.793 5.75 1 97.5 645 VAL A O 1
ATOM 5170 N N . MET A 1 646 ? 6.453 4.043 4.449 1 97.81 646 MET A N 1
ATOM 5171 C CA . MET A 1 646 ? 7.223 3.18 5.34 1 97.81 646 MET A CA 1
ATOM 5172 C C . MET A 1 646 ? 8.695 3.574 5.344 1 97.81 646 MET A C 1
ATOM 5174 O O . MET A 1 646 ? 9.352 3.535 6.383 1 97.81 646 MET A O 1
ATOM 5178 N N . CYS A 1 647 ? 9.203 3.951 4.203 1 97.94 647 CYS A N 1
ATOM 5179 C CA . CYS A 1 647 ? 10.594 4.387 4.129 1 97.94 647 CYS A CA 1
ATOM 5180 C C . CYS A 1 647 ? 10.797 5.684 4.898 1 97.94 647 CYS A C 1
ATOM 5182 O O . CYS A 1 647 ? 11.789 5.824 5.625 1 97.94 647 CYS A O 1
ATOM 5184 N N . LEU A 1 648 ? 9.867 6.594 4.758 1 97.44 648 LEU A N 1
ATOM 5185 C CA . LEU A 1 648 ? 9.977 7.859 5.473 1 97.44 648 LEU A CA 1
ATOM 5186 C C . LEU A 1 648 ? 9.805 7.652 6.977 1 97.44 648 LEU A C 1
ATOM 5188 O O . LEU A 1 648 ? 10.5 8.289 7.777 1 97.44 648 LEU A O 1
ATOM 5192 N N . THR A 1 649 ? 8.945 6.715 7.352 1 97.06 649 THR A N 1
ATOM 5193 C CA . THR A 1 649 ? 8.758 6.402 8.766 1 97.06 649 THR A CA 1
ATOM 5194 C C . THR A 1 649 ? 10.008 5.742 9.344 1 97.06 649 THR A C 1
ATOM 5196 O O . THR A 1 649 ? 10.469 6.105 10.422 1 97.06 649 THR A O 1
ATOM 5199 N N . ALA A 1 650 ? 10.531 4.793 8.609 1 97.56 650 ALA A N 1
ATOM 5200 C CA . ALA A 1 650 ? 11.773 4.164 9.039 1 97.56 650 ALA A CA 1
ATOM 5201 C C . ALA A 1 650 ? 12.914 5.18 9.078 1 97.56 650 ALA A C 1
ATOM 5203 O O . ALA A 1 650 ? 13.781 5.117 9.961 1 97.56 650 ALA A O 1
ATOM 5204 N N . GLY A 1 651 ? 12.891 6.078 8.094 1 97.81 651 GLY A N 1
ATOM 5205 C CA . GLY A 1 651 ? 13.883 7.145 8.078 1 97.81 651 GLY A CA 1
ATOM 5206 C C . GLY A 1 651 ? 13.805 8.047 9.297 1 97.81 651 GLY A C 1
ATOM 5207 O O . GLY A 1 651 ? 14.836 8.469 9.828 1 97.81 651 GLY A O 1
ATOM 5208 N N . LEU A 1 652 ? 12.617 8.328 9.781 1 97.56 652 LEU A N 1
ATOM 5209 C CA . LEU A 1 652 ? 12.438 9.133 10.984 1 97.56 652 LEU A CA 1
ATOM 5210 C C . LEU A 1 652 ? 13 8.422 12.211 1 97.56 652 LEU A C 1
ATOM 5212 O O . LEU A 1 652 ? 13.656 9.039 13.047 1 97.56 652 LEU A O 1
ATOM 5216 N N . PHE A 1 653 ? 12.812 7.133 12.289 1 97.5 653 PHE A N 1
ATOM 5217 C CA . PHE A 1 653 ? 13.344 6.355 13.398 1 97.5 653 PHE A CA 1
ATOM 5218 C C . PHE A 1 653 ? 14.867 6.348 13.383 1 97.5 653 PHE A C 1
ATOM 5220 O O . PHE A 1 653 ? 15.508 6.48 14.43 1 97.5 653 PHE A O 1
ATOM 5227 N N . LEU A 1 654 ? 15.391 6.207 12.227 1 98.25 654 LEU A N 1
ATOM 5228 C CA . LEU A 1 654 ? 16.844 6.23 12.102 1 98.25 654 LEU A CA 1
ATOM 5229 C C . LEU A 1 654 ? 17.406 7.605 12.453 1 98.25 654 LEU A C 1
ATOM 5231 O O . LEU A 1 654 ? 18.484 7.715 13.039 1 98.25 654 LEU A O 1
ATOM 5235 N N . TYR A 1 655 ? 16.656 8.617 12.07 1 97.62 655 TYR A N 1
ATOM 5236 C CA . TYR A 1 655 ? 17.062 9.977 12.406 1 97.62 655 TYR A CA 1
ATOM 5237 C C . TYR A 1 655 ? 17.078 10.188 13.914 1 97.62 655 TYR A C 1
ATOM 5239 O O . TYR A 1 655 ? 18.047 10.734 14.453 1 97.62 655 TYR A O 1
ATOM 5247 N N . LEU A 1 656 ? 16.094 9.648 14.641 1 97.44 656 LEU A N 1
ATOM 5248 C CA . LEU A 1 656 ? 15.93 9.867 16.078 1 97.44 656 LEU A CA 1
ATOM 5249 C C . LEU A 1 656 ? 16.922 9.016 16.875 1 97.44 656 LEU A C 1
ATOM 5251 O O . LEU A 1 656 ? 17.453 9.469 17.891 1 97.44 656 LEU A O 1
ATOM 5255 N N . LEU A 1 657 ? 17.188 7.836 16.375 1 97.75 657 LEU A N 1
ATOM 5256 C CA . LEU A 1 657 ? 17.922 6.867 17.188 1 97.75 657 LEU A CA 1
ATOM 5257 C C . LEU A 1 657 ? 19.422 6.914 16.875 1 97.75 657 LEU A C 1
ATOM 5259 O O . LEU A 1 657 ? 20.25 6.594 17.719 1 97.75 657 LEU A O 1
ATOM 5263 N N . VAL A 1 658 ? 19.734 7.293 15.609 1 98.19 658 VAL A N 1
ATOM 5264 C CA . VAL A 1 658 ? 21.109 7.043 15.203 1 98.19 658 VAL A CA 1
ATOM 5265 C C . VAL A 1 658 ? 21.703 8.312 14.594 1 98.19 658 VAL A C 1
ATOM 5267 O O . VAL A 1 658 ? 22.656 8.867 15.133 1 98.19 658 VAL A O 1
ATOM 5270 N N . GLU A 1 659 ? 21.141 8.836 13.562 1 97.5 659 GLU A N 1
ATOM 5271 C CA . GLU A 1 659 ? 21.766 9.906 12.781 1 97.5 659 GLU A CA 1
ATOM 5272 C C . GLU A 1 659 ? 22.016 11.133 13.641 1 97.5 659 GLU A C 1
ATOM 5274 O O . GLU A 1 659 ? 23.172 11.57 13.781 1 97.5 659 GLU A O 1
ATOM 5279 N N . ARG A 1 660 ? 20.969 11.703 14.219 1 95.75 660 ARG A N 1
ATOM 5280 C CA . ARG A 1 660 ? 21.094 12.953 14.969 1 95.75 660 ARG A CA 1
ATOM 5281 C C . ARG A 1 660 ? 21.953 12.758 16.219 1 95.75 660 ARG A C 1
ATOM 5283 O O . ARG A 1 660 ? 22.875 13.531 16.469 1 95.75 660 ARG A O 1
ATOM 5290 N N . PRO A 1 661 ? 21.75 11.727 17.047 1 96.06 661 PRO A N 1
ATOM 5291 C CA . PRO A 1 661 ? 22.547 11.562 18.266 1 96.06 661 PRO A CA 1
ATOM 5292 C C . PRO A 1 661 ? 24.031 11.43 17.984 1 96.06 661 PRO A C 1
ATOM 5294 O O . PRO A 1 661 ? 24.859 12.078 18.641 1 96.06 661 PRO A O 1
ATOM 5297 N N . PHE A 1 662 ? 24.391 10.664 17.031 1 95.31 662 PHE A N 1
ATOM 5298 C CA . PHE A 1 662 ? 25.812 10.43 16.766 1 95.31 662 PHE A CA 1
ATOM 5299 C C . PHE A 1 662 ? 26.453 11.664 16.141 1 95.31 662 PHE A C 1
ATOM 5301 O O . PHE A 1 662 ? 27.641 11.938 16.375 1 95.31 662 PHE A O 1
ATOM 5308 N N . ARG A 1 663 ? 25.672 12.297 15.328 1 92.94 663 ARG A N 1
ATOM 5309 C CA . ARG A 1 663 ? 26.172 13.555 14.789 1 92.94 663 ARG A CA 1
ATOM 5310 C C . ARG A 1 663 ? 26.469 14.547 15.906 1 92.94 663 ARG A C 1
ATOM 5312 O O . ARG A 1 663 ? 27.516 15.211 15.906 1 92.94 663 ARG A O 1
ATOM 5319 N N . LEU A 1 664 ? 25.594 14.672 16.891 1 93.19 664 LEU A N 1
ATOM 5320 C CA . LEU A 1 664 ? 25.766 15.602 18 1 93.19 664 LEU A CA 1
ATOM 5321 C C . LEU A 1 664 ? 26.859 15.141 18.938 1 93.19 664 LEU A C 1
ATOM 5323 O O . LEU A 1 664 ? 27.594 15.953 19.484 1 93.19 664 LEU A O 1
ATOM 5327 N N . LEU A 1 665 ? 26.984 13.867 19.172 1 92.25 665 LEU A N 1
ATOM 5328 C CA . LEU A 1 665 ? 28 13.32 20.062 1 92.25 665 LEU A CA 1
ATOM 5329 C C . LEU A 1 665 ? 29.406 13.664 19.547 1 92.25 665 LEU A C 1
ATOM 5331 O O . LEU A 1 665 ? 30.266 14.086 20.328 1 92.25 665 LEU A O 1
ATOM 5335 N N . ILE A 1 666 ? 29.562 13.484 18.266 1 88.94 666 ILE A N 1
ATOM 5336 C CA . ILE A 1 666 ? 30.875 13.75 17.703 1 88.94 666 ILE A CA 1
ATOM 5337 C C . ILE A 1 666 ? 31.172 15.25 17.766 1 88.94 666 ILE A C 1
ATOM 5339 O O . ILE A 1 666 ? 32.312 15.656 17.953 1 88.94 666 ILE A O 1
ATOM 5343 N N . THR A 1 667 ? 30.156 16.016 17.531 1 86.88 667 THR A N 1
ATOM 5344 C CA . THR A 1 667 ? 30.328 17.453 17.625 1 86.88 667 THR A CA 1
ATOM 5345 C C . THR A 1 667 ? 30.719 17.859 19.047 1 86.88 667 THR A C 1
ATOM 5347 O O . THR A 1 667 ? 31.594 18.719 19.234 1 86.88 667 THR A O 1
ATOM 5350 N N . GLN A 1 668 ? 30.109 17.297 20.047 1 84.81 668 GLN A N 1
ATOM 5351 C CA . GLN A 1 668 ? 30.406 17.594 21.438 1 84.81 668 GLN A CA 1
ATOM 5352 C C . GLN A 1 668 ? 31.797 17.125 21.828 1 84.81 668 GLN A C 1
ATOM 5354 O O . GLN A 1 668 ? 32.469 17.75 22.656 1 84.81 668 GLN A O 1
ATOM 5359 N N . LEU A 1 669 ? 32.219 16.109 21.266 1 79.56 669 LEU A N 1
ATOM 5360 C CA . LEU A 1 669 ? 33.531 15.555 21.578 1 79.56 669 LEU A CA 1
ATOM 5361 C C . LEU A 1 669 ? 34.625 16.422 20.984 1 79.56 669 LEU A C 1
ATOM 5363 O O . LEU A 1 669 ? 35.688 16.578 21.594 1 79.56 669 LEU A O 1
ATOM 5367 N N . PHE A 1 670 ? 34.469 17.047 19.953 1 75.5 670 PHE A N 1
ATOM 5368 C CA . PHE A 1 670 ? 35.5 17.844 19.266 1 75.5 670 PHE A CA 1
ATOM 5369 C C . PHE A 1 670 ? 35.469 19.281 19.766 1 75.5 670 PHE A C 1
ATOM 5371 O O . PHE A 1 670 ? 36.5 19.969 19.688 1 75.5 670 PHE A O 1
ATOM 5378 N N . VAL A 1 671 ? 34.344 19.938 20.234 1 62.75 671 VAL A N 1
ATOM 5379 C CA . VAL A 1 671 ? 34.312 21.297 20.781 1 62.75 671 VAL A CA 1
ATOM 5380 C C . VAL A 1 671 ? 35.062 21.344 22.109 1 62.75 671 VAL A C 1
ATOM 5382 O O . VAL A 1 671 ? 35.75 22.328 22.391 1 62.75 671 VAL A O 1
ATOM 5385 N N . SER A 1 672 ? 34.938 20.547 23.094 1 56 672 SER A N 1
ATOM 5386 C CA . SER A 1 672 ? 35.531 20.609 24.422 1 56 672 SER A CA 1
ATOM 5387 C C . SER A 1 672 ? 37.062 20.672 24.344 1 56 672 SER A C 1
ATOM 5389 O O . SER A 1 672 ? 37.719 21.219 25.219 1 56 672 SER A O 1
ATOM 5391 N N . LYS A 1 673 ? 37.719 20.188 23.406 1 50.25 673 LYS A N 1
ATOM 5392 C CA . LYS A 1 673 ? 39.188 20.203 23.5 1 50.25 673 LYS A CA 1
ATOM 5393 C C . LYS A 1 673 ? 39.719 21.594 23.219 1 50.25 673 LYS A C 1
ATOM 5395 O O . LYS A 1 673 ? 40.844 21.906 23.594 1 50.25 673 LYS A O 1
ATOM 5400 N N . SER A 1 674 ? 38.906 22.344 22.5 1 44.56 674 SER A N 1
ATOM 5401 C CA . SER A 1 674 ? 39.5 23.594 22.094 1 44.56 674 SER A CA 1
ATOM 5402 C C . SER A 1 674 ? 39.438 24.641 23.219 1 44.56 674 SER A C 1
ATOM 5404 O O . SER A 1 674 ? 40.125 25.641 23.188 1 44.56 674 SER A O 1
ATOM 5406 N N . ASN A 1 675 ? 38.344 24.641 24.047 1 40.34 675 ASN A N 1
ATOM 5407 C CA . ASN A 1 675 ? 38.25 25.766 24.969 1 40.34 675 ASN A CA 1
ATOM 5408 C C . ASN A 1 675 ? 39.312 25.688 26.078 1 40.34 675 ASN A C 1
ATOM 5410 O O . ASN A 1 675 ? 39.281 26.469 27.016 1 40.34 675 ASN A O 1
ATOM 5414 N N . GLU A 1 676 ? 39.969 24.656 26.438 1 38.81 676 GLU A N 1
ATOM 5415 C CA . GLU A 1 676 ? 40.844 24.891 27.594 1 38.81 676 GLU A CA 1
ATOM 5416 C C . GLU A 1 676 ? 41.719 26.125 27.375 1 38.81 676 GLU A C 1
ATOM 5418 O O . GLU A 1 676 ? 41.969 26.875 28.328 1 38.81 676 GLU A O 1
ATOM 5423 N N . ASN A 1 677 ? 42.375 26.406 26.281 1 36.56 677 ASN A N 1
ATOM 5424 C CA . ASN A 1 677 ? 43.219 27.609 26.266 1 36.56 677 ASN A CA 1
ATOM 5425 C C . ASN A 1 677 ? 42.406 28.859 25.938 1 36.56 677 ASN A C 1
ATOM 5427 O O . ASN A 1 677 ? 42.719 29.938 26.422 1 36.56 677 ASN A O 1
ATOM 5431 N N . GLU A 1 678 ? 41.688 29.109 24.797 1 35.59 678 GLU A N 1
ATOM 5432 C CA . GLU A 1 678 ? 41.125 30.375 24.328 1 35.59 678 GLU A CA 1
ATOM 5433 C C . GLU A 1 678 ? 39.688 30.562 24.812 1 35.59 678 GLU A C 1
ATOM 5435 O O . GLU A 1 678 ? 38.75 30.328 24.062 1 35.59 678 GLU A O 1
ATOM 5440 N N . LYS A 1 679 ? 39.156 30.297 25.984 1 38.72 679 LYS A N 1
ATOM 5441 C CA . LYS A 1 679 ? 37.812 30.406 26.562 1 38.72 679 LYS A CA 1
ATOM 5442 C C . LYS A 1 679 ? 37.312 31.844 26.516 1 38.72 679 LYS A C 1
ATOM 5444 O O . LYS A 1 679 ? 36.125 32.094 26.719 1 38.72 679 LYS A O 1
ATOM 5449 N N . LYS A 1 680 ? 38.125 32.969 26.75 1 35.94 680 LYS A N 1
ATOM 5450 C CA . LYS A 1 680 ? 37.469 34.188 27.25 1 35.94 680 LYS A CA 1
ATOM 5451 C C . LYS A 1 680 ? 36.5 34.75 26.234 1 35.94 680 LYS A C 1
ATOM 5453 O O . LYS A 1 680 ? 35.406 35.188 26.594 1 35.94 680 LYS A O 1
ATOM 5458 N N . ASN A 1 681 ? 36.875 35.469 25.141 1 30.31 681 ASN A N 1
ATOM 5459 C CA . ASN A 1 681 ? 36.062 36.469 24.469 1 30.31 681 ASN A CA 1
ATOM 5460 C C . ASN A 1 681 ? 35.031 35.875 23.547 1 30.31 681 ASN A C 1
ATOM 5462 O O . ASN A 1 681 ? 34 36.469 23.297 1 30.31 681 ASN A O 1
ATOM 5466 N N . TYR A 1 682 ? 35.281 34.812 22.766 1 30.3 682 TYR A N 1
ATOM 5467 C CA . TYR A 1 682 ? 34.531 34.562 21.516 1 30.3 682 TYR A CA 1
ATOM 5468 C C . TYR A 1 682 ? 33.312 33.688 21.766 1 30.3 682 TYR A C 1
ATOM 5470 O O . TYR A 1 682 ? 32.594 33.375 20.828 1 30.3 682 TYR A O 1
ATOM 5478 N N . VAL A 1 683 ? 32.969 33.281 22.922 1 32.91 683 VAL A N 1
ATOM 5479 C CA . VAL A 1 683 ? 31.922 32.281 23.094 1 32.91 683 VAL A CA 1
ATOM 5480 C C . VAL A 1 683 ? 30.547 32.906 22.875 1 32.91 683 VAL A C 1
ATOM 5482 O O . VAL A 1 683 ? 29.578 32.219 22.531 1 32.91 683 VAL A O 1
ATOM 5485 N N . SER A 1 684 ? 30.344 34.281 23.219 1 30.73 684 SER A N 1
ATOM 5486 C CA . SER A 1 684 ? 28.984 34.812 23.203 1 30.73 684 SER A CA 1
ATOM 5487 C C . SER A 1 684 ? 28.422 34.812 21.781 1 30.73 684 SER A C 1
ATOM 5489 O O . SER A 1 684 ? 27.219 34.625 21.594 1 30.73 684 SER A O 1
ATOM 5491 N N . ARG A 1 685 ? 29.219 35.219 20.766 1 33.09 685 ARG A N 1
ATOM 5492 C CA . ARG A 1 685 ? 28.672 35.469 19.438 1 33.09 685 ARG A CA 1
ATOM 5493 C C . ARG A 1 685 ? 28.406 34.156 18.688 1 33.09 685 ARG A C 1
ATOM 5495 O O . ARG A 1 685 ? 27.672 34.125 17.703 1 33.09 685 ARG A O 1
ATOM 5502 N N . ALA A 1 686 ? 29 33.156 19.016 1 31.86 686 ALA A N 1
ATOM 5503 C CA . ALA A 1 686 ? 28.984 31.906 18.234 1 31.86 686 ALA A CA 1
ATOM 5504 C C . ALA A 1 686 ? 27.703 31.125 18.5 1 31.86 686 ALA A C 1
ATOM 5506 O O . ALA A 1 686 ? 27.328 30.266 17.703 1 31.86 686 ALA A O 1
ATOM 5507 N N . ILE A 1 687 ? 27.047 31.219 19.641 1 31.69 687 ILE A N 1
ATOM 5508 C CA . ILE A 1 687 ? 25.844 30.469 19.969 1 31.69 687 ILE A CA 1
ATOM 5509 C C . ILE A 1 687 ? 24.688 30.938 19.078 1 31.69 687 ILE A C 1
ATOM 5511 O O . ILE A 1 687 ? 23.75 30.188 18.828 1 31.69 687 ILE A O 1
ATOM 5515 N N . GLU A 1 688 ? 24.609 32.25 18.75 1 29.59 688 GLU A N 1
ATOM 5516 C CA . GLU A 1 688 ? 23.516 32.719 17.922 1 29.59 688 GLU A CA 1
ATOM 5517 C C . GLU A 1 688 ? 23.516 32.031 16.562 1 29.59 688 GLU A C 1
ATOM 5519 O O . GLU A 1 688 ? 22.453 31.828 15.961 1 29.59 688 GLU A O 1
ATOM 5524 N N . SER A 1 689 ? 24.703 31.875 15.898 1 30.56 689 SER A N 1
ATOM 5525 C CA . SER A 1 689 ? 24.719 31.297 14.555 1 30.56 689 SER A CA 1
ATOM 5526 C C . SER A 1 689 ? 24.5 29.797 14.594 1 30.56 689 SER A C 1
ATOM 5528 O O . SER A 1 689 ? 24.844 29.078 13.648 1 30.56 689 SER A O 1
ATOM 5530 N N . ASN A 1 690 ? 24.391 29.078 15.656 1 32.66 690 ASN A N 1
ATOM 5531 C CA . ASN A 1 690 ? 24.172 27.641 15.781 1 32.66 690 ASN A CA 1
ATOM 5532 C C . ASN A 1 690 ? 22.938 27.188 14.984 1 32.66 690 ASN A C 1
ATOM 5534 O O . ASN A 1 690 ? 22.5 26.047 15.117 1 32.66 690 ASN A O 1
ATOM 5538 N N . ARG A 1 691 ? 22.188 28.047 14.641 1 32.94 691 ARG A N 1
ATOM 5539 C CA . ARG A 1 691 ? 21 27.688 13.883 1 32.94 691 ARG A CA 1
ATOM 5540 C C . ARG A 1 691 ? 21.359 26.984 12.57 1 32.94 691 ARG A C 1
ATOM 5542 O O . ARG A 1 691 ? 20.484 26.688 11.758 1 32.94 691 ARG A O 1
ATOM 5549 N N . ASP A 1 692 ? 22.609 27.453 11.961 1 30.72 692 ASP A N 1
ATOM 5550 C CA . ASP A 1 692 ? 22.688 27.219 10.523 1 30.72 692 ASP A CA 1
ATOM 5551 C C . ASP A 1 692 ? 22.75 25.734 10.211 1 30.72 692 ASP A C 1
ATOM 5553 O O . ASP A 1 692 ? 22.969 24.906 11.102 1 30.72 692 ASP A O 1
ATOM 5557 N N . PHE A 1 693 ? 23.203 25.328 8.883 1 31.66 693 PHE A N 1
ATOM 5558 C CA . PHE A 1 693 ? 23.312 24.109 8.094 1 31.66 693 PHE A CA 1
ATOM 5559 C C . PHE A 1 693 ? 24.344 23.172 8.703 1 31.66 693 PHE A C 1
ATOM 5561 O O . PHE A 1 693 ? 25.547 23.281 8.406 1 31.66 693 PHE A O 1
ATOM 5568 N N . ASP A 1 694 ? 24.328 22.812 9.812 1 36.22 694 ASP A N 1
ATOM 5569 C CA . ASP A 1 694 ? 25.172 21.953 10.633 1 36.22 694 ASP A CA 1
ATOM 5570 C C . ASP A 1 694 ? 25.578 20.688 9.852 1 36.22 694 ASP A C 1
ATOM 5572 O O . ASP A 1 694 ? 26.078 19.734 10.438 1 36.22 694 ASP A O 1
ATOM 5576 N N . LYS A 1 695 ? 25.047 20.469 8.727 1 38.84 695 LYS A N 1
ATOM 5577 C CA . LYS A 1 695 ? 25.266 19.172 8.117 1 38.84 695 LYS A CA 1
ATOM 5578 C C . LYS A 1 695 ? 26.734 18.969 7.75 1 38.84 695 LYS A C 1
ATOM 5580 O O . LYS A 1 695 ? 27.172 17.844 7.492 1 38.84 695 LYS A O 1
ATOM 5585 N N . VAL A 1 696 ? 27.438 20.078 7.184 1 36.53 696 VAL A N 1
ATOM 5586 C CA . VAL A 1 696 ? 28.656 19.719 6.488 1 36.53 696 VAL A CA 1
ATOM 5587 C C . VAL A 1 696 ? 29.859 19.891 7.422 1 36.53 696 VAL A C 1
ATOM 5589 O O . VAL A 1 696 ? 30.875 19.219 7.273 1 36.53 696 VAL A O 1
ATOM 5592 N N . LEU A 1 697 ? 30.141 21.094 8.25 1 34.75 697 LEU A N 1
ATOM 5593 C CA . LEU A 1 697 ? 31.453 21.359 8.82 1 34.75 697 LEU A CA 1
ATOM 5594 C C . LEU A 1 697 ? 31.359 21.594 10.328 1 34.75 697 LEU A C 1
ATOM 5596 O O . LEU A 1 697 ? 30.328 22.047 10.82 1 34.75 697 LEU A O 1
ATOM 5600 N N . PRO A 1 698 ? 32.344 21.016 11.07 1 29.39 698 PRO A N 1
ATOM 5601 C CA . PRO A 1 698 ? 32.469 21.266 12.508 1 29.39 698 PRO A CA 1
ATOM 5602 C C . PRO A 1 698 ? 32.625 22.75 12.836 1 29.39 698 PRO A C 1
ATOM 5604 O O . PRO A 1 698 ? 33.188 23.5 12.039 1 29.39 698 PRO A O 1
ATOM 5607 N N . THR A 1 699 ? 31.766 23.406 13.484 1 30.47 699 THR A N 1
ATOM 5608 C CA . THR A 1 699 ? 31.844 24.812 13.867 1 30.47 699 THR A CA 1
ATOM 5609 C C . THR A 1 699 ? 33.062 25.062 14.734 1 30.47 699 THR A C 1
ATOM 5611 O O . THR A 1 699 ? 33.281 24.391 15.742 1 30.47 699 THR A O 1
ATOM 5614 N N . HIS A 1 700 ? 34.188 25.484 14.062 1 26.95 700 HIS A N 1
ATOM 5615 C CA . HIS A 1 700 ? 35.344 25.859 14.891 1 26.95 700 HIS A CA 1
ATOM 5616 C C . HIS A 1 700 ? 35.062 27.156 15.656 1 26.95 700 HIS A C 1
ATOM 5618 O O . HIS A 1 700 ? 34.562 28.125 15.086 1 26.95 700 HIS A O 1
ATOM 5624 N N . HIS A 1 701 ? 34.688 27.109 16.781 1 26.09 701 HIS A N 1
ATOM 5625 C CA . HIS A 1 701 ? 34.688 28.312 17.609 1 26.09 701 HIS A CA 1
ATOM 5626 C C . HIS A 1 701 ? 36.062 28.969 17.656 1 26.09 701 HIS A C 1
ATOM 5628 O O . HIS A 1 701 ? 37.062 28.297 17.938 1 26.09 701 HIS A O 1
ATOM 5634 N N . ARG A 1 702 ? 36.312 29.938 16.766 1 23.92 702 ARG A N 1
ATOM 5635 C CA . ARG A 1 702 ? 37.531 30.719 16.953 1 23.92 702 ARG A CA 1
ATOM 5636 C C . ARG A 1 702 ? 37.688 31.156 18.406 1 23.92 702 ARG A C 1
ATOM 5638 O O . ARG A 1 702 ? 36.719 31.625 19.031 1 23.92 702 ARG A O 1
ATOM 5645 N N . THR A 1 703 ? 38.812 30.797 18.969 1 22.8 703 THR A N 1
ATOM 5646 C CA . THR A 1 703 ? 39.438 31.656 19.969 1 22.8 703 THR A CA 1
ATOM 5647 C C . THR A 1 703 ? 39.844 33 19.344 1 22.8 703 THR A C 1
ATOM 5649 O O . THR A 1 703 ? 40.438 33.031 18.25 1 22.8 703 THR A O 1
ATOM 5652 N N . MET B 1 1 ? 12.195 -86.375 -13.562 1 24 1 MET B N 1
ATOM 5653 C CA . MET B 1 1 ? 12.977 -85.25 -14.086 1 24 1 MET B CA 1
ATOM 5654 C C . MET B 1 1 ? 12.07 -84.188 -14.711 1 24 1 MET B C 1
ATOM 5656 O O . MET B 1 1 ? 12.344 -83 -14.594 1 24 1 MET B O 1
ATOM 5660 N N . VAL B 1 2 ? 11.133 -84.625 -15.617 1 29.94 2 VAL B N 1
ATOM 5661 C CA . VAL B 1 2 ? 10.469 -83.75 -16.562 1 29.94 2 VAL B CA 1
ATOM 5662 C C . VAL B 1 2 ? 9.461 -82.875 -15.82 1 29.94 2 VAL B C 1
ATOM 5664 O O . VAL B 1 2 ? 8.773 -82.062 -16.438 1 29.94 2 VAL B O 1
ATOM 5667 N N . SER B 1 3 ? 9.086 -83.25 -14.586 1 27.41 3 SER B N 1
ATOM 5668 C CA . SER B 1 3 ? 7.949 -82.688 -13.867 1 27.41 3 SER B CA 1
ATOM 5669 C C . SER B 1 3 ? 8.133 -81.188 -13.625 1 27.41 3 SER B C 1
ATOM 5671 O O . SER B 1 3 ? 7.156 -80.438 -13.516 1 27.41 3 SER B O 1
ATOM 5673 N N . ARG B 1 4 ? 9.367 -80.812 -13.219 1 30.89 4 ARG B N 1
ATOM 5674 C CA . ARG B 1 4 ? 9.469 -79.625 -12.406 1 30.89 4 ARG B CA 1
ATOM 5675 C C . ARG B 1 4 ? 9.438 -78.375 -13.281 1 30.89 4 ARG B C 1
ATOM 5677 O O . ARG B 1 4 ? 9.656 -77.25 -12.797 1 30.89 4 ARG B O 1
ATOM 5684 N N . PHE B 1 5 ? 9.461 -78.625 -14.641 1 30.17 5 PHE B N 1
ATOM 5685 C CA . PHE B 1 5 ? 9.805 -77.438 -15.445 1 30.17 5 PHE B CA 1
ATOM 5686 C C . PHE B 1 5 ? 8.633 -76.438 -15.531 1 30.17 5 PHE B C 1
ATOM 5688 O O . PHE B 1 5 ? 8.797 -75.312 -15.945 1 30.17 5 PHE B O 1
ATOM 5695 N N . ALA B 1 6 ? 7.398 -77 -15.547 1 30.41 6 ALA B N 1
ATOM 5696 C CA . ALA B 1 6 ? 6.363 -76.125 -16.172 1 30.41 6 ALA B CA 1
ATOM 5697 C C . ALA B 1 6 ? 6.016 -74.938 -15.281 1 30.41 6 ALA B C 1
ATOM 5699 O O . ALA B 1 6 ? 5.32 -74.062 -15.719 1 30.41 6 ALA B O 1
ATOM 5700 N N . VAL B 1 7 ? 6.211 -75.062 -14.008 1 28.98 7 VAL B N 1
ATOM 5701 C CA . VAL B 1 7 ? 5.332 -74.188 -13.227 1 28.98 7 VAL B CA 1
ATOM 5702 C C . VAL B 1 7 ? 5.832 -72.75 -13.281 1 28.98 7 VAL B C 1
ATOM 5704 O O . VAL B 1 7 ? 5.203 -71.812 -12.734 1 28.98 7 VAL B O 1
ATOM 5707 N N . PHE B 1 8 ? 7.125 -72.625 -13.766 1 26.5 8 PHE B N 1
ATOM 5708 C CA . PHE B 1 8 ? 7.629 -71.312 -13.406 1 26.5 8 PHE B CA 1
ATOM 5709 C C . PHE B 1 8 ? 7.066 -70.188 -14.344 1 26.5 8 PHE B C 1
ATOM 5711 O O . PHE B 1 8 ? 7.641 -69.125 -14.477 1 26.5 8 PHE B O 1
ATOM 5718 N N . LEU B 1 9 ? 6.223 -70.625 -15.297 1 26.75 9 LEU B N 1
ATOM 5719 C CA . LEU B 1 9 ? 5.875 -69.5 -16.125 1 26.75 9 LEU B CA 1
ATOM 5720 C C . LEU B 1 9 ? 5.172 -68.438 -15.305 1 26.75 9 LEU B C 1
ATOM 5722 O O . LEU B 1 9 ? 3.979 -68.562 -15.023 1 26.75 9 LEU B O 1
ATOM 5726 N N . LEU B 1 10 ? 5.699 -68.125 -14.102 1 25.36 10 LEU B N 1
ATOM 5727 C CA . LEU B 1 10 ? 5.129 -67 -13.328 1 25.36 10 LEU B CA 1
ATOM 5728 C C . LEU B 1 10 ? 4.844 -65.812 -14.227 1 25.36 10 LEU B C 1
ATOM 5730 O O . LEU B 1 10 ? 5.555 -65.562 -15.211 1 25.36 10 LEU B O 1
ATOM 5734 N N . PHE B 1 11 ? 3.605 -65.312 -14.055 1 27.48 11 PHE B N 1
ATOM 5735 C CA . PHE B 1 11 ? 2.855 -64.125 -14.523 1 27.48 11 PHE B CA 1
ATOM 5736 C C . PHE B 1 11 ? 3.719 -62.875 -14.477 1 27.48 11 PHE B C 1
ATOM 5738 O O . PHE B 1 11 ? 4.039 -62.375 -13.398 1 27.48 11 PHE B O 1
ATOM 5745 N N . LEU B 1 12 ? 4.719 -62.812 -15.359 1 26.78 12 LEU B N 1
ATOM 5746 C CA . LEU B 1 12 ? 5.219 -61.438 -15.594 1 26.78 12 LEU B CA 1
ATOM 5747 C C . LEU B 1 12 ? 4.07 -60.5 -15.883 1 26.78 12 LEU B C 1
ATOM 5749 O O . LEU B 1 12 ? 3.586 -60.406 -17.016 1 26.78 12 LEU B O 1
ATOM 5753 N N . VAL B 1 13 ? 3.092 -60.469 -15 1 26.86 13 VAL B N 1
ATOM 5754 C CA . VAL B 1 13 ? 2.219 -59.312 -15.109 1 26.86 13 VAL B CA 1
ATOM 5755 C C . VAL B 1 13 ? 3.062 -58.031 -15.242 1 26.86 13 VAL B C 1
ATOM 5757 O O . VAL B 1 13 ? 3.809 -57.688 -14.328 1 26.86 13 VAL B O 1
ATOM 5760 N N . SER B 1 14 ? 3.529 -57.875 -16.438 1 26.7 14 SER B N 1
ATOM 5761 C CA . SER B 1 14 ? 3.924 -56.469 -16.703 1 26.7 14 SER B CA 1
ATOM 5762 C C . SER B 1 14 ? 2.912 -55.5 -16.109 1 26.7 14 SER B C 1
ATOM 5764 O O . SER B 1 14 ? 1.786 -55.406 -16.609 1 26.7 14 SER B O 1
ATOM 5766 N N . VAL B 1 15 ? 2.873 -55.406 -14.836 1 27.53 15 VAL B N 1
ATOM 5767 C CA . VAL B 1 15 ? 2.252 -54.219 -14.32 1 27.53 15 VAL B CA 1
ATOM 5768 C C . VAL B 1 15 ? 2.703 -53 -15.141 1 27.53 15 VAL B C 1
ATOM 5770 O O . VAL B 1 15 ? 3.879 -52.625 -15.117 1 27.53 15 VAL B O 1
ATOM 5773 N N . ASN B 1 16 ? 2.312 -53 -16.359 1 26.91 16 ASN B N 1
ATOM 5774 C CA . ASN B 1 16 ? 2.332 -51.625 -16.859 1 26.91 16 ASN B CA 1
ATOM 5775 C C . ASN B 1 16 ? 1.906 -50.625 -15.781 1 26.91 16 ASN B C 1
ATOM 5777 O O . ASN B 1 16 ? 0.75 -50.625 -15.352 1 26.91 16 ASN B O 1
ATOM 5781 N N . ALA B 1 17 ? 2.732 -50.375 -14.828 1 32.38 17 ALA B N 1
ATOM 5782 C CA . ALA B 1 17 ? 2.592 -49.219 -13.953 1 32.38 17 ALA B CA 1
ATOM 5783 C C . ALA B 1 17 ? 1.987 -48.031 -14.711 1 32.38 17 ALA B C 1
ATOM 5785 O O . ALA B 1 17 ? 2.672 -47.375 -15.5 1 32.38 17 ALA B O 1
ATOM 5786 N N . SER B 1 18 ? 0.83 -48.219 -15.289 1 33.47 18 SER B N 1
ATOM 5787 C CA . SER B 1 18 ? 0.114 -47 -15.594 1 33.47 18 SER B CA 1
ATOM 5788 C C . SER B 1 18 ? 0.529 -45.875 -14.648 1 33.47 18 SER B C 1
ATOM 5790 O O . SER B 1 18 ? 0.56 -46.062 -13.43 1 33.47 18 SER B O 1
ATOM 5792 N N . LEU B 1 19 ? 1.415 -45.094 -15.031 1 36.81 19 LEU B N 1
ATOM 5793 C CA . LEU B 1 19 ? 1.708 -43.812 -14.398 1 36.81 19 LEU B CA 1
ATOM 5794 C C . LEU B 1 19 ? 0.457 -43.219 -13.75 1 36.81 19 LEU B C 1
ATOM 5796 O O . LEU B 1 19 ? -0.176 -42.312 -14.312 1 36.81 19 LEU B O 1
ATOM 5800 N N . THR B 1 20 ? -0.498 -44 -13.297 1 40.47 20 THR B N 1
ATOM 5801 C CA . THR B 1 20 ? -1.599 -43.375 -12.602 1 40.47 20 THR B CA 1
ATOM 5802 C C . THR B 1 20 ? -1.073 -42.469 -11.484 1 40.47 20 THR B C 1
ATOM 5804 O O . THR B 1 20 ? -0.6 -42.969 -10.453 1 40.47 20 THR B O 1
ATOM 5807 N N . GLY B 1 21 ? -0.454 -41.438 -11.773 1 48.78 21 GLY B N 1
ATOM 5808 C CA . GLY B 1 21 ? -0.191 -40.469 -10.734 1 48.78 21 GLY B CA 1
ATOM 5809 C C . GLY B 1 21 ? -1.277 -40.406 -9.68 1 48.78 21 GLY B C 1
ATOM 5810 O O . GLY B 1 21 ? -2.365 -40.969 -9.867 1 48.78 21 GLY B O 1
ATOM 5811 N N . PRO B 1 22 ? -0.915 -40.312 -8.422 1 51.75 22 PRO B N 1
ATOM 5812 C CA . PRO B 1 22 ? -1.925 -40.219 -7.367 1 51.75 22 PRO B CA 1
ATOM 5813 C C . PRO B 1 22 ? -3.117 -39.375 -7.777 1 51.75 22 PRO B C 1
ATOM 5815 O O . PRO B 1 22 ? -2.965 -38.406 -8.562 1 51.75 22 PRO B O 1
ATOM 5818 N N . ALA B 1 23 ? -4.316 -40.031 -7.738 1 54.31 23 ALA B N 1
ATOM 5819 C CA . ALA B 1 23 ? -5.586 -39.375 -8.07 1 54.31 23 ALA B CA 1
ATOM 5820 C C . ALA B 1 23 ? -5.738 -38.062 -7.34 1 54.31 23 ALA B C 1
ATOM 5822 O O . ALA B 1 23 ? -5.578 -38 -6.121 1 54.31 23 ALA B O 1
ATOM 5823 N N . ASN B 1 24 ? -5.559 -36.969 -8.094 1 66.12 24 ASN B N 1
ATOM 5824 C CA . ASN B 1 24 ? -5.91 -35.656 -7.559 1 66.12 24 ASN B CA 1
ATOM 5825 C C . ASN B 1 24 ? -7.355 -35.625 -7.059 1 66.12 24 ASN B C 1
ATOM 5827 O O . ASN B 1 24 ? -8.188 -36.406 -7.508 1 66.12 24 ASN B O 1
ATOM 5831 N N . ILE B 1 25 ? -7.52 -34.906 -6.004 1 75.81 25 ILE B N 1
ATOM 5832 C CA . ILE B 1 25 ? -8.852 -34.719 -5.434 1 75.81 25 ILE B CA 1
ATOM 5833 C C . ILE B 1 25 ? -9.828 -34.281 -6.527 1 75.81 25 ILE B C 1
ATOM 5835 O O . ILE B 1 25 ? -10.945 -34.781 -6.594 1 75.81 25 ILE B O 1
ATOM 5839 N N . LEU B 1 26 ? -9.344 -33.406 -7.422 1 81.75 26 LEU B N 1
ATOM 5840 C CA . LEU B 1 26 ? -10.141 -32.969 -8.57 1 81.75 26 LEU B CA 1
ATOM 5841 C C . LEU B 1 26 ? -9.406 -33.25 -9.875 1 81.75 26 LEU B C 1
ATOM 5843 O O . LEU B 1 26 ? -8.297 -32.75 -10.086 1 81.75 26 LEU B O 1
ATOM 5847 N N . PRO B 1 27 ? -10.016 -34.094 -10.633 1 80.56 27 PRO B N 1
ATOM 5848 C CA . PRO B 1 27 ? -9.375 -34.375 -11.922 1 80.56 27 PRO B CA 1
ATOM 5849 C C . PRO B 1 27 ? -9.5 -33.219 -12.906 1 80.56 27 PRO B C 1
ATOM 5851 O O . PRO B 1 27 ? -10.242 -32.281 -12.656 1 80.56 27 PRO B O 1
ATOM 5854 N N . THR B 1 28 ? -8.773 -33.312 -13.977 1 88.81 28 THR B N 1
ATOM 5855 C CA . THR B 1 28 ? -8.805 -32.312 -15.031 1 88.81 28 THR B CA 1
ATOM 5856 C C . THR B 1 28 ? -10.156 -32.312 -15.742 1 88.81 28 THR B C 1
ATOM 5858 O O . THR B 1 28 ? -10.68 -33.375 -16.094 1 88.81 28 THR B O 1
ATOM 5861 N N . LEU B 1 29 ? -10.758 -31.156 -15.867 1 93.19 29 LEU B N 1
ATOM 5862 C CA . LEU B 1 29 ? -12.016 -30.984 -16.594 1 93.19 29 LEU B CA 1
ATOM 5863 C C . LEU B 1 29 ? -11.758 -30.438 -17.984 1 93.19 29 LEU B C 1
ATOM 5865 O O . LEU B 1 29 ? -10.836 -29.656 -18.203 1 93.19 29 LEU B O 1
ATOM 5869 N N . PRO B 1 30 ? -12.562 -30.875 -18.922 1 94.38 30 PRO B N 1
ATOM 5870 C CA . PRO B 1 30 ? -12.359 -30.422 -20.297 1 94.38 30 PRO B CA 1
ATOM 5871 C C . PRO B 1 30 ? -12.789 -28.969 -20.516 1 94.38 30 PRO B C 1
ATOM 5873 O O . PRO B 1 30 ? -13.758 -28.516 -19.891 1 94.38 30 PRO B O 1
ATOM 5876 N N . ASN B 1 31 ? -12.055 -28.312 -21.375 1 95.75 31 ASN B N 1
ATOM 5877 C CA . ASN B 1 31 ? -12.445 -26.953 -21.719 1 95.75 31 ASN B CA 1
ATOM 5878 C C . ASN B 1 31 ? -13.047 -26.875 -23.125 1 95.75 31 ASN B C 1
ATOM 5880 O O . ASN B 1 31 ? -13.414 -25.797 -23.578 1 95.75 31 ASN B O 1
ATOM 5884 N N . ALA B 1 32 ? -13.109 -28.016 -23.828 1 96.25 32 ALA B N 1
ATOM 5885 C CA . ALA B 1 32 ? -13.82 -28.141 -25.094 1 96.25 32 ALA B CA 1
ATOM 5886 C C . ALA B 1 32 ? -15.188 -28.781 -24.891 1 96.25 32 ALA B C 1
ATOM 5888 O O . ALA B 1 32 ? -15.281 -29.938 -24.438 1 96.25 32 ALA B O 1
ATOM 5889 N N . ILE B 1 33 ? -16.188 -28.078 -25.297 1 96.5 33 ILE B N 1
ATOM 5890 C CA . ILE B 1 33 ? -17.562 -28.531 -25.109 1 96.5 33 ILE B CA 1
ATOM 5891 C C . ILE B 1 33 ? -18.062 -29.234 -26.375 1 96.5 33 ILE B C 1
ATOM 5893 O O . ILE B 1 33 ? -18.922 -28.719 -27.078 1 96.5 33 ILE B O 1
ATOM 5897 N N . ILE B 1 34 ? -17.672 -30.422 -26.562 1 93.25 34 ILE B N 1
ATOM 5898 C CA . ILE B 1 34 ? -17.781 -31.078 -27.859 1 93.25 34 ILE B CA 1
ATOM 5899 C C . ILE B 1 34 ? -19.203 -31.609 -28.031 1 93.25 34 ILE B C 1
ATOM 5901 O O . ILE B 1 34 ? -19.641 -31.844 -29.172 1 93.25 34 ILE B O 1
ATOM 5905 N N . LYS B 1 35 ? -20.031 -31.922 -27.016 1 90.69 35 LYS B N 1
ATOM 5906 C CA . LYS B 1 35 ? -21.391 -32.406 -27.141 1 90.69 35 LYS B CA 1
ATOM 5907 C C . LYS B 1 35 ? -22.391 -31.344 -26.688 1 90.69 35 LYS B C 1
ATOM 5909 O O . LYS B 1 35 ? -23.156 -31.562 -25.75 1 90.69 35 LYS B O 1
ATOM 5914 N N . SER B 1 36 ? -22.344 -30.203 -27.344 1 91.75 36 SER B N 1
ATOM 5915 C CA . SER B 1 36 ? -23.281 -29.141 -27 1 91.75 36 SER B CA 1
ATOM 5916 C C . SER B 1 36 ? -24.484 -29.141 -27.938 1 91.75 36 SER B C 1
ATOM 5918 O O . SER B 1 36 ? -24.359 -29.5 -29.109 1 91.75 36 SER B O 1
ATOM 5920 N N . GLU B 1 37 ? -25.688 -28.734 -27.453 1 92.19 37 GLU B N 1
ATOM 5921 C CA . GLU B 1 37 ? -26.875 -28.562 -28.281 1 92.19 37 GLU B CA 1
ATOM 5922 C C . GLU B 1 37 ? -26.75 -27.312 -29.156 1 92.19 37 GLU B C 1
ATOM 5924 O O . GLU B 1 37 ? -27.406 -27.219 -30.188 1 92.19 37 GLU B O 1
ATOM 5929 N N . ASN B 1 38 ? -25.938 -26.438 -28.719 1 95.44 38 ASN B N 1
ATOM 5930 C CA . ASN B 1 38 ? -25.609 -25.25 -29.5 1 95.44 38 ASN B CA 1
ATOM 5931 C C . ASN B 1 38 ? -24.609 -25.562 -30.594 1 95.44 38 ASN B C 1
ATOM 5933 O O . ASN B 1 38 ? -23.438 -25.828 -30.312 1 95.44 38 ASN B O 1
ATOM 5937 N N . SER B 1 39 ? -24.969 -25.422 -31.844 1 96.62 39 SER B N 1
ATOM 5938 C CA . SER B 1 39 ? -24.172 -25.859 -32.969 1 96.62 39 SER B CA 1
ATOM 5939 C C . SER B 1 39 ? -22.875 -25.062 -33.062 1 96.62 39 SER B C 1
ATOM 5941 O O . SER B 1 39 ? -21.812 -25.625 -33.375 1 96.62 39 SER B O 1
ATOM 5943 N N . GLN B 1 40 ? -22.953 -23.781 -32.875 1 97.62 40 GLN B N 1
ATOM 5944 C CA . GLN B 1 40 ? -21.75 -22.953 -32.969 1 97.62 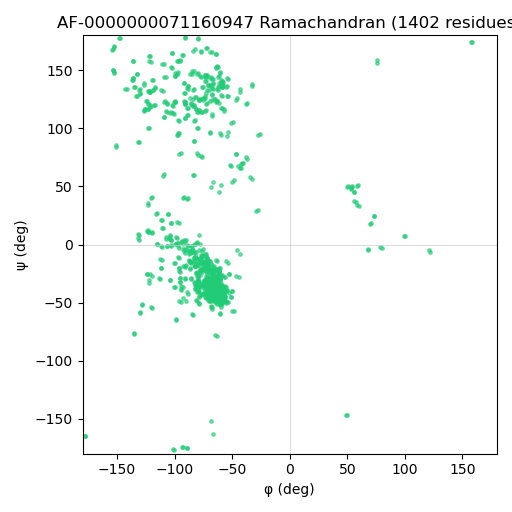40 GLN B CA 1
ATOM 5945 C C . GLN B 1 40 ? -20.766 -23.312 -31.859 1 97.62 40 GLN B C 1
ATOM 5947 O O . GLN B 1 40 ? -19.547 -23.344 -32.062 1 97.62 40 GLN B O 1
ATOM 5952 N N . CYS B 1 41 ? -21.281 -23.484 -30.688 1 97.69 41 CYS B N 1
ATOM 5953 C CA . CYS B 1 41 ? -20.453 -23.891 -29.562 1 97.69 41 CYS B CA 1
ATOM 5954 C C . CYS B 1 41 ? -19.766 -25.219 -29.859 1 97.69 41 CYS B C 1
ATOM 5956 O O . CYS B 1 41 ? -18.562 -25.375 -29.594 1 97.69 41 CYS B O 1
ATOM 5958 N N . GLN B 1 42 ? -20.516 -26.172 -30.391 1 97.44 42 GLN B N 1
ATOM 5959 C CA . GLN B 1 42 ? -19.938 -27.469 -30.75 1 97.44 42 GLN B CA 1
ATOM 5960 C C . GLN B 1 42 ? -18.844 -27.312 -31.797 1 97.44 42 GLN B C 1
ATOM 5962 O O . GLN B 1 42 ? -17.781 -27.922 -31.688 1 97.44 42 GLN B O 1
ATOM 5967 N N . TYR B 1 43 ? -19.125 -26.5 -32.812 1 97.75 43 TYR B N 1
ATOM 5968 C CA . TYR B 1 43 ? -18.172 -26.281 -33.875 1 97.75 43 TYR B CA 1
ATOM 5969 C C . TYR B 1 43 ? -16.875 -25.672 -33.344 1 97.75 43 TYR B C 1
ATOM 5971 O O . TYR B 1 43 ? -15.781 -26.156 -33.656 1 97.75 43 TYR B O 1
ATOM 5979 N N . ASP B 1 44 ? -16.953 -24.641 -32.562 1 98.31 44 ASP B N 1
ATOM 5980 C CA . ASP B 1 44 ? -15.773 -23.984 -32.031 1 98.31 44 ASP B CA 1
ATOM 5981 C C . ASP B 1 44 ? -15.008 -24.906 -31.078 1 98.31 44 ASP B C 1
ATOM 5983 O O . ASP B 1 44 ? -13.781 -24.844 -31 1 98.31 44 ASP B O 1
ATOM 5987 N N . SER B 1 45 ? -15.734 -25.719 -30.359 1 98.19 45 SER B N 1
ATOM 5988 C CA . SER B 1 45 ? -15.109 -26.656 -29.438 1 98.19 45 SER B CA 1
ATOM 5989 C C . SER B 1 45 ? -14.328 -27.719 -30.188 1 98.19 45 SER B C 1
ATOM 5991 O O . SER B 1 45 ? -13.258 -28.141 -29.75 1 98.19 45 SER B O 1
ATOM 5993 N N . LEU B 1 46 ? -14.859 -28.172 -31.266 1 97.38 46 LEU B N 1
ATOM 5994 C CA . LEU B 1 46 ? -14.148 -29.141 -32.094 1 97.38 46 LEU B CA 1
ATOM 5995 C C . LEU B 1 46 ? -12.891 -28.516 -32.688 1 97.38 46 LEU B C 1
ATOM 5997 O O . LEU B 1 46 ? -11.852 -29.172 -32.781 1 97.38 46 LEU B O 1
ATOM 6001 N N . LYS B 1 47 ? -13.008 -27.297 -33.125 1 97.44 47 LYS B N 1
ATOM 6002 C CA . LYS B 1 47 ? -11.836 -26.578 -33.594 1 97.44 47 LYS B CA 1
ATOM 6003 C C . LYS B 1 47 ? -10.773 -26.453 -32.5 1 97.44 47 LYS B C 1
ATOM 6005 O O . LYS B 1 47 ? -9.578 -26.562 -32.781 1 97.44 47 LYS B O 1
ATOM 6010 N N . LEU B 1 48 ? -11.227 -26.141 -31.312 1 97.62 48 LEU B N 1
ATOM 6011 C CA . LEU B 1 48 ? -10.32 -26.062 -30.188 1 97.62 48 LEU B CA 1
ATOM 6012 C C . LEU B 1 48 ? -9.602 -27.375 -29.953 1 97.62 48 LEU B C 1
ATOM 6014 O O . LEU B 1 48 ? -8.383 -27.406 -29.75 1 97.62 48 LEU B O 1
ATOM 6018 N N . GLN B 1 49 ? -10.312 -28.469 -30 1 96.06 49 GLN B N 1
ATOM 6019 C CA . GLN B 1 49 ? -9.719 -29.781 -29.812 1 96.06 49 GLN B CA 1
ATOM 6020 C C . GLN B 1 49 ? -8.664 -30.078 -30.875 1 96.06 49 GLN B C 1
ATOM 6022 O O . GLN B 1 49 ? -7.598 -30.609 -30.578 1 96.06 49 GLN B O 1
ATOM 6027 N N . LEU B 1 50 ? -8.945 -29.688 -32.094 1 95.31 50 LEU B N 1
ATOM 6028 C CA . LEU B 1 50 ? -7.996 -29.875 -33.188 1 95.31 50 LEU B CA 1
ATOM 6029 C C . LEU B 1 50 ? -6.762 -29 -33 1 95.31 50 LEU B C 1
ATOM 6031 O O . LEU B 1 50 ? -5.637 -29.438 -33.219 1 95.31 50 LEU B O 1
ATOM 6035 N N . GLY B 1 51 ? -7.016 -27.781 -32.594 1 95.69 51 GLY B N 1
ATOM 6036 C CA . GLY B 1 51 ? -5.902 -26.875 -32.312 1 95.69 51 GLY B CA 1
ATOM 6037 C C . GLY B 1 51 ? -5 -27.375 -31.188 1 95.69 51 GLY B C 1
ATOM 6038 O O . GLY B 1 51 ? -3.781 -27.188 -31.25 1 95.69 51 GLY B O 1
ATOM 6039 N N . LEU B 1 52 ? -5.59 -27.953 -30.172 1 95.31 52 LEU B N 1
ATOM 6040 C CA . LEU B 1 52 ? -4.812 -28.5 -29.062 1 95.31 52 LEU B CA 1
ATOM 6041 C C . LEU B 1 52 ? -3.93 -29.641 -29.547 1 95.31 52 LEU B C 1
ATOM 6043 O O . LEU B 1 52 ? -2.76 -29.734 -29.156 1 95.31 52 LEU B O 1
ATOM 6047 N N . LYS B 1 53 ? -4.465 -30.469 -30.344 1 92.19 53 LYS B N 1
ATOM 6048 C CA . LYS B 1 53 ? -3.717 -31.609 -30.875 1 92.19 53 LYS B CA 1
ATOM 6049 C C . LYS B 1 53 ? -2.547 -31.141 -31.734 1 92.19 53 LYS B C 1
ATOM 6051 O O . LYS B 1 53 ? -1.482 -31.75 -31.734 1 92.19 53 LYS B O 1
ATOM 6056 N N . ASN B 1 54 ? -2.713 -30 -32.375 1 91.88 54 ASN B N 1
ATOM 6057 C CA . ASN B 1 54 ? -1.694 -29.484 -33.281 1 91.88 54 ASN B CA 1
ATOM 6058 C C . ASN B 1 54 ? -0.757 -28.516 -32.562 1 91.88 54 ASN B C 1
ATOM 6060 O O . ASN B 1 54 ? 0.056 -27.844 -33.219 1 91.88 54 ASN B O 1
ATOM 6064 N N . MET B 1 55 ? -0.897 -28.312 -31.359 1 92.88 55 MET B N 1
ATOM 6065 C CA . MET B 1 55 ? -0.066 -27.438 -30.547 1 92.88 55 MET B CA 1
ATOM 6066 C C . MET B 1 55 ? -0.123 -26 -31.062 1 92.88 55 MET B C 1
ATOM 6068 O O . MET B 1 55 ? 0.889 -25.297 -31.078 1 92.88 55 MET B O 1
ATOM 6072 N N . THR B 1 56 ? -1.287 -25.656 -31.578 1 95.75 56 THR B N 1
ATOM 6073 C CA . THR B 1 56 ? -1.469 -24.297 -32.094 1 95.75 56 THR B CA 1
ATOM 6074 C C . THR B 1 56 ? -1.553 -23.297 -30.938 1 95.75 56 THR B C 1
ATOM 6076 O O . THR B 1 56 ? -2.123 -23.594 -29.891 1 95.75 56 THR B O 1
ATOM 6079 N N . LEU B 1 57 ? -1.05 -22.125 -31.047 1 96.06 57 LEU B N 1
ATOM 6080 C CA . LEU B 1 57 ? -0.857 -21.156 -29.984 1 96.06 57 LEU B CA 1
ATOM 6081 C C . LEU B 1 57 ? -2.188 -20.797 -29.328 1 96.06 57 LEU B C 1
ATOM 6083 O O . LEU B 1 57 ? -2.33 -20.859 -28.109 1 96.06 57 LEU B O 1
ATOM 6087 N N . TRP B 1 58 ? -3.238 -20.359 -30.141 1 97.62 58 TRP B N 1
ATOM 6088 C CA . TRP B 1 58 ? -4.512 -19.922 -29.578 1 97.62 58 TRP B CA 1
ATOM 6089 C C . TRP B 1 58 ? -5.145 -21.016 -28.734 1 97.62 58 TRP B C 1
ATOM 6091 O O . TRP B 1 58 ? -5.691 -20.75 -27.656 1 97.62 58 TRP B O 1
ATOM 6101 N N . ALA B 1 59 ? -5.117 -22.234 -29.203 1 97.56 59 ALA B N 1
ATOM 6102 C CA . ALA B 1 59 ? -5.703 -23.375 -28.5 1 97.56 59 ALA B CA 1
ATOM 6103 C C . ALA B 1 59 ? -4.922 -23.703 -27.234 1 97.56 59 ALA B C 1
ATOM 6105 O O . ALA B 1 59 ? -5.512 -23.969 -26.188 1 97.56 59 ALA B O 1
ATOM 6106 N N . GLN B 1 60 ? -3.613 -23.625 -27.391 1 96.38 60 GLN B N 1
ATOM 6107 C CA . GLN B 1 60 ? -2.775 -23.891 -26.219 1 96.38 60 GLN B CA 1
ATOM 6108 C C . GLN B 1 60 ? -2.959 -22.812 -25.156 1 96.38 60 GLN B C 1
ATOM 6110 O O . GLN B 1 60 ? -2.887 -23.094 -23.953 1 96.38 60 GLN B O 1
ATOM 6115 N N . GLN B 1 61 ? -3.131 -21.578 -25.578 1 97.19 61 GLN B N 1
ATOM 6116 C CA . GLN B 1 61 ? -3.391 -20.5 -24.641 1 97.19 61 GLN B CA 1
ATOM 6117 C C . GLN B 1 61 ? -4.68 -20.75 -23.859 1 97.19 61 GLN B C 1
ATOM 6119 O O . GLN B 1 61 ? -4.738 -20.5 -22.656 1 97.19 61 GLN B O 1
ATOM 6124 N N . MET B 1 62 ? -5.707 -21.188 -24.531 1 98 62 MET B N 1
ATOM 6125 C CA . MET B 1 62 ? -6.973 -21.469 -23.859 1 98 62 MET B CA 1
ATOM 6126 C C . MET B 1 62 ? -6.805 -22.578 -22.828 1 98 62 MET B C 1
ATOM 6128 O O . MET B 1 62 ? -7.332 -22.484 -21.719 1 98 62 MET B O 1
ATOM 6132 N N . TRP B 1 63 ? -6.062 -23.594 -23.203 1 96.69 63 TRP B N 1
ATOM 6133 C CA . TRP B 1 63 ? -5.793 -24.688 -22.281 1 96.69 63 TRP B CA 1
ATOM 6134 C C . TRP B 1 63 ? -4.902 -24.219 -21.125 1 96.69 63 TRP B C 1
ATOM 6136 O O . TRP B 1 63 ? -5.164 -24.531 -19.969 1 96.69 63 TRP B O 1
ATOM 6146 N N . ASP B 1 64 ? -3.852 -23.453 -21.484 1 96.44 64 ASP B N 1
ATOM 6147 C CA . ASP B 1 64 ? -2.902 -22.922 -20.5 1 96.44 64 ASP B CA 1
ATOM 6148 C C . ASP B 1 64 ? -3.596 -22.016 -19.5 1 96.44 64 ASP B C 1
ATOM 6150 O O . ASP B 1 64 ? -3.188 -21.938 -18.328 1 96.44 64 ASP B O 1
ATOM 6154 N N . ALA B 1 65 ? -4.625 -21.391 -19.906 1 97.5 65 ALA B N 1
ATOM 6155 C CA . ALA B 1 65 ? -5.348 -20.438 -19.062 1 97.5 65 ALA B CA 1
ATOM 6156 C C . ALA B 1 65 ? -6.312 -21.156 -18.125 1 97.5 65 ALA B C 1
ATOM 6158 O O . ALA B 1 65 ? -6.781 -20.562 -17.141 1 97.5 65 ALA B O 1
ATOM 6159 N N . SER B 1 66 ? -6.672 -22.375 -18.391 1 97.38 66 SER B N 1
ATOM 6160 C CA . SER B 1 66 ? -7.641 -23.141 -17.609 1 97.38 66 SER B CA 1
ATOM 6161 C C . SER B 1 66 ? -6.977 -23.828 -16.422 1 97.38 66 SER B C 1
ATOM 6163 O O . SER B 1 66 ? -5.793 -24.172 -16.484 1 97.38 66 SER B O 1
ATOM 6165 N N . ALA B 1 67 ? -7.742 -23.938 -15.359 1 95.62 67 ALA B N 1
ATOM 6166 C CA . ALA B 1 67 ? -7.281 -24.766 -14.258 1 95.62 67 ALA B CA 1
ATOM 6167 C C . ALA B 1 67 ? -7.254 -26.234 -14.656 1 95.62 67 ALA B C 1
ATOM 6169 O O . ALA B 1 67 ? -8.141 -26.719 -15.367 1 95.62 67 ALA B O 1
ATOM 6170 N N . LYS B 1 68 ? -6.301 -26.984 -14.234 1 93.12 68 LYS B N 1
ATOM 6171 C CA . LYS B 1 68 ? -6.164 -28.391 -14.609 1 93.12 68 LYS B CA 1
ATOM 6172 C C . LYS B 1 68 ? -6.211 -29.297 -13.383 1 93.12 68 LYS B C 1
ATOM 6174 O O . LYS B 1 68 ? -6.973 -30.266 -13.359 1 93.12 68 LYS B O 1
ATOM 6179 N N . GLN B 1 69 ? -5.336 -28.984 -12.445 1 92 69 GLN B N 1
ATOM 6180 C CA . GLN B 1 69 ? -5.316 -29.703 -11.172 1 92 69 GLN B CA 1
ATOM 6181 C C . GLN B 1 69 ? -5.254 -28.734 -10 1 92 69 GLN B C 1
ATOM 6183 O O . GLN B 1 69 ? -4.648 -27.672 -10.102 1 92 69 GLN B O 1
ATOM 6188 N N . ALA B 1 70 ? -5.883 -29.172 -8.984 1 93 70 ALA B N 1
ATOM 6189 C CA . ALA B 1 70 ? -5.938 -28.281 -7.824 1 93 70 ALA B CA 1
ATOM 6190 C C . ALA B 1 70 ? -4.559 -28.125 -7.188 1 93 70 ALA B C 1
ATOM 6192 O O . ALA B 1 70 ? -3.795 -29.078 -7.098 1 93 70 ALA B O 1
ATOM 6193 N N . VAL B 1 71 ? -4.223 -26.969 -6.848 1 94.62 71 VAL B N 1
ATOM 6194 C CA . VAL B 1 71 ? -3.004 -26.656 -6.109 1 94.62 71 VAL B CA 1
ATOM 6195 C C . VAL B 1 71 ? -3.359 -25.875 -4.844 1 94.62 71 VAL B C 1
ATOM 6197 O O . VAL B 1 71 ? -4.039 -24.844 -4.91 1 94.62 71 VAL B O 1
ATOM 6200 N N . GLY B 1 72 ? -2.969 -26.344 -3.725 1 95.5 72 GLY B N 1
ATOM 6201 C CA . GLY B 1 72 ? -3.18 -25.656 -2.463 1 95.5 72 GLY B CA 1
ATOM 6202 C C . GLY B 1 72 ? -4.621 -25.688 -1.994 1 95.5 72 GLY B C 1
ATOM 6203 O O . GLY B 1 72 ? -5.082 -24.781 -1.308 1 95.5 72 GLY B O 1
ATOM 6204 N N . LEU B 1 73 ? -5.367 -26.688 -2.445 1 95.62 73 LEU B N 1
ATOM 6205 C CA . LEU B 1 73 ? -6.766 -26.797 -2.047 1 95.62 73 LEU B CA 1
ATOM 6206 C C . LEU B 1 73 ? -6.887 -27.047 -0.545 1 95.62 73 LEU B C 1
ATOM 6208 O O . LEU B 1 73 ? -7.68 -26.391 0.133 1 95.62 73 LEU B O 1
ATOM 6212 N N . LEU B 1 74 ? -6.051 -27.891 -0.028 1 95.25 74 LEU B N 1
ATOM 6213 C CA . LEU B 1 74 ? -6.117 -28.281 1.38 1 95.25 74 LEU B CA 1
ATOM 6214 C C . LEU B 1 74 ? -5.594 -27.156 2.27 1 95.25 74 LEU B C 1
ATOM 6216 O O . LEU B 1 74 ? -5.82 -27.156 3.482 1 95.25 74 LEU B O 1
ATOM 6220 N N . SER B 1 75 ? -4.918 -26.219 1.598 1 94.38 75 SER B N 1
ATOM 6221 C CA . SER B 1 75 ? -4.449 -25.062 2.338 1 94.38 75 SER B CA 1
ATOM 6222 C C . SER B 1 75 ? -5.418 -23.891 2.199 1 94.38 75 SER B C 1
ATOM 6224 O O . SER B 1 75 ? -5.195 -22.812 2.77 1 94.38 75 SER B O 1
ATOM 6226 N N . GLY B 1 76 ? -6.422 -24.047 1.459 1 93.12 76 GLY B N 1
ATOM 6227 C CA . GLY B 1 76 ? -7.469 -23.031 1.441 1 93.12 76 GLY B CA 1
ATOM 6228 C C . GLY B 1 76 ? -7.707 -22.453 0.064 1 93.12 76 GLY B C 1
ATOM 6229 O O . GLY B 1 76 ? -8.648 -21.672 -0.134 1 93.12 76 GLY B O 1
ATOM 6230 N N . ASN B 1 77 ? -6.91 -22.797 -0.905 1 95.12 77 ASN B N 1
ATOM 6231 C CA . ASN B 1 77 ? -7.062 -22.234 -2.248 1 95.12 77 ASN B CA 1
ATOM 6232 C C . ASN B 1 77 ? -8.227 -22.875 -2.99 1 95.12 77 ASN B C 1
ATOM 6234 O O . ASN B 1 77 ? -8.023 -23.656 -3.93 1 95.12 77 ASN B O 1
ATOM 6238 N N . ARG B 1 78 ? -9.414 -22.469 -2.611 1 95 78 ARG B N 1
ATOM 6239 C CA . ARG B 1 78 ? -10.602 -23.047 -3.238 1 95 78 ARG B CA 1
ATOM 6240 C C . ARG B 1 78 ? -10.898 -22.359 -4.57 1 95 78 ARG B C 1
ATOM 6242 O O . ARG B 1 78 ? -11.789 -22.797 -5.305 1 95 78 ARG B O 1
ATOM 6249 N N . PHE B 1 79 ? -10.219 -21.25 -4.844 1 96.56 79 PHE B N 1
ATOM 6250 C CA . PHE B 1 79 ? -10.328 -20.578 -6.137 1 96.56 79 PHE B CA 1
ATOM 6251 C C . PHE B 1 79 ? -9.172 -20.969 -7.047 1 96.56 79 PHE B C 1
ATOM 6253 O O . PHE B 1 79 ? -8.078 -20.422 -6.941 1 96.56 79 PHE B O 1
ATOM 6260 N N . GLN B 1 80 ? -9.367 -21.906 -7.832 1 96.94 80 GLN B N 1
ATOM 6261 C CA . GLN B 1 80 ? -8.406 -22.234 -8.883 1 96.94 80 GLN B CA 1
ATOM 6262 C C . GLN B 1 80 ? -8.617 -21.359 -10.109 1 96.94 80 GLN B C 1
ATOM 6264 O O . GLN B 1 80 ? -9.305 -21.75 -11.055 1 96.94 80 GLN B O 1
ATOM 6269 N N . LEU B 1 81 ? -7.969 -20.219 -10.148 1 97.69 81 LEU B N 1
ATOM 6270 C CA . LEU B 1 81 ? -8.352 -19.094 -10.984 1 97.69 81 LEU B CA 1
ATOM 6271 C C . LEU B 1 81 ? -7.75 -19.219 -12.383 1 97.69 81 LEU B C 1
ATOM 6273 O O . LEU B 1 81 ? -8.07 -18.438 -13.273 1 97.69 81 LEU B O 1
ATOM 6277 N N . GLY B 1 82 ? -6.91 -20.203 -12.641 1 97.06 82 GLY B N 1
ATOM 6278 C CA . GLY B 1 82 ? -6.254 -20.203 -13.938 1 97.06 82 GLY B CA 1
ATOM 6279 C C . GLY B 1 82 ? -5.633 -18.859 -14.289 1 97.06 82 GLY B C 1
ATOM 6280 O O . GLY B 1 82 ? -5.008 -18.219 -13.445 1 97.06 82 GLY B O 1
ATOM 6281 N N . ASP B 1 83 ? -5.648 -18.531 -15.586 1 97.94 83 ASP B N 1
ATOM 6282 C CA . ASP B 1 83 ? -5.137 -17.25 -16.031 1 97.94 83 ASP B CA 1
ATOM 6283 C C . ASP B 1 83 ? -6.207 -16.469 -16.797 1 97.94 83 ASP B C 1
ATOM 6285 O O . ASP B 1 83 ? -6.41 -16.688 -18 1 97.94 83 ASP B O 1
ATOM 6289 N N . PHE B 1 84 ? -6.836 -15.539 -16.156 1 97.94 84 PHE B N 1
ATOM 6290 C CA . PHE B 1 84 ? -7.961 -14.758 -16.641 1 97.94 84 PHE B CA 1
ATOM 6291 C C . PHE B 1 84 ? -7.57 -13.977 -17.891 1 97.94 84 PHE B C 1
ATOM 6293 O O . PHE B 1 84 ? -8.281 -14 -18.906 1 97.94 84 PHE B O 1
ATOM 6300 N N . ASP B 1 85 ? -6.469 -13.289 -17.844 1 97.31 85 ASP B N 1
ATOM 6301 C CA . ASP B 1 85 ? -6.039 -12.391 -18.906 1 97.31 85 ASP B CA 1
ATOM 6302 C C . ASP B 1 85 ? -5.594 -13.18 -20.141 1 97.31 85 ASP B C 1
ATOM 6304 O O . ASP B 1 85 ? -5.863 -12.773 -21.281 1 97.31 85 ASP B O 1
ATOM 6308 N N . GLU B 1 86 ? -4.887 -14.32 -19.938 1 97.38 86 GLU B N 1
ATOM 6309 C CA . GLU B 1 86 ? -4.473 -15.164 -21.047 1 97.38 86 GLU B CA 1
ATOM 6310 C C . GLU B 1 86 ? -5.68 -15.664 -21.844 1 97.38 86 GLU B C 1
ATOM 6312 O O . GLU B 1 86 ? -5.652 -15.695 -23.078 1 97.38 86 GLU B O 1
ATOM 6317 N N . CYS B 1 87 ? -6.684 -16.062 -21.141 1 98.31 87 CYS B N 1
ATOM 6318 C CA . CYS B 1 87 ? -7.902 -16.531 -21.781 1 98.31 87 CYS B CA 1
ATOM 6319 C C . CYS B 1 87 ? -8.523 -15.445 -22.641 1 98.31 87 CYS B C 1
ATOM 6321 O O . CYS B 1 87 ? -8.859 -15.688 -23.812 1 98.31 87 CYS B O 1
ATOM 6323 N N . LEU B 1 88 ? -8.641 -14.312 -22.125 1 97.5 88 LEU B N 1
ATOM 6324 C CA . LEU B 1 88 ? -9.367 -13.242 -22.797 1 97.5 88 LEU B CA 1
ATOM 6325 C C . LEU B 1 88 ? -8.539 -12.672 -23.953 1 97.5 88 LEU B C 1
ATOM 6327 O O . LEU B 1 88 ? -9.07 -11.969 -24.812 1 97.5 88 LEU B O 1
ATOM 6331 N N . GLN B 1 89 ? -7.277 -12.953 -24 1 95.88 89 GLN B N 1
ATOM 6332 C CA . GLN B 1 89 ? -6.41 -12.492 -25.078 1 95.88 89 GLN B CA 1
ATOM 6333 C C . GLN B 1 89 ? -6.691 -13.25 -26.375 1 95.88 89 GLN B C 1
ATOM 6335 O O . GLN B 1 89 ? -6.348 -12.781 -27.469 1 95.88 89 GLN B O 1
ATOM 6340 N N . VAL B 1 90 ? -7.305 -14.398 -26.297 1 97.81 90 VAL B N 1
ATOM 6341 C CA . VAL B 1 90 ? -7.59 -15.219 -27.469 1 97.81 90 VAL B CA 1
ATOM 6342 C C . VAL B 1 90 ? -8.781 -14.625 -28.219 1 97.81 90 VAL B C 1
ATOM 6344 O O . VAL B 1 90 ? -9.922 -14.703 -27.75 1 97.81 90 VAL B O 1
ATOM 6347 N N . ALA B 1 91 ? -8.539 -14.125 -29.453 1 95.75 91 ALA B N 1
ATOM 6348 C CA . ALA B 1 91 ? -9.57 -13.453 -30.234 1 95.75 91 ALA B CA 1
ATOM 6349 C C . ALA B 1 91 ? -9.75 -14.109 -31.594 1 95.75 91 ALA B C 1
ATOM 6351 O O . ALA B 1 91 ? -10.797 -13.969 -32.25 1 95.75 91 ALA B O 1
ATOM 6352 N N . LYS B 1 92 ? -8.727 -14.773 -32.094 1 95.19 92 LYS B N 1
ATOM 6353 C CA . LYS B 1 92 ? -8.75 -15.477 -33.375 1 95.19 92 LYS B CA 1
ATOM 6354 C C . LYS B 1 92 ? -8.086 -16.844 -33.281 1 95.19 92 LYS B C 1
ATOM 6356 O O . LYS B 1 92 ? -7.129 -17.016 -32.5 1 95.19 92 LYS B O 1
ATOM 6361 N N . PRO B 1 93 ? -8.594 -17.781 -33.906 1 96.69 93 PRO B N 1
ATOM 6362 C CA . PRO B 1 93 ? -9.695 -17.766 -34.875 1 96.69 93 PRO B CA 1
ATOM 6363 C C . PRO B 1 93 ? -11.07 -17.797 -34.219 1 96.69 93 PRO B C 1
ATOM 6365 O O . PRO B 1 93 ? -12.086 -17.594 -34.875 1 96.69 93 PRO B O 1
ATOM 6368 N N . ILE B 1 94 ? -11.078 -18.141 -32.969 1 97.06 94 ILE B N 1
ATOM 6369 C CA . ILE B 1 94 ? -12.312 -18.047 -32.188 1 97.06 94 ILE B CA 1
ATOM 6370 C C . ILE B 1 94 ? -12.109 -17.109 -31 1 97.06 94 ILE B C 1
ATOM 6372 O O . ILE B 1 94 ? -10.977 -16.922 -30.547 1 97.06 94 ILE B O 1
ATOM 6376 N N . LYS B 1 95 ? -13.219 -16.594 -30.531 1 97.38 95 LYS B N 1
ATOM 6377 C CA . LYS B 1 95 ? -13.156 -15.805 -29.312 1 97.38 95 LYS B CA 1
ATOM 6378 C C . LYS B 1 95 ? -13.312 -16.688 -28.078 1 97.38 95 LYS B C 1
ATOM 6380 O O . LYS B 1 95 ? -14.102 -17.625 -28.062 1 97.38 95 LYS B O 1
ATOM 6385 N N . ALA B 1 96 ? -12.461 -16.422 -27.078 1 98.38 96 ALA B N 1
ATOM 6386 C CA . ALA B 1 96 ? -12.516 -17.203 -25.844 1 98.38 96 ALA B CA 1
ATOM 6387 C C . ALA B 1 96 ? -13.32 -16.484 -24.766 1 98.38 96 ALA B C 1
ATOM 6389 O O . ALA B 1 96 ? -13.578 -15.273 -24.875 1 98.38 96 ALA B O 1
ATOM 6390 N N . GLN B 1 97 ? -13.797 -17.234 -23.844 1 97.94 97 GLN B N 1
ATOM 6391 C CA . GLN B 1 97 ? -14.477 -16.734 -22.656 1 97.94 97 GLN B CA 1
ATOM 6392 C C . GLN B 1 97 ? -13.977 -17.438 -21.391 1 97.94 97 GLN B C 1
ATOM 6394 O O . GLN B 1 97 ? -13.719 -18.641 -21.406 1 97.94 97 GLN B O 1
ATOM 6399 N N . TYR B 1 98 ? -13.742 -16.625 -20.391 1 98.56 98 TYR B N 1
ATOM 6400 C CA . TYR B 1 98 ? -13.289 -17.125 -19.094 1 98.56 98 TYR B CA 1
ATOM 6401 C C . TYR B 1 98 ? -14.477 -17.406 -18.188 1 98.56 98 TYR B C 1
ATOM 6403 O O . TYR B 1 98 ? -15.242 -16.5 -17.844 1 98.56 98 TYR B O 1
ATOM 6411 N N . CYS B 1 99 ? -14.656 -18.688 -17.703 1 98.56 99 CYS B N 1
ATOM 6412 C CA . CYS B 1 99 ? -15.75 -19.047 -16.812 1 98.56 99 CYS B CA 1
ATOM 6413 C C . CYS B 1 99 ? -15.227 -19.641 -15.508 1 98.56 99 CYS B C 1
ATOM 6415 O O . CYS B 1 99 ? -14.297 -20.438 -15.508 1 98.56 99 CYS B O 1
ATOM 6417 N N . LEU B 1 100 ? -15.711 -19.172 -14.43 1 97.81 100 LEU B N 1
ATOM 6418 C CA . LEU B 1 100 ? -15.461 -19.766 -13.117 1 97.81 100 LEU B CA 1
ATOM 6419 C C . LEU B 1 100 ? -16.594 -20.703 -12.711 1 97.81 100 LEU B C 1
ATOM 6421 O O . LEU B 1 100 ? -17.641 -20.266 -12.227 1 97.81 100 LEU B O 1
ATOM 6425 N N . VAL B 1 101 ? -16.312 -21.984 -12.773 1 97.88 101 VAL B N 1
ATOM 6426 C CA . VAL B 1 101 ? -17.297 -23.031 -12.539 1 97.88 101 VAL B CA 1
ATOM 6427 C C . VAL B 1 101 ? -17.359 -23.375 -11.055 1 97.88 101 VAL B C 1
ATOM 6429 O O . VAL B 1 101 ? -16.312 -23.469 -10.398 1 97.88 101 VAL B O 1
ATOM 6432 N N . ASP B 1 102 ? -18.547 -23.484 -10.508 1 97.38 102 ASP B N 1
ATOM 6433 C CA . ASP B 1 102 ? -18.734 -23.953 -9.133 1 97.38 102 ASP B CA 1
ATOM 6434 C C . ASP B 1 102 ? -18.734 -25.484 -9.07 1 97.38 102 ASP B C 1
ATOM 6436 O O . ASP B 1 102 ? -19.578 -26.141 -9.695 1 97.38 102 ASP B O 1
ATOM 6440 N N . VAL B 1 103 ? -17.812 -26.016 -8.359 1 97.19 103 VAL B N 1
ATOM 6441 C CA . VAL B 1 103 ? -17.719 -27.453 -8.203 1 97.19 103 VAL B CA 1
ATOM 6442 C C . VAL B 1 103 ? -17.906 -27.828 -6.734 1 97.19 103 VAL B C 1
ATOM 6444 O O . VAL B 1 103 ? -17.188 -27.344 -5.859 1 97.19 103 VAL B O 1
ATOM 6447 N N . LYS B 1 104 ? -18.891 -28.609 -6.441 1 96.38 104 LYS B N 1
ATOM 6448 C CA . LYS B 1 104 ? -19.109 -29.156 -5.102 1 96.38 104 LYS B CA 1
ATOM 6449 C C . LYS B 1 104 ? -18.594 -30.594 -5 1 96.38 104 LYS B C 1
ATOM 6451 O O . LYS B 1 104 ? -19.016 -31.453 -5.77 1 96.38 104 LYS B O 1
ATOM 6456 N N . LEU B 1 105 ? -17.703 -30.828 -4.066 1 95 105 LEU B N 1
ATOM 6457 C CA . LEU B 1 105 ? -17.156 -32.156 -3.865 1 95 105 LEU B CA 1
ATOM 6458 C C . LEU B 1 105 ? -18.109 -33.031 -3.059 1 95 105 LEU B C 1
ATOM 6460 O O . LEU B 1 105 ? -18.844 -32.531 -2.205 1 95 105 LEU B O 1
ATOM 6464 N N . ASP B 1 106 ? -18.078 -34.281 -3.381 1 92.5 106 ASP B N 1
ATOM 6465 C CA . ASP B 1 106 ? -18.859 -35.25 -2.631 1 92.5 106 ASP B CA 1
ATOM 6466 C C . ASP B 1 106 ? -18.016 -35.938 -1.561 1 92.5 106 ASP B C 1
ATOM 6468 O O . ASP B 1 106 ? -17.359 -36.938 -1.831 1 92.5 106 ASP B O 1
ATOM 6472 N N . VAL B 1 107 ? -18.078 -35.438 -0.366 1 91.5 107 VAL B N 1
ATOM 6473 C CA . VAL B 1 107 ? -17.328 -36.031 0.73 1 91.5 107 VAL B CA 1
ATOM 6474 C C . VAL B 1 107 ? -18 -37.344 1.159 1 91.5 107 VAL B C 1
ATOM 6476 O O . VAL B 1 107 ? -19.188 -37.344 1.498 1 91.5 107 VAL B O 1
ATOM 6479 N N . PRO B 1 108 ? -17.25 -38.344 1.172 1 88.94 108 PRO B N 1
ATOM 6480 C CA . PRO B 1 108 ? -17.844 -39.625 1.594 1 88.94 108 PRO B CA 1
ATOM 6481 C C . PRO B 1 108 ? -18.422 -39.562 3.002 1 88.94 108 PRO B C 1
ATOM 6483 O O . PRO B 1 108 ? -17.828 -38.969 3.896 1 88.94 108 PRO B O 1
ATOM 6486 N N . PRO B 1 109 ? -19.547 -40.188 3.209 1 88.25 109 PRO B N 1
ATOM 6487 C CA . PRO B 1 109 ? -20.266 -40.094 4.48 1 88.25 109 PRO B CA 1
ATOM 6488 C C . PRO B 1 109 ? -19.438 -40.625 5.656 1 88.25 109 PRO B C 1
ATOM 6490 O O . PRO B 1 109 ? -19.625 -40.188 6.793 1 88.25 109 PRO B O 1
ATOM 6493 N N . GLN B 1 110 ? -18.547 -41.531 5.426 1 85.75 110 GLN B N 1
ATOM 6494 C CA . GLN B 1 110 ? -17.75 -42.125 6.496 1 85.75 110 GLN B CA 1
ATOM 6495 C C . GLN B 1 110 ? -16.828 -41.094 7.141 1 85.75 110 GLN B C 1
ATOM 6497 O O . GLN B 1 110 ? -16.359 -41.281 8.266 1 85.75 110 GLN B O 1
ATOM 6502 N N . TYR B 1 111 ? -16.625 -40.031 6.438 1 81.88 111 TYR B N 1
ATOM 6503 C CA . TYR B 1 111 ? -15.727 -39 6.961 1 81.88 111 TYR B CA 1
ATOM 6504 C C . TYR B 1 111 ? -16.516 -37.781 7.41 1 81.88 111 TYR B C 1
ATOM 6506 O O . TYR B 1 111 ? -15.93 -36.781 7.836 1 81.88 111 TYR B O 1
ATOM 6514 N N . SER B 1 112 ? -17.797 -37.844 7.371 1 77.69 112 SER B N 1
ATOM 6515 C CA . SER B 1 112 ? -18.672 -36.688 7.648 1 77.69 112 SER B CA 1
ATOM 6516 C C . SER B 1 112 ? -18.984 -36.594 9.141 1 77.69 112 SER B C 1
ATOM 6518 O O . SER B 1 112 ? -20.141 -36.438 9.531 1 77.69 112 SER B O 1
ATOM 6520 N N . TYR B 1 113 ? -18 -36.844 9.984 1 73.12 113 TYR B N 1
ATOM 6521 C CA . TYR B 1 113 ? -18.219 -36.75 11.43 1 73.12 113 TYR B CA 1
ATOM 6522 C C . TYR B 1 113 ? -17.125 -35.906 12.094 1 73.12 113 TYR B C 1
ATOM 6524 O O . TYR B 1 113 ? -17.094 -35.781 13.32 1 73.12 113 TYR B O 1
ATOM 6532 N N . ALA B 1 114 ? -16.281 -35.375 11.32 1 72.5 114 ALA B N 1
ATOM 6533 C CA . ALA B 1 114 ? -15.219 -34.562 11.891 1 72.5 114 ALA B CA 1
ATOM 6534 C C . ALA B 1 114 ? -15.781 -33.344 12.625 1 72.5 114 ALA B C 1
ATOM 6536 O O . ALA B 1 114 ? -16.812 -32.812 12.219 1 72.5 114 ALA B O 1
ATOM 6537 N N . ASP B 1 115 ? -15.141 -32.969 13.727 1 79.06 115 ASP B N 1
ATOM 6538 C CA . ASP B 1 115 ? -15.508 -31.797 14.516 1 79.06 115 ASP B CA 1
ATOM 6539 C C . ASP B 1 115 ? -15.445 -30.516 13.672 1 79.06 115 ASP B C 1
ATOM 6541 O O . ASP B 1 115 ? -14.391 -30.156 13.148 1 79.06 115 ASP B O 1
ATOM 6545 N N . PRO B 1 116 ? -16.609 -29.922 13.562 1 78.31 116 PRO B N 1
ATOM 6546 C CA . PRO B 1 116 ? -16.625 -28.703 12.742 1 78.31 116 PRO B CA 1
ATOM 6547 C C . PRO B 1 116 ? -15.773 -27.578 13.32 1 78.31 116 PRO B C 1
ATOM 6549 O O . PRO B 1 116 ? -15.43 -26.641 12.609 1 78.31 116 PRO B O 1
ATOM 6552 N N . LEU B 1 117 ? -15.391 -27.703 14.492 1 80.19 117 LEU B N 1
ATOM 6553 C CA . LEU B 1 117 ? -14.609 -26.641 15.133 1 80.19 117 LEU B CA 1
ATOM 6554 C C . LEU B 1 117 ? -13.133 -27.031 15.211 1 80.19 117 LEU B C 1
ATOM 6556 O O . LEU B 1 117 ? -12.336 -26.344 15.828 1 80.19 117 LEU B O 1
ATOM 6560 N N . ALA B 1 118 ? -12.867 -28.156 14.547 1 82.94 118 ALA B N 1
ATOM 6561 C CA . ALA B 1 118 ? -11.484 -28.609 14.602 1 82.94 118 ALA B CA 1
ATOM 6562 C C . ALA B 1 118 ? -10.539 -27.594 13.984 1 82.94 118 ALA B C 1
ATOM 6564 O O . ALA B 1 118 ? -10.82 -27.031 12.922 1 82.94 118 ALA B O 1
ATOM 6565 N N . ARG B 1 119 ? -9.445 -27.375 14.648 1 85.12 119 ARG B N 1
ATOM 6566 C CA . ARG B 1 119 ? -8.414 -26.469 14.148 1 85.12 119 ARG B CA 1
ATOM 6567 C C . ARG B 1 119 ? -7.227 -27.234 13.594 1 85.12 119 ARG B C 1
ATOM 6569 O O . ARG B 1 119 ? -6.512 -26.75 12.719 1 85.12 119 ARG B O 1
ATOM 6576 N N . GLU B 1 120 ? -7.02 -28.406 14.195 1 88.12 120 GLU B N 1
ATOM 6577 C CA . GLU B 1 120 ? -5.938 -29.281 13.773 1 88.12 120 GLU B CA 1
ATOM 6578 C C . GLU B 1 120 ? -6.48 -30.625 13.289 1 88.12 120 GLU B C 1
ATOM 6580 O O . GLU B 1 120 ? -7.441 -31.156 13.852 1 88.12 120 GLU B O 1
ATOM 6585 N N . TYR B 1 121 ? -5.867 -31.094 12.273 1 91.62 121 TYR B N 1
ATOM 6586 C CA . TYR B 1 121 ? -6.262 -32.375 11.703 1 91.62 121 TYR B CA 1
ATOM 6587 C C . TYR B 1 121 ? -5.133 -33.406 11.812 1 91.62 121 TYR B C 1
ATOM 6589 O O . TYR B 1 121 ? -3.963 -33.062 11.609 1 91.62 121 TYR B O 1
ATOM 6597 N N . ASP B 1 122 ? -5.512 -34.562 12.227 1 93.44 122 ASP B N 1
ATOM 6598 C CA . ASP B 1 122 ? -4.52 -35.656 12.297 1 93.44 122 ASP B CA 1
ATOM 6599 C C . ASP B 1 122 ? -3.963 -35.969 10.906 1 93.44 122 ASP B C 1
ATOM 6601 O O . ASP B 1 122 ? -4.707 -36.375 10.016 1 93.44 122 ASP B O 1
ATOM 6605 N N . PRO B 1 123 ? -2.709 -35.875 10.734 1 95.94 123 PRO B N 1
ATOM 6606 C CA . PRO B 1 123 ? -2.109 -36.062 9.414 1 95.94 123 PRO B CA 1
ATOM 6607 C C . PRO B 1 123 ? -2.188 -37.531 8.938 1 95.94 123 PRO B C 1
ATOM 6609 O O . PRO B 1 123 ? -1.978 -37.812 7.758 1 95.94 123 PRO B O 1
ATOM 6612 N N . LEU B 1 124 ? -2.49 -38.469 9.828 1 95.62 124 LEU B N 1
ATOM 6613 C CA . LEU B 1 124 ? -2.51 -39.875 9.484 1 95.62 124 LEU B CA 1
ATOM 6614 C C . LEU B 1 124 ? -3.904 -40.312 9.039 1 95.62 124 LEU B C 1
ATOM 6616 O O . LEU B 1 124 ? -4.078 -41.406 8.5 1 95.62 124 LEU B O 1
ATOM 6620 N N . LEU B 1 125 ? -4.879 -39.406 9.148 1 93.62 125 LEU B N 1
ATOM 6621 C CA . LEU B 1 125 ? -6.238 -39.688 8.703 1 93.62 125 LEU B CA 1
ATOM 6622 C C . LEU B 1 125 ? -6.453 -39.219 7.27 1 93.62 125 LEU B C 1
ATOM 6624 O O . LEU B 1 125 ? -5.648 -38.469 6.734 1 93.62 125 LEU B O 1
ATOM 6628 N N . PRO B 1 126 ? -7.523 -39.719 6.621 1 93.06 126 PRO B N 1
ATOM 6629 C CA . PRO B 1 126 ? -7.773 -39.312 5.234 1 93.06 126 PRO B CA 1
ATOM 6630 C C . PRO B 1 126 ? -8 -37.812 5.082 1 93.06 126 PRO B C 1
ATOM 6632 O O . PRO B 1 126 ? -8.57 -37.188 5.973 1 93.06 126 PRO B O 1
ATOM 6635 N N . ALA B 1 127 ? -7.586 -37.312 3.945 1 93.88 127 ALA B N 1
ATOM 6636 C CA . ALA B 1 127 ? -7.703 -35.875 3.633 1 93.88 127 ALA B CA 1
ATOM 6637 C C . ALA B 1 127 ? -9.164 -35.438 3.631 1 93.88 127 ALA B C 1
ATOM 6639 O O . ALA B 1 127 ? -9.461 -34.25 3.832 1 93.88 127 ALA B O 1
ATOM 6640 N N . TRP B 1 128 ? -10.117 -36.312 3.498 1 92.06 128 TRP B N 1
ATOM 6641 C CA . TRP B 1 128 ? -11.547 -36.031 3.428 1 92.06 128 TRP B CA 1
ATOM 6642 C C . TRP B 1 128 ? -12.047 -35.406 4.73 1 92.06 128 TRP B C 1
ATOM 6644 O O . TRP B 1 128 ? -13 -34.625 4.734 1 92.06 128 TRP B O 1
ATOM 6654 N N . HIS B 1 129 ? -11.336 -35.719 5.82 1 91.88 129 HIS B N 1
ATOM 6655 C CA . HIS B 1 129 ? -11.711 -35.156 7.109 1 91.88 129 HIS B CA 1
ATOM 6656 C C . HIS B 1 129 ? -11.516 -33.656 7.113 1 91.88 129 HIS B C 1
ATOM 6658 O O . HIS B 1 129 ? -12.297 -32.906 7.734 1 91.88 129 HIS B O 1
ATOM 6664 N N . LYS B 1 130 ? -10.539 -33.25 6.449 1 91.88 130 LYS B N 1
ATOM 6665 C CA . LYS B 1 130 ? -10.25 -31.828 6.391 1 91.88 130 LYS B CA 1
ATOM 6666 C C . LYS B 1 130 ? -11.164 -31.125 5.391 1 91.88 130 LYS B C 1
ATOM 6668 O O . LYS B 1 130 ? -11.516 -29.953 5.582 1 91.88 130 LYS B O 1
ATOM 6673 N N . ILE B 1 131 ? -11.586 -31.797 4.359 1 92.88 131 ILE B N 1
ATOM 6674 C CA . ILE B 1 131 ? -12.414 -31.234 3.299 1 92.88 131 ILE B CA 1
ATOM 6675 C C . ILE B 1 131 ? -13.859 -31.125 3.779 1 92.88 131 ILE B C 1
ATOM 6677 O O . ILE B 1 131 ? -14.594 -30.234 3.344 1 92.88 131 ILE B O 1
ATOM 6681 N N . TYR B 1 132 ? -14.227 -31.906 4.777 1 91.25 132 TYR B N 1
ATOM 6682 C CA . TYR B 1 132 ? -15.586 -31.891 5.305 1 91.25 132 TYR B CA 1
ATOM 6683 C C . TYR B 1 132 ? -15.898 -30.578 6.008 1 91.25 132 TYR B C 1
ATOM 6685 O O . TYR B 1 132 ? -15.188 -30.188 6.934 1 91.25 132 TYR B O 1
ATOM 6693 N N . TYR B 1 133 ? -16.938 -29.891 5.598 1 87.81 133 TYR B N 1
ATOM 6694 C CA . TYR B 1 133 ? -17.266 -28.578 6.125 1 87.81 133 TYR B CA 1
ATOM 6695 C C . TYR B 1 133 ? -17.922 -28.688 7.496 1 87.81 133 TYR B C 1
ATOM 6697 O O . TYR B 1 133 ? -17.594 -27.938 8.414 1 87.81 133 TYR B O 1
ATOM 6705 N N . GLY B 1 134 ? -18.75 -29.484 7.766 1 84.12 134 GLY B N 1
ATOM 6706 C CA . GLY B 1 134 ? -19.406 -29.75 9.031 1 84.12 134 GLY B CA 1
ATOM 6707 C C . GLY B 1 134 ? -20.312 -28.609 9.477 1 84.12 134 GLY B C 1
ATOM 6708 O O . GLY B 1 134 ? -20.922 -28.672 10.547 1 84.12 134 GLY B O 1
ATOM 6709 N N . GLY B 1 135 ? -20.422 -27.422 8.805 1 82.94 135 GLY B N 1
ATOM 6710 C CA . GLY B 1 135 ? -21.422 -26.406 9.086 1 82.94 135 GLY B CA 1
ATOM 6711 C C . GLY B 1 135 ? -20.891 -25.266 9.93 1 82.94 135 GLY B C 1
ATOM 6712 O O . GLY B 1 135 ? -21.656 -24.375 10.344 1 82.94 135 GLY B O 1
ATOM 6713 N N . ALA B 1 136 ? -19.594 -25.25 10.18 1 84.56 136 ALA B N 1
ATOM 6714 C CA . ALA B 1 136 ? -19.031 -24.156 10.984 1 84.56 136 ALA B CA 1
ATOM 6715 C C . ALA B 1 136 ? -18.891 -22.891 10.156 1 84.56 136 ALA B C 1
ATOM 6717 O O . ALA B 1 136 ? -18.078 -22.828 9.227 1 84.56 136 ALA B O 1
ATOM 6718 N N . ARG B 1 137 ? -19.469 -21.781 10.633 1 83.81 137 ARG B N 1
ATOM 6719 C CA . ARG B 1 137 ? -19.594 -20.562 9.844 1 83.81 137 ARG B CA 1
ATOM 6720 C C . ARG B 1 137 ? -18.25 -19.844 9.758 1 83.81 137 ARG B C 1
ATOM 6722 O O . ARG B 1 137 ? -18.078 -18.953 8.906 1 83.81 137 ARG B O 1
ATOM 6729 N N . PHE B 1 138 ? -17.328 -20.141 10.633 1 85.88 138 PHE B N 1
ATOM 6730 C CA . PHE B 1 138 ? -16.031 -19.469 10.648 1 85.88 138 PHE B CA 1
ATOM 6731 C C . PHE B 1 138 ? -15.031 -20.188 9.766 1 85.88 138 PHE B C 1
ATOM 6733 O O . PHE B 1 138 ? -13.922 -19.688 9.539 1 85.88 138 PHE B O 1
ATOM 6740 N N . LYS B 1 139 ? -15.414 -21.359 9.195 1 88 139 LYS B N 1
ATOM 6741 C CA . LYS B 1 139 ? -14.5 -22.156 8.398 1 88 139 LYS B CA 1
ATOM 6742 C C . LYS B 1 139 ? -14.688 -21.891 6.906 1 88 139 LYS B C 1
ATOM 6744 O O . LYS B 1 139 ? -15.805 -21.625 6.457 1 88 139 LYS B O 1
ATOM 6749 N N . GLN B 1 140 ? -13.641 -21.969 6.254 1 89.31 140 GLN B N 1
ATOM 6750 C CA . GLN B 1 140 ? -13.703 -21.922 4.797 1 89.31 140 GLN B CA 1
ATOM 6751 C C . GLN B 1 140 ? -14.203 -23.234 4.223 1 89.31 140 GLN B C 1
ATOM 6753 O O . GLN B 1 140 ? -13.82 -24.312 4.695 1 89.31 140 GLN B O 1
ATOM 6758 N N . ARG B 1 141 ? -15.062 -23.172 3.309 1 90.5 141 ARG B N 1
ATOM 6759 C CA . ARG B 1 141 ? -15.609 -24.375 2.678 1 90.5 141 ARG B CA 1
ATOM 6760 C C . ARG B 1 141 ? -14.656 -24.922 1.619 1 90.5 141 ARG B C 1
ATOM 6762 O O . ARG B 1 141 ? -14.711 -24.5 0.458 1 90.5 141 ARG B O 1
ATOM 6769 N N . LEU B 1 142 ? -13.922 -25.938 1.992 1 92.5 142 LEU B N 1
ATOM 6770 C CA . LEU B 1 142 ? -12.977 -26.547 1.062 1 92.5 142 LEU B CA 1
ATOM 6771 C C . LEU B 1 142 ? -13.68 -27.469 0.084 1 92.5 142 LEU B C 1
ATOM 6773 O O . LEU B 1 142 ? -13.102 -27.875 -0.928 1 92.5 142 LEU B O 1
ATOM 6777 N N . ASP B 1 143 ? -14.93 -27.828 0.386 1 93.38 143 ASP B N 1
ATOM 6778 C CA . ASP B 1 143 ? -15.695 -28.734 -0.473 1 93.38 143 ASP B CA 1
ATOM 6779 C C . ASP B 1 143 ? -16.344 -27.969 -1.631 1 93.38 143 ASP B C 1
ATOM 6781 O O . ASP B 1 143 ? -16.891 -28.578 -2.553 1 93.38 143 ASP B O 1
ATOM 6785 N N . MET B 1 144 ? -16.328 -26.672 -1.559 1 94.5 144 MET B N 1
ATOM 6786 C CA . MET B 1 144 ? -16.828 -25.828 -2.646 1 94.5 144 MET B CA 1
ATOM 6787 C C . MET B 1 144 ? -15.664 -25.156 -3.377 1 94.5 144 MET B C 1
ATOM 6789 O O . MET B 1 144 ? -14.977 -24.312 -2.809 1 94.5 144 MET B O 1
ATOM 6793 N N . ILE B 1 145 ? -15.484 -25.5 -4.594 1 96.12 145 ILE B N 1
ATOM 6794 C CA . ILE B 1 145 ? -14.32 -25.047 -5.344 1 96.12 145 ILE B CA 1
ATOM 6795 C C . ILE B 1 145 ? -14.781 -24.219 -6.551 1 96.12 145 ILE B C 1
ATOM 6797 O O . ILE B 1 145 ? -15.773 -24.562 -7.199 1 96.12 145 ILE B O 1
ATOM 6801 N N . LYS B 1 146 ? -14.188 -23.094 -6.754 1 96.81 146 LYS B N 1
ATOM 6802 C CA . LYS B 1 146 ? -14.328 -22.359 -8.008 1 96.81 146 LYS B CA 1
ATOM 6803 C C . LYS B 1 146 ? -13.227 -22.734 -8.992 1 96.81 146 LYS B C 1
ATOM 6805 O O . LYS B 1 146 ? -12.039 -22.641 -8.672 1 96.81 146 LYS B O 1
ATOM 6810 N N . TRP B 1 147 ? -13.609 -23.172 -10.125 1 97.38 147 TRP B N 1
ATOM 6811 C CA . TRP B 1 147 ? -12.711 -23.781 -11.102 1 97.38 147 TRP B CA 1
ATOM 6812 C C . TRP B 1 147 ? -12.734 -23.016 -12.422 1 97.38 147 TRP B C 1
ATOM 6814 O O . TRP B 1 147 ? -13.773 -22.938 -13.078 1 97.38 147 TRP B O 1
ATOM 6824 N N . ALA B 1 148 ? -11.609 -22.484 -12.82 1 98.25 148 ALA B N 1
ATOM 6825 C CA . ALA B 1 148 ? -11.547 -21.641 -14.016 1 98.25 148 ALA B CA 1
ATOM 6826 C C . ALA B 1 148 ? -11.43 -22.5 -15.273 1 98.25 148 ALA B C 1
ATOM 6828 O O . ALA B 1 148 ? -10.609 -23.422 -15.336 1 98.25 148 ALA B O 1
ATOM 6829 N N . LEU B 1 149 ? -12.227 -22.188 -16.281 1 98.38 149 LEU B N 1
ATOM 6830 C CA . LEU B 1 149 ? -12.156 -22.797 -17.594 1 98.38 149 LEU B CA 1
ATOM 6831 C C . LEU B 1 149 ? -12.203 -21.734 -18.688 1 98.38 149 LEU B C 1
ATOM 6833 O O . LEU B 1 149 ? -13.023 -20.828 -18.625 1 98.38 149 LEU B O 1
ATOM 6837 N N . CYS B 1 150 ? -11.242 -21.812 -19.562 1 98.56 150 CYS B N 1
ATOM 6838 C CA . CYS B 1 150 ? -11.289 -20.984 -20.781 1 98.56 150 CYS B CA 1
ATOM 6839 C C . CYS B 1 150 ? -11.984 -21.734 -21.906 1 98.56 150 CYS B C 1
ATOM 6841 O O . CYS B 1 150 ? -11.445 -22.703 -22.453 1 98.56 150 CYS B O 1
ATOM 6843 N N . VAL B 1 151 ? -13.18 -21.344 -22.297 1 98.56 151 VAL B N 1
ATOM 6844 C CA . VAL B 1 151 ? -14.031 -22.016 -23.266 1 98.56 151 VAL B CA 1
ATOM 6845 C C . VAL B 1 151 ? -14.352 -21.078 -24.422 1 98.56 151 VAL B C 1
ATOM 6847 O O . VAL B 1 151 ? -14.117 -19.859 -24.328 1 98.56 151 VAL B O 1
ATOM 6850 N N . PRO B 1 152 ? -14.789 -21.625 -25.531 1 98.44 152 PRO B N 1
ATOM 6851 C CA . PRO B 1 152 ? -15.195 -20.734 -26.609 1 98.44 152 PRO B CA 1
ATOM 6852 C C . PRO B 1 152 ? -16.328 -19.781 -26.203 1 98.44 152 PRO B C 1
ATOM 6854 O O . PRO B 1 152 ? -17.25 -20.188 -25.5 1 98.44 152 PRO B O 1
ATOM 6857 N N . ALA B 1 153 ? -16.234 -18.594 -26.641 1 98 153 ALA B N 1
ATOM 6858 C CA . ALA B 1 153 ? -17.203 -17.562 -26.281 1 98 153 ALA B CA 1
ATOM 6859 C C . ALA B 1 153 ? -18.594 -17.906 -26.797 1 98 153 ALA B C 1
ATOM 6861 O O . ALA B 1 153 ? -19.594 -17.391 -26.297 1 98 153 ALA B O 1
ATOM 6862 N N . SER B 1 154 ? -18.656 -18.766 -27.797 1 97.69 154 SER B N 1
ATOM 6863 C CA . SER B 1 154 ? -19.938 -19.172 -28.359 1 97.69 154 SER B CA 1
ATOM 6864 C C . SER B 1 154 ? -20.703 -20.078 -27.422 1 97.69 154 SER B C 1
ATOM 6866 O O . SER B 1 154 ? -21.891 -20.312 -27.594 1 97.69 154 SER B O 1
ATOM 6868 N N . CYS B 1 155 ? -20.031 -20.641 -26.453 1 98 155 CYS B N 1
ATOM 6869 C CA . CYS B 1 155 ? -20.672 -21.531 -25.484 1 98 155 CYS B CA 1
ATOM 6870 C C . CYS B 1 155 ? -21.266 -20.719 -24.328 1 98 155 CYS B C 1
ATOM 6872 O O . CYS B 1 155 ? -20.547 -20.016 -23.609 1 98 155 CYS B O 1
ATOM 6874 N N . SER B 1 156 ? -22.516 -20.891 -24.047 1 97 156 SER B N 1
ATOM 6875 C CA . SER B 1 156 ? -23.156 -20.25 -22.906 1 97 156 SER B CA 1
ATOM 6876 C C . SER B 1 156 ? -22.797 -20.953 -21.594 1 97 156 SER B C 1
ATOM 6878 O O . SER B 1 156 ? -22.297 -22.078 -21.609 1 97 156 SER B O 1
ATOM 6880 N N . ALA B 1 157 ? -23.109 -20.25 -20.5 1 97.44 157 ALA B N 1
ATOM 6881 C CA . ALA B 1 157 ? -22.891 -20.859 -19.188 1 97.44 157 ALA B CA 1
ATOM 6882 C C . ALA B 1 157 ? -23.656 -22.172 -19.062 1 97.44 157 ALA B C 1
ATOM 6884 O O . ALA B 1 157 ? -23.156 -23.141 -18.5 1 97.44 157 ALA B O 1
ATOM 6885 N N . LEU B 1 158 ? -24.812 -22.188 -19.594 1 96.81 158 LEU B N 1
ATOM 6886 C CA . LEU B 1 158 ? -25.656 -23.375 -19.531 1 96.81 158 LEU B CA 1
ATOM 6887 C C . LEU B 1 158 ? -25.078 -24.5 -20.375 1 96.81 158 LEU B C 1
ATOM 6889 O O . LEU B 1 158 ? -25.156 -25.672 -20 1 96.81 158 LEU B O 1
ATOM 6893 N N . ASP B 1 159 ? -24.5 -24.141 -21.547 1 97.44 159 ASP B N 1
ATOM 6894 C CA . ASP B 1 159 ? -23.844 -25.141 -22.375 1 97.44 159 ASP B CA 1
ATOM 6895 C C . ASP B 1 159 ? -22.703 -25.828 -21.625 1 97.44 159 ASP B C 1
ATOM 6897 O O . ASP B 1 159 ? -22.594 -27.062 -21.641 1 97.44 159 ASP B O 1
ATOM 6901 N N . VAL B 1 160 ? -21.938 -25.016 -21 1 98 160 VAL B N 1
ATOM 6902 C CA . VAL B 1 160 ? -20.781 -25.516 -20.281 1 98 160 VAL B CA 1
ATOM 6903 C C . VAL B 1 160 ? -21.234 -26.391 -19.109 1 98 160 VAL B C 1
ATOM 6905 O O . VAL B 1 160 ? -20.719 -27.484 -18.922 1 98 160 VAL B O 1
ATOM 6908 N N . GLN B 1 161 ? -22.234 -25.922 -18.328 1 97.62 161 GLN B N 1
ATOM 6909 C CA . GLN B 1 161 ? -22.766 -26.641 -17.172 1 97.62 161 GLN B CA 1
ATOM 6910 C C . GLN B 1 161 ? -23.312 -28 -17.594 1 97.62 161 GLN B C 1
ATOM 6912 O O . GLN B 1 161 ? -22.984 -29.031 -16.984 1 97.62 161 GLN B O 1
ATOM 6917 N N . THR B 1 162 ? -24.125 -28.047 -18.656 1 97.12 162 THR B N 1
ATOM 6918 C CA . THR B 1 162 ? -24.766 -29.266 -19.125 1 97.12 162 THR B CA 1
ATOM 6919 C C . THR B 1 162 ? -23.734 -30.281 -19.609 1 97.12 162 THR B C 1
ATOM 6921 O O . THR B 1 162 ? -23.812 -31.469 -19.281 1 97.12 162 THR B O 1
ATOM 6924 N N . TYR B 1 163 ? -22.828 -29.797 -20.359 1 97.25 163 TYR B N 1
ATOM 6925 C CA . TYR B 1 163 ? -21.781 -30.688 -20.875 1 97.25 163 TYR B CA 1
ATOM 6926 C C . TYR B 1 163 ? -20.969 -31.281 -19.734 1 97.25 163 TYR B C 1
ATOM 6928 O O . TYR B 1 163 ? -20.672 -32.469 -19.734 1 97.25 163 TYR B O 1
ATOM 6936 N N . LEU B 1 164 ? -20.547 -30.453 -18.781 1 97 164 LEU B N 1
ATOM 6937 C CA . LEU B 1 164 ? -19.703 -30.906 -17.688 1 97 164 LEU B CA 1
ATOM 6938 C C . LEU B 1 164 ? -20.453 -31.938 -16.844 1 97 164 LEU B C 1
ATOM 6940 O O . LEU B 1 164 ? -19.859 -32.906 -16.391 1 97 164 LEU B O 1
ATOM 6944 N N . ARG B 1 165 ? -21.734 -31.734 -16.594 1 96.56 165 ARG B N 1
ATOM 6945 C CA . ARG B 1 165 ? -22.531 -32.719 -15.844 1 96.56 165 ARG B CA 1
ATOM 6946 C C . ARG B 1 165 ? -22.578 -34.031 -16.578 1 96.56 165 ARG B C 1
ATOM 6948 O O . ARG B 1 165 ? -22.453 -35.094 -15.953 1 96.56 165 ARG B O 1
ATOM 6955 N N . SER B 1 166 ? -22.766 -33.969 -17.875 1 95.56 166 SER B N 1
ATOM 6956 C CA . SER B 1 166 ? -22.766 -35.188 -18.672 1 95.56 166 SER B CA 1
ATOM 6957 C C . SER B 1 166 ? -21.406 -35.844 -18.672 1 95.56 166 SER B C 1
ATOM 6959 O O . SER B 1 166 ? -21.312 -37.062 -18.547 1 95.56 166 SER B O 1
ATOM 6961 N N . TYR B 1 167 ? -20.391 -35.031 -18.828 1 94.62 167 TYR B N 1
ATOM 6962 C CA . TYR B 1 167 ? -19.016 -35.531 -18.828 1 94.62 167 TYR B CA 1
ATOM 6963 C C . TYR B 1 167 ? -18.719 -36.25 -17.516 1 94.62 167 TYR B C 1
ATOM 6965 O O . TYR B 1 167 ? -18.109 -37.344 -17.5 1 94.62 167 TYR B O 1
ATOM 6973 N N . ILE B 1 168 ? -19.125 -35.656 -16.391 1 94.25 168 ILE B N 1
ATOM 6974 C CA . ILE B 1 168 ? -18.875 -36.219 -15.07 1 94.25 168 ILE B CA 1
ATOM 6975 C C . ILE B 1 168 ? -19.594 -37.531 -14.906 1 94.25 168 ILE B C 1
ATOM 6977 O O . ILE B 1 168 ? -19.031 -38.5 -14.367 1 94.25 168 ILE B O 1
ATOM 6981 N N . LYS B 1 169 ? -20.797 -37.656 -15.352 1 93.81 169 LYS B N 1
ATOM 6982 C CA . LYS B 1 169 ? -21.594 -38.875 -15.281 1 93.81 169 LYS B CA 1
ATOM 6983 C C . LYS B 1 169 ? -20.984 -39.969 -16.156 1 93.81 169 LYS B C 1
ATOM 6985 O O . LYS B 1 169 ? -20.844 -41.094 -15.727 1 93.81 169 LYS B O 1
ATOM 6990 N N . GLU B 1 170 ? -20.562 -39.625 -17.344 1 93.75 170 GLU B N 1
ATOM 6991 C CA . GLU B 1 170 ? -20.031 -40.562 -18.312 1 93.75 170 GLU B CA 1
ATOM 6992 C C . GLU B 1 170 ? -18.688 -41.125 -17.859 1 93.75 170 GLU B C 1
ATOM 6994 O O . GLU B 1 170 ? -18.375 -42.281 -18.141 1 93.75 170 GLU B O 1
ATOM 6999 N N . ASN B 1 171 ? -17.891 -40.312 -17.219 1 91.62 171 ASN B N 1
ATOM 7000 C CA . ASN B 1 171 ? -16.562 -40.75 -16.812 1 91.62 171 ASN B CA 1
ATOM 7001 C C . ASN B 1 171 ? -16.531 -41.188 -15.344 1 91.62 171 ASN B C 1
ATOM 7003 O O . ASN B 1 171 ? -15.461 -41.406 -14.773 1 91.62 171 ASN B O 1
ATOM 7007 N N . LYS B 1 172 ? -17.641 -41.25 -14.633 1 90.81 172 LYS B N 1
ATOM 7008 C CA . LYS B 1 172 ? -17.812 -41.719 -13.266 1 90.81 172 LYS B CA 1
ATOM 7009 C C . LYS B 1 172 ? -16.906 -40.969 -12.297 1 90.81 172 LYS B C 1
ATOM 7011 O O . LYS B 1 172 ? -16.188 -41.594 -11.516 1 90.81 172 LYS B O 1
ATOM 7016 N N . LEU B 1 173 ? -16.922 -39.719 -12.492 1 91.12 173 LEU B N 1
ATOM 7017 C CA . LEU B 1 173 ? -16.188 -38.875 -11.547 1 91.12 173 LEU B CA 1
ATOM 7018 C C . LEU B 1 173 ? -16.984 -38.656 -10.273 1 91.12 173 LEU B C 1
ATOM 7020 O O . LEU B 1 173 ? -17.438 -37.531 -10.008 1 91.12 173 LEU B O 1
ATOM 7024 N N . ASP B 1 174 ? -17.031 -39.625 -9.406 1 87.88 174 ASP B N 1
ATOM 7025 C CA . ASP B 1 174 ? -17.922 -39.688 -8.258 1 87.88 174 ASP B CA 1
ATOM 7026 C C . ASP B 1 174 ? -17.5 -38.688 -7.176 1 87.88 174 ASP B C 1
ATOM 7028 O O . ASP B 1 174 ? -18.281 -38.375 -6.289 1 87.88 174 ASP B O 1
ATOM 7032 N N . MET B 1 175 ? -16.281 -38.25 -7.277 1 89.75 175 MET B N 1
ATOM 7033 C CA . MET B 1 175 ? -15.812 -37.312 -6.266 1 89.75 175 MET B CA 1
ATOM 7034 C C . MET B 1 175 ? -16.5 -35.938 -6.422 1 89.75 175 MET B C 1
ATOM 7036 O O . MET B 1 175 ? -16.453 -35.125 -5.516 1 89.75 175 MET B O 1
ATOM 7040 N N . ILE B 1 176 ? -17.156 -35.688 -7.559 1 94.31 176 ILE B N 1
ATOM 7041 C CA . ILE B 1 176 ? -17.844 -34.438 -7.812 1 94.31 176 ILE B CA 1
ATOM 7042 C C . ILE B 1 176 ? -19.344 -34.625 -7.609 1 94.31 176 ILE B C 1
ATOM 7044 O O . ILE B 1 176 ? -19.969 -35.438 -8.297 1 94.31 176 ILE B O 1
ATOM 7048 N N . GLU B 1 177 ? -19.891 -33.875 -6.68 1 93.44 177 GLU B N 1
ATOM 7049 C CA . GLU B 1 177 ? -21.312 -33.969 -6.379 1 93.44 177 GLU B CA 1
ATOM 7050 C C . GLU B 1 177 ? -22.125 -33.156 -7.379 1 93.44 177 GLU B C 1
ATOM 7052 O O . GLU B 1 177 ? -23.172 -33.625 -7.863 1 93.44 177 GLU B O 1
ATOM 7057 N N . ASN B 1 178 ? -21.688 -31.969 -7.582 1 94.88 178 ASN B N 1
ATOM 7058 C CA . ASN B 1 178 ? -22.453 -31.078 -8.453 1 94.88 178 ASN B CA 1
ATOM 7059 C C . ASN B 1 178 ? -21.547 -30.031 -9.102 1 94.88 178 ASN B C 1
ATOM 7061 O O . ASN B 1 178 ? -20.484 -29.703 -8.578 1 94.88 178 ASN B O 1
ATOM 7065 N N . VAL B 1 179 ? -21.953 -29.625 -10.289 1 97.06 179 VAL B N 1
ATOM 7066 C CA . VAL B 1 179 ? -21.281 -28.562 -11.008 1 97.06 179 VAL B CA 1
ATOM 7067 C C . VAL B 1 179 ? -22.297 -27.531 -11.492 1 97.06 179 VAL B C 1
ATOM 7069 O O . VAL B 1 179 ? -23.375 -27.891 -11.969 1 97.06 179 VAL B O 1
ATOM 7072 N N . SER B 1 180 ? -22.047 -26.234 -11.219 1 97.56 180 SER B N 1
ATOM 7073 C CA . SER B 1 180 ? -22.906 -25.156 -11.703 1 97.56 180 SER B CA 1
ATOM 7074 C C . SER B 1 180 ? -22.094 -23.984 -12.242 1 97.56 180 SER B C 1
ATOM 7076 O O . SER B 1 180 ? -20.969 -23.766 -11.805 1 97.56 180 SER B O 1
ATOM 7078 N N . VAL B 1 181 ? -22.594 -23.391 -13.266 1 97.56 181 VAL B N 1
ATOM 7079 C CA . VAL B 1 181 ? -21.953 -22.219 -13.867 1 97.56 181 VAL B CA 1
ATOM 7080 C C . VAL B 1 181 ? -22.938 -21.062 -13.945 1 97.56 181 VAL B C 1
ATOM 7082 O O . VAL B 1 181 ? -23.969 -21.172 -14.602 1 97.56 181 VAL B O 1
ATOM 7085 N N . ALA B 1 182 ? -22.641 -19.969 -13.219 1 95.88 182 ALA B N 1
ATOM 7086 C CA . ALA B 1 182 ? -23.469 -18.766 -13.273 1 95.88 182 ALA B CA 1
ATOM 7087 C C . ALA B 1 182 ? -23.094 -17.891 -14.461 1 95.88 182 ALA B C 1
ATOM 7089 O O . ALA B 1 182 ? -21.922 -17.812 -14.836 1 95.88 182 ALA B O 1
ATOM 7090 N N . ASP B 1 183 ? -24.031 -17.188 -14.992 1 94.5 183 ASP B N 1
ATOM 7091 C CA . ASP B 1 183 ? -23.797 -16.344 -16.156 1 94.5 183 ASP B CA 1
ATOM 7092 C C . ASP B 1 183 ? -22.797 -15.234 -15.844 1 94.5 183 ASP B C 1
ATOM 7094 O O . ASP B 1 183 ? -21.938 -14.914 -16.672 1 94.5 183 ASP B O 1
ATOM 7098 N N . ASN B 1 184 ? -22.875 -14.695 -14.672 1 93.62 184 ASN B N 1
ATOM 7099 C CA . ASN B 1 184 ? -22.016 -13.562 -14.336 1 93.62 184 ASN B CA 1
ATOM 7100 C C . ASN B 1 184 ? -20.609 -14.023 -13.945 1 93.62 184 ASN B C 1
ATOM 7102 O O . ASN B 1 184 ? -19.766 -13.203 -13.594 1 93.62 184 ASN B O 1
ATOM 7106 N N . MET B 1 185 ? -20.422 -15.328 -14.016 1 96.69 185 MET B N 1
ATOM 7107 C CA . MET B 1 185 ? -19.094 -15.867 -13.719 1 96.69 185 MET B CA 1
ATOM 7108 C C . MET B 1 185 ? -18.359 -16.25 -15 1 96.69 185 MET B C 1
ATOM 7110 O O . MET B 1 185 ? -17.266 -16.828 -14.953 1 96.69 185 MET B O 1
ATOM 7114 N N . CYS B 1 186 ? -18.953 -15.984 -16.156 1 97.75 186 CYS B N 1
ATOM 7115 C CA . CYS B 1 186 ? -18.297 -16.094 -17.453 1 97.75 186 CYS B CA 1
ATOM 7116 C C . CYS B 1 186 ? -18.031 -14.727 -18.062 1 97.75 186 CYS B C 1
ATOM 7118 O O . CYS B 1 186 ? -18.953 -13.914 -18.203 1 97.75 186 CYS B O 1
ATOM 7120 N N . THR B 1 187 ? -16.812 -14.422 -18.375 1 97.5 187 THR B N 1
ATOM 7121 C CA . THR B 1 187 ? -16.422 -13.094 -18.828 1 97.5 187 THR B CA 1
ATOM 7122 C C . THR B 1 187 ? -15.75 -13.172 -20.203 1 97.5 187 THR B C 1
ATOM 7124 O O . THR B 1 187 ? -14.922 -14.055 -20.438 1 97.5 187 THR B O 1
ATOM 7127 N N . GLN B 1 188 ? -16.141 -12.359 -21.094 1 96.69 188 GLN B N 1
ATOM 7128 C CA . GLN B 1 188 ? -15.523 -12.211 -22.391 1 96.69 188 GLN B CA 1
ATOM 7129 C C . GLN B 1 188 ? -14.641 -10.961 -22.453 1 96.69 188 GLN B C 1
ATOM 7131 O O . GLN B 1 188 ? -14.695 -10.125 -21.547 1 96.69 188 GLN B O 1
ATOM 7136 N N . ALA B 1 189 ? -13.766 -10.867 -23.469 1 95.25 189 ALA B N 1
ATOM 7137 C CA . ALA B 1 189 ? -12.836 -9.75 -23.594 1 95.25 189 ALA B CA 1
ATOM 7138 C C . ALA B 1 189 ? -13.578 -8.422 -23.672 1 95.25 189 ALA B C 1
ATOM 7140 O O . ALA B 1 189 ? -13.188 -7.438 -23.047 1 95.25 189 ALA B O 1
ATOM 7141 N N . GLN B 1 190 ? -14.633 -8.438 -24.438 1 93 190 GLN B N 1
ATOM 7142 C CA . GLN B 1 190 ? -15.477 -7.254 -24.516 1 93 190 GLN B CA 1
ATOM 7143 C C . GLN B 1 190 ? -16.719 -7.398 -23.641 1 93 190 GLN B C 1
ATOM 7145 O O . GLN B 1 190 ? -17.625 -8.164 -23.969 1 93 190 GLN B O 1
ATOM 7150 N N . ARG B 1 191 ? -16.875 -6.68 -22.625 1 89.75 191 ARG B N 1
ATOM 7151 C CA . ARG B 1 191 ? -18 -6.742 -21.703 1 89.75 191 ARG B CA 1
ATOM 7152 C C . ARG B 1 191 ? -18.984 -5.602 -21.969 1 89.75 191 ARG B C 1
ATOM 7154 O O . ARG B 1 191 ? -18.578 -4.492 -22.312 1 89.75 191 ARG B O 1
ATOM 7161 N N . PRO B 1 192 ? -20.141 -5.926 -21.641 1 84.5 192 PRO B N 1
ATOM 7162 C CA . PRO B 1 192 ? -21.156 -4.879 -21.828 1 84.5 192 PRO B CA 1
ATOM 7163 C C . PRO B 1 192 ? -20.891 -3.648 -20.969 1 84.5 192 PRO B C 1
ATOM 7165 O O . PRO B 1 192 ? -21.156 -2.521 -21.391 1 84.5 192 PRO B O 1
ATOM 7168 N N . GLY B 1 193 ? -20.344 -3.818 -19.891 1 87.75 193 GLY B N 1
ATOM 7169 C CA . GLY B 1 193 ? -20.109 -2.717 -18.969 1 87.75 193 GLY B CA 1
ATOM 7170 C C . GLY B 1 193 ? -18.938 -1.85 -19.359 1 87.75 193 GLY B C 1
ATOM 7171 O O . GLY B 1 193 ? -18.734 -0.767 -18.812 1 87.75 193 GLY B O 1
ATOM 7172 N N . ASP B 1 194 ? -18.156 -2.26 -20.359 1 91.75 194 ASP B N 1
ATOM 7173 C CA . ASP B 1 194 ? -16.984 -1.511 -20.797 1 91.75 194 ASP B CA 1
ATOM 7174 C C . ASP B 1 194 ? -17.375 -0.319 -21.656 1 91.75 194 ASP B C 1
ATOM 7176 O O . ASP B 1 194 ? -16.641 0.669 -21.75 1 91.75 194 ASP B O 1
ATOM 7180 N N . GLU B 1 195 ? -18.516 -0.404 -22.312 1 93.44 195 GLU B N 1
ATOM 7181 C CA . GLU B 1 195 ? -18.984 0.679 -23.172 1 93.44 195 GLU B CA 1
ATOM 7182 C C . GLU B 1 195 ? -19.469 1.867 -22.359 1 93.44 195 GLU B C 1
ATOM 7184 O O . GLU B 1 195 ? -20.094 1.688 -21.312 1 93.44 195 GLU B O 1
ATOM 7189 N N . TYR B 1 196 ? -19.172 3.016 -22.828 1 95.75 196 TYR B N 1
ATOM 7190 C CA . TYR B 1 196 ? -19.625 4.227 -22.156 1 95.75 196 TYR B CA 1
ATOM 7191 C C . TYR B 1 196 ? -21.078 4.543 -22.531 1 95.75 196 TYR B C 1
ATOM 7193 O O . TYR B 1 196 ? -21.375 4.789 -23.703 1 95.75 196 TYR B O 1
ATOM 7201 N N . THR B 1 197 ? -21.922 4.516 -21.562 1 95.75 197 THR B N 1
ATOM 7202 C CA . THR B 1 197 ? -23.328 4.859 -21.75 1 95.75 197 THR B CA 1
ATOM 7203 C C . THR B 1 197 ? -23.562 6.348 -21.5 1 95.75 197 THR B C 1
ATOM 7205 O O . THR B 1 197 ? -22.625 7.074 -21.141 1 95.75 197 THR B O 1
ATOM 7208 N N . ALA B 1 198 ? -24.797 6.75 -21.688 1 96.06 198 ALA B N 1
ATOM 7209 C CA . ALA B 1 198 ? -25.156 8.141 -21.453 1 96.06 198 ALA B CA 1
ATOM 7210 C C . ALA B 1 198 ? -24.969 8.516 -19.984 1 96.06 198 ALA B C 1
ATOM 7212 O O . ALA B 1 198 ? -24.578 9.641 -19.656 1 96.06 198 ALA B O 1
ATOM 7213 N N . TYR B 1 199 ? -25.219 7.539 -19.141 1 95.81 199 TYR B N 1
ATOM 7214 C CA . TYR B 1 199 ? -25.047 7.777 -17.703 1 95.81 199 TYR B CA 1
ATOM 7215 C C . TYR B 1 199 ? -23.578 7.988 -17.359 1 95.81 199 TYR B C 1
ATOM 7217 O O . TYR B 1 199 ? -23.25 8.852 -16.547 1 95.81 199 TYR B O 1
ATOM 7225 N N . ASP B 1 200 ? -22.719 7.203 -17.953 1 97.19 200 ASP B N 1
ATOM 7226 C CA . ASP B 1 200 ? -21.281 7.336 -17.734 1 97.19 200 ASP B CA 1
ATOM 7227 C C . ASP B 1 200 ? -20.781 8.703 -18.188 1 97.19 200 ASP B C 1
ATOM 7229 O O . ASP B 1 200 ? -20.031 9.359 -17.453 1 97.19 200 ASP B O 1
ATOM 7233 N N . ILE B 1 201 ? -21.219 9.109 -19.344 1 97.69 201 ILE B N 1
ATOM 7234 C CA . ILE B 1 201 ? -20.781 10.375 -19.922 1 97.69 201 ILE B CA 1
ATOM 7235 C C . ILE B 1 201 ? -21.281 11.539 -19.062 1 97.69 201 ILE B C 1
ATOM 7237 O O . ILE B 1 201 ? -20.562 12.5 -18.828 1 97.69 201 ILE B O 1
ATOM 7241 N N . ALA B 1 202 ? -22.547 11.414 -18.656 1 97.88 202 ALA B N 1
ATOM 7242 C CA . ALA B 1 202 ? -23.125 12.445 -17.797 1 97.88 202 ALA B CA 1
ATOM 7243 C C . ALA B 1 202 ? -22.297 12.617 -16.531 1 97.88 202 ALA B C 1
ATOM 7245 O O . ALA B 1 202 ? -22.062 13.734 -16.078 1 97.88 202 ALA B O 1
ATOM 7246 N N . PHE B 1 203 ? -21.938 11.523 -15.961 1 97.88 203 PHE B N 1
ATOM 7247 C CA . PHE B 1 203 ? -21.141 11.586 -14.727 1 97.88 203 PHE B CA 1
ATOM 7248 C C . PHE B 1 203 ? -19.781 12.203 -14.992 1 97.88 203 PHE B C 1
ATOM 7250 O O . PHE B 1 203 ? -19.297 13.023 -14.211 1 97.88 203 PHE B O 1
ATOM 7257 N N . VAL B 1 204 ? -19.125 11.789 -16.094 1 98 204 VAL B N 1
ATOM 7258 C CA . VAL B 1 204 ? -17.812 12.328 -16.453 1 98 204 VAL B CA 1
ATOM 7259 C C . VAL B 1 204 ? -17.922 13.836 -16.672 1 98 204 VAL B C 1
ATOM 7261 O O . VAL B 1 204 ? -17.062 14.602 -16.234 1 98 204 VAL B O 1
ATOM 7264 N N . LEU B 1 205 ? -18.969 14.266 -17.312 1 98.06 205 LEU B N 1
ATOM 7265 C CA . LEU B 1 205 ? -19.188 15.688 -17.578 1 98.06 205 LEU B CA 1
ATOM 7266 C C . LEU B 1 205 ? -19.438 16.453 -16.281 1 98.06 205 LEU B C 1
ATOM 7268 O O . LEU B 1 205 ? -18.984 17.578 -16.109 1 98.06 205 LEU B O 1
ATOM 7272 N N . LEU B 1 206 ? -20.203 15.805 -15.414 1 97.81 206 LEU B N 1
ATOM 7273 C CA . LEU B 1 206 ? -20.469 16.422 -14.117 1 97.81 206 LEU B CA 1
ATOM 7274 C C . LEU B 1 206 ? -19.172 16.672 -13.359 1 97.81 206 LEU B C 1
ATOM 7276 O O . LEU B 1 206 ? -18.922 17.781 -12.875 1 97.81 206 LEU B O 1
ATOM 7280 N N . ILE B 1 207 ? -18.312 15.648 -13.234 1 98 207 ILE B N 1
ATOM 7281 C CA . ILE B 1 207 ? -17.062 15.766 -12.516 1 98 207 ILE B CA 1
ATOM 7282 C C . ILE B 1 207 ? -16.141 16.75 -13.234 1 98 207 ILE B C 1
ATOM 7284 O O . ILE B 1 207 ? -15.461 17.562 -12.594 1 98 207 ILE B O 1
ATOM 7288 N N . GLY B 1 208 ? -16.125 16.609 -14.617 1 98.12 208 GLY B N 1
ATOM 7289 C CA . GLY B 1 208 ? -15.336 17.562 -15.398 1 98.12 208 GLY B CA 1
ATOM 7290 C C . GLY B 1 208 ? -15.766 19 -15.18 1 98.12 208 GLY B C 1
ATOM 7291 O O . GLY B 1 208 ? -14.914 19.891 -15.078 1 98.12 208 GLY B O 1
ATOM 7292 N N . PHE B 1 209 ? -17.047 19.234 -15.078 1 97.88 209 PHE B N 1
ATOM 7293 C CA . PHE B 1 209 ? -17.594 20.562 -14.844 1 97.88 209 PHE B CA 1
ATOM 7294 C C . PHE B 1 209 ? -17.203 21.078 -13.469 1 97.88 209 PHE B C 1
ATOM 7296 O O . PHE B 1 209 ? -16.797 22.234 -13.328 1 97.88 209 PHE B O 1
ATOM 7303 N N . LEU B 1 210 ? -17.266 20.25 -12.445 1 97.94 210 LEU B N 1
ATOM 7304 C CA . LEU B 1 210 ? -16.906 20.656 -11.094 1 97.94 210 LEU B CA 1
ATOM 7305 C C . LEU B 1 210 ? -15.422 20.969 -11 1 97.94 210 LEU B C 1
ATOM 7307 O O . LEU B 1 210 ? -15.023 21.922 -10.328 1 97.94 210 LEU B O 1
ATOM 7311 N N . ILE B 1 211 ? -14.562 20.141 -11.672 1 98.25 211 ILE B N 1
ATOM 7312 C CA . ILE B 1 211 ? -13.125 20.375 -11.695 1 98.25 211 ILE B CA 1
ATOM 7313 C C . ILE B 1 211 ? -12.836 21.703 -12.391 1 98.25 211 ILE B C 1
ATOM 7315 O O . ILE B 1 211 ? -12.055 22.516 -11.891 1 98.25 211 ILE B O 1
ATOM 7319 N N . LEU B 1 212 ? -13.508 21.984 -13.492 1 98.06 212 LEU B N 1
ATOM 7320 C CA . LEU B 1 212 ? -13.32 23.219 -14.25 1 98.06 212 LEU B CA 1
ATOM 7321 C C . LEU B 1 212 ? -13.734 24.422 -13.422 1 98.06 212 LEU B C 1
ATOM 7323 O O . LEU B 1 212 ? -13.039 25.453 -13.406 1 98.06 212 LEU B O 1
ATOM 7327 N N . LEU B 1 213 ? -14.859 24.328 -12.75 1 97.62 213 LEU B N 1
ATOM 7328 C CA . LEU B 1 213 ? -15.328 25.422 -11.898 1 97.62 213 LEU B CA 1
ATOM 7329 C C . LEU B 1 213 ? -14.32 25.719 -10.789 1 97.62 213 LEU B C 1
ATOM 7331 O O . LEU B 1 213 ? -14.062 26.875 -10.484 1 97.62 213 LEU B O 1
ATOM 7335 N N . THR B 1 214 ? -13.805 24.672 -10.164 1 97.94 214 THR B N 1
ATOM 7336 C CA . THR B 1 214 ? -12.844 24.828 -9.086 1 97.94 214 THR B CA 1
ATOM 7337 C C . THR B 1 214 ? -11.555 25.469 -9.594 1 97.94 214 THR B C 1
ATOM 7339 O O . THR B 1 214 ? -10.984 26.344 -8.938 1 97.94 214 THR B O 1
ATOM 7342 N N . ILE B 1 215 ? -11.133 25.047 -10.812 1 97.62 215 ILE B N 1
ATOM 7343 C CA . ILE B 1 215 ? -9.914 25.609 -11.398 1 97.62 215 ILE B CA 1
ATOM 7344 C C . ILE B 1 215 ? -10.125 27.078 -11.734 1 97.62 215 ILE B C 1
ATOM 7346 O O . ILE B 1 215 ? -9.297 27.922 -11.383 1 97.62 215 ILE B O 1
ATOM 7350 N N . ILE B 1 216 ? -11.227 27.438 -12.359 1 97.31 216 ILE B N 1
ATOM 7351 C CA . ILE B 1 216 ? -11.523 28.812 -12.758 1 97.31 216 ILE B CA 1
ATOM 7352 C C . ILE B 1 216 ? -11.625 29.688 -11.516 1 97.31 216 ILE B C 1
ATOM 7354 O O . ILE B 1 216 ? -11.055 30.781 -11.469 1 97.31 216 ILE B O 1
ATOM 7358 N N . ALA B 1 217 ? -12.336 29.203 -10.516 1 97.88 217 ALA B N 1
ATOM 7359 C CA . ALA B 1 217 ? -12.5 29.969 -9.281 1 97.88 217 ALA B CA 1
ATOM 7360 C C . ALA B 1 217 ? -11.164 30.172 -8.57 1 97.88 217 ALA B C 1
ATOM 7362 O O . ALA B 1 217 ? -10.906 31.234 -8.008 1 97.88 217 ALA B O 1
ATOM 7363 N N . THR B 1 218 ? -10.32 29.156 -8.555 1 96.62 218 THR B N 1
ATOM 7364 C CA . THR B 1 218 ? -9.031 29.219 -7.887 1 96.62 218 THR B CA 1
ATOM 7365 C C . THR B 1 218 ? -8.109 30.203 -8.609 1 96.62 218 THR B C 1
ATOM 7367 O O . THR B 1 218 ? -7.43 31.016 -7.969 1 96.62 218 THR B O 1
ATOM 7370 N N . VAL B 1 219 ? -8.117 30.141 -9.953 1 95.06 219 VAL B N 1
ATOM 7371 C CA . VAL B 1 219 ? -7.305 31.062 -10.75 1 95.06 219 VAL B CA 1
ATOM 7372 C C . VAL B 1 219 ? -7.82 32.5 -10.578 1 95.06 219 VAL B C 1
ATOM 7374 O O . VAL B 1 219 ? -7.035 33.438 -10.414 1 95.06 219 VAL B O 1
ATOM 7377 N N . PHE B 1 220 ? -9.133 32.625 -10.594 1 95.56 220 PHE B N 1
ATOM 7378 C CA . PHE B 1 220 ? -9.758 33.938 -10.367 1 95.56 220 PHE B CA 1
ATOM 7379 C C . PHE B 1 220 ? -9.375 34.5 -9.008 1 95.56 220 PHE B C 1
ATOM 7381 O O . PHE B 1 220 ? -9.055 35.688 -8.883 1 95.56 220 PHE B O 1
ATOM 7388 N N . ASP B 1 221 ? -9.391 33.719 -7.953 1 95.19 221 ASP B N 1
ATOM 7389 C CA . ASP B 1 221 ? -9.039 34.125 -6.594 1 95.19 221 ASP B CA 1
ATOM 7390 C C . ASP B 1 221 ? -7.582 34.562 -6.516 1 95.19 221 ASP B C 1
ATOM 7392 O O . ASP B 1 221 ? -7.289 35.625 -5.953 1 95.19 221 ASP B O 1
ATOM 7396 N N . TYR B 1 222 ? -6.668 33.844 -7.133 1 90.06 222 TYR B N 1
ATOM 7397 C CA . TYR B 1 222 ? -5.242 34.156 -7.059 1 90.06 222 TYR B CA 1
ATOM 7398 C C . TYR B 1 222 ? -4.914 35.375 -7.883 1 90.06 222 TYR B C 1
ATOM 7400 O O . TYR B 1 222 ? -3.998 36.156 -7.547 1 90.06 222 TYR B O 1
ATOM 7408 N N . THR B 1 223 ? -5.648 35.688 -9.016 1 91.25 223 THR B N 1
ATOM 7409 C CA . THR B 1 223 ? -5.312 36.781 -9.922 1 91.25 223 THR B CA 1
ATOM 7410 C C . THR B 1 223 ? -5.984 38.062 -9.484 1 91.25 223 THR B C 1
ATOM 7412 O O . THR B 1 223 ? -5.367 39.125 -9.516 1 91.25 223 THR B O 1
ATOM 7415 N N . VAL B 1 224 ? -7.23 37.969 -9.062 1 93.12 224 VAL B N 1
ATOM 7416 C CA . VAL B 1 224 ? -8.008 39.188 -8.781 1 93.12 224 VAL B CA 1
ATOM 7417 C C . VAL B 1 224 ? -7.902 39.531 -7.297 1 93.12 224 VAL B C 1
ATOM 7419 O O . VAL B 1 224 ? -7.812 40.719 -6.934 1 93.12 224 VAL B O 1
ATOM 7422 N N . TYR B 1 225 ? -7.852 38.594 -6.453 1 93.12 225 TYR B N 1
ATOM 7423 C CA . TYR B 1 225 ? -7.879 38.844 -5.02 1 93.12 225 TYR B CA 1
ATOM 7424 C C . TYR B 1 225 ? -6.621 38.312 -4.344 1 93.12 225 TYR B C 1
ATOM 7426 O O . TYR B 1 225 ? -6.691 37.719 -3.271 1 93.12 225 TYR B O 1
ATOM 7434 N N . SER B 1 226 ? -5.484 38.438 -4.895 1 87.31 226 SER B N 1
ATOM 7435 C CA . SER B 1 226 ? -4.207 37.906 -4.414 1 87.31 226 SER B CA 1
ATOM 7436 C C . SER B 1 226 ? -3.84 38.5 -3.062 1 87.31 226 SER B C 1
ATOM 7438 O O . SER B 1 226 ? -3.203 37.844 -2.238 1 87.31 226 SER B O 1
ATOM 7440 N N . GLU B 1 227 ? -4.277 39.719 -2.73 1 86.56 227 GLU B N 1
ATOM 7441 C CA . GLU B 1 227 ? -3.85 40.406 -1.529 1 86.56 227 GLU B CA 1
ATOM 7442 C C . GLU B 1 227 ? -4.758 40.094 -0.346 1 86.56 227 GLU B C 1
ATOM 7444 O O . GLU B 1 227 ? -4.387 40.312 0.807 1 86.56 227 GLU B O 1
ATOM 7449 N N . GLN B 1 228 ? -5.918 39.594 -0.652 1 88.69 228 GLN B N 1
ATOM 7450 C CA . GLN B 1 228 ? -6.844 39.281 0.431 1 88.69 228 GLN B CA 1
ATOM 7451 C C . GLN B 1 228 ? -6.477 37.938 1.088 1 88.69 228 GLN B C 1
ATOM 7453 O O . GLN B 1 228 ? -6.602 36.875 0.47 1 88.69 228 GLN B O 1
ATOM 7458 N N . THR B 1 229 ? -6.074 37.938 2.307 1 85.62 229 THR B N 1
ATOM 7459 C CA . THR B 1 229 ? -5.656 36.75 3.027 1 85.62 229 THR B CA 1
ATOM 7460 C C . THR B 1 229 ? -6.867 35.906 3.443 1 85.62 229 THR B C 1
ATOM 7462 O O . THR B 1 229 ? -6.859 34.688 3.309 1 85.62 229 THR B O 1
ATOM 7465 N N . THR B 1 230 ? -7.914 36.625 3.928 1 88.5 230 THR B N 1
ATOM 7466 C CA . THR B 1 230 ? -9.141 35.938 4.328 1 88.5 230 THR B CA 1
ATOM 7467 C C . THR B 1 230 ? -10.336 36.469 3.535 1 88.5 230 THR B C 1
ATOM 7469 O O . THR B 1 230 ? -10.453 37.656 3.299 1 88.5 230 THR B O 1
ATOM 7472 N N . TRP B 1 231 ? -11.062 35.5 3.018 1 89.75 231 TRP B N 1
ATOM 7473 C CA . TRP B 1 231 ? -12.227 35.906 2.229 1 89.75 231 TRP B CA 1
ATOM 7474 C C . TRP B 1 231 ? -13.344 36.438 3.127 1 89.75 231 TRP B C 1
ATOM 7476 O O . TRP B 1 231 ? -13.672 35.812 4.145 1 89.75 231 TRP B O 1
ATOM 7486 N N . GLN B 1 232 ? -13.844 37.562 2.781 1 88.38 232 GLN B N 1
ATOM 7487 C CA . GLN B 1 232 ? -14.984 38.156 3.482 1 88.38 232 GLN B CA 1
ATOM 7488 C C . GLN B 1 232 ? -16.266 38 2.654 1 88.38 232 GLN B C 1
ATOM 7490 O O . GLN B 1 232 ? -16.406 38.656 1.608 1 88.38 232 GLN B O 1
ATOM 7495 N N . TRP B 1 233 ? -17.156 37.25 3.127 1 87.38 233 TRP B N 1
ATOM 7496 C CA . TRP B 1 233 ? -18.391 36.969 2.414 1 87.38 233 TRP B CA 1
ATOM 7497 C C . TRP B 1 233 ? -19.312 38.188 2.4 1 87.38 233 TRP B C 1
ATOM 7499 O O . TRP B 1 233 ? -19.328 38.969 3.352 1 87.38 233 TRP B O 1
ATOM 7509 N N . ASN B 1 234 ? -20.094 38.469 1.358 1 82.62 234 ASN B N 1
ATOM 7510 C CA . ASN B 1 234 ? -21.125 39.5 1.196 1 82.62 234 ASN B CA 1
ATOM 7511 C C . ASN B 1 234 ? -20.516 40.906 1.119 1 82.62 234 ASN B C 1
ATOM 7513 O O . ASN B 1 234 ? -21.109 41.875 1.582 1 82.62 234 ASN B O 1
ATOM 7517 N N . GLN B 1 235 ? -19.312 41 0.847 1 85.81 235 GLN B N 1
ATOM 7518 C CA . GLN B 1 235 ? -18.656 42.281 0.626 1 85.81 235 GLN B CA 1
ATOM 7519 C C . GLN B 1 235 ? -18.594 42.625 -0.861 1 85.81 235 GLN B C 1
ATOM 7521 O O . GLN B 1 235 ? -18.688 43.781 -1.248 1 85.81 235 GLN B O 1
ATOM 7526 N N . GLU B 1 236 ? -18.484 41.531 -1.575 1 88.25 236 GLU B N 1
ATOM 7527 C CA . GLU B 1 236 ? -18.469 41.688 -3.027 1 88.25 236 GLU B CA 1
ATOM 7528 C C . GLU B 1 236 ? -19.828 41.344 -3.635 1 88.25 236 GLU B C 1
ATOM 7530 O O . GLU B 1 236 ? -20.797 41.125 -2.91 1 88.25 236 GLU B O 1
ATOM 7535 N N . SER B 1 237 ? -19.922 41.375 -4.961 1 89.88 237 SER B N 1
ATOM 7536 C CA . SER B 1 237 ? -21.156 41 -5.637 1 89.88 237 SER B CA 1
ATOM 7537 C C . SER B 1 237 ? -21.531 39.531 -5.363 1 89.88 237 SER B C 1
ATOM 7539 O O . SER B 1 237 ? -20.672 38.719 -5.043 1 89.88 237 SER B O 1
ATOM 7541 N N . LYS B 1 238 ? -22.75 39.312 -5.441 1 90.19 238 LYS B N 1
ATOM 7542 C CA . LYS B 1 238 ? -23.25 37.938 -5.211 1 90.19 238 LYS B CA 1
ATOM 7543 C C . LYS B 1 238 ? -22.641 36.969 -6.184 1 90.19 238 LYS B C 1
ATOM 7545 O O . LYS B 1 238 ? -22.375 35.812 -5.82 1 90.19 238 LYS B O 1
ATOM 7550 N N . SER B 1 239 ? -22.438 37.406 -7.355 1 92.12 239 SER B N 1
ATOM 7551 C CA . SER B 1 239 ? -21.844 36.531 -8.359 1 92.12 239 SER B CA 1
ATOM 7552 C C . SER B 1 239 ? -20.422 36.156 -7.984 1 92.12 239 SER B C 1
ATOM 7554 O O . SER B 1 239 ? -20 35 -8.18 1 92.12 239 SER B O 1
ATOM 7556 N N . VAL B 1 240 ? -19.766 37.062 -7.441 1 94.06 240 VAL B N 1
ATOM 7557 C CA . VAL B 1 240 ? -18.391 36.812 -7.039 1 94.06 240 VAL B CA 1
ATOM 7558 C C . VAL B 1 240 ? -18.359 35.844 -5.859 1 94.06 240 VAL B C 1
ATOM 7560 O O . VAL B 1 240 ? -17.547 34.906 -5.816 1 94.06 240 VAL B O 1
ATOM 7563 N N . ASP B 1 241 ? -19.312 36.031 -4.984 1 93 241 ASP B N 1
ATOM 7564 C CA . ASP B 1 241 ? -19.406 35.125 -3.832 1 93 241 ASP B CA 1
ATOM 7565 C C . ASP B 1 241 ? -19.734 33.719 -4.266 1 93 241 ASP B C 1
ATOM 7567 O O . ASP B 1 241 ? -19.219 32.75 -3.691 1 93 241 ASP B O 1
ATOM 7571 N N . LEU B 1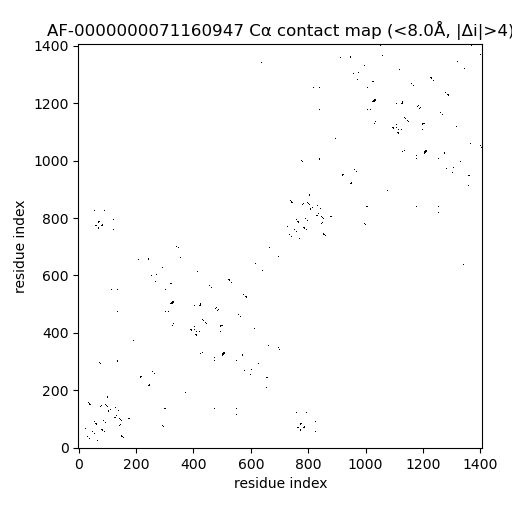 242 ? -20.547 33.625 -5.242 1 94.38 242 LEU B N 1
ATOM 7572 C CA . LEU B 1 242 ? -20.922 32.312 -5.734 1 94.38 242 LEU B CA 1
ATOM 7573 C C . LEU B 1 242 ? -19.734 31.609 -6.383 1 94.38 242 LEU B C 1
ATOM 7575 O O . LEU B 1 242 ? -19.531 30.406 -6.203 1 94.38 242 LEU B O 1
ATOM 7579 N N . ILE B 1 243 ? -18.922 32.312 -7.082 1 95 243 ILE B N 1
ATOM 7580 C CA . ILE B 1 243 ? -17.75 31.75 -7.715 1 95 243 ILE B CA 1
ATOM 7581 C C . ILE B 1 243 ? -16.734 31.344 -6.648 1 95 243 ILE B C 1
ATOM 7583 O O . ILE B 1 243 ? -16.094 30.297 -6.762 1 95 243 ILE B O 1
ATOM 7587 N N . MET B 1 244 ? -16.641 32.125 -5.562 1 95.44 244 MET B N 1
ATOM 7588 C CA . MET B 1 244 ? -15.641 31.906 -4.523 1 95.44 244 MET B CA 1
ATOM 7589 C C . MET B 1 244 ? -15.977 30.672 -3.689 1 95.44 244 MET B C 1
ATOM 7591 O O . MET B 1 244 ? -15.109 30.141 -2.984 1 95.44 244 MET B O 1
ATOM 7595 N N . CYS B 1 245 ? -17.188 30.188 -3.811 1 95.69 245 CYS B N 1
ATOM 7596 C CA . CYS B 1 245 ? -17.547 28.953 -3.139 1 95.69 245 CYS B CA 1
ATOM 7597 C C . CYS B 1 245 ? -16.703 27.781 -3.654 1 95.69 245 CYS B C 1
ATOM 7599 O O . CYS B 1 245 ? -16.469 26.812 -2.932 1 95.69 245 CYS B O 1
ATOM 7601 N N . PHE B 1 246 ? -16.156 27.938 -4.91 1 97.62 246 PHE B N 1
ATOM 7602 C CA . PHE B 1 246 ? -15.461 26.828 -5.57 1 97.62 246 PHE B CA 1
ATOM 7603 C C . PHE B 1 246 ? -13.953 27.047 -5.531 1 97.62 246 PHE B C 1
ATOM 7605 O O . PHE B 1 246 ? -13.195 26.25 -6.074 1 97.62 246 PHE B O 1
ATOM 7612 N N . SER B 1 247 ? -13.508 28.125 -4.824 1 97.62 247 SER B N 1
ATOM 7613 C CA . SER B 1 247 ? -12.078 28.406 -4.805 1 97.62 247 SER B CA 1
ATOM 7614 C C . SER B 1 247 ? -11.328 27.406 -3.947 1 97.62 247 SER B C 1
ATOM 7616 O O . SER B 1 247 ? -11.57 27.297 -2.746 1 97.62 247 SER B O 1
ATOM 7618 N N . GLY B 1 248 ? -10.375 26.719 -4.598 1 96.19 248 GLY B N 1
ATOM 7619 C CA . GLY B 1 248 ? -9.555 25.766 -3.885 1 96.19 248 GLY B CA 1
ATOM 7620 C C . GLY B 1 248 ? -8.641 26.406 -2.859 1 96.19 248 GLY B C 1
ATOM 7621 O O . GLY B 1 248 ? -8.352 25.812 -1.819 1 96.19 248 GLY B O 1
ATOM 7622 N N . ARG B 1 249 ? -8.188 27.562 -3.084 1 94.06 249 ARG B N 1
ATOM 7623 C CA . ARG B 1 249 ? -7.34 28.312 -2.158 1 94.06 249 ARG B CA 1
ATOM 7624 C C . ARG B 1 249 ? -8.062 28.562 -0.838 1 94.06 249 ARG B C 1
ATOM 7626 O O . ARG B 1 249 ? -7.508 28.297 0.234 1 94.06 249 ARG B O 1
ATOM 7633 N N . ARG B 1 250 ? -9.258 28.984 -0.968 1 94.94 250 ARG B N 1
ATOM 7634 C CA . ARG B 1 250 ? -10.055 29.297 0.219 1 94.94 250 ARG B CA 1
ATOM 7635 C C . ARG B 1 250 ? -10.461 28.016 0.943 1 94.94 250 ARG B C 1
ATOM 7637 O O . ARG B 1 250 ? -10.578 28 2.17 1 94.94 250 ARG B O 1
ATOM 7644 N N . ALA B 1 251 ? -10.656 27 0.138 1 95.62 251 ALA B N 1
ATOM 7645 C CA . ALA B 1 251 ? -11 25.703 0.729 1 95.62 251 ALA B CA 1
ATOM 7646 C C . ALA B 1 251 ? -9.859 25.172 1.592 1 95.62 251 ALA B C 1
ATOM 7648 O O . ALA B 1 251 ? -10.086 24.688 2.701 1 95.62 251 ALA B O 1
ATOM 7649 N N . MET B 1 252 ? -8.672 25.266 1.12 1 92.75 252 MET B N 1
ATOM 7650 C CA . MET B 1 252 ? -7.512 24.797 1.865 1 92.75 252 MET B CA 1
ATOM 7651 C C . MET B 1 252 ? -7.301 25.625 3.127 1 92.75 252 MET B C 1
ATOM 7653 O O . MET B 1 252 ? -6.906 25.094 4.164 1 92.75 252 MET B O 1
ATOM 7657 N N . GLN B 1 253 ? -7.598 26.906 3.037 1 91.06 253 GLN B N 1
ATOM 7658 C CA . GLN B 1 253 ? -7.5 27.781 4.199 1 91.06 253 GLN B CA 1
ATOM 7659 C C . GLN B 1 253 ? -8.539 27.406 5.254 1 91.06 253 GLN B C 1
ATOM 7661 O O . GLN B 1 253 ? -8.234 27.406 6.453 1 91.06 253 GLN B O 1
ATOM 7666 N N . SER B 1 254 ? -9.68 27.094 4.695 1 91.38 254 SER B N 1
ATOM 7667 C CA . SER B 1 254 ? -10.75 26.703 5.609 1 91.38 254 SER B CA 1
ATOM 7668 C C . SER B 1 254 ? -10.406 25.406 6.344 1 91.38 254 SER B C 1
ATOM 7670 O O . SER B 1 254 ? -10.75 25.234 7.516 1 91.38 254 SER B O 1
ATOM 7672 N N . LEU B 1 255 ? -9.742 24.547 5.719 1 90.94 255 LEU B N 1
ATOM 7673 C CA . LEU B 1 255 ? -9.344 23.281 6.316 1 90.94 255 LEU B CA 1
ATOM 7674 C C . LEU B 1 255 ? -8.297 23.5 7.402 1 90.94 255 LEU B C 1
ATOM 7676 O O . LEU B 1 255 ? -8.336 22.844 8.445 1 90.94 255 LEU B O 1
ATOM 7680 N N . LYS B 1 256 ? -7.406 24.359 7.172 1 84.62 256 LYS B N 1
ATOM 7681 C CA . LYS B 1 256 ? -6.285 24.609 8.078 1 84.62 256 LYS B CA 1
ATOM 7682 C C . LYS B 1 256 ? -6.723 25.422 9.289 1 84.62 256 LYS B C 1
ATOM 7684 O O . LYS B 1 256 ? -6.207 25.234 10.391 1 84.62 256 LYS B O 1
ATOM 7689 N N . ASN B 1 257 ? -7.668 26.328 9.102 1 81.56 257 ASN B N 1
ATOM 7690 C CA . ASN B 1 257 ? -8.031 27.266 10.148 1 81.56 257 ASN B CA 1
ATOM 7691 C C . ASN B 1 257 ? -9.375 26.906 10.781 1 81.56 257 ASN B C 1
ATOM 7693 O O . ASN B 1 257 ? -10.062 27.766 11.328 1 81.56 257 ASN B O 1
ATOM 7697 N N . LYS B 1 258 ? -9.68 25.688 10.719 1 80.88 258 LYS B N 1
ATOM 7698 C CA . LYS B 1 258 ? -10.961 25.297 11.297 1 80.88 258 LYS B CA 1
ATOM 7699 C C . LYS B 1 258 ? -10.977 25.562 12.805 1 80.88 258 LYS B C 1
ATOM 7701 O O . LYS B 1 258 ? -10.039 25.203 13.516 1 80.88 258 LYS B O 1
ATOM 7706 N N . ASN B 1 259 ? -11.945 26.328 13.211 1 78.5 259 ASN B N 1
ATOM 7707 C CA . ASN B 1 259 ? -12.125 26.625 14.625 1 78.5 259 ASN B CA 1
ATOM 7708 C C . ASN B 1 259 ? -12.867 25.516 15.352 1 78.5 259 ASN B C 1
ATOM 7710 O O . ASN B 1 259 ? -13.961 25.109 14.93 1 78.5 259 ASN B O 1
ATOM 7714 N N . CYS B 1 260 ? -12.359 25.031 16.375 1 82.69 260 CYS B N 1
ATOM 7715 C CA . CYS B 1 260 ? -12.953 23.938 17.125 1 82.69 260 CYS B CA 1
ATOM 7716 C C . CYS B 1 260 ? -13.453 24.406 18.484 1 82.69 260 CYS B C 1
ATOM 7718 O O . CYS B 1 260 ? -13.617 23.594 19.406 1 82.69 260 CYS B O 1
ATOM 7720 N N . VAL B 1 261 ? -13.688 25.703 18.625 1 85.12 261 VAL B N 1
ATOM 7721 C CA . VAL B 1 261 ? -14.164 26.234 19.891 1 85.12 261 VAL B CA 1
ATOM 7722 C C . VAL B 1 261 ? -15.641 26.609 19.766 1 85.12 261 VAL B C 1
ATOM 7724 O O . VAL B 1 261 ? -16.016 27.359 18.859 1 85.12 261 VAL B O 1
ATOM 7727 N N . VAL B 1 262 ? -16.469 26.047 20.547 1 83.69 262 VAL B N 1
ATOM 7728 C CA . VAL B 1 262 ? -17.891 26.359 20.625 1 83.69 262 VAL B CA 1
ATOM 7729 C C . VAL B 1 262 ? -18.25 26.781 22.047 1 83.69 262 VAL B C 1
ATOM 7731 O O . VAL B 1 262 ? -18.016 26.031 23 1 83.69 262 VAL B O 1
ATOM 7734 N N . ARG B 1 263 ? -18.75 27.953 22.219 1 85 263 ARG B N 1
ATOM 7735 C CA . ARG B 1 263 ? -19.156 28.453 23.516 1 85 263 ARG B CA 1
ATOM 7736 C C . ARG B 1 263 ? -18 28.438 24.5 1 85 263 ARG B C 1
ATOM 7738 O O . ARG B 1 263 ? -18.141 27.969 25.641 1 85 263 ARG B O 1
ATOM 7745 N N . GLY B 1 264 ? -16.906 28.719 23.953 1 84.31 264 GLY B N 1
ATOM 7746 C CA . GLY B 1 264 ? -15.719 28.781 24.797 1 84.31 264 GLY B CA 1
ATOM 7747 C C . GLY B 1 264 ? -15.133 27.422 25.109 1 84.31 264 GLY B C 1
ATOM 7748 O O . GLY B 1 264 ? -14.109 27.312 25.781 1 84.31 264 GLY B O 1
ATOM 7749 N N . LEU B 1 265 ? -15.789 26.375 24.641 1 90.44 265 LEU B N 1
ATOM 7750 C CA . LEU B 1 265 ? -15.305 25.016 24.859 1 90.44 265 LEU B CA 1
ATOM 7751 C C . LEU B 1 265 ? -14.391 24.562 23.719 1 90.44 265 LEU B C 1
ATOM 7753 O O . LEU B 1 265 ? -14.734 24.734 22.547 1 90.44 265 LEU B O 1
ATOM 7757 N N . ASP B 1 266 ? -13.242 24.047 24.078 1 92.31 266 ASP B N 1
ATOM 7758 C CA . ASP B 1 266 ? -12.305 23.516 23.094 1 92.31 266 ASP B CA 1
ATOM 7759 C C . ASP B 1 266 ? -12.672 22.094 22.703 1 92.31 266 ASP B C 1
ATOM 7761 O O . ASP B 1 266 ? -12.383 21.141 23.438 1 92.31 266 ASP B O 1
ATOM 7765 N N . LEU B 1 267 ? -13.172 21.938 21.547 1 94.5 267 LEU B N 1
ATOM 7766 C CA . LEU B 1 267 ? -13.641 20.625 21.109 1 94.5 267 LEU B CA 1
ATOM 7767 C C . LEU B 1 267 ? -12.586 19.938 20.25 1 94.5 267 LEU B C 1
ATOM 7769 O O . LEU B 1 267 ? -12.891 18.969 19.547 1 94.5 267 LEU B O 1
ATOM 7773 N N . THR B 1 268 ? -11.336 20.297 20.281 1 94.19 268 THR B N 1
ATOM 7774 C CA . THR B 1 268 ? -10.258 19.766 19.453 1 94.19 268 THR B CA 1
ATOM 7775 C C . THR B 1 268 ? -10.016 18.297 19.734 1 94.19 268 THR B C 1
ATOM 7777 O O . THR B 1 268 ? -9.625 17.531 18.844 1 94.19 268 THR B O 1
ATOM 7780 N N . PRO B 1 269 ? -10.25 17.844 21 1 96.06 269 PRO B N 1
ATOM 7781 C CA . PRO B 1 269 ? -10.047 16.406 21.25 1 96.06 269 PRO B CA 1
ATOM 7782 C C . PRO B 1 269 ? -10.969 15.523 20.422 1 96.06 269 PRO B C 1
ATOM 7784 O O . PRO B 1 269 ? -10.656 14.352 20.188 1 96.06 269 PRO B O 1
ATOM 7787 N N . LEU B 1 270 ? -12.055 16.047 19.969 1 96.38 270 LEU B N 1
ATOM 7788 C CA . LEU B 1 270 ? -12.969 15.289 19.109 1 96.38 270 LEU B CA 1
ATOM 7789 C C . LEU B 1 270 ? -12.305 14.961 17.781 1 96.38 270 LEU B C 1
ATOM 7791 O O . LEU B 1 270 ? -12.609 13.93 17.172 1 96.38 270 LEU B O 1
ATOM 7795 N N . CYS B 1 271 ? -11.391 15.828 17.328 1 94.88 271 CYS B N 1
ATOM 7796 C CA . CYS B 1 271 ? -10.742 15.648 16.047 1 94.88 271 CYS B CA 1
ATOM 7797 C C . CYS B 1 271 ? -9.844 14.422 16.047 1 94.88 271 CYS B C 1
ATOM 7799 O O . CYS B 1 271 ? -9.883 13.609 15.125 1 94.88 271 CYS B O 1
ATOM 7801 N N . GLY B 1 272 ? -9.094 14.297 17.109 1 96.12 272 GLY B N 1
ATOM 7802 C CA . GLY B 1 272 ? -8.25 13.117 17.219 1 96.12 272 GLY B CA 1
ATOM 7803 C C . GLY B 1 272 ? -9.039 11.828 17.359 1 96.12 272 GLY B C 1
ATOM 7804 O O . GLY B 1 272 ? -8.695 10.82 16.75 1 96.12 272 GLY B O 1
ATOM 7805 N N . THR B 1 273 ? -10.094 11.891 18.094 1 96.56 273 THR B N 1
ATOM 7806 C CA . THR B 1 273 ? -10.914 10.711 18.359 1 96.56 273 THR B CA 1
ATOM 7807 C C . THR B 1 273 ? -11.57 10.211 17.062 1 96.56 273 THR B C 1
ATOM 7809 O O . THR B 1 273 ? -11.508 9.016 16.766 1 96.56 273 THR B O 1
ATOM 7812 N N . THR B 1 274 ? -12.109 11.078 16.328 1 96.88 274 THR B N 1
ATOM 7813 C CA . THR B 1 274 ? -12.812 10.68 15.117 1 96.88 274 THR B CA 1
ATOM 7814 C C . THR B 1 274 ? -11.82 10.234 14.039 1 96.88 274 THR B C 1
ATOM 7816 O O . THR B 1 274 ? -12.094 9.305 13.289 1 96.88 274 THR B O 1
ATOM 7819 N N . THR B 1 275 ? -10.695 10.906 13.961 1 97.31 275 THR B N 1
ATOM 7820 C CA . THR B 1 275 ? -9.703 10.555 12.953 1 97.31 275 THR B CA 1
ATOM 7821 C C . THR B 1 275 ? -9.141 9.156 13.203 1 97.31 275 THR B C 1
ATOM 7823 O O . THR B 1 275 ? -9.023 8.352 12.281 1 97.31 275 THR B O 1
ATOM 7826 N N . ILE B 1 276 ? -8.859 8.875 14.438 1 97.06 276 ILE B N 1
ATOM 7827 C CA . ILE B 1 276 ? -8.336 7.559 14.789 1 97.06 276 ILE B CA 1
ATOM 7828 C C . ILE B 1 276 ? -9.383 6.488 14.5 1 97.06 276 ILE B C 1
ATOM 7830 O O . ILE B 1 276 ? -9.07 5.434 13.945 1 97.06 276 ILE B O 1
ATOM 7834 N N . SER B 1 277 ? -10.602 6.805 14.82 1 96.88 277 SER B N 1
ATOM 7835 C CA . SER B 1 277 ? -11.695 5.879 14.531 1 96.88 277 SER B CA 1
ATOM 7836 C C . SER B 1 277 ? -11.828 5.629 13.039 1 96.88 277 SER B C 1
ATOM 7838 O O . SER B 1 277 ? -12.016 4.488 12.609 1 96.88 277 SER B O 1
ATOM 7840 N N . MET B 1 278 ? -11.68 6.668 12.258 1 97.56 278 MET B N 1
ATOM 7841 C CA . MET B 1 278 ? -11.828 6.539 10.812 1 97.56 278 MET B CA 1
ATOM 7842 C C . MET B 1 278 ? -10.711 5.684 10.227 1 97.56 278 MET B C 1
ATOM 7844 O O . MET B 1 278 ? -10.953 4.844 9.359 1 97.56 278 MET B O 1
ATOM 7848 N N . ILE B 1 279 ? -9.508 5.863 10.672 1 97.44 279 ILE B N 1
ATOM 7849 C CA . ILE B 1 279 ? -8.367 5.086 10.195 1 97.44 279 ILE B CA 1
ATOM 7850 C C . ILE B 1 279 ? -8.578 3.607 10.523 1 97.44 279 ILE B C 1
ATOM 7852 O O . ILE B 1 279 ? -8.352 2.738 9.68 1 97.44 279 ILE B O 1
ATOM 7856 N N . LEU B 1 280 ? -9.07 3.357 11.727 1 96.62 280 LEU B N 1
ATOM 7857 C CA . LEU B 1 280 ? -9.305 1.978 12.133 1 96.62 280 LEU B CA 1
ATOM 7858 C C . LEU B 1 280 ? -10.438 1.352 11.32 1 96.62 280 LEU B C 1
ATOM 7860 O O . LEU B 1 280 ? -10.391 0.159 11.016 1 96.62 280 LEU B O 1
ATOM 7864 N N . ILE B 1 281 ? -11.406 2.137 10.961 1 96.75 281 ILE B N 1
ATOM 7865 C CA . ILE B 1 281 ? -12.492 1.651 10.117 1 96.75 281 ILE B CA 1
ATOM 7866 C C . ILE B 1 281 ? -11.945 1.265 8.742 1 96.75 281 ILE B C 1
ATOM 7868 O O . ILE B 1 281 ? -12.273 0.2 8.211 1 96.75 281 ILE B O 1
ATOM 7872 N N . ILE B 1 282 ? -11.094 2.104 8.172 1 97.56 282 ILE B N 1
ATOM 7873 C CA . ILE B 1 282 ? -10.484 1.822 6.875 1 97.56 282 ILE B CA 1
ATOM 7874 C C . ILE B 1 282 ? -9.711 0.507 6.941 1 97.56 282 ILE B C 1
ATOM 7876 O O . ILE B 1 282 ? -9.852 -0.348 6.062 1 97.56 282 ILE B O 1
ATOM 7880 N N . ILE B 1 283 ? -8.984 0.294 8.023 1 96.38 283 ILE B N 1
ATOM 7881 C CA . ILE B 1 283 ? -8.18 -0.912 8.203 1 96.38 283 ILE B CA 1
ATOM 7882 C C . ILE B 1 283 ? -9.102 -2.119 8.375 1 96.38 283 ILE B C 1
ATOM 7884 O O . ILE B 1 283 ? -8.844 -3.189 7.82 1 96.38 283 ILE B O 1
ATOM 7888 N N . GLY B 1 284 ? -10.156 -1.927 9.133 1 94.12 284 GLY B N 1
ATOM 7889 C CA . GLY B 1 284 ? -11.125 -2.998 9.312 1 94.12 284 GLY B CA 1
ATOM 7890 C C . GLY B 1 284 ? -11.773 -3.441 8.016 1 94.12 284 GLY B C 1
ATOM 7891 O O . GLY B 1 284 ? -11.961 -4.641 7.785 1 94.12 284 GLY B O 1
ATOM 7892 N N . HIS B 1 285 ? -12.102 -2.52 7.168 1 95.12 285 HIS B N 1
ATOM 7893 C CA . HIS B 1 285 ? -12.719 -2.852 5.887 1 95.12 285 HIS B CA 1
ATOM 7894 C C . HIS B 1 285 ? -11.727 -3.555 4.965 1 95.12 285 HIS B C 1
ATOM 7896 O O . HIS B 1 285 ? -12.109 -4.434 4.188 1 95.12 285 HIS B O 1
ATOM 7902 N N . ARG B 1 286 ? -10.5 -3.172 5.078 1 95.38 286 ARG B N 1
ATOM 7903 C CA . ARG B 1 286 ? -9.477 -3.891 4.324 1 95.38 286 ARG B CA 1
ATOM 7904 C C . ARG B 1 286 ? -9.438 -5.363 4.715 1 95.38 286 ARG B C 1
ATOM 7906 O O . ARG B 1 286 ? -9.352 -6.238 3.848 1 95.38 286 ARG B O 1
ATOM 7913 N N . TRP B 1 287 ? -9.531 -5.648 5.984 1 93.62 287 TRP B N 1
ATOM 7914 C CA . TRP B 1 287 ? -9.547 -7.027 6.457 1 93.62 287 TRP B CA 1
ATOM 7915 C C . TRP B 1 287 ? -10.805 -7.754 5.996 1 93.62 287 TRP B C 1
ATOM 7917 O O . TRP B 1 287 ? -10.727 -8.844 5.43 1 93.62 287 TRP B O 1
ATOM 7927 N N . GLY B 1 288 ? -11.906 -7.156 6.133 1 92.56 288 GLY B N 1
ATOM 7928 C CA . GLY B 1 288 ? -13.18 -7.809 5.887 1 92.56 288 GLY B CA 1
ATOM 7929 C C . GLY B 1 288 ? -13.414 -8.125 4.418 1 92.56 288 GLY B C 1
ATOM 7930 O O . GLY B 1 288 ? -13.961 -9.18 4.086 1 92.56 288 GLY B O 1
ATOM 7931 N N . PHE B 1 289 ? -13 -7.273 3.553 1 94.44 289 PHE B N 1
ATOM 7932 C CA . PHE B 1 289 ? -13.336 -7.434 2.143 1 94.44 289 PHE B CA 1
ATOM 7933 C C . PHE B 1 289 ? -12.352 -8.375 1.457 1 94.44 289 PHE B C 1
ATOM 7935 O O . PHE B 1 289 ? -12.539 -8.742 0.295 1 94.44 289 PHE B O 1
ATOM 7942 N N . ARG B 1 290 ? -11.367 -8.867 2.174 1 93.75 290 ARG B N 1
ATOM 7943 C CA . ARG B 1 290 ? -10.469 -9.898 1.657 1 93.75 290 ARG B CA 1
ATOM 7944 C C . ARG B 1 290 ? -11.117 -11.273 1.746 1 93.75 290 ARG B C 1
ATOM 7946 O O . ARG B 1 290 ? -10.891 -12.125 0.887 1 93.75 290 ARG B O 1
ATOM 7953 N N . LEU B 1 291 ? -11.906 -11.492 2.664 1 92.12 291 LEU B N 1
ATOM 7954 C CA . LEU B 1 291 ? -12.328 -12.812 3.105 1 92.12 291 LEU B CA 1
ATOM 7955 C C . LEU B 1 291 ? -13.219 -13.477 2.061 1 92.12 291 LEU B C 1
ATOM 7957 O O . LEU B 1 291 ? -13.141 -14.688 1.841 1 92.12 291 LEU B O 1
ATOM 7961 N N . PRO B 1 292 ? -14.07 -12.703 1.38 1 92.06 292 PRO B N 1
ATOM 7962 C CA . PRO B 1 292 ? -14.898 -13.375 0.381 1 92.06 292 PRO B CA 1
ATOM 7963 C C . PRO B 1 292 ? -14.125 -13.742 -0.882 1 92.06 292 PRO B C 1
ATOM 7965 O O . PRO B 1 292 ? -14.633 -14.484 -1.726 1 92.06 292 PRO B O 1
ATOM 7968 N N . GLY B 1 293 ? -12.961 -13.281 -1.014 1 93.62 293 GLY B N 1
ATOM 7969 C CA . GLY B 1 293 ? -12.156 -13.508 -2.205 1 93.62 293 GLY B CA 1
ATOM 7970 C C . GLY B 1 293 ? -11.312 -14.766 -2.123 1 93.62 293 GLY B C 1
ATOM 7971 O O . GLY B 1 293 ? -11.516 -15.602 -1.237 1 93.62 293 GLY B O 1
ATOM 7972 N N . PRO B 1 294 ? -10.469 -14.961 -3.174 1 95.62 294 PRO B N 1
ATOM 7973 C CA . PRO B 1 294 ? -9.57 -16.125 -3.193 1 95.62 294 PRO B CA 1
ATOM 7974 C C . PRO B 1 294 ? -8.492 -16.047 -2.115 1 95.62 294 PRO B C 1
ATOM 7976 O O . PRO B 1 294 ? -7.598 -15.203 -2.188 1 95.62 294 PRO B O 1
ATOM 7979 N N . LEU B 1 295 ? -8.555 -16.906 -1.148 1 94 295 LEU B N 1
ATOM 7980 C CA . LEU B 1 295 ? -7.613 -16.906 -0.036 1 94 295 LEU B CA 1
ATOM 7981 C C . LEU B 1 295 ? -6.668 -18.109 -0.133 1 94 295 LEU B C 1
ATOM 7983 O O . LEU B 1 295 ? -7.07 -19.188 -0.568 1 94 295 LEU B O 1
ATOM 7987 N N . GLN B 1 296 ? -5.48 -17.75 0.282 1 92.94 296 GLN B N 1
ATOM 7988 C CA . GLN B 1 296 ? -4.512 -18.797 0.55 1 92.94 296 GLN B CA 1
ATOM 7989 C C . GLN B 1 296 ? -4.242 -18.938 2.047 1 92.94 296 GLN B C 1
ATOM 7991 O O . GLN B 1 296 ? -4.578 -18.047 2.824 1 92.94 296 GLN B O 1
ATOM 7996 N N . ASN B 1 297 ? -3.812 -20.031 2.574 1 92.75 297 ASN B N 1
ATOM 7997 C CA . ASN B 1 297 ? -3.494 -20.328 3.969 1 92.75 297 ASN B CA 1
ATOM 7998 C C . ASN B 1 297 ? -4.664 -20 4.891 1 92.75 297 ASN B C 1
ATOM 8000 O O . ASN B 1 297 ? -4.5 -19.266 5.875 1 92.75 297 ASN B O 1
ATOM 8004 N N . TYR B 1 298 ? -5.801 -20.438 4.59 1 89.88 298 TYR B N 1
ATOM 8005 C CA . TYR B 1 298 ? -7.059 -20.125 5.25 1 89.88 298 TYR B CA 1
ATOM 8006 C C . TYR B 1 298 ? -6.961 -20.359 6.754 1 89.88 298 TYR B C 1
ATOM 8008 O O . TYR B 1 298 ? -7.668 -19.719 7.535 1 89.88 298 TYR B O 1
ATOM 8016 N N . GLU B 1 299 ? -6.07 -21.219 7.172 1 90.81 299 GLU B N 1
ATOM 8017 C CA . GLU B 1 299 ? -5.938 -21.516 8.594 1 90.81 299 GLU B CA 1
ATOM 8018 C C . GLU B 1 299 ? -5.523 -20.281 9.383 1 90.81 299 GLU B C 1
ATOM 8020 O O . GLU B 1 299 ? -5.996 -20.062 10.5 1 90.81 299 GLU B O 1
ATOM 8025 N N . VAL B 1 300 ? -4.668 -19.547 8.766 1 90.5 300 VAL B N 1
ATOM 8026 C CA . VAL B 1 300 ? -4.234 -18.312 9.406 1 90.5 300 VAL B CA 1
ATOM 8027 C C . VAL B 1 300 ? -5.398 -17.328 9.484 1 90.5 300 VAL B C 1
ATOM 8029 O O . VAL B 1 300 ? -5.562 -16.625 10.484 1 90.5 300 VAL B O 1
ATOM 8032 N N . ASN B 1 301 ? -6.191 -17.312 8.461 1 89.56 301 ASN B N 1
ATOM 8033 C CA . ASN B 1 301 ? -7.367 -16.453 8.438 1 89.56 301 ASN B CA 1
ATOM 8034 C C . ASN B 1 301 ? -8.406 -16.891 9.469 1 89.56 301 ASN B C 1
ATOM 8036 O O . ASN B 1 301 ? -9.016 -16.062 10.141 1 89.56 301 ASN B O 1
ATOM 8040 N N . GLU B 1 302 ? -8.547 -18.219 9.586 1 90.06 302 GLU B N 1
ATOM 8041 C CA . GLU B 1 302 ? -9.516 -18.75 10.539 1 90.06 302 GLU B CA 1
ATOM 8042 C C . GLU B 1 302 ? -9.039 -18.562 11.977 1 90.06 302 GLU B C 1
ATOM 8044 O O . GLU B 1 302 ? -9.852 -18.359 12.883 1 90.06 302 GLU B O 1
ATOM 8049 N N . GLN B 1 303 ? -7.734 -18.609 12.195 1 89.75 303 GLN B N 1
ATOM 8050 C CA . GLN B 1 303 ? -7.164 -18.5 13.539 1 89.75 303 GLN B CA 1
ATOM 8051 C C . GLN B 1 303 ? -7.438 -17.125 14.141 1 89.75 303 GLN B C 1
ATOM 8053 O O . GLN B 1 303 ? -7.457 -16.969 15.359 1 89.75 303 GLN B O 1
ATOM 8058 N N . VAL B 1 304 ? -7.688 -16.203 13.312 1 88.38 304 VAL B N 1
ATOM 8059 C CA . VAL B 1 304 ? -7.969 -14.844 13.766 1 88.38 304 VAL B CA 1
ATOM 8060 C C . VAL B 1 304 ? -9.227 -14.844 14.633 1 88.38 304 VAL B C 1
ATOM 8062 O O . VAL B 1 304 ? -9.297 -14.102 15.625 1 88.38 304 VAL B O 1
ATOM 8065 N N . PHE B 1 305 ? -10.141 -15.734 14.383 1 88.44 305 PHE B N 1
ATOM 8066 C CA . PHE B 1 305 ? -11.406 -15.781 15.109 1 88.44 305 PHE B CA 1
ATOM 8067 C C . PHE B 1 305 ? -11.227 -16.438 16.469 1 88.44 305 PHE B C 1
ATOM 8069 O O . PHE B 1 305 ? -12.031 -16.219 17.375 1 88.44 305 PHE B O 1
ATOM 8076 N N . TYR B 1 306 ? -10.109 -17.172 16.609 1 88.81 306 TYR B N 1
ATOM 8077 C CA . TYR B 1 306 ? -9.875 -17.906 17.859 1 88.81 306 TYR B CA 1
ATOM 8078 C C . TYR B 1 306 ? -8.984 -17.109 18.797 1 88.81 306 TYR B C 1
ATOM 8080 O O . TYR B 1 306 ? -8.945 -17.375 20 1 88.81 306 TYR B O 1
ATOM 8088 N N . ASN B 1 307 ? -8.305 -16.219 18.188 1 90 307 ASN B N 1
ATOM 8089 C CA . ASN B 1 307 ? -7.418 -15.398 19.016 1 90 307 ASN B CA 1
ATOM 8090 C C . ASN B 1 307 ? -8.164 -14.234 19.672 1 90 307 ASN B C 1
ATOM 8092 O O . ASN B 1 307 ? -8.602 -13.312 18.984 1 90 307 ASN B O 1
ATOM 8096 N N . TYR B 1 308 ? -8.172 -14.172 20.953 1 89.06 308 TYR B N 1
ATOM 8097 C CA . TYR B 1 308 ? -8.969 -13.203 21.703 1 89.06 308 TYR B CA 1
ATOM 8098 C C . TYR B 1 308 ? -8.508 -11.781 21.406 1 89.06 308 TYR B C 1
ATOM 8100 O O . TYR B 1 308 ? -9.328 -10.867 21.281 1 89.06 308 TYR B O 1
ATOM 8108 N N . PHE B 1 309 ? -7.301 -11.594 21.25 1 87.88 309 PHE B N 1
ATOM 8109 C CA . PHE B 1 309 ? -6.758 -10.258 21.078 1 87.88 309 PHE B CA 1
ATOM 8110 C C . PHE B 1 309 ? -6.93 -9.781 19.641 1 87.88 309 PHE B C 1
ATOM 8112 O O . PHE B 1 309 ? -7.293 -8.633 19.391 1 87.88 309 PHE B O 1
ATOM 8119 N N . ILE B 1 310 ? -6.766 -10.68 18.688 1 87.44 310 ILE B N 1
ATOM 8120 C CA . ILE B 1 310 ? -6.82 -10.289 17.281 1 87.44 310 ILE B CA 1
ATOM 8121 C C . ILE B 1 310 ? -8.273 -10.203 16.828 1 87.44 310 ILE B C 1
ATOM 8123 O O . ILE B 1 310 ? -8.633 -9.32 16.031 1 87.44 310 ILE B O 1
ATOM 8127 N N . SER B 1 311 ? -9.023 -11.039 17.344 1 87.19 311 SER B N 1
ATOM 8128 C CA . SER B 1 311 ? -10.414 -11.133 16.906 1 87.19 311 SER B CA 1
ATOM 8129 C C . SER B 1 311 ? -11.172 -9.844 17.234 1 87.19 311 SER B C 1
ATOM 8131 O O . SER B 1 311 ? -12.109 -9.484 16.516 1 87.19 311 SER B O 1
ATOM 8133 N N . ILE B 1 312 ? -10.766 -9.133 18.25 1 88.25 312 ILE B N 1
ATOM 8134 C CA . ILE B 1 312 ? -11.484 -7.934 18.656 1 88.25 312 ILE B CA 1
ATOM 8135 C C . ILE B 1 312 ? -11.234 -6.816 17.641 1 88.25 312 ILE B C 1
ATOM 8137 O O . ILE B 1 312 ? -12.117 -5.992 17.391 1 88.25 312 ILE B O 1
ATOM 8141 N N . PHE B 1 313 ? -10.125 -6.852 16.984 1 85.44 313 PHE B N 1
ATOM 8142 C CA . PHE B 1 313 ? -9.773 -5.809 16.031 1 85.44 313 PHE B CA 1
ATOM 8143 C C . PHE B 1 313 ? -10.344 -6.129 14.648 1 85.44 313 PHE B C 1
ATOM 8145 O O . PHE B 1 313 ? -10.367 -5.266 13.773 1 85.44 313 PHE B O 1
ATOM 8152 N N . THR B 1 314 ? -10.867 -7.297 14.562 1 84.88 314 THR B N 1
ATOM 8153 C CA . THR B 1 314 ? -11.414 -7.676 13.258 1 84.88 314 THR B CA 1
ATOM 8154 C C . THR B 1 314 ? -12.93 -7.82 13.328 1 84.88 314 THR B C 1
ATOM 8156 O O . THR B 1 314 ? -13.633 -7.562 12.352 1 84.88 314 THR B O 1
ATOM 8159 N N . SER B 1 315 ? -13.391 -8.172 14.5 1 86.06 315 SER B N 1
ATOM 8160 C CA . SER B 1 315 ? -14.797 -8.539 14.562 1 86.06 315 SER B CA 1
ATOM 8161 C C . SER B 1 315 ? -15.602 -7.52 15.367 1 86.06 315 SER B C 1
ATOM 8163 O O . SER B 1 315 ? -16.828 -7.539 15.352 1 86.06 315 SER B O 1
ATOM 8165 N N . HIS B 1 316 ? -14.938 -6.668 16.062 1 90.94 316 HIS B N 1
ATOM 8166 C CA . HIS B 1 316 ? -15.672 -5.742 16.922 1 90.94 316 HIS B CA 1
ATOM 8167 C C . HIS B 1 316 ? -15.484 -4.301 16.469 1 90.94 316 HIS B C 1
ATOM 8169 O O . HIS B 1 316 ? -15.578 -3.373 17.266 1 90.94 316 HIS B O 1
ATOM 8175 N N . MET B 1 317 ? -15.227 -4.137 15.25 1 90.25 317 MET B N 1
ATOM 8176 C CA . MET B 1 317 ? -14.969 -2.811 14.695 1 90.25 317 MET B CA 1
ATOM 8177 C C . MET B 1 317 ? -16.266 -2.021 14.539 1 90.25 317 MET B C 1
ATOM 8179 O O . MET B 1 317 ? -16.234 -0.808 14.32 1 90.25 317 MET B O 1
ATOM 8183 N N . ASP B 1 318 ? -17.359 -2.658 14.711 1 92.5 318 ASP B N 1
ATOM 8184 C CA . ASP B 1 318 ? -18.656 -2.01 14.586 1 92.5 318 ASP B CA 1
ATOM 8185 C C . ASP B 1 318 ? -18.812 -0.886 15.609 1 92.5 318 ASP B C 1
ATOM 8187 O O . ASP B 1 318 ? -19.484 0.11 15.352 1 92.5 318 ASP B O 1
ATOM 8191 N N . LEU B 1 319 ? -18.094 -1.011 16.719 1 95.44 319 LEU B N 1
ATOM 8192 C CA . LEU B 1 319 ? -18.203 -0.008 17.766 1 95.44 319 LEU B CA 1
ATOM 8193 C C . LEU B 1 319 ? -17.609 1.321 17.328 1 95.44 319 LEU B C 1
ATOM 8195 O O . LEU B 1 319 ? -17.969 2.379 17.844 1 95.44 319 LEU B O 1
ATOM 8199 N N . LEU B 1 320 ? -16.734 1.267 16.391 1 95.75 320 LEU B N 1
ATOM 8200 C CA . LEU B 1 320 ? -16.078 2.488 15.922 1 95.75 320 LEU B CA 1
ATOM 8201 C C . LEU B 1 320 ? -17.062 3.373 15.164 1 95.75 320 LEU B C 1
ATOM 8203 O O . LEU B 1 320 ? -16.953 4.602 15.203 1 95.75 320 LEU B O 1
ATOM 8207 N N . VAL B 1 321 ? -18.016 2.785 14.523 1 95.06 321 VAL B N 1
ATOM 8208 C CA . VAL B 1 321 ? -19.047 3.533 13.836 1 95.06 321 VAL B CA 1
ATOM 8209 C C . VAL B 1 321 ? -19.938 4.258 14.852 1 95.06 321 VAL B C 1
ATOM 8211 O O . VAL B 1 321 ? -20.391 5.375 14.602 1 95.06 321 VAL B O 1
ATOM 8214 N N . ASP B 1 322 ? -20.141 3.672 15.984 1 97.44 322 ASP B N 1
ATOM 8215 C CA . ASP B 1 322 ? -20.969 4.238 17.031 1 97.44 322 ASP B CA 1
ATOM 8216 C C . ASP B 1 322 ? -20.312 5.465 17.656 1 97.44 322 ASP B C 1
ATOM 8218 O O . ASP B 1 322 ? -21 6.328 18.219 1 97.44 322 ASP B O 1
ATOM 8222 N N . THR B 1 323 ? -19 5.512 17.547 1 97.75 323 THR B N 1
ATOM 8223 C CA . THR B 1 323 ? -18.297 6.723 17.953 1 97.75 323 THR B CA 1
ATOM 8224 C C . THR B 1 323 ? -18.797 7.93 17.156 1 97.75 323 THR B C 1
ATOM 8226 O O . THR B 1 323 ? -19.016 9 17.719 1 97.75 323 THR B O 1
ATOM 8229 N N . PHE B 1 324 ? -19.047 7.766 15.938 1 97.5 324 PHE B N 1
ATOM 8230 C CA . PHE B 1 324 ? -19.5 8.852 15.078 1 97.5 324 PHE B CA 1
ATOM 8231 C C . PHE B 1 324 ? -20.938 9.242 15.383 1 97.5 324 PHE B C 1
ATOM 8233 O O . PHE B 1 324 ? -21.281 10.422 15.359 1 97.5 324 PHE B O 1
ATOM 8240 N N . PHE B 1 325 ? -21.781 8.258 15.727 1 98 325 PHE B N 1
ATOM 8241 C CA . PHE B 1 325 ? -23.156 8.562 16.125 1 98 325 PHE B CA 1
ATOM 8242 C C . PHE B 1 325 ? -23.172 9.375 17.422 1 98 325 PHE B C 1
ATOM 8244 O O . PHE B 1 325 ? -23.922 10.352 17.531 1 98 325 PHE B O 1
ATOM 8251 N N . ALA B 1 326 ? -22.328 8.953 18.328 1 98.38 326 ALA B N 1
ATOM 8252 C CA . ALA B 1 326 ? -22.281 9.648 19.609 1 98.38 326 ALA B CA 1
ATOM 8253 C C . ALA B 1 326 ? -21.828 11.094 19.438 1 98.38 326 ALA B C 1
ATOM 8255 O O . ALA B 1 326 ? -22.438 12.008 19.984 1 98.38 326 ALA B O 1
ATOM 8256 N N . ILE B 1 327 ? -20.812 11.266 18.672 1 97.38 327 ILE B N 1
ATOM 8257 C CA . ILE B 1 327 ? -20.266 12.602 18.469 1 97.38 327 ILE B CA 1
ATOM 8258 C C . ILE B 1 327 ? -21.25 13.453 17.688 1 97.38 327 ILE B C 1
ATOM 8260 O O . ILE B 1 327 ? -21.406 14.648 17.969 1 97.38 327 ILE B O 1
ATOM 8264 N N . SER B 1 328 ? -21.922 12.891 16.703 1 97 328 SER B N 1
ATOM 8265 C CA . SER B 1 328 ? -22.938 13.594 15.93 1 97 328 SER B CA 1
ATOM 8266 C C . SER B 1 328 ? -24.078 14.086 16.828 1 97 328 SER B C 1
ATOM 8268 O O . SER B 1 328 ? -24.516 15.227 16.703 1 97 328 SER B O 1
ATOM 8270 N N . GLY B 1 329 ? -24.516 13.219 17.734 1 97.81 329 GLY B N 1
ATOM 8271 C CA . GLY B 1 329 ? -25.562 13.609 18.672 1 97.81 329 GLY B CA 1
ATOM 8272 C C . GLY B 1 329 ? -25.125 14.742 19.594 1 97.81 329 GLY B C 1
ATOM 8273 O O . GLY B 1 329 ? -25.906 15.68 19.828 1 97.81 329 GLY B O 1
ATOM 8274 N N . ALA B 1 330 ? -23.922 14.672 20.047 1 97.44 330 ALA B N 1
ATOM 8275 C CA . ALA B 1 330 ? -23.391 15.703 20.938 1 97.44 330 ALA B CA 1
ATOM 8276 C C . ALA B 1 330 ? -23.328 17.062 20.25 1 97.44 330 ALA B C 1
ATOM 8278 O O . ALA B 1 330 ? -23.797 18.062 20.797 1 97.44 330 ALA B O 1
ATOM 8279 N N . LEU B 1 331 ? -22.812 17.047 19.062 1 95.12 331 LEU B N 1
ATOM 8280 C CA . LEU B 1 331 ? -22.641 18.297 18.328 1 95.12 331 LEU B CA 1
ATOM 8281 C C . LEU B 1 331 ? -23.969 18.875 17.891 1 95.12 331 LEU B C 1
ATOM 8283 O O . LEU B 1 331 ? -24.172 20.094 17.906 1 95.12 331 LEU B O 1
ATOM 8287 N N . MET B 1 332 ? -24.906 18 17.5 1 95.88 332 MET B N 1
ATOM 8288 C CA . MET B 1 332 ? -26.219 18.438 17.078 1 95.88 332 MET B CA 1
ATOM 8289 C C . MET B 1 332 ? -26.922 19.219 18.188 1 95.88 332 MET B C 1
ATOM 8291 O O . MET B 1 332 ? -27.406 20.328 17.984 1 95.88 332 MET B O 1
ATOM 8295 N N . ILE B 1 333 ? -26.938 18.703 19.359 1 96.94 333 ILE B N 1
ATOM 8296 C CA . ILE B 1 333 ? -27.641 19.312 20.484 1 96.94 333 ILE B CA 1
ATOM 8297 C C . ILE B 1 333 ? -26.891 20.562 20.953 1 96.94 333 ILE B C 1
ATOM 8299 O O . ILE B 1 333 ? -27.5 21.609 21.172 1 96.94 333 ILE B O 1
ATOM 8303 N N . LEU B 1 334 ? -25.609 20.469 21.094 1 95.31 334 LEU B N 1
ATOM 8304 C CA . LEU B 1 334 ? -24.797 21.578 21.594 1 95.31 334 LEU B CA 1
ATOM 8305 C C . LEU B 1 334 ? -24.922 22.797 20.672 1 95.31 334 LEU B C 1
ATOM 8307 O O . LEU B 1 334 ? -25.219 23.906 21.125 1 95.31 334 LEU B O 1
ATOM 8311 N N . ILE B 1 335 ? -24.75 22.594 19.422 1 92.75 335 ILE B N 1
ATOM 8312 C CA . ILE B 1 335 ? -24.719 23.688 18.453 1 92.75 335 ILE B CA 1
ATOM 8313 C C . ILE B 1 335 ? -26.125 24.25 18.266 1 92.75 335 ILE B C 1
ATOM 8315 O O . ILE B 1 335 ? -26.328 25.453 18.203 1 92.75 335 ILE B O 1
ATOM 8319 N N . LEU B 1 336 ? -27.125 23.375 18.141 1 95 336 LEU B N 1
ATOM 8320 C CA . LEU B 1 336 ? -28.5 23.812 17.938 1 95 336 LEU B CA 1
ATOM 8321 C C . LEU B 1 336 ? -28.984 24.625 19.125 1 95 336 LEU B C 1
ATOM 8323 O O . LEU B 1 336 ? -29.609 25.688 18.938 1 95 336 LEU B O 1
ATOM 8327 N N . LEU B 1 337 ? -28.719 24.219 20.328 1 95.19 337 LEU B N 1
ATOM 8328 C CA . LEU B 1 337 ? -29.156 24.953 21.516 1 95.19 337 LEU B CA 1
ATOM 8329 C C . LEU B 1 337 ? -28.422 26.297 21.625 1 95.19 337 LEU B C 1
ATOM 8331 O O . LEU B 1 337 ? -29.031 27.297 22.016 1 95.19 337 LEU B O 1
ATOM 8335 N N . ASP B 1 338 ? -27.156 26.203 21.359 1 91.75 338 ASP B N 1
ATOM 8336 C CA . ASP B 1 338 ? -26.391 27.453 21.359 1 91.75 338 ASP B CA 1
ATOM 8337 C C . ASP B 1 338 ? -26.969 28.453 20.375 1 91.75 338 ASP B C 1
ATOM 8339 O O . ASP B 1 338 ? -27.078 29.641 20.688 1 91.75 338 ASP B O 1
ATOM 8343 N N . ARG B 1 339 ? -27.422 28 19.266 1 90.31 339 ARG B N 1
ATOM 8344 C CA . ARG B 1 339 ? -28 28.859 18.234 1 90.31 339 ARG B CA 1
ATOM 8345 C C . ARG B 1 339 ? -29.391 29.344 18.656 1 90.31 339 ARG B C 1
ATOM 8347 O O . ARG B 1 339 ? -29.75 30.5 18.438 1 90.31 339 ARG B O 1
ATOM 8354 N N . LEU B 1 340 ? -30.188 28.531 19.219 1 92.44 340 LEU B N 1
ATOM 8355 C CA . LEU B 1 340 ? -31.547 28.859 19.641 1 92.44 340 LEU B CA 1
ATOM 8356 C C . LEU B 1 340 ? -31.547 29.891 20.766 1 92.44 340 LEU B C 1
ATOM 8358 O O . LEU B 1 340 ? -32.531 30.609 20.953 1 92.44 340 LEU B O 1
ATOM 8362 N N . GLU B 1 341 ? -30.469 29.906 21.5 1 89.31 341 GLU B N 1
ATOM 8363 C CA . GLU B 1 341 ? -30.344 30.906 22.547 1 89.31 341 GLU B CA 1
ATOM 8364 C C . GLU B 1 341 ? -30.188 32.312 21.969 1 89.31 341 GLU B C 1
ATOM 8366 O O . GLU B 1 341 ? -30.594 33.281 22.578 1 89.31 341 GLU B O 1
ATOM 8371 N N . ARG B 1 342 ? -29.625 32.344 20.891 1 86.62 342 ARG B N 1
ATOM 8372 C CA . ARG B 1 342 ? -29.359 33.625 20.266 1 86.62 342 ARG B CA 1
ATOM 8373 C C . ARG B 1 342 ? -30.516 34.062 19.359 1 86.62 342 ARG B C 1
ATOM 8375 O O . ARG B 1 342 ? -30.938 35.219 19.375 1 86.62 342 ARG B O 1
ATOM 8382 N N . SER B 1 343 ? -30.969 33.094 18.484 1 88.69 343 SER B N 1
ATOM 8383 C CA . SER B 1 343 ? -32.062 33.375 17.547 1 88.69 343 SER B CA 1
ATOM 8384 C C . SER B 1 343 ? -32.812 32.125 17.188 1 88.69 343 SER B C 1
ATOM 8386 O O . SER B 1 343 ? -32.25 31.031 17.125 1 88.69 343 SER B O 1
ATOM 8388 N N . PHE B 1 344 ? -34.062 32.375 16.953 1 89.44 344 PHE B N 1
ATOM 8389 C CA . PHE B 1 344 ? -34.906 31.266 16.562 1 89.44 344 PHE B CA 1
ATOM 8390 C C . PHE B 1 344 ? -34.562 30.812 15.141 1 89.44 344 PHE B C 1
ATOM 8392 O O . PHE B 1 344 ? -34.312 31.641 14.266 1 89.44 344 PHE B O 1
ATOM 8399 N N . ILE B 1 345 ? -34.5 29.531 14.953 1 89.25 345 ILE B N 1
ATOM 8400 C CA . ILE B 1 345 ? -34.312 28.922 13.641 1 89.25 345 ILE B CA 1
ATOM 8401 C C . ILE B 1 345 ? -35.344 27.844 13.398 1 89.25 345 ILE B C 1
ATOM 8403 O O . ILE B 1 345 ? -35.562 26.984 14.258 1 89.25 345 ILE B O 1
ATOM 8407 N N . SER B 1 346 ? -35.938 27.859 12.234 1 92.31 346 SER B N 1
ATOM 8408 C CA . SER B 1 346 ? -36.969 26.875 11.906 1 92.31 346 SER B CA 1
ATOM 8409 C C . SER B 1 346 ? -36.375 25.484 11.797 1 92.31 346 SER B C 1
ATOM 8411 O O . SER B 1 346 ? -35.312 25.297 11.219 1 92.31 346 SER B O 1
ATOM 8413 N N . PRO B 1 347 ? -37.094 24.516 12.43 1 94 347 PRO B N 1
ATOM 8414 C CA . PRO B 1 347 ? -36.625 23.125 12.305 1 94 347 PRO B CA 1
ATOM 8415 C C . PRO B 1 347 ? -36.5 22.672 10.859 1 94 347 PRO B C 1
ATOM 8417 O O . PRO B 1 347 ? -35.625 21.875 10.531 1 94 347 PRO B O 1
ATOM 8420 N N . PHE B 1 348 ? -37.344 23.109 10.039 1 93.25 348 PHE B N 1
ATOM 8421 C CA . PHE B 1 348 ? -37.312 22.75 8.633 1 93.25 348 PHE B CA 1
ATOM 8422 C C . PHE B 1 348 ? -36.031 23.25 7.965 1 93.25 348 PHE B C 1
ATOM 8424 O O . PHE B 1 348 ? -35.438 22.562 7.145 1 93.25 348 PHE B O 1
ATOM 8431 N N . LYS B 1 349 ? -35.625 24.422 8.312 1 90.19 349 LYS B N 1
ATOM 8432 C CA . LYS B 1 349 ? -34.375 24.984 7.758 1 90.19 349 LYS B CA 1
ATOM 8433 C C . LYS B 1 349 ? -33.156 24.156 8.18 1 90.19 349 LYS B C 1
ATOM 8435 O O . LYS B 1 349 ? -32.25 23.953 7.387 1 90.19 349 LYS B O 1
ATOM 8440 N N . VAL B 1 350 ? -33.25 23.734 9.422 1 92.25 350 VAL B N 1
ATOM 8441 C CA . VAL B 1 350 ? -32.125 22.922 9.93 1 92.25 350 VAL B CA 1
ATOM 8442 C C . VAL B 1 350 ? -32.062 21.609 9.148 1 92.25 350 VAL B C 1
ATOM 8444 O O . VAL B 1 350 ? -30.969 21.172 8.773 1 92.25 350 VAL B O 1
ATOM 8447 N N . LEU B 1 351 ? -33.219 21.031 8.922 1 94.62 351 LEU B N 1
ATOM 8448 C CA . LEU B 1 351 ? -33.281 19.766 8.211 1 94.62 351 LEU B CA 1
ATOM 8449 C C . LEU B 1 351 ? -32.812 19.922 6.762 1 94.62 351 LEU B C 1
ATOM 8451 O O . LEU B 1 351 ? -32.125 19.062 6.234 1 94.62 351 LEU B O 1
ATOM 8455 N N . VAL B 1 352 ? -33.219 20.969 6.121 1 92.12 352 VAL B N 1
ATOM 8456 C CA . VAL B 1 352 ? -32.875 21.219 4.73 1 92.12 352 VAL B CA 1
ATOM 8457 C C . VAL B 1 352 ? -31.359 21.453 4.621 1 92.12 352 VAL B C 1
ATOM 8459 O O . VAL B 1 352 ? -30.719 20.953 3.695 1 92.12 352 VAL B O 1
ATOM 8462 N N . PHE B 1 353 ? -30.828 22.141 5.562 1 90.38 353 PHE B N 1
ATOM 8463 C CA . PHE B 1 353 ? -29.391 22.391 5.566 1 90.38 353 PHE B CA 1
ATOM 8464 C C . PHE B 1 353 ? -28.625 21.078 5.707 1 90.38 353 PHE B C 1
ATOM 8466 O O . PHE B 1 353 ? -27.609 20.875 5.02 1 90.38 353 PHE B O 1
ATOM 8473 N N . LYS B 1 354 ? -29.062 20.297 6.609 1 93.25 354 LYS B N 1
ATOM 8474 C CA . LYS B 1 354 ? -28.422 19 6.801 1 93.25 354 LYS B CA 1
ATOM 8475 C C . LYS B 1 354 ? -28.484 18.156 5.535 1 93.25 354 LYS B C 1
ATOM 8477 O O . LYS B 1 354 ? -27.516 17.484 5.168 1 93.25 354 LYS B O 1
ATOM 8482 N N . TYR B 1 355 ? -29.656 18.141 4.914 1 95.25 355 TYR B N 1
ATOM 8483 C CA . TYR B 1 355 ? -29.828 17.375 3.684 1 95.25 355 TYR B CA 1
ATOM 8484 C C . TYR B 1 355 ? -28.828 17.828 2.619 1 95.25 355 TYR B C 1
ATOM 8486 O O . TYR B 1 355 ? -28.172 17 1.978 1 95.25 355 TYR B O 1
ATOM 8494 N N . PHE B 1 356 ? -28.641 19.094 2.506 1 92.5 356 PHE B N 1
ATOM 8495 C CA . PHE B 1 356 ? -27.797 19.609 1.442 1 92.5 356 PHE B CA 1
ATOM 8496 C C . PHE B 1 356 ? -26.328 19.547 1.843 1 92.5 356 PHE B C 1
ATOM 8498 O O . PHE B 1 356 ? -25.438 19.578 0.985 1 92.5 356 PHE B O 1
ATOM 8505 N N . ARG B 1 357 ? -26.109 19.422 3.088 1 91.88 357 ARG B N 1
ATOM 8506 C CA . ARG B 1 357 ? -24.734 19.234 3.557 1 91.88 357 ARG B CA 1
ATOM 8507 C C . ARG B 1 357 ? -24.219 17.844 3.24 1 91.88 357 ARG B C 1
ATOM 8509 O O . ARG B 1 357 ? -23.062 17.672 2.85 1 91.88 357 ARG B O 1
ATOM 8516 N N . LEU B 1 358 ? -25.062 16.875 3.275 1 95.62 358 LEU B N 1
ATOM 8517 C CA . LEU B 1 358 ? -24.656 15.477 3.168 1 95.62 358 LEU B CA 1
ATOM 8518 C C . LEU B 1 358 ? -24.875 14.953 1.753 1 95.62 358 LEU B C 1
ATOM 8520 O O . LEU B 1 358 ? -24.031 14.203 1.229 1 95.62 358 LEU B O 1
ATOM 8524 N N . THR B 1 359 ? -25.906 15.359 1.108 1 97.69 359 THR B N 1
ATOM 8525 C CA . THR B 1 359 ? -26.453 14.688 -0.069 1 97.69 359 THR B CA 1
ATOM 8526 C C . THR B 1 359 ? -25.531 14.883 -1.272 1 97.69 359 THR B C 1
ATOM 8528 O O . THR B 1 359 ? -25.344 13.969 -2.074 1 97.69 359 THR B O 1
ATOM 8531 N N . PRO B 1 360 ? -24.969 16.078 -1.468 1 97.62 360 PRO B N 1
ATOM 8532 C CA . PRO B 1 360 ? -24.156 16.234 -2.668 1 97.62 360 PRO B CA 1
ATOM 8533 C C . PRO B 1 360 ? -23.016 15.211 -2.738 1 97.62 360 PRO B C 1
ATOM 8535 O O . PRO B 1 360 ? -22.828 14.562 -3.768 1 97.62 360 PRO B O 1
ATOM 8538 N N . VAL B 1 361 ? -22.266 15.039 -1.688 1 98.19 361 VAL B N 1
ATOM 8539 C CA . VAL B 1 361 ? -21.172 14.062 -1.669 1 98.19 361 VAL B CA 1
ATOM 8540 C C . VAL B 1 361 ? -21.75 12.648 -1.804 1 98.19 361 VAL B C 1
ATOM 8542 O O . VAL B 1 361 ? -21.234 11.828 -2.559 1 98.19 361 VAL B O 1
ATOM 8545 N N . TYR B 1 362 ? -22.844 12.398 -1.069 1 98.12 362 TYR B N 1
ATOM 8546 C CA . TYR B 1 362 ? -23.516 11.102 -1.121 1 98.12 362 TYR B CA 1
ATOM 8547 C C . TYR B 1 362 ? -23.969 10.781 -2.539 1 98.12 362 TYR B C 1
ATOM 8549 O O . TYR B 1 362 ? -23.766 9.656 -3.018 1 98.12 362 TYR B O 1
ATOM 8557 N N . ALA B 1 363 ? -24.484 11.766 -3.191 1 98.12 363 ALA B N 1
ATOM 8558 C CA . ALA B 1 363 ? -24.969 11.594 -4.559 1 98.12 363 ALA B CA 1
ATOM 8559 C C . ALA B 1 363 ? -23.812 11.297 -5.508 1 98.12 363 ALA B C 1
ATOM 8561 O O . ALA B 1 363 ? -23.906 10.398 -6.355 1 98.12 363 ALA B O 1
ATOM 8562 N N . VAL B 1 364 ? -22.734 12 -5.402 1 98.19 364 VAL B N 1
ATOM 8563 C CA . VAL B 1 364 ? -21.578 11.781 -6.266 1 98.19 364 VAL B CA 1
ATOM 8564 C C . VAL B 1 364 ? -21.062 10.359 -6.098 1 98.19 364 VAL B C 1
ATOM 8566 O O . VAL B 1 364 ? -20.719 9.695 -7.078 1 98.19 364 VAL B O 1
ATOM 8569 N N . ILE B 1 365 ? -21.031 9.859 -4.887 1 97.94 365 ILE B N 1
ATOM 8570 C CA . ILE B 1 365 ? -20.516 8.523 -4.613 1 97.94 365 ILE B CA 1
ATOM 8571 C C . ILE B 1 365 ? -21.469 7.477 -5.16 1 97.94 365 ILE B C 1
ATOM 8573 O O . ILE B 1 365 ? -21.047 6.48 -5.75 1 97.94 365 ILE B O 1
ATOM 8577 N N . ILE B 1 366 ? -22.766 7.699 -4.973 1 97.94 366 ILE B N 1
ATOM 8578 C CA . ILE B 1 366 ? -23.781 6.785 -5.488 1 97.94 366 ILE B CA 1
ATOM 8579 C C . ILE B 1 366 ? -23.688 6.723 -7.012 1 97.94 366 ILE B C 1
ATOM 8581 O O . ILE B 1 366 ? -23.719 5.641 -7.598 1 97.94 366 ILE B O 1
ATOM 8585 N N . PHE B 1 367 ? -23.562 7.848 -7.621 1 98.12 367 PHE B N 1
ATOM 8586 C CA . PHE B 1 367 ? -23.484 7.883 -9.078 1 98.12 367 PHE B CA 1
ATOM 8587 C C . PHE B 1 367 ? -22.172 7.305 -9.562 1 98.12 367 PHE B C 1
ATOM 8589 O O . PHE B 1 367 ? -22.094 6.707 -10.641 1 98.12 367 PHE B O 1
ATOM 8596 N N . PHE B 1 368 ? -21.125 7.492 -8.812 1 97.88 368 PHE B N 1
ATOM 8597 C CA . PHE B 1 368 ? -19.875 6.84 -9.141 1 97.88 368 PHE B CA 1
ATOM 8598 C C . PHE B 1 368 ? -20.031 5.324 -9.141 1 97.88 368 PHE B C 1
ATOM 8600 O O . PHE B 1 368 ? -19.578 4.648 -10.07 1 97.88 368 PHE B O 1
ATOM 8607 N N . PHE B 1 369 ? -20.703 4.773 -8.125 1 97.94 369 PHE B N 1
ATOM 8608 C CA . PHE B 1 369 ? -20.953 3.34 -8.039 1 97.94 369 PHE B CA 1
ATOM 8609 C C . PHE B 1 369 ? -21.828 2.871 -9.203 1 97.94 369 PHE B C 1
ATOM 8611 O O . PHE B 1 369 ? -21.641 1.766 -9.719 1 97.94 369 PHE B O 1
ATOM 8618 N N . ALA B 1 370 ? -22.672 3.699 -9.656 1 97.44 370 ALA B N 1
ATOM 8619 C CA . ALA B 1 370 ? -23.641 3.344 -10.688 1 97.44 370 ALA B CA 1
ATOM 8620 C C . ALA B 1 370 ? -23.016 3.439 -12.078 1 97.44 370 ALA B C 1
ATOM 8622 O O . ALA B 1 370 ? -23.578 2.936 -13.055 1 97.44 370 ALA B O 1
ATOM 8623 N N . THR B 1 371 ? -21.828 4.035 -12.172 1 97.5 371 THR B N 1
ATOM 8624 C CA . THR B 1 371 ? -21.312 4.305 -13.508 1 97.5 371 THR B CA 1
ATOM 8625 C C . THR B 1 371 ? -19.828 3.924 -13.602 1 97.5 371 THR B C 1
ATOM 8627 O O . THR B 1 371 ? -19.5 2.77 -13.883 1 97.5 371 THR B O 1
ATOM 8630 N N . LEU B 1 372 ? -18.906 4.734 -13.062 1 97.38 372 LEU B N 1
ATOM 8631 C CA . LEU B 1 372 ? -17.5 4.703 -13.414 1 97.38 372 LEU B CA 1
ATOM 8632 C C . LEU B 1 372 ? -16.75 3.666 -12.578 1 97.38 372 LEU B C 1
ATOM 8634 O O . LEU B 1 372 ? -15.648 3.252 -12.938 1 97.38 372 LEU B O 1
ATOM 8638 N N . GLN B 1 373 ? -17.281 3.283 -11.453 1 97 373 GLN B N 1
ATOM 8639 C CA . GLN B 1 373 ? -16.594 2.281 -10.648 1 97 373 GLN B CA 1
ATOM 8640 C C . GLN B 1 373 ? -16.266 1.039 -11.484 1 97 373 GLN B C 1
ATOM 8642 O O . GLN B 1 373 ? -15.203 0.446 -11.336 1 97 373 GLN B O 1
ATOM 8647 N N . TYR B 1 374 ? -17.219 0.616 -12.328 1 97 374 TYR B N 1
ATOM 8648 C CA . TYR B 1 374 ? -17.062 -0.573 -13.164 1 97 374 TYR B CA 1
ATOM 8649 C C . TYR B 1 374 ? -15.883 -0.427 -14.109 1 97 374 TYR B C 1
ATOM 8651 O O . TYR B 1 374 ? -15.242 -1.417 -14.461 1 97 374 TYR B O 1
ATOM 8659 N N . LYS B 1 375 ? -15.562 0.757 -14.531 1 96.31 375 LYS B N 1
ATOM 8660 C CA . LYS B 1 375 ? -14.523 1.014 -15.523 1 96.31 375 LYS B CA 1
ATOM 8661 C C . LYS B 1 375 ? -13.141 1.041 -14.875 1 96.31 375 LYS B C 1
ATOM 8663 O O . LYS B 1 375 ? -12.125 1.146 -15.57 1 96.31 375 LYS B O 1
ATOM 8668 N N . MET B 1 376 ? -13.062 0.833 -13.602 1 94.56 376 MET B N 1
ATOM 8669 C CA . MET B 1 376 ? -11.812 0.925 -12.859 1 94.56 376 MET B CA 1
ATOM 8670 C C . MET B 1 376 ? -10.938 -0.303 -13.102 1 94.56 376 MET B C 1
ATOM 8672 O O . MET B 1 376 ? -9.742 -0.289 -12.812 1 94.56 376 MET B O 1
ATOM 8676 N N . GLY B 1 377 ? -11.578 -1.387 -13.539 1 94.88 377 GLY B N 1
ATOM 8677 C CA . GLY B 1 377 ? -10.758 -2.578 -13.703 1 94.88 377 GLY B CA 1
ATOM 8678 C C . GLY B 1 377 ? -11.531 -3.764 -14.242 1 94.88 377 GLY B C 1
ATOM 8679 O O . GLY B 1 377 ? -12.523 -3.592 -14.953 1 94.88 377 GLY B O 1
ATOM 8680 N N . SER B 1 378 ? -10.977 -4.918 -14.133 1 95.88 378 SER B N 1
ATOM 8681 C CA . SER B 1 378 ? -11.508 -6.215 -14.539 1 95.88 378 SER B CA 1
ATOM 8682 C C . SER B 1 378 ? -10.922 -7.34 -13.695 1 95.88 378 SER B C 1
ATOM 8684 O O . SER B 1 378 ? -10.008 -7.117 -12.898 1 95.88 378 SER B O 1
ATOM 8686 N N . GLY B 1 379 ? -11.5 -8.5 -13.867 1 96.56 379 GLY B N 1
ATOM 8687 C CA . GLY B 1 379 ? -11.008 -9.656 -13.141 1 96.56 379 GLY B CA 1
ATOM 8688 C C . GLY B 1 379 ? -12.039 -10.766 -13.008 1 96.56 379 GLY B C 1
ATOM 8689 O O . GLY B 1 379 ? -13.195 -10.594 -13.398 1 96.56 379 GLY B O 1
ATOM 8690 N N . PRO B 1 380 ? -11.609 -11.867 -12.461 1 97.12 380 PRO B N 1
ATOM 8691 C CA . PRO B 1 380 ? -12.469 -13.055 -12.375 1 97.12 380 PRO B CA 1
ATOM 8692 C C . PRO B 1 380 ? -13.75 -12.789 -11.586 1 97.12 380 PRO B C 1
ATOM 8694 O O . PRO B 1 380 ? -14.812 -13.32 -11.93 1 97.12 380 PRO B O 1
ATOM 8697 N N . LEU B 1 381 ? -13.68 -11.969 -10.555 1 97 381 LEU B N 1
ATOM 8698 C CA . LEU B 1 381 ? -14.836 -11.758 -9.695 1 97 381 LEU B CA 1
ATOM 8699 C C . LEU B 1 381 ? -15.391 -10.352 -9.875 1 97 381 LEU B C 1
ATOM 8701 O O . LEU B 1 381 ? -16.172 -9.883 -9.047 1 97 381 LEU B O 1
ATOM 8705 N N . TRP B 1 382 ? -14.977 -9.656 -10.93 1 97.19 382 TRP B N 1
ATOM 8706 C CA . TRP B 1 382 ? -15.344 -8.258 -11.125 1 97.19 382 TRP B CA 1
ATOM 8707 C C . TRP B 1 382 ? -16.859 -8.109 -11.305 1 97.19 382 TRP B C 1
ATOM 8709 O O . TRP B 1 382 ? -17.469 -7.258 -10.664 1 97.19 382 TRP B O 1
ATOM 8719 N N . GLU B 1 383 ? -17.438 -8.992 -12.141 1 96.19 383 GLU B N 1
ATOM 8720 C CA . GLU B 1 383 ? -18.875 -8.93 -12.391 1 96.19 383 GLU B CA 1
ATOM 8721 C C . GLU B 1 383 ? -19.672 -9.305 -11.141 1 96.19 383 GLU B C 1
ATOM 8723 O O . GLU B 1 383 ? -20.734 -8.727 -10.867 1 96.19 383 GLU B O 1
ATOM 8728 N N . ALA B 1 384 ? -19.156 -10.203 -10.438 1 93.31 384 ALA B N 1
ATOM 8729 C CA . ALA B 1 384 ? -19.859 -10.695 -9.25 1 93.31 384 ALA B CA 1
ATOM 8730 C C . ALA B 1 384 ? -19.906 -9.625 -8.156 1 93.31 384 ALA B C 1
ATOM 8732 O O . ALA B 1 384 ? -20.875 -9.539 -7.406 1 93.31 384 ALA B O 1
ATOM 8733 N N . PHE B 1 385 ? -18.875 -8.805 -8.023 1 94.25 385 PHE B N 1
ATOM 8734 C CA . PHE B 1 385 ? -18.797 -7.797 -6.969 1 94.25 385 PHE B CA 1
ATOM 8735 C C . PHE B 1 385 ? -19.203 -6.43 -7.504 1 94.25 385 PHE B C 1
ATOM 8737 O O . PHE B 1 385 ? -20.281 -5.926 -7.176 1 94.25 385 PHE B O 1
ATOM 8744 N N . ILE B 1 386 ? -18.438 -5.914 -8.398 1 95.94 386 ILE B N 1
ATOM 8745 C CA . ILE B 1 386 ? -18.609 -4.543 -8.867 1 95.94 386 ILE B CA 1
ATOM 8746 C C . ILE B 1 386 ? -19.766 -4.477 -9.875 1 95.94 386 ILE B C 1
ATOM 8748 O O . ILE B 1 386 ? -20.531 -3.52 -9.875 1 95.94 386 ILE B O 1
ATOM 8752 N N . GLY B 1 387 ? -19.828 -5.527 -10.766 1 95.5 387 GLY B N 1
ATOM 8753 C CA . GLY B 1 387 ? -20.953 -5.574 -11.68 1 95.5 387 GLY B CA 1
ATOM 8754 C C . GLY B 1 387 ? -22.297 -5.609 -10.961 1 95.5 387 GLY B C 1
ATOM 8755 O O . GLY B 1 387 ? -23.234 -4.895 -11.344 1 95.5 387 GLY B O 1
ATOM 8756 N N . THR B 1 388 ? -22.406 -6.387 -9.969 1 93.5 388 THR B N 1
ATOM 8757 C CA . THR B 1 388 ? -23.625 -6.488 -9.18 1 93.5 388 THR B CA 1
ATOM 8758 C C . THR B 1 388 ? -23.922 -5.172 -8.461 1 93.5 388 THR B C 1
ATOM 8760 O O . THR B 1 388 ? -25.062 -4.719 -8.43 1 93.5 388 THR B O 1
ATOM 8763 N N . ASP B 1 389 ? -22.922 -4.559 -7.859 1 94.69 389 ASP B N 1
ATOM 8764 C CA . ASP B 1 389 ? -23.094 -3.285 -7.164 1 94.69 389 ASP B CA 1
ATOM 8765 C C . ASP B 1 389 ? -23.562 -2.195 -8.117 1 94.69 389 ASP B C 1
ATOM 8767 O O . ASP B 1 389 ? -24.422 -1.384 -7.766 1 94.69 389 ASP B O 1
ATOM 8771 N N . LYS B 1 390 ? -22.969 -2.182 -9.32 1 96.31 390 LYS B N 1
ATOM 8772 C CA . LYS B 1 390 ? -23.391 -1.216 -10.328 1 96.31 390 LYS B CA 1
ATOM 8773 C C . LYS B 1 390 ? -24.875 -1.371 -10.656 1 96.31 390 LYS B C 1
ATOM 8775 O O . LYS B 1 390 ? -25.609 -0.387 -10.68 1 96.31 390 LYS B O 1
ATOM 8780 N N . LYS B 1 391 ? -25.312 -2.6 -10.891 1 95.38 391 LYS B N 1
ATOM 8781 C CA . LYS B 1 391 ? -26.703 -2.877 -11.203 1 95.38 391 LYS B CA 1
ATOM 8782 C C . LYS B 1 391 ? -27.609 -2.455 -10.047 1 95.38 391 LYS B C 1
ATOM 8784 O O . LYS B 1 391 ? -28.656 -1.84 -10.273 1 95.38 391 LYS B O 1
ATOM 8789 N N . ASN B 1 392 ? -27.234 -2.766 -8.852 1 95.56 392 ASN B N 1
ATOM 8790 C CA . ASN B 1 392 ? -28 -2.383 -7.672 1 95.56 392 ASN B CA 1
ATOM 8791 C C . ASN B 1 392 ? -28.125 -0.866 -7.551 1 95.56 392 ASN B C 1
ATOM 8793 O O . ASN B 1 392 ? -29.203 -0.343 -7.305 1 95.56 392 ASN B O 1
ATOM 8797 N N . CYS B 1 393 ? -27.031 -0.181 -7.703 1 97.12 393 CYS B N 1
ATOM 8798 C CA . CYS B 1 393 ? -27.016 1.27 -7.555 1 97.12 393 CYS B CA 1
ATOM 8799 C C . CYS B 1 393 ? -27.859 1.937 -8.641 1 97.12 393 CYS B C 1
ATOM 8801 O O . CYS B 1 393 ? -28.5 2.959 -8.391 1 97.12 393 CYS B O 1
ATOM 8803 N N . GLN B 1 394 ? -27.844 1.364 -9.805 1 96.69 394 GLN B N 1
ATOM 8804 C CA . GLN B 1 394 ? -28.672 1.901 -10.883 1 96.69 394 GLN B CA 1
ATOM 8805 C C . GLN B 1 394 ? -30.156 1.729 -10.594 1 96.69 394 GLN B C 1
ATOM 8807 O O . GLN B 1 394 ? -30.969 2.576 -10.961 1 96.69 394 GLN B O 1
ATOM 8812 N N . GLN B 1 395 ? -30.453 0.726 -9.867 1 96.5 395 GLN B N 1
ATOM 8813 C CA . GLN B 1 395 ? -31.859 0.43 -9.57 1 96.5 395 GLN B CA 1
ATOM 8814 C C . GLN B 1 395 ? -32.344 1.212 -8.352 1 96.5 395 GLN B C 1
ATOM 8816 O O . GLN B 1 395 ? -33.5 1.564 -8.258 1 96.5 395 GLN B O 1
ATOM 8821 N N . THR B 1 396 ? -31.406 1.519 -7.426 1 97 396 THR B N 1
ATOM 8822 C CA . THR B 1 396 ? -31.891 2 -6.133 1 97 396 THR B CA 1
ATOM 8823 C C . THR B 1 396 ? -31.281 3.363 -5.809 1 97 396 THR B C 1
ATOM 8825 O O . THR B 1 396 ? -31.375 3.83 -4.672 1 97 396 THR B O 1
ATOM 8828 N N . TRP B 1 397 ? -30.625 4.074 -6.715 1 97.06 397 TRP B N 1
ATOM 8829 C CA . TRP B 1 397 ? -29.938 5.34 -6.453 1 97.06 397 TRP B CA 1
ATOM 8830 C C . TRP B 1 397 ? -30.891 6.348 -5.82 1 97.06 397 TRP B C 1
ATOM 8832 O O . TRP B 1 397 ? -30.516 7.082 -4.906 1 97.06 397 TRP B O 1
ATOM 8842 N N . TRP B 1 398 ? -32.188 6.438 -6.238 1 96.75 398 TRP B N 1
ATOM 8843 C CA . TRP B 1 398 ? -33.156 7.426 -5.75 1 96.75 398 TRP B CA 1
ATOM 8844 C C . TRP B 1 398 ? -33.594 7.109 -4.324 1 96.75 398 TRP B C 1
ATOM 8846 O O . TRP B 1 398 ? -33.844 8.016 -3.533 1 96.75 398 TRP B O 1
ATOM 8856 N N . ILE B 1 399 ? -33.625 5.836 -3.928 1 97.69 399 ILE B N 1
ATOM 8857 C CA . ILE B 1 399 ? -33.938 5.441 -2.559 1 97.69 399 ILE B CA 1
ATOM 8858 C C . ILE B 1 399 ? -32.844 5.914 -1.621 1 97.69 399 ILE B C 1
ATOM 8860 O O . ILE B 1 399 ? -33.094 6.375 -0.51 1 97.69 399 ILE B O 1
ATOM 8864 N N . SER B 1 400 ? -31.594 5.766 -2.113 1 97.44 400 SER B N 1
ATOM 8865 C CA . SER B 1 400 ? -30.438 6.219 -1.335 1 97.44 400 SER B CA 1
ATOM 8866 C C . SER B 1 400 ? -30.484 7.727 -1.103 1 97.44 400 SER B C 1
ATOM 8868 O O . SER B 1 400 ? -30.25 8.195 0.01 1 97.44 400 SER B O 1
ATOM 8870 N N . LEU B 1 401 ? -30.859 8.5 -2.09 1 97.44 401 LEU B N 1
ATOM 8871 C CA . LEU B 1 401 ? -30.859 9.961 -1.977 1 97.44 401 LEU B CA 1
ATOM 8872 C C . LEU B 1 401 ? -32.031 10.43 -1.103 1 97.44 401 LEU B C 1
ATOM 8874 O O . LEU B 1 401 ? -32 11.555 -0.599 1 97.44 401 LEU B O 1
ATOM 8878 N N . LEU B 1 402 ? -32.969 9.539 -0.899 1 97.62 402 LEU B N 1
ATOM 8879 C CA . LEU B 1 402 ? -34.062 9.844 0.008 1 97.62 402 LEU B CA 1
ATOM 8880 C C . LEU B 1 402 ? -33.781 9.328 1.414 1 97.62 402 LEU B C 1
ATOM 8882 O O . LEU B 1 402 ? -34.594 9.492 2.324 1 97.62 402 LEU B O 1
ATOM 8886 N N . TYR B 1 403 ? -32.656 8.758 1.629 1 97.81 403 TYR B N 1
ATOM 8887 C CA . TYR B 1 403 ? -32.188 8.242 2.914 1 97.81 403 TYR B CA 1
ATOM 8888 C C . TYR B 1 403 ? -33.156 7.195 3.459 1 97.81 403 TYR B C 1
ATOM 8890 O O . TYR B 1 403 ? -33.531 7.242 4.629 1 97.81 403 TYR B O 1
ATOM 8898 N N . LEU B 1 404 ? -33.531 6.156 2.57 1 97.75 404 LEU B N 1
ATOM 8899 C CA . LEU B 1 404 ? -34.469 5.105 2.959 1 97.75 404 LEU B CA 1
ATOM 8900 C C . LEU B 1 404 ? -33.906 3.729 2.602 1 97.75 404 LEU B C 1
ATOM 8902 O O . LEU B 1 404 ? -34.594 2.719 2.758 1 97.75 404 LEU B O 1
ATOM 8906 N N . ASN B 1 405 ? -32.656 3.635 2.182 1 96.38 405 ASN B N 1
ATOM 8907 C CA . ASN B 1 405 ? -32.062 2.396 1.665 1 96.38 405 ASN B CA 1
ATOM 8908 C C . ASN B 1 405 ? -31.828 1.384 2.779 1 96.38 405 ASN B C 1
ATOM 8910 O O . ASN B 1 405 ? -31.562 0.21 2.51 1 96.38 405 ASN B O 1
ATOM 8914 N N . ASN B 1 406 ? -31.938 1.743 4.062 1 96.38 406 ASN B N 1
ATOM 8915 C CA . ASN B 1 406 ? -31.812 0.774 5.145 1 96.38 406 ASN B CA 1
ATOM 8916 C C . ASN B 1 406 ? -33.125 0.1 5.461 1 96.38 406 ASN B C 1
ATOM 8918 O O . ASN B 1 406 ? -33.188 -0.854 6.238 1 96.38 406 ASN B O 1
ATOM 8922 N N . TYR B 1 407 ? -34.25 0.553 4.805 1 96.94 407 TYR B N 1
ATOM 8923 C CA . TYR B 1 407 ? -35.562 -0.046 5.023 1 96.94 407 TYR B CA 1
ATOM 8924 C C . TYR B 1 407 ? -36.156 -0.562 3.715 1 96.94 407 TYR B C 1
ATOM 8926 O O . TYR B 1 407 ? -36.906 -1.541 3.707 1 96.94 407 TYR B O 1
ATOM 8934 N N . ILE B 1 408 ? -35.812 0.098 2.652 1 96.44 408 ILE B N 1
ATOM 8935 C CA . ILE B 1 408 ? -36.438 -0.214 1.363 1 96.44 408 ILE B CA 1
ATOM 8936 C C . ILE B 1 408 ? -35.375 -0.838 0.439 1 96.44 408 ILE B C 1
ATOM 8938 O O . ILE B 1 408 ? -34.312 -0.277 0.244 1 96.44 408 ILE B O 1
ATOM 8942 N N . ALA B 1 409 ? -35.75 -1.982 -0.226 1 95 409 ALA B N 1
ATOM 8943 C CA . ALA B 1 409 ? -34.875 -2.701 -1.162 1 95 409 ALA B CA 1
ATOM 8944 C C . ALA B 1 409 ? -33.5 -2.959 -0.555 1 95 409 ALA B C 1
ATOM 8946 O O . ALA B 1 409 ? -32.469 -2.67 -1.178 1 95 409 ALA B O 1
ATOM 8947 N N . THR B 1 410 ? -33.5 -3.479 0.613 1 93.69 410 THR B N 1
ATOM 8948 C CA . THR B 1 410 ? -32.281 -3.645 1.383 1 93.69 410 THR B CA 1
ATOM 8949 C C . THR B 1 410 ? -31.391 -4.723 0.765 1 93.69 410 THR B C 1
ATOM 8951 O O . THR B 1 410 ? -30.188 -4.762 1.015 1 93.69 410 THR B O 1
ATOM 8954 N N . ASP B 1 411 ? -31.922 -5.629 -0.047 1 91.5 411 ASP B N 1
ATOM 8955 C CA . ASP B 1 411 ? -31.172 -6.695 -0.707 1 91.5 411 ASP B CA 1
ATOM 8956 C C . ASP B 1 411 ? -30.422 -6.16 -1.927 1 91.5 411 ASP B C 1
ATOM 8958 O O . ASP B 1 411 ? -29.531 -6.828 -2.453 1 91.5 411 ASP B O 1
ATOM 8962 N N . LYS B 1 412 ? -30.766 -4.922 -2.352 1 92.94 412 LYS B N 1
ATOM 8963 C CA . LYS B 1 412 ? -30.141 -4.289 -3.5 1 92.94 412 LYS B CA 1
ATOM 8964 C C . LYS B 1 412 ? -29.516 -2.945 -3.113 1 92.94 412 LYS B C 1
ATOM 8966 O O . LYS B 1 412 ? -29.594 -1.98 -3.877 1 92.94 412 LYS B O 1
ATOM 8971 N N . THR B 1 413 ? -29.031 -2.93 -1.905 1 87.88 413 THR B N 1
ATOM 8972 C CA . THR B 1 413 ? -28.469 -1.668 -1.436 1 87.88 413 THR B CA 1
ATOM 8973 C C . THR B 1 413 ? -27.219 -1.309 -2.225 1 87.88 413 THR B C 1
ATOM 8975 O O . THR B 1 413 ? -26.391 -2.18 -2.535 1 87.88 413 THR B O 1
ATOM 8978 N N . CYS B 1 414 ? -27.141 -0.007 -2.547 1 90.81 414 CYS B N 1
ATOM 8979 C CA . CYS B 1 414 ? -26 0.534 -3.27 1 90.81 414 CYS B CA 1
ATOM 8980 C C . CYS B 1 414 ? -24.812 0.741 -2.334 1 90.81 414 CYS B C 1
ATOM 8982 O O . CYS B 1 414 ? -24.906 1.496 -1.364 1 90.81 414 CYS B O 1
ATOM 8984 N N . GLY B 1 415 ? -23.797 0.185 -2.68 1 88.31 415 GLY B N 1
ATOM 8985 C CA . GLY B 1 415 ? -22.625 0.285 -1.824 1 88.31 415 GLY B CA 1
ATOM 8986 C C . GLY B 1 415 ? -22.703 -0.592 -0.589 1 88.31 415 GLY B C 1
ATOM 8987 O O . GLY B 1 415 ? -23.797 -0.948 -0.149 1 88.31 415 GLY B O 1
ATOM 8988 N N . TYR B 1 416 ? -21.672 -0.994 0.025 1 83.94 416 TYR B N 1
ATOM 8989 C CA . TYR B 1 416 ? -21.625 -1.953 1.122 1 83.94 416 TYR B CA 1
ATOM 8990 C C . TYR B 1 416 ? -21.734 -1.249 2.469 1 83.94 416 TYR B C 1
ATOM 8992 O O . TYR B 1 416 ? -22.141 -1.859 3.465 1 83.94 416 TYR B O 1
ATOM 9000 N N . HIS B 1 417 ? -21.453 0.045 2.506 1 91.5 417 HIS B N 1
ATOM 9001 C CA . HIS B 1 417 ? -21.359 0.75 3.779 1 91.5 417 HIS B CA 1
ATOM 9002 C C . HIS B 1 417 ? -22.344 1.916 3.838 1 91.5 417 HIS B C 1
ATOM 9004 O O . HIS B 1 417 ? -22.344 2.682 4.805 1 91.5 417 HIS B O 1
ATOM 9010 N N . THR B 1 418 ? -23.297 2.045 2.895 1 95.38 418 THR B N 1
ATOM 9011 C CA . THR B 1 418 ? -24.109 3.242 2.744 1 95.38 418 THR B CA 1
ATOM 9012 C C . THR B 1 418 ? -25.297 3.209 3.701 1 95.38 418 THR B C 1
ATOM 9014 O O . THR B 1 418 ? -26.016 4.203 3.85 1 95.38 418 THR B O 1
ATOM 9017 N N . TRP B 1 419 ? -25.547 2.125 4.434 1 94.81 419 TRP B N 1
ATOM 9018 C CA . TRP B 1 419 ? -26.625 2.045 5.418 1 94.81 419 TRP B CA 1
ATOM 9019 C C . TRP B 1 419 ? -26.453 3.111 6.496 1 94.81 419 TRP B C 1
ATOM 9021 O O . TRP B 1 419 ? -27.422 3.521 7.129 1 94.81 419 TRP B O 1
ATOM 9031 N N . PHE B 1 420 ? -25.234 3.57 6.766 1 96.19 420 PHE B N 1
ATOM 9032 C CA . PHE B 1 420 ? -24.906 4.551 7.789 1 96.19 420 PHE B CA 1
ATOM 9033 C C . PHE B 1 420 ? -25.609 5.879 7.52 1 96.19 420 PHE B C 1
ATOM 9035 O O . PHE B 1 420 ? -26.016 6.574 8.453 1 96.19 420 PHE B O 1
ATOM 9042 N N . MET B 1 421 ? -25.797 6.234 6.234 1 97.19 421 MET B N 1
ATOM 9043 C CA . MET B 1 421 ? -26.281 7.559 5.84 1 97.19 421 MET B CA 1
ATOM 9044 C C . MET B 1 421 ? -27.75 7.75 6.242 1 97.19 421 MET B C 1
ATOM 9046 O O . MET B 1 421 ? -28.094 8.758 6.855 1 97.19 421 MET B O 1
ATOM 9050 N N . PRO B 1 422 ? -28.609 6.797 5.938 1 97.5 422 PRO B N 1
ATOM 9051 C CA . PRO B 1 422 ? -29.984 6.984 6.426 1 97.5 422 PRO B CA 1
ATOM 9052 C C . PRO B 1 422 ? -30.062 7.012 7.949 1 97.5 422 PRO B C 1
ATOM 9054 O O . PRO B 1 422 ? -30.875 7.762 8.516 1 97.5 422 PRO B O 1
ATOM 9057 N N . CYS B 1 423 ? -29.281 6.262 8.672 1 97.62 423 CYS B N 1
ATOM 9058 C CA . CYS B 1 423 ? -29.266 6.312 10.125 1 97.62 423 CYS B CA 1
ATOM 9059 C C . CYS B 1 423 ? -28.906 7.707 10.625 1 97.62 423 CYS B C 1
ATOM 9061 O O . CYS B 1 423 ? -29.609 8.273 11.461 1 97.62 423 CYS B O 1
ATOM 9063 N N . GLU B 1 424 ? -27.828 8.227 10.078 1 96.75 424 GLU B N 1
ATOM 9064 C CA . GLU B 1 424 ? -27.375 9.562 10.461 1 96.75 424 GLU B CA 1
ATOM 9065 C C . GLU B 1 424 ? -28.453 10.609 10.195 1 96.75 424 GLU B C 1
ATOM 9067 O O . GLU B 1 424 ? -28.688 11.492 11.016 1 96.75 424 GLU B O 1
ATOM 9072 N N . PHE B 1 425 ? -29.109 10.516 9.07 1 97.69 425 PHE B N 1
ATOM 9073 C CA . PHE B 1 425 ? -30.141 11.477 8.695 1 97.69 425 PHE B CA 1
ATOM 9074 C C . PHE B 1 425 ? -31.344 11.352 9.617 1 97.69 425 PHE B C 1
ATOM 9076 O O . PHE B 1 425 ? -31.891 12.359 10.078 1 97.69 425 PHE B O 1
ATOM 9083 N N . HIS B 1 426 ? -31.828 10.117 9.883 1 98 426 HIS B N 1
ATOM 9084 C CA . HIS B 1 426 ? -32.938 9.883 10.789 1 98 426 HIS B CA 1
ATOM 9085 C C . HIS B 1 426 ? -32.625 10.391 12.195 1 98 426 HIS B C 1
ATOM 9087 O O . HIS B 1 426 ? -33.5 10.977 12.852 1 98 426 HIS B O 1
ATOM 9093 N N . PHE B 1 427 ? -31.469 10.164 12.664 1 97.94 427 PHE B N 1
ATOM 9094 C CA . PHE B 1 427 ? -31.062 10.617 13.992 1 97.94 427 PHE B CA 1
ATOM 9095 C C . PHE B 1 427 ? -31.016 12.141 14.055 1 97.94 427 PHE B C 1
ATOM 9097 O O . PHE B 1 427 ? -31.297 12.727 15.102 1 97.94 427 PHE B O 1
ATOM 9104 N N . THR B 1 428 ? -30.656 12.75 12.945 1 96 428 THR B N 1
ATOM 9105 C CA . THR B 1 428 ? -30.688 14.203 12.891 1 96 428 THR B CA 1
ATOM 9106 C C . THR B 1 428 ? -32.094 14.727 13.102 1 96 428 THR B C 1
ATOM 9108 O O . THR B 1 428 ? -32.312 15.734 13.781 1 96 428 THR B O 1
ATOM 9111 N N . ILE B 1 429 ? -33.031 14.047 12.508 1 97.12 429 ILE B N 1
ATOM 9112 C CA . ILE B 1 429 ? -34.438 14.422 12.695 1 97.12 429 ILE B CA 1
ATOM 9113 C C . ILE B 1 429 ? -34.781 14.312 14.172 1 97.12 429 ILE B C 1
ATOM 9115 O O . ILE B 1 429 ? -35.406 15.234 14.742 1 97.12 429 ILE B O 1
ATOM 9119 N N . ILE B 1 430 ? -34.375 13.273 14.773 1 96.75 430 ILE B N 1
ATOM 9120 C CA . ILE B 1 430 ? -34.594 13.078 16.203 1 96.75 430 ILE B CA 1
ATOM 9121 C C . ILE B 1 430 ? -33.875 14.164 17 1 96.75 430 ILE B C 1
ATOM 9123 O O . ILE B 1 430 ? -34.469 14.719 17.938 1 96.75 430 ILE B O 1
ATOM 9127 N N . GLY B 1 431 ? -32.719 14.469 16.609 1 97.19 431 GLY B N 1
ATOM 9128 C CA . GLY B 1 431 ? -31.953 15.5 17.281 1 97.19 431 GLY B CA 1
ATOM 9129 C C . GLY B 1 431 ? -32.594 16.875 17.203 1 97.19 431 GLY B C 1
ATOM 9130 O O . GLY B 1 431 ? -32.562 17.641 18.172 1 97.19 431 GLY B O 1
ATOM 9131 N N . ILE B 1 432 ? -33.188 17.188 16.078 1 96.88 432 ILE B N 1
ATOM 9132 C CA . ILE B 1 432 ? -33.875 18.469 15.898 1 96.88 432 ILE B CA 1
ATOM 9133 C C . ILE B 1 432 ? -35.062 18.562 16.844 1 96.88 432 ILE B C 1
ATOM 9135 O O . ILE B 1 432 ? -35.188 19.562 17.562 1 96.88 432 ILE B O 1
ATOM 9139 N N . VAL B 1 433 ? -35.812 17.531 16.906 1 96.88 433 VAL B N 1
ATOM 9140 C CA . VAL B 1 433 ? -37 17.516 17.797 1 96.88 433 VAL B CA 1
ATOM 9141 C C . VAL B 1 433 ? -36.531 17.625 19.25 1 96.88 433 VAL B C 1
ATOM 9143 O O . VAL B 1 433 ? -37.062 18.438 20 1 96.88 433 VAL B O 1
ATOM 9146 N N . LEU B 1 434 ? -35.562 16.906 19.609 1 97.25 434 LEU B N 1
ATOM 9147 C CA . LEU B 1 434 ? -35.062 16.906 20.969 1 97.25 434 LEU B CA 1
ATOM 9148 C C . LEU B 1 434 ? -34.5 18.281 21.328 1 97.25 434 LEU B C 1
ATOM 9150 O O . LEU B 1 434 ? -34.719 18.781 22.438 1 97.25 434 LEU B O 1
ATOM 9154 N N . GLY B 1 435 ? -33.719 18.875 20.422 1 96.75 435 GLY B N 1
ATOM 9155 C CA . GLY B 1 435 ? -33.125 20.188 20.672 1 96.75 435 GLY B CA 1
ATOM 9156 C C . GLY B 1 435 ? -34.188 21.25 20.938 1 96.75 435 GLY B C 1
ATOM 9157 O O . GLY B 1 435 ? -34.031 22.047 21.875 1 96.75 435 GLY B O 1
ATOM 9158 N N . TYR B 1 436 ? -35.25 21.234 20.188 1 96.62 436 TYR B N 1
ATOM 9159 C CA . TYR B 1 436 ? -36.281 22.234 20.344 1 96.62 436 TYR B CA 1
ATOM 9160 C C . TYR B 1 436 ? -37.031 22.031 21.656 1 96.62 436 TYR B C 1
ATOM 9162 O O . TYR B 1 436 ? -37.344 23 22.359 1 96.62 436 TYR B O 1
ATOM 9170 N N . VAL B 1 437 ? -37.281 20.781 22 1 97.25 437 VAL B N 1
ATOM 9171 C CA . VAL B 1 437 ? -38 20.484 23.234 1 97.25 437 VAL B CA 1
ATOM 9172 C C . VAL B 1 437 ? -37.125 20.844 24.438 1 97.25 437 VAL B C 1
ATOM 9174 O O . VAL B 1 437 ? -37.594 21.438 25.406 1 97.25 437 VAL B O 1
ATOM 9177 N N . LEU B 1 438 ? -35.875 20.531 24.391 1 96.81 438 LEU B N 1
ATOM 9178 C CA . LEU B 1 438 ? -34.938 20.828 25.469 1 96.81 438 LEU B CA 1
ATOM 9179 C C . LEU B 1 438 ? -34.812 22.344 25.656 1 96.81 438 LEU B C 1
ATOM 9181 O O . LEU B 1 438 ? -34.594 22.812 26.781 1 96.81 438 LEU B O 1
ATOM 9185 N N . HIS B 1 439 ? -34.844 23.047 24.531 1 95.25 439 HIS B N 1
ATOM 9186 C CA . HIS B 1 439 ? -34.719 24.5 24.594 1 95.25 439 HIS B CA 1
ATOM 9187 C C . HIS B 1 439 ? -35.938 25.141 25.219 1 95.25 439 HIS B C 1
ATOM 9189 O O . HIS B 1 439 ? -35.812 26.016 26.062 1 95.25 439 HIS B O 1
ATOM 9195 N N . LYS B 1 440 ? -37.125 24.734 24.859 1 95.38 440 LYS B N 1
ATOM 9196 C CA . LYS B 1 440 ? -38.375 25.344 25.297 1 95.38 440 LYS B CA 1
ATOM 9197 C C . LYS B 1 440 ? -38.75 24.891 26.703 1 95.38 440 LYS B C 1
ATOM 9199 O O . LYS B 1 440 ? -39.156 25.703 27.547 1 95.38 440 LYS B O 1
ATOM 9204 N N . LYS B 1 441 ? -38.719 23.531 26.844 1 97.12 441 LYS B N 1
ATOM 9205 C CA . LYS B 1 441 ? -39.062 22.922 28.125 1 97.12 441 LYS B CA 1
ATOM 9206 C C . LYS B 1 441 ? -38.031 21.891 28.547 1 97.12 441 LYS B C 1
ATOM 9208 O O . LYS B 1 441 ? -38.25 20.688 28.391 1 97.12 441 LYS B O 1
ATOM 9213 N N . PRO B 1 442 ? -37 22.25 29.219 1 95.75 442 PRO B N 1
ATOM 9214 C CA . PRO B 1 442 ? -35.875 21.375 29.531 1 95.75 442 PRO B CA 1
ATOM 9215 C C . PRO B 1 442 ? -36.281 20.125 30.312 1 95.75 442 PRO B C 1
ATOM 9217 O O . PRO B 1 442 ? -35.75 19.047 30.062 1 95.75 442 PRO B O 1
ATOM 9220 N N . LYS B 1 443 ? -37.25 20.234 31.234 1 96.56 443 LYS B N 1
ATOM 9221 C CA . LYS B 1 443 ? -37.688 19.078 32 1 96.56 443 LYS B CA 1
ATOM 9222 C C . LYS B 1 443 ? -38.375 18.031 31.109 1 96.56 443 LYS B C 1
ATOM 9224 O O . LYS B 1 443 ? -38.094 16.844 31.219 1 96.56 443 LYS B O 1
ATOM 9229 N N . ILE B 1 444 ? -39.25 18.484 30.25 1 97.19 444 ILE B N 1
ATOM 9230 C CA . ILE B 1 444 ? -39.938 17.594 29.328 1 97.19 444 ILE B CA 1
ATOM 9231 C C . ILE B 1 444 ? -38.906 17 28.344 1 97.19 444 ILE B C 1
ATOM 9233 O O . ILE B 1 444 ? -39.031 15.828 27.969 1 97.19 444 ILE B O 1
ATOM 9237 N N . GLY B 1 445 ? -38 17.875 27.953 1 97.19 445 GLY B N 1
ATOM 9238 C CA . GLY B 1 445 ? -36.969 17.406 27.062 1 97.19 445 GLY B CA 1
ATOM 9239 C C . GLY B 1 445 ? -36.125 16.281 27.672 1 97.19 445 GLY B C 1
ATOM 9240 O O . GLY B 1 445 ? -35.781 15.32 26.984 1 97.19 445 GLY B O 1
ATOM 9241 N N . MET B 1 446 ? -35.844 16.375 28.875 1 95.88 446 MET B N 1
ATOM 9242 C CA . MET B 1 446 ? -35.062 15.336 29.562 1 95.88 446 MET B CA 1
ATOM 9243 C C . MET B 1 446 ? -35.875 14.047 29.703 1 95.88 446 MET B C 1
ATOM 9245 O O . MET B 1 446 ? -35.344 12.953 29.594 1 95.88 446 MET B O 1
ATOM 9249 N N . TYR B 1 447 ? -37.156 14.156 29.984 1 97.06 447 TYR B N 1
ATOM 9250 C CA . TYR B 1 447 ? -38.031 12.984 30.031 1 97.06 447 TYR B CA 1
ATOM 9251 C C . TYR B 1 447 ? -38.094 12.305 28.672 1 97.06 447 TYR B C 1
ATOM 9253 O O . TYR B 1 447 ? -38.062 11.07 28.578 1 97.06 447 TYR B O 1
ATOM 9261 N N . LEU B 1 448 ? -38.188 13.141 27.672 1 97.62 448 LEU B N 1
ATOM 9262 C CA . LEU B 1 448 ? -38.219 12.609 26.312 1 97.62 448 LEU B CA 1
ATOM 9263 C C . LEU B 1 448 ? -36.938 11.891 25.969 1 97.62 448 LEU B C 1
ATOM 9265 O O . LEU B 1 448 ? -36.938 10.82 25.359 1 97.62 448 LEU B O 1
ATOM 9269 N N . THR B 1 449 ? -35.844 12.523 26.312 1 97.62 449 THR B N 1
ATOM 9270 C CA . THR B 1 449 ? -34.531 11.914 26.062 1 97.62 449 THR B CA 1
ATOM 9271 C C . THR B 1 449 ? -34.406 10.586 26.797 1 97.62 449 THR B C 1
ATOM 9273 O O . THR B 1 449 ? -33.906 9.609 26.25 1 97.62 449 THR B O 1
ATOM 9276 N N . SER B 1 450 ? -34.844 10.508 28 1 97 450 SER B N 1
ATOM 9277 C CA . SER B 1 450 ? -34.812 9.289 28.797 1 97 450 SER B CA 1
ATOM 9278 C C . SER B 1 450 ? -35.719 8.211 28.219 1 97 450 SER B C 1
ATOM 9280 O O . SER B 1 450 ? -35.344 7.031 28.203 1 97 450 SER B O 1
ATOM 9282 N N . MET B 1 451 ? -36.844 8.617 27.766 1 97.56 451 MET B N 1
ATOM 9283 C CA . MET B 1 451 ? -37.75 7.684 27.125 1 97.56 451 MET B CA 1
ATOM 9284 C C . MET B 1 451 ? -37.156 7.117 25.844 1 97.56 451 MET B C 1
ATOM 9286 O O . MET B 1 451 ? -37.219 5.914 25.594 1 97.56 451 MET B O 1
ATOM 9290 N N . LEU B 1 452 ? -36.562 8.008 25.078 1 97.88 452 LEU B N 1
ATOM 9291 C CA . LEU B 1 452 ? -35.906 7.566 23.844 1 97.88 452 LEU B CA 1
ATOM 9292 C C . LEU B 1 452 ? -34.781 6.609 24.156 1 97.88 452 LEU B C 1
ATOM 9294 O O . LEU B 1 452 ? -34.531 5.648 23.422 1 97.88 452 LEU B O 1
ATOM 9298 N N . MET B 1 453 ? -34.031 6.867 25.203 1 97.75 453 MET B N 1
ATOM 9299 C CA . MET B 1 453 ? -32.938 5.98 25.625 1 97.75 453 MET B CA 1
ATOM 9300 C C . MET B 1 453 ? -33.5 4.609 26.016 1 97.75 453 MET B C 1
ATOM 9302 O O . MET B 1 453 ? -32.938 3.584 25.609 1 97.75 453 MET B O 1
ATOM 9306 N N . ALA B 1 454 ? -34.594 4.602 26.734 1 97.81 454 ALA B N 1
ATOM 9307 C CA . ALA B 1 454 ? -35.219 3.35 27.156 1 97.81 454 ALA B CA 1
ATOM 9308 C C . ALA B 1 454 ? -35.719 2.557 25.953 1 97.81 454 ALA B C 1
ATOM 9310 O O . ALA B 1 454 ? -35.531 1.34 25.875 1 97.81 454 ALA B O 1
ATOM 9311 N N . VAL B 1 455 ? -36.281 3.223 25.016 1 97.56 455 VAL B N 1
ATOM 9312 C CA . VAL B 1 455 ? -36.781 2.582 23.812 1 97.56 455 VAL B CA 1
ATOM 9313 C C . VAL B 1 455 ? -35.625 2.049 22.969 1 97.56 455 VAL B C 1
ATOM 9315 O O . VAL B 1 455 ? -35.719 0.97 22.375 1 97.56 455 VAL B O 1
ATOM 9318 N N . SER B 1 456 ? -34.531 2.799 22.922 1 97.62 456 SER B N 1
ATOM 9319 C CA . SER B 1 456 ? -33.375 2.41 22.125 1 97.62 456 SER B CA 1
ATOM 9320 C C . SER B 1 456 ? -32.719 1.155 22.688 1 97.62 456 SER B C 1
ATOM 9322 O O . SER B 1 456 ? -32 0.457 21.984 1 97.62 456 SER B O 1
ATOM 9324 N N . ILE B 1 457 ? -32.969 0.86 23.922 1 97.81 457 ILE B N 1
ATOM 9325 C CA . ILE B 1 457 ? -32.438 -0.352 24.547 1 97.81 457 ILE B CA 1
ATOM 9326 C C . ILE B 1 457 ? -33.469 -1.465 24.453 1 97.81 457 ILE B C 1
ATOM 9328 O O . ILE B 1 457 ? -33.156 -2.609 24.141 1 97.81 457 ILE B O 1
ATOM 9332 N N . ALA B 1 458 ? -34.75 -1.156 24.609 1 98.06 458 ALA B N 1
ATOM 9333 C CA . ALA B 1 458 ? -35.844 -2.133 24.672 1 98.06 458 ALA B CA 1
ATOM 9334 C C . ALA B 1 458 ? -36.062 -2.771 23.312 1 98.06 458 ALA B C 1
ATOM 9336 O O . ALA B 1 458 ? -36.312 -3.977 23.219 1 98.06 458 ALA B O 1
ATOM 9337 N N . VAL B 1 459 ? -36 -2.027 22.281 1 97.94 459 VAL B N 1
ATOM 9338 C CA . VAL B 1 459 ? -36.344 -2.525 20.953 1 97.94 459 VAL B CA 1
ATOM 9339 C C . VAL B 1 459 ? -35.281 -3.555 20.516 1 97.94 459 VAL B C 1
ATOM 9341 O O . VAL B 1 459 ? -35.625 -4.691 20.188 1 97.94 459 VAL B O 1
ATOM 9344 N N . PRO B 1 460 ? -34 -3.221 20.547 1 97.81 460 PRO B N 1
ATOM 9345 C CA . PRO B 1 460 ? -33.031 -4.25 20.172 1 97.81 460 PRO B CA 1
ATOM 9346 C C . PRO B 1 460 ? -33.062 -5.453 21.109 1 97.81 460 PRO B C 1
ATOM 9348 O O . PRO B 1 460 ? -32.812 -6.582 20.688 1 97.81 460 PRO B O 1
ATOM 9351 N N . PHE B 1 461 ? -33.344 -5.176 22.422 1 98.19 461 PHE B N 1
ATOM 9352 C CA . PHE B 1 461 ? -33.469 -6.289 23.359 1 98.19 461 PHE B CA 1
ATOM 9353 C C . PHE B 1 461 ? -34.594 -7.242 22.906 1 98.19 461 PHE B C 1
ATOM 9355 O O . PHE B 1 461 ? -34.375 -8.453 22.828 1 98.19 461 PHE B O 1
ATOM 9362 N N . ALA B 1 462 ? -35.688 -6.719 22.594 1 98.19 462 ALA B N 1
ATOM 9363 C CA . ALA B 1 462 ? -36.844 -7.523 22.203 1 98.19 462 ALA B CA 1
ATOM 9364 C C . ALA B 1 462 ? -36.594 -8.242 20.875 1 98.19 462 ALA B C 1
ATOM 9366 O O . ALA B 1 462 ? -36.906 -9.438 20.75 1 98.19 462 ALA B O 1
ATOM 9367 N N . LEU B 1 463 ? -36.031 -7.578 19.906 1 97.88 463 LEU B N 1
ATOM 9368 C CA . LEU B 1 463 ? -35.781 -8.172 18.594 1 97.88 463 LEU B CA 1
ATOM 9369 C C . LEU B 1 463 ? -34.75 -9.305 18.719 1 97.88 463 LEU B C 1
ATOM 9371 O O . LEU B 1 463 ? -34.906 -10.344 18.062 1 97.88 463 LEU B O 1
ATOM 9375 N N . THR B 1 464 ? -33.75 -9.117 19.531 1 97.75 464 THR B N 1
ATOM 9376 C CA . THR B 1 464 ? -32.688 -10.133 19.703 1 97.75 464 THR B CA 1
ATOM 9377 C C . THR B 1 464 ? -33.25 -11.328 20.484 1 97.75 464 THR B C 1
ATOM 9379 O O . THR B 1 464 ? -33 -12.477 20.109 1 97.75 464 THR B O 1
ATOM 9382 N N . PHE B 1 465 ? -34.031 -11.016 21.562 1 97.69 465 PHE B N 1
ATOM 9383 C CA . PHE B 1 465 ? -34.531 -12.062 22.438 1 97.69 465 PHE B CA 1
ATOM 9384 C C . PHE B 1 465 ? -35.594 -12.883 21.75 1 97.69 465 PHE B C 1
ATOM 9386 O O . PHE B 1 465 ? -35.531 -14.117 21.734 1 97.69 465 PHE B O 1
ATOM 9393 N N . ILE B 1 466 ? -36.562 -12.258 21.109 1 97.56 466 ILE B N 1
ATOM 9394 C CA . ILE B 1 466 ? -37.688 -12.938 20.469 1 97.56 466 ILE B CA 1
ATOM 9395 C C . ILE B 1 466 ? -37.219 -13.602 19.172 1 97.56 466 ILE B C 1
ATOM 9397 O O . ILE B 1 466 ? -37.625 -14.711 18.859 1 97.56 466 ILE B O 1
ATOM 9401 N N . GLY B 1 467 ? -36.344 -12.945 18.484 1 96.56 467 GLY B N 1
ATOM 9402 C CA . GLY B 1 467 ? -35.875 -13.461 17.219 1 96.56 467 GLY B CA 1
ATOM 9403 C C . GLY B 1 467 ? -34.75 -14.461 17.375 1 96.56 467 GLY B C 1
ATOM 9404 O O . GLY B 1 467 ? -34.281 -15.055 16.391 1 96.56 467 GLY B O 1
ATOM 9405 N N . GLN B 1 468 ? -34.281 -14.664 18.531 1 96.38 468 GLN B N 1
ATOM 9406 C CA . GLN B 1 468 ? -33.156 -15.57 18.797 1 96.38 468 GLN B CA 1
ATOM 9407 C C . GLN B 1 468 ? -31.953 -15.227 17.922 1 96.38 468 GLN B C 1
ATOM 9409 O O . GLN B 1 468 ? -31.406 -16.109 17.25 1 96.38 468 GLN B O 1
ATOM 9414 N N . LYS B 1 469 ? -31.656 -14.016 17.906 1 96.25 469 LYS B N 1
ATOM 9415 C CA . LYS B 1 469 ? -30.562 -13.508 17.078 1 96.25 469 LYS B CA 1
ATOM 9416 C C . LYS B 1 469 ? -29.281 -13.414 17.891 1 96.25 469 LYS B C 1
ATOM 9418 O O . LYS B 1 469 ? -29.297 -13.43 19.125 1 96.25 469 LYS B O 1
ATOM 9423 N N . PRO B 1 470 ? -28.141 -13.398 17.188 1 94.56 470 PRO B N 1
ATOM 9424 C CA . PRO B 1 470 ? -26.875 -13.234 17.906 1 94.56 470 PRO B CA 1
ATOM 9425 C C . PRO B 1 470 ? -26.766 -11.883 18.609 1 94.56 470 PRO B C 1
ATOM 9427 O O . PRO B 1 470 ? -27.562 -10.977 18.344 1 94.56 470 PRO B O 1
ATOM 9430 N N . ALA B 1 471 ? -25.812 -11.805 19.531 1 95.12 471 ALA B N 1
ATOM 9431 C CA . ALA B 1 471 ? -25.625 -10.609 20.359 1 95.12 471 ALA B CA 1
ATOM 9432 C C . ALA B 1 471 ? -25.188 -9.422 19.5 1 95.12 471 ALA B C 1
ATOM 9434 O O . ALA B 1 471 ? -25.484 -8.273 19.828 1 95.12 471 ALA B O 1
ATOM 9435 N N . ASN B 1 472 ? -24.469 -9.711 18.531 1 93.88 472 ASN B N 1
ATOM 9436 C CA . ASN B 1 472 ? -23.938 -8.695 17.625 1 93.88 472 ASN B CA 1
ATOM 9437 C C . ASN B 1 472 ? -23.641 -9.266 16.25 1 93.88 472 ASN B C 1
ATOM 9439 O O . ASN B 1 472 ? -23.734 -10.477 16.031 1 93.88 472 ASN B O 1
ATOM 9443 N N . ILE B 1 473 ? -23.406 -8.344 15.312 1 92.12 473 ILE B N 1
ATOM 9444 C CA . ILE B 1 473 ? -23.047 -8.766 13.961 1 92.12 473 ILE B CA 1
ATOM 9445 C C . ILE B 1 473 ? -21.781 -9.617 14.008 1 92.12 473 ILE B C 1
ATOM 9447 O O . ILE B 1 473 ? -20.859 -9.328 14.781 1 92.12 473 ILE B O 1
ATOM 9451 N N . GLN B 1 474 ? -21.781 -10.68 13.305 1 89.19 474 GLN B N 1
ATOM 9452 C CA . GLN B 1 474 ? -20.625 -11.562 13.242 1 89.19 474 GLN B CA 1
ATOM 9453 C C . GLN B 1 474 ? -19.938 -11.484 11.883 1 89.19 474 GLN B C 1
ATOM 9455 O O . GLN B 1 474 ? -20.438 -12.031 10.898 1 89.19 474 GLN B O 1
ATOM 9460 N N . PHE B 1 475 ? -18.766 -10.891 11.883 1 87.88 475 PHE B N 1
ATOM 9461 C CA . PHE B 1 475 ? -18 -10.75 10.648 1 87.88 475 PHE B CA 1
ATOM 9462 C C . PHE B 1 475 ? -17.203 -12.016 10.352 1 87.88 475 PHE B C 1
ATOM 9464 O O . PHE B 1 475 ? -15.984 -11.977 10.242 1 87.88 475 PHE B O 1
ATOM 9471 N N . ASN B 1 476 ? -17.938 -13.117 10.203 1 85.25 476 ASN B N 1
ATOM 9472 C CA . ASN B 1 476 ? -17.297 -14.391 9.898 1 85.25 476 ASN B CA 1
ATOM 9473 C C . ASN B 1 476 ? -17.25 -14.641 8.391 1 85.25 476 ASN B C 1
ATOM 9475 O O . ASN B 1 476 ? -17.562 -13.75 7.602 1 85.25 476 ASN B O 1
ATOM 9479 N N . MET B 1 477 ? -16.797 -15.812 8.016 1 84.06 477 MET B N 1
ATOM 9480 C CA . MET B 1 477 ? -16.594 -16.141 6.609 1 84.06 477 MET B CA 1
ATOM 9481 C C . MET B 1 477 ? -17.938 -16.203 5.867 1 84.06 477 MET B C 1
ATOM 9483 O O . MET B 1 477 ? -18.031 -15.727 4.734 1 84.06 477 MET B O 1
ATOM 9487 N N . ASP B 1 478 ? -18.875 -16.672 6.48 1 82.5 478 ASP B N 1
ATOM 9488 C CA . ASP B 1 478 ? -20.203 -16.781 5.879 1 82.5 478 ASP B CA 1
ATOM 9489 C C . ASP B 1 478 ? -20.812 -15.406 5.625 1 82.5 478 ASP B C 1
ATOM 9491 O O . ASP B 1 478 ? -21.359 -15.148 4.551 1 82.5 478 ASP B O 1
ATOM 9495 N N . PHE B 1 479 ? -20.703 -14.492 6.539 1 86 479 PHE B N 1
ATOM 9496 C CA . PHE B 1 479 ? -21.234 -13.141 6.434 1 86 479 PHE B CA 1
ATOM 9497 C C . PHE B 1 479 ? -20.562 -12.383 5.293 1 86 479 PHE B C 1
ATOM 9499 O O . PHE B 1 479 ? -21.25 -11.766 4.465 1 86 479 PHE B O 1
ATOM 9506 N N . THR B 1 480 ? -19.234 -12.43 5.234 1 83.19 480 THR B N 1
ATOM 9507 C CA . THR B 1 480 ? -18.5 -11.609 4.293 1 83.19 480 THR B CA 1
ATOM 9508 C C . THR B 1 480 ? -18.766 -12.047 2.855 1 83.19 480 THR B C 1
ATOM 9510 O O . THR B 1 480 ? -18.672 -11.242 1.927 1 83.19 480 THR B O 1
ATOM 9513 N N . THR B 1 481 ? -19.125 -13.281 2.658 1 80.06 481 THR B N 1
ATOM 9514 C CA . THR B 1 481 ? -19.391 -13.805 1.323 1 80.06 481 THR B CA 1
ATOM 9515 C C . THR B 1 481 ? -20.734 -13.328 0.812 1 80.06 481 THR B C 1
ATOM 9517 O O . THR B 1 481 ? -20.906 -13.078 -0.383 1 80.06 481 THR B O 1
ATOM 9520 N N . ASN B 1 482 ? -21.688 -13.195 1.758 1 82.69 482 ASN B N 1
ATOM 9521 C CA . ASN B 1 482 ? -23.016 -12.734 1.381 1 82.69 482 ASN B CA 1
ATOM 9522 C C . ASN B 1 482 ? -23.703 -11.992 2.523 1 82.69 482 ASN B C 1
ATOM 9524 O O . ASN B 1 482 ? -24.625 -12.508 3.146 1 82.69 482 ASN B O 1
ATOM 9528 N N . PRO B 1 483 ? -23.406 -10.742 2.594 1 85.75 483 PRO B N 1
ATOM 9529 C CA . PRO B 1 483 ? -23.953 -9.984 3.725 1 85.75 483 PRO B CA 1
ATOM 9530 C C . PRO B 1 483 ? -25.469 -9.859 3.674 1 85.75 483 PRO B C 1
ATOM 9532 O O . PRO B 1 483 ? -26.125 -9.852 4.719 1 85.75 483 PRO B O 1
ATOM 9535 N N . THR B 1 484 ? -26.094 -9.891 2.535 1 86.94 484 THR B N 1
ATOM 9536 C CA . THR B 1 484 ? -27.531 -9.672 2.404 1 86.94 484 THR B CA 1
ATOM 9537 C C . THR B 1 484 ? -28.297 -10.914 2.822 1 86.94 484 THR B C 1
ATOM 9539 O O . THR B 1 484 ? -29.516 -10.852 3.037 1 86.94 484 THR B O 1
ATOM 9542 N N . ASN B 1 485 ? -27.578 -12.008 2.988 1 87.88 485 ASN B N 1
ATOM 9543 C CA . ASN B 1 485 ? -28.234 -13.234 3.443 1 87.88 485 ASN B CA 1
ATOM 9544 C C . ASN B 1 485 ? -28.188 -13.367 4.961 1 87.88 485 ASN B C 1
ATOM 9546 O O . ASN B 1 485 ? -28.797 -14.266 5.535 1 87.88 485 ASN B O 1
ATOM 9550 N N . ASP B 1 486 ? -27.547 -12.461 5.594 1 92 486 ASP B N 1
ATOM 9551 C CA . ASP B 1 486 ? -27.438 -12.492 7.051 1 92 486 ASP B CA 1
ATOM 9552 C C . ASP B 1 486 ? -28.641 -11.836 7.707 1 92 486 ASP B C 1
ATOM 9554 O O . ASP B 1 486 ? -28.891 -10.641 7.512 1 92 486 ASP B O 1
ATOM 9558 N N . ASP B 1 487 ? -29.328 -12.523 8.5 1 93.38 487 ASP B N 1
ATOM 9559 C CA . ASP B 1 487 ? -30.578 -12.055 9.109 1 93.38 487 ASP B CA 1
ATOM 9560 C C . ASP B 1 487 ? -30.312 -10.922 10.102 1 93.38 487 ASP B C 1
ATOM 9562 O O . ASP B 1 487 ? -31.047 -9.945 10.156 1 93.38 487 ASP B O 1
ATOM 9566 N N . TYR B 1 488 ? -29.281 -11.062 10.898 1 94.81 488 TYR B N 1
ATOM 9567 C CA . TYR B 1 488 ? -28.953 -10.023 11.867 1 94.81 488 TYR B CA 1
ATOM 9568 C C . TYR B 1 488 ? -28.625 -8.711 11.164 1 94.81 488 TYR B C 1
ATOM 9570 O O . TYR B 1 488 ? -29.094 -7.645 11.578 1 94.81 488 TYR B O 1
ATOM 9578 N N . PHE B 1 489 ? -27.906 -8.797 10.148 1 94.75 489 PHE B N 1
ATOM 9579 C CA . PHE B 1 489 ? -27.516 -7.609 9.391 1 94.75 489 PHE B CA 1
ATOM 9580 C C . PHE B 1 489 ? -28.734 -6.918 8.805 1 94.75 489 PHE B C 1
ATOM 9582 O O . PHE B 1 489 ? -28.891 -5.699 8.922 1 94.75 489 PHE B O 1
ATOM 9589 N N . MET B 1 490 ? -29.688 -7.676 8.281 1 94.19 490 MET B N 1
ATOM 9590 C CA . MET B 1 490 ? -30.828 -7.145 7.543 1 94.19 490 MET B CA 1
ATOM 9591 C C . MET B 1 490 ? -31.906 -6.645 8.492 1 94.19 490 MET B C 1
ATOM 9593 O O . MET B 1 490 ? -32.625 -5.695 8.18 1 94.19 490 MET B O 1
ATOM 9597 N N . SER B 1 491 ? -31.953 -7.133 9.688 1 94.75 491 SER B N 1
ATOM 9598 C CA . SER B 1 491 ? -33.094 -6.832 10.531 1 94.75 491 SER B CA 1
ATOM 9599 C C . SER B 1 491 ? -32.719 -5.941 11.703 1 94.75 491 SER B C 1
ATOM 9601 O O . SER B 1 491 ? -33.562 -5.27 12.297 1 94.75 491 SER B O 1
ATOM 9603 N N . ILE B 1 492 ? -31.422 -5.918 12.039 1 96.12 492 ILE B N 1
ATOM 9604 C CA . ILE B 1 492 ? -31.047 -5.195 13.25 1 96.12 492 ILE B CA 1
ATOM 9605 C C . ILE B 1 492 ? -29.922 -4.211 12.93 1 96.12 492 ILE B C 1
ATOM 9607 O O . ILE B 1 492 ? -30.062 -3.004 13.125 1 96.12 492 ILE B O 1
ATOM 9611 N N . TYR B 1 493 ? -28.906 -4.66 12.32 1 95.81 493 TYR B N 1
ATOM 9612 C CA . TYR B 1 493 ? -27.656 -3.9 12.227 1 95.81 493 TYR B CA 1
ATOM 9613 C C . TYR B 1 493 ? -27.859 -2.629 11.414 1 95.81 493 TYR B C 1
ATOM 9615 O O . TYR B 1 493 ? -27.328 -1.57 11.766 1 95.81 493 TYR B O 1
ATOM 9623 N N . ILE B 1 494 ? -28.594 -2.66 10.305 1 96.31 494 ILE B N 1
ATOM 9624 C CA . ILE B 1 494 ? -28.625 -1.531 9.383 1 96.31 494 ILE B CA 1
ATOM 9625 C C . ILE B 1 494 ? -29.859 -0.673 9.664 1 96.31 494 ILE B C 1
ATOM 9627 O O . ILE B 1 494 ? -30.062 0.362 9.023 1 96.31 494 ILE B O 1
ATOM 9631 N N . LYS B 1 495 ? -30.656 -1.023 10.656 1 97.12 495 LYS B N 1
ATOM 9632 C CA . LYS B 1 495 ? -31.906 -0.327 10.914 1 97.12 495 LYS B CA 1
ATOM 9633 C C . LYS B 1 495 ? -31.703 0.814 11.906 1 97.12 495 LYS B C 1
ATOM 9635 O O . LYS B 1 495 ? -31.047 0.644 12.93 1 97.12 495 LYS B O 1
ATOM 9640 N N . SER B 1 496 ? -32.344 1.962 11.664 1 97.5 496 SER B N 1
ATOM 9641 C CA . SER B 1 496 ? -32.188 3.152 12.492 1 97.5 496 SER B CA 1
ATOM 9642 C C . SER B 1 496 ? -32.75 2.93 13.891 1 97.5 496 SER B C 1
ATOM 9644 O O . SER B 1 496 ? -32.156 3.391 14.883 1 97.5 496 SER B O 1
ATOM 9646 N N . HIS B 1 497 ? -33.844 2.18 13.984 1 96.38 497 HIS B N 1
ATOM 9647 C CA . HIS B 1 497 ? -34.531 2.041 15.266 1 96.38 497 HIS B CA 1
ATOM 9648 C C . HIS B 1 497 ? -33.75 1.141 16.219 1 96.38 497 HIS B C 1
ATOM 9650 O O . HIS B 1 497 ? -34.062 1.071 17.406 1 96.38 497 HIS B O 1
ATOM 9656 N N . THR B 1 498 ? -32.688 0.48 15.734 1 97 498 THR B N 1
ATOM 9657 C CA . THR B 1 498 ? -31.891 -0.386 16.594 1 97 498 THR B CA 1
ATOM 9658 C C . THR B 1 498 ? -30.5 0.208 16.828 1 97 498 THR B C 1
ATOM 9660 O O . THR B 1 498 ? -29.703 -0.344 17.594 1 97 498 THR B O 1
ATOM 9663 N N . ARG B 1 499 ? -30.188 1.368 16.219 1 96.56 499 ARG B N 1
ATOM 9664 C CA . ARG B 1 499 ? -28.828 1.896 16.281 1 96.56 499 ARG B CA 1
ATOM 9665 C C . ARG B 1 499 ? -28.797 3.266 16.953 1 96.56 499 ARG B C 1
ATOM 9667 O O . ARG B 1 499 ? -27.766 3.932 16.969 1 96.56 499 ARG B O 1
ATOM 9674 N N . ALA B 1 500 ? -29.859 3.693 17.547 1 97.69 500 ALA B N 1
ATOM 9675 C CA . ALA B 1 500 ? -30 5.074 18 1 97.69 500 ALA B CA 1
ATOM 9676 C C . ALA B 1 500 ? -29.312 5.285 19.344 1 97.69 500 ALA B C 1
ATOM 9678 O O . ALA B 1 500 ? -29.047 6.422 19.734 1 97.69 500 ALA B O 1
ATOM 9679 N N . GLY B 1 501 ? -28.984 4.238 20.094 1 97.75 501 GLY B N 1
ATOM 9680 C CA . GLY B 1 501 ? -28.453 4.312 21.438 1 97.75 501 GLY B CA 1
ATOM 9681 C C . GLY B 1 501 ? -27.281 5.27 21.562 1 97.75 501 GLY B C 1
ATOM 9682 O O . GLY B 1 501 ? -27.344 6.242 22.312 1 97.75 501 GLY B O 1
ATOM 9683 N N . PRO B 1 502 ? -26.25 5.066 20.797 1 98.44 502 PRO B N 1
ATOM 9684 C CA . PRO B 1 502 ? -25.078 5.93 20.891 1 98.44 502 PRO B CA 1
ATOM 9685 C C . PRO B 1 502 ? -25.391 7.391 20.578 1 98.44 502 PRO B C 1
ATOM 9687 O O . PRO B 1 502 ? -24.859 8.297 21.234 1 98.44 502 PRO B O 1
ATOM 9690 N N . TYR B 1 503 ? -26.25 7.676 19.656 1 98.5 503 TYR B N 1
ATOM 9691 C CA . TYR B 1 503 ? -26.641 9.039 19.312 1 98.5 503 TYR B CA 1
ATOM 9692 C C . TYR B 1 503 ? -27.312 9.727 20.484 1 98.5 503 TYR B C 1
ATOM 9694 O O . TYR B 1 503 ? -27.062 10.906 20.75 1 98.5 503 TYR B O 1
ATOM 9702 N N . ILE B 1 504 ? -28.172 9.016 21.188 1 98.44 504 ILE B N 1
ATOM 9703 C CA . ILE B 1 504 ? -28.891 9.578 22.328 1 98.44 504 ILE B CA 1
ATOM 9704 C C . ILE B 1 504 ? -27.922 9.867 23.453 1 98.44 504 ILE B C 1
ATOM 9706 O O . ILE B 1 504 ? -28.016 10.906 24.125 1 98.44 504 ILE B O 1
ATOM 9710 N N . VAL B 1 505 ? -26.984 8.969 23.656 1 98.5 505 VAL B N 1
ATOM 9711 C CA . VAL B 1 505 ? -25.953 9.219 24.656 1 98.5 505 VAL B CA 1
ATOM 9712 C C . VAL B 1 505 ? -25.172 10.484 24.281 1 98.5 505 VAL B C 1
ATOM 9714 O O . VAL B 1 505 ? -24.891 11.32 25.141 1 98.5 505 VAL B O 1
ATOM 9717 N N . GLY B 1 506 ? -24.859 10.625 23.031 1 98.5 506 GLY B N 1
ATOM 9718 C CA . GLY B 1 506 ? -24.219 11.836 22.547 1 98.5 506 GLY B CA 1
ATOM 9719 C C . GLY B 1 506 ? -25.047 13.078 22.781 1 98.5 506 GLY B C 1
ATOM 9720 O O . GLY B 1 506 ? -24.531 14.117 23.188 1 98.5 506 GLY B O 1
ATOM 9721 N N . ALA B 1 507 ? -26.328 12.953 22.578 1 98 507 ALA B N 1
ATOM 9722 C CA . ALA B 1 507 ? -27.234 14.078 22.781 1 98 507 ALA B CA 1
ATOM 9723 C C . ALA B 1 507 ? -27.234 14.523 24.25 1 98 507 ALA B C 1
ATOM 9725 O O . ALA B 1 507 ? -27.234 15.719 24.531 1 98 507 ALA B O 1
ATOM 9726 N N . ILE B 1 508 ? -27.234 13.562 25.094 1 97.38 508 ILE B N 1
ATOM 9727 C CA . ILE B 1 508 ? -27.172 13.867 26.531 1 97.38 508 ILE B CA 1
ATOM 9728 C C . ILE B 1 508 ? -25.875 14.602 26.844 1 97.38 508 ILE B C 1
ATOM 9730 O O . ILE B 1 508 ? -25.875 15.602 27.562 1 97.38 508 ILE B O 1
ATOM 9734 N N . PHE B 1 509 ? -24.859 14.141 26.328 1 97.12 509 PHE B N 1
ATOM 9735 C CA . PHE B 1 509 ? -23.562 14.758 26.5 1 97.12 509 PHE B CA 1
ATOM 9736 C C . PHE B 1 509 ? -23.562 16.188 25.984 1 97.12 509 PHE B C 1
ATOM 9738 O O . PHE B 1 509 ? -23.078 17.109 26.656 1 97.12 509 PHE B O 1
ATOM 9745 N N . GLY B 1 510 ? -24.125 16.391 24.766 1 96.62 510 GLY B N 1
ATOM 9746 C CA . GLY B 1 510 ? -24.234 17.734 24.203 1 96.62 510 GLY B CA 1
ATOM 9747 C C . GLY B 1 510 ? -25.016 18.688 25.078 1 96.62 510 GLY B C 1
ATOM 9748 O O . GLY B 1 510 ? -24.641 19.844 25.25 1 96.62 510 GLY B O 1
ATOM 9749 N N . TYR B 1 511 ? -26.016 18.188 25.672 1 96.31 511 TYR B N 1
ATOM 9750 C CA . TYR B 1 511 ? -26.859 18.984 26.562 1 96.31 511 TYR B CA 1
ATOM 9751 C C . TYR B 1 511 ? -26.109 19.344 27.828 1 96.31 511 TYR B C 1
ATOM 9753 O O . TYR B 1 511 ? -26.219 20.453 28.344 1 96.31 511 TYR B O 1
ATOM 9761 N N . LEU B 1 512 ? -25.375 18.375 28.328 1 93.88 512 LEU B N 1
ATOM 9762 C CA . LEU B 1 512 ? -24.578 18.625 29.531 1 93.88 512 LEU B CA 1
ATOM 9763 C C . LEU B 1 512 ? -23.547 19.719 29.266 1 93.88 512 LEU B C 1
ATOM 9765 O O . LEU B 1 512 ? -23.312 20.578 30.125 1 93.88 512 LEU B O 1
ATOM 9769 N N . LEU B 1 513 ? -22.938 19.719 28.172 1 94.19 513 LEU B N 1
ATOM 9770 C CA . LEU B 1 513 ? -21.969 20.734 27.812 1 94.19 513 LEU B CA 1
ATOM 9771 C C . LEU B 1 513 ? -22.656 22.094 27.641 1 94.19 513 LEU B C 1
ATOM 9773 O O . LEU B 1 513 ? -22.094 23.125 28.016 1 94.19 513 LEU B O 1
ATOM 9777 N N . TYR B 1 514 ? -23.828 22.047 27.109 1 93.12 514 TYR B N 1
ATOM 9778 C CA . TYR B 1 514 ? -24.594 23.266 26.875 1 93.12 514 TYR B CA 1
ATOM 9779 C C . TYR B 1 514 ? -24.984 23.922 28.203 1 93.12 514 TYR B C 1
ATOM 9781 O O . TYR B 1 514 ? -24.906 25.141 28.344 1 93.12 514 TYR B O 1
ATOM 9789 N N . ARG B 1 515 ? -25.344 23.203 29.109 1 90.44 515 ARG B N 1
ATOM 9790 C CA . ARG B 1 515 ? -25.844 23.703 30.375 1 90.44 515 ARG B CA 1
ATOM 9791 C C . ARG B 1 515 ? -24.703 24.234 31.25 1 90.44 515 ARG B C 1
ATOM 9793 O O . ARG B 1 515 ? -24.938 25.016 32.156 1 90.44 515 ARG B O 1
ATOM 9800 N N . ARG B 1 516 ? -23.594 23.844 30.844 1 84.69 516 ARG B N 1
ATOM 9801 C CA . ARG B 1 516 ? -22.453 24.266 31.641 1 84.69 516 ARG B CA 1
ATOM 9802 C C . ARG B 1 516 ? -22.172 25.75 31.453 1 84.69 516 ARG B C 1
ATOM 9804 O O . ARG B 1 516 ? -22.094 26.234 30.328 1 84.69 516 ARG B O 1
ATOM 9811 N N . LYS B 1 517 ? -22.328 26.469 32.5 1 66.38 517 LYS B N 1
ATOM 9812 C CA . LYS B 1 517 ? -22.062 27.906 32.531 1 66.38 517 LYS B CA 1
ATOM 9813 C C . LYS B 1 517 ? -20.578 28.188 32.594 1 66.38 517 LYS B C 1
ATOM 9815 O O . LYS B 1 517 ? -19.797 27.359 33.062 1 66.38 517 LYS B O 1
ATOM 9820 N N . GLU B 1 518 ? -20.047 29.188 31.984 1 65.5 518 GLU B N 1
ATOM 9821 C CA . GLU B 1 518 ? -18.656 29.609 32 1 65.5 518 GLU B CA 1
ATOM 9822 C C . GLU B 1 518 ? -18.109 29.625 33.438 1 65.5 518 GLU B C 1
ATOM 9824 O O . GLU B 1 518 ? -16.922 29.391 33.656 1 65.5 518 GLU B O 1
ATOM 9829 N N . SER B 1 519 ? -19.094 29.844 34.438 1 60.97 519 SER B N 1
ATOM 9830 C CA . SER B 1 519 ? -18.688 29.984 35.812 1 60.97 519 SER B CA 1
ATOM 9831 C C . SER B 1 519 ? -18.469 28.641 36.5 1 60.97 519 SER B C 1
ATOM 9833 O O . SER B 1 519 ? -17.969 28.562 37.625 1 60.97 519 SER B O 1
ATOM 9835 N N . THR B 1 520 ? -18.828 27.672 35.875 1 65.94 520 THR B N 1
ATOM 9836 C CA . THR B 1 520 ? -18.719 26.359 36.5 1 65.94 520 THR B CA 1
ATOM 9837 C C . THR B 1 520 ? -17.266 25.922 36.594 1 65.94 520 THR B C 1
ATOM 9839 O O . THR B 1 520 ? -16.453 26.234 35.688 1 65.94 520 THR B O 1
ATOM 9842 N N . ASN B 1 521 ? -16.969 25.469 37.75 1 69.12 521 ASN B N 1
ATOM 9843 C CA . ASN B 1 521 ? -15.617 25.031 38.094 1 69.12 521 ASN B CA 1
ATOM 9844 C C . ASN B 1 521 ? -15.094 24 37.125 1 69.12 521 ASN B C 1
ATOM 9846 O O . ASN B 1 521 ? -15.805 23.047 36.75 1 69.12 521 ASN B O 1
ATOM 9850 N N . LYS B 1 522 ? -13.922 24.297 36.625 1 84.5 522 LYS B N 1
ATOM 9851 C CA . LYS B 1 522 ? -13.203 23.344 35.781 1 84.5 522 LYS B CA 1
ATOM 9852 C C . LYS B 1 522 ? -12.734 22.125 36.594 1 84.5 522 LYS B C 1
ATOM 9854 O O . LYS B 1 522 ? -12.625 22.203 37.812 1 84.5 522 LYS B O 1
ATOM 9859 N N . LEU B 1 523 ? -12.781 20.984 35.938 1 92.56 523 LEU B N 1
ATOM 9860 C CA . LEU B 1 523 ? -12.234 19.781 36.562 1 92.56 523 LEU B CA 1
ATOM 9861 C C . LEU B 1 523 ? -10.766 19.984 36.906 1 92.56 523 LEU B C 1
ATOM 9863 O O . LEU B 1 523 ? -10.031 20.641 36.188 1 92.56 523 LEU B O 1
ATOM 9867 N N . ASN B 1 524 ? -10.383 19.547 38.062 1 94.06 524 ASN B N 1
ATOM 9868 C CA . ASN B 1 524 ? -8.953 19.531 38.375 1 94.06 524 ASN B CA 1
ATOM 9869 C C . ASN B 1 524 ? -8.25 18.344 37.75 1 94.06 524 ASN B C 1
ATOM 9871 O O . ASN B 1 524 ? -8.891 17.516 37.062 1 94.06 524 ASN B O 1
ATOM 9875 N N . LEU B 1 525 ? -7.008 18.234 37.875 1 94.19 525 LEU B N 1
ATOM 9876 C CA . LEU B 1 525 ? -6.215 17.203 37.219 1 94.19 525 LEU B CA 1
ATOM 9877 C C . LEU B 1 525 ? -6.57 15.82 37.719 1 94.19 525 LEU B C 1
ATOM 9879 O O . LEU B 1 525 ? -6.664 14.867 36.938 1 94.19 525 LEU B O 1
ATOM 9883 N N . THR B 1 526 ? -6.758 15.656 39.031 1 96 526 THR B N 1
ATOM 9884 C CA . THR B 1 526 ? -7.098 14.367 39.625 1 96 526 THR B CA 1
ATOM 9885 C C . THR B 1 526 ? -8.469 13.898 39.125 1 96 526 THR B C 1
ATOM 9887 O O . THR B 1 526 ? -8.633 12.727 38.781 1 96 526 THR B O 1
ATOM 9890 N N . GLN B 1 527 ? -9.406 14.82 39.125 1 96.44 527 GLN B N 1
ATOM 9891 C CA . GLN B 1 527 ? -10.742 14.492 38.656 1 96.44 527 GLN B CA 1
ATOM 9892 C C . GLN B 1 527 ? -10.695 14.078 37.188 1 96.44 527 GLN B C 1
ATOM 9894 O O . GLN B 1 527 ? -11.398 13.156 36.75 1 96.44 527 GLN B O 1
ATOM 9899 N N . THR B 1 528 ? -9.891 14.797 36.438 1 97.06 528 THR B N 1
ATOM 9900 C CA . THR B 1 528 ? -9.758 14.5 35 1 97.06 528 THR B CA 1
ATOM 9901 C C . THR B 1 528 ? -9.203 13.094 34.812 1 97.06 528 THR B C 1
ATOM 9903 O O . THR B 1 528 ? -9.742 12.32 34 1 97.06 528 THR B O 1
ATOM 9906 N N . TYR B 1 529 ? -8.195 12.711 35.5 1 96.69 529 TYR B N 1
ATOM 9907 C CA . TYR B 1 529 ? -7.57 11.406 35.344 1 96.69 529 TYR B CA 1
ATOM 9908 C C . TYR B 1 529 ? -8.484 10.297 35.844 1 96.69 529 TYR B C 1
ATOM 9910 O O . TYR B 1 529 ? -8.492 9.188 35.312 1 96.69 529 TYR B O 1
ATOM 9918 N N . VAL B 1 530 ? -9.234 10.578 36.906 1 97.88 530 VAL B N 1
ATOM 9919 C CA . VAL B 1 530 ? -10.195 9.594 37.375 1 97.88 530 VAL B CA 1
ATOM 9920 C C . VAL B 1 530 ? -11.25 9.32 36.312 1 97.88 530 VAL B C 1
ATOM 9922 O O . VAL B 1 530 ? -11.57 8.164 36.031 1 97.88 530 VAL B O 1
ATOM 9925 N N . LEU B 1 531 ? -11.766 10.367 35.719 1 98 531 LEU B N 1
ATOM 9926 C CA . LEU B 1 531 ? -12.773 10.211 34.688 1 98 531 LEU B CA 1
ATOM 9927 C C . LEU B 1 531 ? -12.18 9.523 33.438 1 98 531 LEU B C 1
ATOM 9929 O O . LEU B 1 531 ? -12.852 8.719 32.812 1 98 531 LEU B O 1
ATOM 9933 N N . LEU B 1 532 ? -10.969 9.891 33.188 1 98 532 LEU B N 1
ATOM 9934 C CA . LEU B 1 532 ? -10.305 9.234 32.062 1 98 532 LEU B CA 1
ATOM 9935 C C . LEU B 1 532 ? -10.102 7.75 32.344 1 98 532 LEU B C 1
ATOM 9937 O O . LEU B 1 532 ? -10.211 6.918 31.438 1 98 532 LEU B O 1
ATOM 9941 N N . ALA B 1 533 ? -9.742 7.418 33.531 1 98.25 533 ALA B N 1
ATOM 9942 C CA . ALA B 1 533 ? -9.586 6.02 33.938 1 98.25 533 ALA B CA 1
ATOM 9943 C C . ALA B 1 533 ? -10.906 5.266 33.812 1 98.25 533 ALA B C 1
ATOM 9945 O O . ALA B 1 533 ? -10.945 4.129 33.344 1 98.25 533 ALA B O 1
ATOM 9946 N N . ILE B 1 534 ? -11.969 5.883 34.219 1 98.38 534 ILE B N 1
ATOM 9947 C CA . ILE B 1 534 ? -13.297 5.289 34.125 1 98.38 534 ILE B CA 1
ATOM 9948 C C . ILE B 1 534 ? -13.648 5.098 32.625 1 98.38 534 ILE B C 1
ATOM 9950 O O . ILE B 1 534 ? -14.141 4.039 32.25 1 98.38 534 ILE B O 1
ATOM 9954 N N . SER B 1 535 ? -13.398 6.133 31.891 1 98.5 535 SER B N 1
ATOM 9955 C CA . SER B 1 535 ? -13.633 6.059 30.453 1 98.5 535 SER B CA 1
ATOM 9956 C C . SER B 1 535 ? -12.859 4.902 29.812 1 98.5 535 SER B C 1
ATOM 9958 O O . SER B 1 535 ? -13.43 4.105 29.062 1 98.5 535 SER B O 1
ATOM 9960 N N . THR B 1 536 ? -11.586 4.824 30.141 1 97.81 536 THR B N 1
ATOM 9961 C CA . THR B 1 536 ? -10.734 3.781 29.578 1 97.81 536 THR B CA 1
ATOM 9962 C C . THR B 1 536 ? -11.219 2.398 30 1 97.81 536 THR B C 1
ATOM 9964 O O . THR B 1 536 ? -11.219 1.463 29.203 1 97.81 536 THR B O 1
ATOM 9967 N N . LEU B 1 537 ? -11.617 2.287 31.219 1 98.19 537 LEU B N 1
ATOM 9968 C CA . LEU B 1 537 ? -12.117 1.012 31.719 1 98.19 537 LEU B CA 1
ATOM 9969 C C . LEU B 1 537 ? -13.383 0.592 30.969 1 98.19 537 LEU B C 1
ATOM 9971 O O . LEU B 1 537 ? -13.508 -0.562 30.562 1 98.19 537 LEU B O 1
ATOM 9975 N N . ILE B 1 538 ? -14.297 1.488 30.781 1 98.25 538 ILE B N 1
ATOM 9976 C CA . ILE B 1 538 ? -15.547 1.185 30.109 1 98.25 538 ILE B CA 1
ATOM 9977 C C . ILE B 1 538 ? -15.281 0.838 28.641 1 98.25 538 ILE B C 1
ATOM 9979 O O . ILE B 1 538 ? -15.766 -0.176 28.141 1 98.25 538 ILE B O 1
ATOM 9983 N N . CYS B 1 539 ? -14.508 1.645 27.984 1 97.12 539 CYS B N 1
ATOM 9984 C CA . CYS B 1 539 ? -14.234 1.442 26.562 1 97.12 539 CYS B CA 1
ATOM 9985 C C . CYS B 1 539 ? -13.453 0.155 26.344 1 97.12 539 CYS B C 1
ATOM 9987 O O . CYS B 1 539 ? -13.734 -0.591 25.391 1 97.12 539 CYS B O 1
ATOM 9989 N N . THR B 1 540 ? -12.484 -0.13 27.203 1 95.94 540 THR B N 1
ATOM 9990 C CA . THR B 1 540 ? -11.703 -1.354 27.047 1 95.94 540 THR B CA 1
ATOM 9991 C C . THR B 1 540 ? -12.562 -2.58 27.359 1 95.94 540 THR B C 1
ATOM 9993 O O . THR B 1 540 ? -12.453 -3.604 26.672 1 95.94 540 THR B O 1
ATOM 9996 N N . THR B 1 541 ? -13.375 -2.451 28.344 1 96.12 541 THR B N 1
ATOM 9997 C CA . THR B 1 541 ? -14.234 -3.576 28.688 1 96.12 541 THR B CA 1
ATOM 9998 C C . THR B 1 541 ? -15.242 -3.85 27.578 1 96.12 541 THR B C 1
ATOM 10000 O O . THR B 1 541 ? -15.492 -5.004 27.219 1 96.12 541 THR B O 1
ATOM 10003 N N . THR B 1 542 ? -15.812 -2.828 27.047 1 96.25 542 THR B N 1
ATOM 10004 C CA . THR B 1 542 ? -16.75 -3.006 25.938 1 96.25 542 THR B CA 1
ATOM 10005 C C . THR B 1 542 ? -16.031 -3.557 24.703 1 96.25 542 THR B C 1
ATOM 10007 O O . THR B 1 542 ? -16.531 -4.465 24.047 1 96.25 542 THR B O 1
ATOM 10010 N N . TRP B 1 543 ? -14.875 -3.057 24.469 1 94.12 543 TRP B N 1
ATOM 10011 C CA . TRP B 1 543 ? -14.102 -3.494 23.312 1 94.12 543 TRP B CA 1
ATOM 10012 C C . TRP B 1 543 ? -13.688 -4.957 23.453 1 94.12 543 TRP B C 1
ATOM 10014 O O . TRP B 1 543 ? -13.945 -5.77 22.562 1 94.12 543 TRP B O 1
ATOM 10024 N N . PHE B 1 544 ? -13.195 -5.367 24.594 1 93.38 544 PHE B N 1
ATOM 10025 C CA . PHE B 1 544 ? -12.609 -6.691 24.781 1 93.38 544 PHE B CA 1
ATOM 10026 C C . PHE B 1 544 ? -13.68 -7.715 25.125 1 93.38 544 PHE B C 1
ATOM 10028 O O . PHE B 1 544 ? -13.453 -8.922 25.016 1 93.38 544 PHE B O 1
ATOM 10035 N N . SER B 1 545 ? -14.836 -7.277 25.5 1 93 545 SER B N 1
ATOM 10036 C CA . SER B 1 545 ? -15.922 -8.211 25.766 1 93 545 SER B CA 1
ATOM 10037 C C . SER B 1 545 ? -16.359 -8.922 24.484 1 93 545 SER B C 1
ATOM 10039 O O . SER B 1 545 ? -16.891 -10.031 24.531 1 93 545 SER B O 1
ATOM 10041 N N . GLY B 1 546 ? -16.109 -8.305 23.359 1 90.94 546 GLY B N 1
ATOM 10042 C CA . GLY B 1 546 ? -16.422 -8.93 22.078 1 90.94 546 GLY B CA 1
ATOM 10043 C C . GLY B 1 546 ? -15.664 -10.227 21.859 1 90.94 546 GLY B C 1
ATOM 10044 O O . GLY B 1 546 ? -16.156 -11.125 21.172 1 90.94 546 GLY B O 1
ATOM 10045 N N . ALA B 1 547 ? -14.5 -10.305 22.453 1 89.06 547 ALA B N 1
ATOM 10046 C CA . ALA B 1 547 ? -13.664 -11.492 22.281 1 89.06 547 ALA B CA 1
ATOM 10047 C C . ALA B 1 547 ? -14.367 -12.742 22.812 1 89.06 547 ALA B C 1
ATOM 10049 O O . ALA B 1 547 ? -14.164 -13.844 22.281 1 89.06 547 ALA B O 1
ATOM 10050 N N . LEU B 1 548 ? -15.211 -12.516 23.75 1 88.69 548 LEU B N 1
ATOM 10051 C CA . LEU B 1 548 ? -15.922 -13.648 24.328 1 88.69 548 LEU B CA 1
ATOM 10052 C C . LEU B 1 548 ? -17.125 -14.039 23.484 1 88.69 548 LEU B C 1
ATOM 10054 O O . LEU B 1 548 ? -17.344 -15.219 23.219 1 88.69 548 LEU B O 1
ATOM 10058 N N . LEU B 1 549 ? -17.766 -13.117 22.969 1 88.75 549 LEU B N 1
ATOM 10059 C CA . LEU B 1 549 ? -19 -13.367 22.25 1 88.75 549 LEU B CA 1
ATOM 10060 C C . LEU B 1 549 ? -18.719 -13.867 20.844 1 88.75 549 LEU B C 1
ATOM 10062 O O . LEU B 1 549 ? -19.5 -14.625 20.266 1 88.75 549 LEU B O 1
ATOM 10066 N N . TYR B 1 550 ? -17.672 -13.43 20.25 1 88.88 550 TYR B N 1
ATOM 10067 C CA . TYR B 1 550 ? -17.359 -13.766 18.859 1 88.88 550 TYR B CA 1
ATOM 10068 C C . TYR B 1 550 ? -16.578 -15.07 18.781 1 88.88 550 TYR B C 1
ATOM 10070 O O . TYR B 1 550 ? -16.406 -15.641 17.703 1 88.88 550 TYR B O 1
ATOM 10078 N N . HIS B 1 551 ? -16.078 -15.523 19.891 1 89.88 551 HIS B N 1
ATOM 10079 C CA . HIS B 1 551 ? -15.289 -16.75 19.875 1 89.88 551 HIS B CA 1
ATOM 10080 C C . HIS B 1 551 ? -16.109 -17.922 19.359 1 89.88 551 HIS B C 1
ATOM 10082 O O . HIS B 1 551 ? -17.281 -18.078 19.719 1 89.88 551 HIS B O 1
ATOM 10088 N N . PRO B 1 552 ? -15.523 -18.75 18.547 1 87.75 552 PRO B N 1
ATOM 10089 C CA . PRO B 1 552 ? -16.266 -19.859 17.938 1 87.75 552 PRO B CA 1
ATOM 10090 C C . PRO B 1 552 ? -16.812 -20.844 18.969 1 87.75 552 PRO B C 1
ATOM 10092 O O . PRO B 1 552 ? -17.812 -21.516 18.719 1 87.75 552 PRO B O 1
ATOM 10095 N N . SER B 1 553 ? -16.25 -20.922 20.156 1 86.19 553 SER B N 1
ATOM 10096 C CA . SER B 1 553 ? -16.688 -21.859 21.188 1 86.19 553 SER B CA 1
ATOM 10097 C C . SER B 1 553 ? -17.781 -21.25 22.062 1 86.19 553 SER B C 1
ATOM 10099 O O . SER B 1 553 ? -18.281 -21.891 22.984 1 86.19 553 SER B O 1
ATOM 10101 N N . TYR B 1 554 ? -18.141 -20 21.75 1 89.56 554 TYR B N 1
ATOM 10102 C CA . TYR B 1 554 ? -19.203 -19.344 22.531 1 89.56 554 TYR B CA 1
ATOM 10103 C C . TYR B 1 554 ? -20.5 -20.125 22.438 1 89.56 554 TYR B C 1
ATOM 10105 O O . TYR B 1 554 ? -20.938 -20.516 21.344 1 89.56 554 TYR B O 1
ATOM 10113 N N . VAL B 1 555 ? -21.109 -20.438 23.625 1 91.81 555 VAL B N 1
ATOM 10114 C CA . VAL B 1 555 ? -22.406 -21.094 23.688 1 91.81 555 VAL B CA 1
ATOM 10115 C C . VAL B 1 555 ? -23.516 -20.047 23.734 1 91.81 555 VAL B C 1
ATOM 10117 O O . VAL B 1 555 ? -23.578 -19.234 24.656 1 91.81 555 VAL B O 1
ATOM 10120 N N . TYR B 1 556 ? -24.359 -20.172 22.75 1 93.19 556 TYR B N 1
ATOM 10121 C CA . TYR B 1 556 ? -25.422 -19.172 22.562 1 93.19 556 TYR B CA 1
ATOM 10122 C C . TYR B 1 556 ? -26.391 -19.188 23.734 1 93.19 556 TYR B C 1
ATOM 10124 O O . TYR B 1 556 ? -26.875 -20.25 24.125 1 93.19 556 TYR B O 1
ATOM 10132 N N . ASP B 1 557 ? -26.562 -18.016 24.312 1 95.81 557 ASP B N 1
ATOM 10133 C CA . ASP B 1 557 ? -27.547 -17.734 25.344 1 95.81 557 ASP B CA 1
ATOM 10134 C C . ASP B 1 557 ? -28.406 -16.531 24.953 1 95.81 557 ASP B C 1
ATOM 10136 O O . ASP B 1 557 ? -27.922 -15.398 24.922 1 95.81 557 ASP B O 1
ATOM 10140 N N . PRO B 1 558 ? -29.703 -16.781 24.75 1 96.56 558 PRO B N 1
ATOM 10141 C CA . PRO B 1 558 ? -30.562 -15.703 24.234 1 96.56 558 PRO B CA 1
ATOM 10142 C C . PRO B 1 558 ? -30.609 -14.492 25.156 1 96.56 558 PRO B C 1
ATOM 10144 O O . PRO B 1 558 ? -30.594 -13.352 24.688 1 96.56 558 PRO B O 1
ATOM 10147 N N . LEU B 1 559 ? -30.734 -14.711 26.422 1 97 559 LEU B N 1
ATOM 10148 C CA . LEU B 1 559 ? -30.812 -13.602 27.375 1 97 559 LEU B CA 1
ATOM 10149 C C . LEU B 1 559 ? -29.5 -12.812 27.391 1 97 559 LEU B C 1
ATOM 10151 O O . LEU B 1 559 ? -29.516 -11.578 27.375 1 97 559 LEU B O 1
ATOM 10155 N N . GLN B 1 560 ? -28.406 -13.555 27.422 1 96.81 560 GLN B N 1
ATOM 10156 C CA . GLN B 1 560 ? -27.109 -12.898 27.391 1 96.81 560 GLN B CA 1
ATOM 10157 C C . GLN B 1 560 ? -26.922 -12.109 26.094 1 96.81 560 GLN B C 1
ATOM 10159 O O . GLN B 1 560 ? -26.438 -10.977 26.125 1 96.81 560 GLN B O 1
ATOM 10164 N N . ALA B 1 561 ? -27.281 -12.734 25 1 97.25 561 ALA B N 1
ATOM 10165 C CA . ALA B 1 561 ? -27.188 -12.078 23.703 1 97.25 561 ALA B CA 1
ATOM 10166 C C . ALA B 1 561 ? -28.031 -10.82 23.656 1 97.25 561 ALA B C 1
ATOM 10168 O O . ALA B 1 561 ? -27.594 -9.781 23.172 1 97.25 561 ALA B O 1
ATOM 10169 N N . ALA B 1 562 ? -29.234 -10.898 24.156 1 98.12 562 ALA B N 1
ATOM 10170 C CA . ALA B 1 562 ? -30.156 -9.773 24.125 1 98.12 562 ALA B CA 1
ATOM 10171 C C . ALA B 1 562 ? -29.672 -8.633 25.016 1 98.12 562 ALA B C 1
ATOM 10173 O O . ALA B 1 562 ? -29.734 -7.465 24.625 1 98.12 562 ALA B O 1
ATOM 10174 N N . LEU B 1 563 ? -29.219 -8.938 26.203 1 97.5 563 LEU B N 1
ATOM 10175 C CA . LEU B 1 563 ? -28.703 -7.922 27.125 1 97.5 563 LEU B CA 1
ATOM 10176 C C . LEU B 1 563 ? -27.469 -7.242 26.562 1 97.5 563 LEU B C 1
ATOM 10178 O O . LEU B 1 563 ? -27.359 -6.016 26.578 1 97.5 563 LEU B O 1
ATOM 10182 N N . TYR B 1 564 ? -26.578 -8.078 26.062 1 96.81 564 TYR B N 1
ATOM 10183 C CA . TYR B 1 564 ? -25.359 -7.555 25.484 1 96.81 564 TYR B CA 1
ATOM 10184 C C . TYR B 1 564 ? -25.656 -6.711 24.25 1 96.81 564 TYR B C 1
ATOM 10186 O O . TYR B 1 564 ? -25.203 -5.566 24.141 1 96.81 564 TYR B O 1
ATOM 10194 N N . GLY B 1 565 ? -26.422 -7.238 23.344 1 96.62 565 GLY B N 1
ATOM 10195 C CA . GLY B 1 565 ? -26.703 -6.586 22.078 1 96.62 565 GLY B CA 1
ATOM 10196 C C . GLY B 1 565 ? -27.438 -5.273 22.234 1 96.62 565 GLY B C 1
ATOM 10197 O O . GLY B 1 565 ? -27.25 -4.348 21.438 1 96.62 565 GLY B O 1
ATOM 10198 N N . SER B 1 566 ? -28.25 -5.16 23.234 1 97.69 566 SER B N 1
ATOM 10199 C CA . SER B 1 566 ? -29.094 -3.977 23.406 1 97.69 566 SER B CA 1
ATOM 10200 C C . SER B 1 566 ? -28.344 -2.881 24.156 1 97.69 566 SER B C 1
ATOM 10202 O O . SER B 1 566 ? -28.703 -1.708 24.094 1 97.69 566 SER B O 1
ATOM 10204 N N . THR B 1 567 ? -27.203 -3.207 24.797 1 97.5 567 THR B N 1
ATOM 10205 C CA . THR B 1 567 ? -26.609 -2.215 25.688 1 97.5 567 THR B CA 1
ATOM 10206 C C . THR B 1 567 ? -25.188 -1.879 25.234 1 97.5 567 THR B C 1
ATOM 10208 O O . THR B 1 567 ? -24.672 -0.798 25.531 1 97.5 567 THR B O 1
ATOM 10211 N N . ILE B 1 568 ? -24.5 -2.725 24.562 1 97.31 568 ILE B N 1
ATOM 10212 C CA . ILE B 1 568 ? -23.062 -2.641 24.344 1 97.31 568 ILE B CA 1
ATOM 10213 C C . ILE B 1 568 ? -22.719 -1.338 23.625 1 97.31 568 ILE B C 1
ATOM 10215 O O . ILE B 1 568 ? -21.75 -0.665 23.953 1 97.31 568 ILE B O 1
ATOM 10219 N N . ARG B 1 569 ? -23.484 -0.978 22.625 1 97.5 569 ARG B N 1
ATOM 10220 C CA . ARG B 1 569 ? -23.219 0.215 21.828 1 97.5 569 ARG B CA 1
ATOM 10221 C C . ARG B 1 569 ? -23.406 1.481 22.656 1 97.5 569 ARG B C 1
ATOM 10223 O O . ARG B 1 569 ? -22.641 2.432 22.547 1 97.5 569 ARG B O 1
ATOM 10230 N N . SER B 1 570 ? -24.438 1.498 23.484 1 98.25 570 SER B N 1
ATOM 10231 C CA . SER B 1 570 ? -24.703 2.639 24.359 1 98.25 570 SER B CA 1
ATOM 10232 C C . SER B 1 570 ? -23.641 2.766 25.453 1 98.25 570 SER B C 1
ATOM 10234 O O . SER B 1 570 ? -23.234 3.875 25.797 1 98.25 570 SER B O 1
ATOM 10236 N N . VAL B 1 571 ? -23.281 1.645 25.953 1 98.38 571 VAL B N 1
ATOM 10237 C CA . VAL B 1 571 ? -22.25 1.658 27 1 98.38 571 VAL B CA 1
ATOM 10238 C C . VAL B 1 571 ? -20.922 2.135 26.406 1 98.38 571 VAL B C 1
ATOM 10240 O O . VAL B 1 571 ? -20.203 2.9 27.047 1 98.38 571 VAL B O 1
ATOM 10243 N N . TRP B 1 572 ? -20.562 1.695 25.234 1 98.19 572 TRP B N 1
ATOM 10244 C CA . TRP B 1 572 ? -19.391 2.193 24.516 1 98.19 572 TRP B CA 1
ATOM 10245 C C . TRP B 1 572 ? -19.453 3.711 24.375 1 98.19 572 TRP B C 1
ATOM 10247 O O . TRP B 1 572 ? -18.484 4.402 24.703 1 98.19 572 TRP B O 1
ATOM 10257 N N . ALA B 1 573 ? -20.562 4.199 23.922 1 98.62 573 ALA B N 1
ATOM 10258 C CA . ALA B 1 573 ? -20.75 5.641 23.75 1 98.62 573 ALA B CA 1
ATOM 10259 C C . ALA B 1 573 ? -20.609 6.375 25.078 1 98.62 573 ALA B C 1
ATOM 10261 O O . ALA B 1 573 ? -20.016 7.457 25.141 1 98.62 573 ALA B O 1
ATOM 10262 N N . ALA B 1 574 ? -21.125 5.789 26.141 1 98.5 574 ALA B N 1
ATOM 10263 C CA . ALA B 1 574 ? -21.047 6.398 27.469 1 98.5 574 ALA B CA 1
ATOM 10264 C C . ALA B 1 574 ? -19.594 6.512 27.922 1 98.5 574 ALA B C 1
ATOM 10266 O O . ALA B 1 574 ? -19.203 7.52 28.516 1 98.5 574 ALA B O 1
ATOM 10267 N N . GLY B 1 575 ? -18.875 5.422 27.688 1 98.62 575 GLY B N 1
ATOM 10268 C CA . GLY B 1 575 ? -17.453 5.484 27.984 1 98.62 575 GLY B CA 1
ATOM 10269 C C . GLY B 1 575 ? -16.719 6.559 27.219 1 98.62 575 GLY B C 1
ATOM 10270 O O . GLY B 1 575 ? -15.93 7.312 27.781 1 98.62 575 GLY B O 1
ATOM 10271 N N . LEU B 1 576 ? -17.016 6.691 26 1 98.31 576 LEU B N 1
ATOM 10272 C CA . LEU B 1 576 ? -16.375 7.66 25.109 1 98.31 576 LEU B CA 1
ATOM 10273 C C . LEU B 1 576 ? -16.672 9.086 25.562 1 98.31 576 LEU B C 1
ATOM 10275 O O . LEU B 1 576 ? -15.766 9.914 25.672 1 98.31 576 LEU B O 1
ATOM 10279 N N . VAL B 1 577 ? -17.953 9.367 25.844 1 98.12 577 VAL B N 1
ATOM 10280 C CA . VAL B 1 577 ? -18.359 10.734 26.172 1 98.12 577 VAL B CA 1
ATOM 10281 C C . VAL B 1 577 ? -17.828 11.117 27.547 1 98.12 577 VAL B C 1
ATOM 10283 O O . VAL B 1 577 ? -17.484 12.281 27.781 1 98.12 577 VAL B O 1
ATOM 10286 N N . THR B 1 578 ? -17.656 10.125 28.422 1 98.19 578 THR B N 1
ATOM 10287 C CA . THR B 1 578 ? -17.047 10.383 29.719 1 98.19 578 THR B CA 1
ATOM 10288 C C . THR B 1 578 ? -15.602 10.852 29.547 1 98.19 578 THR B C 1
ATOM 10290 O O . THR B 1 578 ? -15.172 11.812 30.188 1 98.19 578 THR B O 1
ATOM 10293 N N . GLY B 1 579 ? -14.906 10.195 28.703 1 98 579 GLY B N 1
ATOM 10294 C CA . GLY B 1 579 ? -13.547 10.609 28.406 1 98 579 GLY B CA 1
ATOM 10295 C C . GLY B 1 579 ? -13.469 11.969 27.75 1 98 579 GLY B C 1
ATOM 10296 O O . GLY B 1 579 ? -12.633 12.797 28.109 1 98 579 GLY B O 1
ATOM 10297 N N . LEU B 1 580 ? -14.352 12.242 26.828 1 97.81 580 LEU B N 1
ATOM 10298 C CA . LEU B 1 580 ? -14.367 13.516 26.141 1 97.81 580 LEU B CA 1
ATOM 10299 C C . LEU B 1 580 ? -14.727 14.656 27.078 1 97.81 580 LEU B C 1
ATOM 10301 O O . LEU B 1 580 ? -14.18 15.758 26.984 1 97.81 580 LEU B O 1
ATOM 10305 N N . TYR B 1 581 ? -15.656 14.344 27.969 1 96.75 581 TYR B N 1
ATOM 10306 C CA . TYR B 1 581 ? -16 15.328 28.984 1 96.75 581 TYR B CA 1
ATOM 10307 C C . TYR B 1 581 ? -14.781 15.719 29.812 1 96.75 581 TYR B C 1
ATOM 10309 O O . TYR B 1 581 ? -14.539 16.906 30.047 1 96.75 581 TYR B O 1
ATOM 10317 N N . ALA B 1 582 ? -14.078 14.719 30.203 1 97 582 ALA B N 1
ATOM 10318 C CA . ALA B 1 582 ? -12.867 14.945 31 1 97 582 ALA B CA 1
ATOM 10319 C C . ALA B 1 582 ? -11.859 15.789 30.219 1 97 582 ALA B C 1
ATOM 10321 O O . ALA B 1 582 ? -11.211 16.672 30.797 1 97 582 ALA B O 1
ATOM 10322 N N . LEU B 1 583 ? -11.75 15.641 28.984 1 96.62 583 LEU B N 1
ATOM 10323 C CA . LEU B 1 583 ? -10.734 16.297 28.156 1 96.62 583 LEU B CA 1
ATOM 10324 C C . LEU B 1 583 ? -11.172 17.719 27.797 1 96.62 583 LEU B C 1
ATOM 10326 O O . LEU B 1 583 ? -10.328 18.609 27.656 1 96.62 583 LEU B O 1
ATOM 10330 N N . ILE B 1 584 ? -12.438 17.938 27.641 1 94.94 584 ILE B N 1
ATOM 10331 C CA . ILE B 1 584 ? -12.945 19.25 27.219 1 94.94 584 ILE B CA 1
ATOM 10332 C C . ILE B 1 584 ? -12.977 20.203 28.406 1 94.94 584 ILE B C 1
ATOM 10334 O O . ILE B 1 584 ? -12.586 21.359 28.297 1 94.94 584 ILE B O 1
ATOM 10338 N N . ILE B 1 585 ? -13.336 19.625 29.578 1 94.12 585 ILE B N 1
ATOM 10339 C CA . ILE B 1 585 ? -13.547 20.469 30.75 1 94.12 585 ILE B CA 1
ATOM 10340 C C . ILE B 1 585 ? -12.289 20.5 31.609 1 94.12 585 ILE B C 1
ATOM 10342 O O . ILE B 1 585 ? -12.047 21.469 32.344 1 94.12 585 ILE B O 1
ATOM 10346 N N . GLY B 1 586 ? -11.508 19.5 31.438 1 93.62 586 GLY B N 1
ATOM 10347 C CA . GLY B 1 586 ? -10.32 19.391 32.281 1 93.62 586 GLY B CA 1
ATOM 10348 C C . GLY B 1 586 ? -9.148 20.203 31.75 1 93.62 586 GLY B C 1
ATOM 10349 O O . GLY B 1 586 ? -9.219 20.781 30.656 1 93.62 586 GLY B O 1
ATOM 10350 N N . PRO B 1 587 ? -8.172 20.344 32.625 1 92.69 587 PRO B N 1
ATOM 10351 C CA . PRO B 1 587 ? -6.969 21.062 32.188 1 92.69 587 PRO B CA 1
ATOM 10352 C C . PRO B 1 587 ? -6.172 20.328 31.125 1 92.69 587 PRO B C 1
ATOM 10354 O O . PRO B 1 587 ? -6.438 19.156 30.844 1 92.69 587 PRO B O 1
ATOM 10357 N N . PRO B 1 588 ? -5.25 21.031 30.484 1 90.62 588 PRO B N 1
ATOM 10358 C CA . PRO B 1 588 ? -4.402 20.375 29.484 1 90.62 588 PRO B CA 1
ATOM 10359 C C . PRO B 1 588 ? -3.6 19.219 30.062 1 90.62 588 PRO B C 1
ATOM 10361 O O . PRO B 1 588 ? -3.123 19.297 31.203 1 90.62 588 PRO B O 1
ATOM 10364 N N . ASN B 1 589 ? -3.494 18.141 29.469 1 90.38 589 ASN B N 1
ATOM 10365 C CA . ASN B 1 589 ? -2.744 16.938 29.828 1 90.38 589 ASN B CA 1
ATOM 10366 C C . ASN B 1 589 ? -2.262 16.203 28.578 1 90.38 589 ASN B C 1
ATOM 10368 O O . ASN B 1 589 ? -2.537 16.641 27.453 1 90.38 589 ASN B O 1
ATOM 10372 N N . PHE B 1 590 ? -1.554 15.156 28.75 1 86.94 590 PHE B N 1
ATOM 10373 C CA . PHE B 1 590 ? -0.917 14.438 27.656 1 86.94 590 PHE B CA 1
ATOM 10374 C C . PHE B 1 590 ? -1.96 13.898 26.688 1 86.94 590 PHE B C 1
ATOM 10376 O O . PHE B 1 590 ? -1.793 14 25.469 1 86.94 590 PHE B O 1
ATOM 10383 N N . VAL B 1 591 ? -2.984 13.312 27.188 1 93.69 591 VAL B N 1
ATOM 10384 C CA . VAL B 1 591 ? -4.016 12.711 26.344 1 93.69 591 VAL B CA 1
ATOM 10385 C C . VAL B 1 591 ? -4.715 13.797 25.531 1 93.69 591 VAL B C 1
ATOM 10387 O O . VAL B 1 591 ? -4.957 13.617 24.328 1 93.69 591 VAL B O 1
ATOM 10390 N N . LYS B 1 592 ? -5.062 14.828 26.172 1 94.75 592 LYS B N 1
ATOM 10391 C CA . LYS B 1 592 ? -5.699 15.945 25.484 1 94.75 592 LYS B CA 1
ATOM 10392 C C . LYS B 1 592 ? -4.805 16.484 24.375 1 94.75 592 LYS B C 1
ATOM 10394 O O . LYS B 1 592 ? -5.273 16.734 23.266 1 94.75 592 LYS B O 1
ATOM 10399 N N . ASN B 1 593 ? -3.533 16.609 24.719 1 90.31 593 ASN B N 1
ATOM 10400 C CA . ASN B 1 593 ? -2.59 17.141 23.734 1 90.31 593 ASN B CA 1
ATOM 10401 C C . ASN B 1 593 ? -2.449 16.203 22.547 1 90.31 593 ASN B C 1
ATOM 10403 O O . ASN B 1 593 ? -2.332 16.641 21.406 1 90.31 593 ASN B O 1
ATOM 10407 N N . MET B 1 594 ? -2.457 15.008 22.812 1 92 594 MET B N 1
ATOM 10408 C CA . MET B 1 594 ? -2.326 14.008 21.766 1 92 594 MET B CA 1
ATOM 10409 C C . MET B 1 594 ? -3.541 14.031 20.844 1 92 594 MET B C 1
ATOM 10411 O O . MET B 1 594 ? -3.398 14.055 19.609 1 92 594 MET B O 1
ATOM 10415 N N . LEU B 1 595 ? -4.672 14.055 21.344 1 95.62 595 LEU B N 1
ATOM 10416 C CA . LEU B 1 595 ? -5.906 14 20.562 1 95.62 595 LEU B CA 1
ATOM 10417 C C . LEU B 1 595 ? -6.203 15.352 19.922 1 95.62 595 LEU B C 1
ATOM 10419 O O . LEU B 1 595 ? -7.035 15.445 19.016 1 95.62 595 LEU B O 1
ATOM 10423 N N . SER B 1 596 ? -5.527 16.391 20.406 1 94.19 596 SER B N 1
ATOM 10424 C CA . SER B 1 596 ? -5.715 17.734 19.875 1 94.19 596 SER B CA 1
ATOM 10425 C C . SER B 1 596 ? -4.562 18.141 18.969 1 94.19 596 SER B C 1
ATOM 10427 O O . SER B 1 596 ? -4.336 19.328 18.734 1 94.19 596 SER B O 1
ATOM 10429 N N . TRP B 1 597 ? -3.84 17.109 18.531 1 91.62 597 TRP B N 1
ATOM 10430 C CA . TRP B 1 597 ? -2.736 17.375 17.625 1 91.62 597 TRP B CA 1
ATOM 10431 C C . TRP B 1 597 ? -3.219 18.156 16.406 1 91.62 597 TRP B C 1
ATOM 10433 O O . TRP B 1 597 ? -4.254 17.828 15.82 1 91.62 597 TRP B O 1
ATOM 10443 N N . LYS B 1 598 ? -2.514 19.156 16 1 88.88 598 LYS B N 1
ATOM 10444 C CA . LYS B 1 598 ? -2.928 20.141 15.008 1 88.88 598 LYS B CA 1
ATOM 10445 C C . LYS B 1 598 ? -3.287 19.469 13.688 1 88.88 598 LYS B C 1
ATOM 10447 O O . LYS B 1 598 ? -4.277 19.828 13.047 1 88.88 598 LYS B O 1
ATOM 10452 N N . PRO B 1 599 ? -2.561 18.438 13.258 1 89.25 599 PRO B N 1
ATOM 10453 C CA . PRO B 1 599 ? -2.9 17.797 11.984 1 89.25 599 PRO B CA 1
ATOM 10454 C C . PRO B 1 599 ? -4.227 17.047 12.031 1 89.25 599 PRO B C 1
ATOM 10456 O O . PRO B 1 599 ? -4.824 16.766 10.984 1 89.25 599 PRO B O 1
ATOM 10459 N N . PHE B 1 600 ? -4.707 16.781 13.172 1 94 600 PHE B N 1
ATOM 10460 C CA . PHE B 1 600 ? -5.977 16.078 13.281 1 94 600 PHE B CA 1
ATOM 10461 C C . PHE B 1 600 ? -7.137 16.969 12.883 1 94 600 PHE B C 1
ATOM 10463 O O . PHE B 1 600 ? -8.219 16.484 12.539 1 94 600 PHE B O 1
ATOM 10470 N N . ILE B 1 601 ? -6.902 18.266 12.906 1 92.94 601 ILE B N 1
ATOM 10471 C CA . ILE B 1 601 ? -7.98 19.203 12.633 1 92.94 601 ILE B CA 1
ATOM 10472 C C . ILE B 1 601 ? -8.398 19.109 11.164 1 92.94 601 ILE B C 1
ATOM 10474 O O . ILE B 1 601 ? -9.547 18.797 10.859 1 92.94 601 ILE B O 1
ATOM 10478 N N . PRO B 1 602 ? -7.438 19.25 10.227 1 93.44 602 PRO B N 1
ATOM 10479 C CA . PRO B 1 602 ? -7.852 19.062 8.828 1 93.44 602 PRO B CA 1
ATOM 10480 C C . PRO B 1 602 ? -8.234 17.625 8.516 1 93.44 602 PRO B C 1
ATOM 10482 O O . PRO B 1 602 ? -9.133 17.391 7.699 1 93.44 602 PRO B O 1
ATOM 10485 N N . LEU B 1 603 ? -7.652 16.672 9.125 1 95.5 603 LEU B N 1
ATOM 10486 C CA . LEU B 1 603 ? -7.953 15.273 8.852 1 95.5 603 LEU B CA 1
ATOM 10487 C C . LEU B 1 603 ? -9.367 14.922 9.297 1 95.5 603 LEU B C 1
ATOM 10489 O O . LEU B 1 603 ? -10.062 14.156 8.625 1 95.5 603 LEU B O 1
ATOM 10493 N N . ALA B 1 604 ? -9.75 15.461 10.398 1 95.25 604 ALA B N 1
ATOM 10494 C CA . ALA B 1 604 ? -11.094 15.211 10.914 1 95.25 604 ALA B CA 1
ATOM 10495 C C . ALA B 1 604 ? -12.156 15.727 9.945 1 95.25 604 ALA B C 1
ATOM 10497 O O . ALA B 1 604 ? -13.234 15.133 9.828 1 95.25 604 ALA B O 1
ATOM 10498 N N . SER B 1 605 ? -11.82 16.781 9.234 1 94.69 605 SER B N 1
ATOM 10499 C CA . SER B 1 605 ? -12.75 17.359 8.273 1 94.69 605 SER B CA 1
ATOM 10500 C C . SER B 1 605 ? -12.914 16.469 7.051 1 94.69 605 SER B C 1
ATOM 10502 O O . SER B 1 605 ? -13.859 16.641 6.277 1 94.69 605 SER B O 1
ATOM 10504 N N . LEU B 1 606 ? -12.055 15.5 6.93 1 96.88 606 LEU B N 1
ATOM 10505 C CA . LEU B 1 606 ? -12.109 14.625 5.766 1 96.88 606 LEU B CA 1
ATOM 10506 C C . LEU B 1 606 ? -12.742 13.289 6.121 1 96.88 606 LEU B C 1
ATOM 10508 O O . LEU B 1 606 ? -12.961 12.445 5.246 1 96.88 606 LEU B O 1
ATOM 10512 N N . ASN B 1 607 ? -13.117 13.109 7.355 1 96.25 607 ASN B N 1
ATOM 10513 C CA . ASN B 1 607 ? -13.578 11.812 7.824 1 96.25 607 ASN B CA 1
ATOM 10514 C C . ASN B 1 607 ? -14.844 11.367 7.094 1 96.25 607 ASN B C 1
ATOM 10516 O O . ASN B 1 607 ? -14.961 10.211 6.691 1 96.25 607 ASN B O 1
ATOM 10520 N N . PHE B 1 608 ? -15.781 12.328 6.945 1 96.38 608 PHE B N 1
ATOM 10521 C CA . PHE B 1 608 ? -17.031 12 6.258 1 96.38 608 PHE B CA 1
ATOM 10522 C C . PHE B 1 608 ? -16.75 11.531 4.832 1 96.38 608 PHE B C 1
ATOM 10524 O O . PHE B 1 608 ? -17.266 10.5 4.402 1 96.38 608 PHE B O 1
ATOM 10531 N N . ASN B 1 609 ? -15.938 12.289 4.133 1 98.12 609 ASN B N 1
ATOM 10532 C CA . ASN B 1 609 ? -15.594 11.953 2.756 1 98.12 609 ASN B CA 1
ATOM 10533 C C . ASN B 1 609 ? -14.797 10.656 2.68 1 98.12 609 ASN B C 1
ATOM 10535 O O . ASN B 1 609 ? -15 9.852 1.772 1 98.12 609 ASN B O 1
ATOM 10539 N N . ALA B 1 610 ? -13.852 10.469 3.58 1 97.81 610 ALA B N 1
ATOM 10540 C CA . ALA B 1 610 ? -13.07 9.234 3.631 1 97.81 610 ALA B CA 1
ATOM 10541 C C . ALA B 1 610 ? -13.969 8.031 3.875 1 97.81 610 ALA B C 1
ATOM 10543 O O . ALA B 1 610 ? -13.766 6.965 3.285 1 97.81 610 ALA B O 1
ATOM 10544 N N . TYR B 1 611 ? -14.922 8.188 4.754 1 97 611 TYR B N 1
ATOM 10545 C CA . TYR B 1 611 ? -15.875 7.113 5.02 1 97 611 TYR B CA 1
ATOM 10546 C C . TYR B 1 611 ? -16.641 6.742 3.76 1 97 611 TYR B C 1
ATOM 10548 O O . TYR B 1 611 ? -16.906 5.562 3.504 1 97 611 TYR B O 1
ATOM 10556 N N . MET B 1 612 ? -16.969 7.711 2.963 1 97.31 612 MET B N 1
ATOM 10557 C CA . MET B 1 612 ? -17.781 7.492 1.773 1 97.31 612 MET B CA 1
ATOM 10558 C C . MET B 1 612 ? -17.016 6.703 0.72 1 97.31 612 MET B C 1
ATOM 10560 O O . MET B 1 612 ? -17.609 5.969 -0.072 1 97.31 612 MET B O 1
ATOM 10564 N N . VAL B 1 613 ? -15.711 6.699 0.755 1 97.56 613 VAL B N 1
ATOM 10565 C CA . VAL B 1 613 ? -14.969 6.082 -0.337 1 97.56 613 VAL B CA 1
ATOM 10566 C C . VAL B 1 613 ? -14.195 4.871 0.181 1 97.56 613 VAL B C 1
ATOM 10568 O O . VAL B 1 613 ? -13.531 4.172 -0.59 1 97.56 613 VAL B O 1
ATOM 10571 N N . ASN B 1 614 ? -14.234 4.496 1.413 1 96.88 614 ASN B N 1
ATOM 10572 C CA . ASN B 1 614 ? -13.281 3.59 2.047 1 96.88 614 ASN B CA 1
ATOM 10573 C C . ASN B 1 614 ? -13.477 2.152 1.578 1 96.88 614 ASN B C 1
ATOM 10575 O O . ASN B 1 614 ? -12.594 1.31 1.763 1 96.88 614 ASN B O 1
ATOM 10579 N N . THR B 1 615 ? -14.578 1.805 0.92 1 96.25 615 THR B N 1
ATOM 10580 C CA . THR B 1 615 ? -14.797 0.433 0.475 1 96.25 615 THR B CA 1
ATOM 10581 C C . THR B 1 615 ? -14.375 0.264 -0.982 1 96.25 615 THR B C 1
ATOM 10583 O O . THR B 1 615 ? -14.242 -0.861 -1.469 1 96.25 615 THR B O 1
ATOM 10586 N N . ILE B 1 616 ? -14.109 1.338 -1.695 1 97 616 ILE B N 1
ATOM 10587 C CA . ILE B 1 616 ? -13.883 1.309 -3.137 1 97 616 ILE B CA 1
ATOM 10588 C C . ILE B 1 616 ? -12.641 0.48 -3.451 1 97 616 ILE B C 1
ATOM 10590 O O . ILE B 1 616 ? -12.695 -0.459 -4.246 1 97 616 ILE B O 1
ATOM 10594 N N . LEU B 1 617 ? -11.578 0.73 -2.738 1 96.62 617 LEU B N 1
ATOM 10595 C CA . LEU B 1 617 ? -10.312 0.094 -3.088 1 96.62 617 LEU B CA 1
ATOM 10596 C C . LEU B 1 617 ? -10.281 -1.35 -2.598 1 96.62 617 LEU B C 1
ATOM 10598 O O . LEU B 1 617 ? -9.875 -2.252 -3.336 1 96.62 617 LEU B O 1
ATOM 10602 N N . PRO B 1 618 ? -10.703 -1.658 -1.353 1 96.44 618 PRO B N 1
ATOM 10603 C CA . PRO B 1 618 ? -10.68 -3.053 -0.909 1 96.44 618 PRO B CA 1
ATOM 10604 C C . PRO B 1 618 ? -11.555 -3.963 -1.763 1 96.44 618 PRO B C 1
ATOM 10606 O O . PRO B 1 618 ? -11.164 -5.09 -2.074 1 96.44 618 PRO B O 1
ATOM 10609 N N . VAL B 1 619 ? -12.719 -3.494 -2.189 1 96.31 619 VAL B N 1
ATOM 10610 C CA . VAL B 1 619 ? -13.617 -4.301 -3.008 1 96.31 619 VAL B CA 1
ATOM 10611 C C . VAL B 1 619 ? -13.016 -4.5 -4.395 1 96.31 619 VAL B C 1
ATOM 10613 O O . VAL B 1 619 ? -13.031 -5.613 -4.93 1 96.31 619 VAL B O 1
ATOM 10616 N N . ALA B 1 620 ? -12.508 -3.438 -4.945 1 96.94 620 ALA B N 1
ATOM 10617 C CA . ALA B 1 620 ? -11.875 -3.527 -6.258 1 96.94 620 ALA B CA 1
ATOM 10618 C C . ALA B 1 620 ? -10.688 -4.484 -6.234 1 96.94 620 ALA B C 1
ATOM 10620 O O . ALA B 1 620 ? -10.445 -5.211 -7.199 1 96.94 620 ALA B O 1
ATOM 10621 N N . ASP B 1 621 ? -9.953 -4.445 -5.164 1 96.5 621 ASP B N 1
ATOM 10622 C CA . ASP B 1 621 ? -8.789 -5.316 -5.035 1 96.5 621 ASP B CA 1
ATOM 10623 C C . ASP B 1 621 ? -9.203 -6.789 -5.043 1 96.5 621 ASP B C 1
ATOM 10625 O O . ASP B 1 621 ? -8.633 -7.594 -5.781 1 96.5 621 ASP B O 1
ATOM 10629 N N . THR B 1 622 ? -10.172 -7.148 -4.277 1 96.38 622 THR B N 1
ATOM 10630 C CA . THR B 1 622 ? -10.641 -8.523 -4.191 1 96.38 622 THR B CA 1
ATOM 10631 C C . THR B 1 622 ? -11.273 -8.961 -5.512 1 96.38 622 THR B C 1
ATOM 10633 O O . THR B 1 622 ? -11.023 -10.07 -5.984 1 96.38 622 THR B O 1
ATOM 10636 N N . ALA B 1 623 ? -12.016 -8.07 -6.125 1 96.62 623 ALA B N 1
ATOM 10637 C CA . ALA B 1 623 ? -12.734 -8.383 -7.359 1 96.62 623 ALA B CA 1
ATOM 10638 C C . ALA B 1 623 ? -11.758 -8.578 -8.523 1 96.62 623 ALA B C 1
ATOM 10640 O O . ALA B 1 623 ? -12.039 -9.336 -9.453 1 96.62 623 ALA B O 1
ATOM 10641 N N . SER B 1 624 ? -10.633 -7.934 -8.469 1 96.88 624 SER B N 1
ATOM 10642 C CA . SER B 1 624 ? -9.711 -7.914 -9.602 1 96.88 624 SER B CA 1
ATOM 10643 C C . SER B 1 624 ? -8.578 -8.922 -9.414 1 96.88 624 SER B C 1
ATOM 10645 O O . SER B 1 624 ? -7.707 -9.055 -10.273 1 96.88 624 SER B O 1
ATOM 10647 N N . ARG B 1 625 ? -8.523 -9.641 -8.383 1 96 625 ARG B N 1
ATOM 10648 C CA . ARG B 1 625 ? -7.41 -10.539 -8.086 1 96 625 ARG B CA 1
ATOM 10649 C C . ARG B 1 625 ? -7.281 -11.625 -9.148 1 96 625 ARG B C 1
ATOM 10651 O O . ARG B 1 625 ? -8.281 -12.219 -9.555 1 96 625 ARG B O 1
ATOM 10658 N N . ARG B 1 626 ? -6.043 -11.828 -9.617 1 97 626 ARG B N 1
ATOM 10659 C CA . ARG B 1 626 ? -5.746 -12.875 -10.594 1 97 626 ARG B CA 1
ATOM 10660 C C . ARG B 1 626 ? -5.164 -14.109 -9.922 1 97 626 ARG B C 1
ATOM 10662 O O . ARG B 1 626 ? -5.098 -15.18 -10.523 1 97 626 ARG B O 1
ATOM 10669 N N . THR B 1 627 ? -4.723 -13.953 -8.711 1 95.62 627 THR B N 1
ATOM 10670 C CA . THR B 1 627 ? -4.121 -15.023 -7.93 1 95.62 627 THR B CA 1
ATOM 10671 C C . THR B 1 627 ? -4.656 -15.016 -6.5 1 95.62 627 THR B C 1
ATOM 10673 O O . THR B 1 627 ? -5.184 -14.008 -6.035 1 95.62 627 THR B O 1
ATOM 10676 N N . PRO B 1 628 ? -4.566 -16.125 -5.848 1 95.56 628 PRO B N 1
ATOM 10677 C CA . PRO B 1 628 ? -5.09 -16.172 -4.48 1 95.56 628 PRO B CA 1
ATOM 10678 C C . PRO B 1 628 ? -4.328 -15.234 -3.535 1 95.56 628 PRO B C 1
ATOM 10680 O O . PRO B 1 628 ? -3.146 -14.953 -3.758 1 95.56 628 PRO B O 1
ATOM 10683 N N . ASP B 1 629 ? -5.012 -14.797 -2.543 1 94.25 629 ASP B N 1
ATOM 10684 C CA . ASP B 1 629 ? -4.484 -13.883 -1.537 1 94.25 629 ASP B CA 1
ATOM 10685 C C . ASP B 1 629 ? -3.816 -14.641 -0.395 1 94.25 629 ASP B C 1
ATOM 10687 O O . ASP B 1 629 ? -4.484 -15.344 0.365 1 94.25 629 ASP B O 1
ATOM 10691 N N . HIS B 1 630 ? -2.514 -14.539 -0.279 1 95.25 630 HIS B N 1
ATOM 10692 C CA . HIS B 1 630 ? -1.78 -15.055 0.871 1 95.25 630 HIS B CA 1
ATOM 10693 C C . HIS B 1 630 ? -1.686 -14.016 1.979 1 95.25 630 HIS B C 1
ATOM 10695 O O . HIS B 1 630 ? -1.1 -12.945 1.784 1 95.25 630 HIS B O 1
ATOM 10701 N N . PHE B 1 631 ? -2.246 -14.336 3.078 1 94.19 631 PHE B N 1
ATOM 10702 C CA . PHE B 1 631 ? -2.207 -13.367 4.168 1 94.19 631 PHE B CA 1
ATOM 10703 C C . PHE B 1 631 ? -0.824 -13.328 4.809 1 94.19 631 PHE B C 1
ATOM 10705 O O . PHE B 1 631 ? -0.273 -14.375 5.172 1 94.19 631 PHE B O 1
ATOM 10712 N N . ASP B 1 632 ? -0.314 -12.211 4.836 1 93.5 632 ASP B N 1
ATOM 10713 C CA . ASP B 1 632 ? 0.911 -11.836 5.539 1 93.5 632 ASP B CA 1
ATOM 10714 C C . ASP B 1 632 ? 0.784 -10.453 6.168 1 93.5 632 ASP B C 1
ATOM 10716 O O . ASP B 1 632 ? 0.228 -9.539 5.559 1 93.5 632 ASP B O 1
ATOM 10720 N N . ILE B 1 633 ? 1.2 -10.359 7.402 1 92.75 633 ILE B N 1
ATOM 10721 C CA . ILE B 1 633 ? 1.007 -9.117 8.156 1 92.75 633 ILE B CA 1
ATOM 10722 C C . ILE B 1 633 ? 1.667 -7.957 7.414 1 92.75 633 ILE B C 1
ATOM 10724 O O . ILE B 1 633 ? 1.151 -6.84 7.418 1 92.75 633 ILE B O 1
ATOM 10728 N N . ARG B 1 634 ? 2.838 -8.109 6.836 1 93.5 634 ARG B N 1
ATOM 10729 C CA . ARG B 1 634 ? 3.529 -7.047 6.109 1 93.5 634 ARG B CA 1
ATOM 10730 C C . ARG B 1 634 ? 2.693 -6.551 4.938 1 93.5 634 ARG B C 1
ATOM 10732 O O . ARG B 1 634 ? 2.545 -5.344 4.738 1 93.5 634 ARG B O 1
ATOM 10739 N N . ASN B 1 635 ? 2.143 -7.512 4.188 1 93.56 635 ASN B N 1
ATOM 10740 C CA . ASN B 1 635 ? 1.3 -7.148 3.053 1 93.56 635 ASN B CA 1
ATOM 10741 C C . ASN B 1 635 ? 0.025 -6.441 3.504 1 93.56 635 ASN B C 1
ATOM 10743 O O . ASN B 1 635 ? -0.441 -5.512 2.848 1 93.56 635 ASN B O 1
ATOM 10747 N N . PHE B 1 636 ? -0.507 -6.93 4.582 1 95 636 PHE B N 1
ATOM 10748 C CA . PHE B 1 636 ? -1.724 -6.324 5.109 1 95 636 PHE B CA 1
ATOM 10749 C C . PHE B 1 636 ? -1.474 -4.875 5.516 1 95 636 PHE B C 1
ATOM 10751 O O . PHE B 1 636 ? -2.281 -3.994 5.219 1 95 636 PHE B O 1
ATOM 10758 N N . VAL B 1 637 ? -0.39 -4.664 6.188 1 95.94 637 VAL B N 1
ATOM 10759 C CA . VAL B 1 637 ? -0.022 -3.316 6.613 1 95.94 637 VAL B CA 1
ATOM 10760 C C . VAL B 1 637 ? 0.205 -2.434 5.387 1 95.94 637 VAL B C 1
ATOM 10762 O O . VAL B 1 637 ? -0.195 -1.267 5.371 1 95.94 637 VAL B O 1
ATOM 10765 N N . THR B 1 638 ? 0.835 -2.941 4.355 1 96.44 638 THR B N 1
ATOM 10766 C CA . THR B 1 638 ? 1.052 -2.23 3.1 1 96.44 638 THR B CA 1
ATOM 10767 C C . THR B 1 638 ? -0.275 -1.763 2.506 1 96.44 638 THR B C 1
ATOM 10769 O O . THR B 1 638 ? -0.425 -0.591 2.152 1 96.44 638 THR B O 1
ATOM 10772 N N . ASP B 1 639 ? -1.207 -2.65 2.445 1 97 639 ASP B N 1
ATOM 10773 C CA . ASP B 1 639 ? -2.512 -2.318 1.882 1 97 639 ASP B CA 1
ATOM 10774 C C . ASP B 1 639 ? -3.246 -1.305 2.758 1 97 639 ASP B C 1
ATOM 10776 O O . ASP B 1 639 ? -3.893 -0.388 2.246 1 97 639 ASP B O 1
ATOM 10780 N N . ALA B 1 640 ? -3.123 -1.484 4.047 1 97.25 640 ALA B N 1
ATOM 10781 C CA . ALA B 1 640 ? -3.803 -0.599 4.988 1 97.25 640 ALA B CA 1
ATOM 10782 C C . ALA B 1 640 ? -3.27 0.828 4.883 1 97.25 640 ALA B C 1
ATOM 10784 O O . ALA B 1 640 ? -4.043 1.788 4.895 1 97.25 640 ALA B O 1
ATOM 10785 N N . ILE B 1 641 ? -1.99 0.953 4.758 1 97.88 641 ILE B N 1
ATOM 10786 C CA . ILE B 1 641 ? -1.365 2.264 4.621 1 97.88 641 ILE B CA 1
ATOM 10787 C C . ILE B 1 641 ? -1.829 2.926 3.328 1 97.88 641 ILE B C 1
ATOM 10789 O O . ILE B 1 641 ? -2.225 4.094 3.328 1 97.88 641 ILE B O 1
ATOM 10793 N N . SER B 1 642 ? -1.799 2.211 2.314 1 98 642 SER B N 1
ATOM 10794 C CA . SER B 1 642 ? -2.195 2.752 1.02 1 98 642 SER B CA 1
ATOM 10795 C C . SER B 1 642 ? -3.668 3.15 1.015 1 98 642 SER B C 1
ATOM 10797 O O . SER B 1 642 ? -4.027 4.219 0.516 1 98 642 SER B O 1
ATOM 10799 N N . ASP B 1 643 ? -4.52 2.289 1.566 1 98.31 643 ASP B N 1
ATOM 10800 C CA . ASP B 1 643 ? -5.945 2.605 1.636 1 98.31 643 ASP B CA 1
ATOM 10801 C C . ASP B 1 643 ? -6.184 3.9 2.408 1 98.31 643 ASP B C 1
ATOM 10803 O O . ASP B 1 643 ? -6.992 4.734 2 1 98.31 643 ASP B O 1
ATOM 10807 N N . THR B 1 644 ? -5.508 4 3.5 1 98.19 644 THR B N 1
ATOM 10808 C CA . THR B 1 644 ? -5.684 5.18 4.34 1 98.19 644 THR B CA 1
ATOM 10809 C C . THR B 1 644 ? -5.285 6.445 3.584 1 98.19 644 THR B C 1
ATOM 10811 O O . THR B 1 644 ? -6.047 7.414 3.537 1 98.19 644 THR B O 1
ATOM 10814 N N . VAL B 1 645 ? -4.148 6.418 2.896 1 97.5 645 VAL B N 1
ATOM 10815 C CA . VAL B 1 645 ? -3.65 7.578 2.164 1 97.5 645 VAL B CA 1
ATOM 10816 C C . VAL B 1 645 ? -4.574 7.883 0.989 1 97.5 645 VAL B C 1
ATOM 10818 O O . VAL B 1 645 ? -4.934 9.039 0.757 1 97.5 645 VAL B O 1
ATOM 10821 N N . MET B 1 646 ? -5.004 6.883 0.331 1 97.75 646 MET B N 1
ATOM 10822 C CA . MET B 1 646 ? -5.832 7.082 -0.854 1 97.75 646 MET B CA 1
ATOM 10823 C C . MET B 1 646 ? -7.227 7.566 -0.468 1 97.75 646 MET B C 1
ATOM 10825 O O . MET B 1 646 ? -7.809 8.406 -1.156 1 97.75 646 MET B O 1
ATOM 10829 N N . CYS B 1 647 ? -7.742 7.059 0.612 1 97.94 647 CYS B N 1
ATOM 10830 C CA . CYS B 1 647 ? -9.055 7.5 1.072 1 97.94 647 CYS B CA 1
ATOM 10831 C C . CYS B 1 647 ? -9.016 8.953 1.516 1 97.94 647 CYS B C 1
ATOM 10833 O O . CYS B 1 647 ? -9.922 9.727 1.196 1 97.94 647 CYS B O 1
ATOM 10835 N N . LEU B 1 648 ? -7.961 9.312 2.217 1 97.5 648 LEU B N 1
ATOM 10836 C CA . LEU B 1 648 ? -7.84 10.695 2.668 1 97.5 648 LEU B CA 1
ATOM 10837 C C . LEU B 1 648 ? -7.605 11.633 1.489 1 97.5 648 LEU B C 1
ATOM 10839 O O . LEU B 1 648 ? -8.141 12.742 1.458 1 97.5 648 LEU B O 1
ATOM 10843 N N . THR B 1 649 ? -6.875 11.164 0.487 1 97.06 649 THR B N 1
ATOM 10844 C CA . THR B 1 649 ? -6.648 11.969 -0.709 1 97.06 649 THR B CA 1
ATOM 10845 C C . THR B 1 649 ? -7.941 12.141 -1.5 1 97.06 649 THR B C 1
ATOM 10847 O O . THR B 1 649 ? -8.273 13.25 -1.931 1 97.06 649 THR B O 1
ATOM 10850 N N . ALA B 1 650 ? -8.641 11.055 -1.662 1 97.56 650 ALA B N 1
ATOM 10851 C CA . ALA B 1 650 ? -9.938 11.133 -2.326 1 97.56 650 ALA B CA 1
ATOM 10852 C C . ALA B 1 650 ? -10.906 12.008 -1.531 1 97.56 650 ALA B C 1
ATOM 10854 O O . ALA B 1 650 ? -11.719 12.734 -2.111 1 97.56 650 ALA B O 1
ATOM 10855 N N . GLY B 1 651 ? -10.82 11.875 -0.209 1 97.81 651 GLY B N 1
ATOM 10856 C CA . GLY B 1 651 ? -11.633 12.719 0.649 1 97.81 651 GLY B CA 1
ATOM 10857 C C . GLY B 1 651 ? -11.352 14.195 0.484 1 97.81 651 GLY B C 1
ATOM 10858 O O . GLY B 1 651 ? -12.266 15.016 0.51 1 97.81 651 GLY B O 1
ATOM 10859 N N . LEU B 1 652 ? -10.102 14.555 0.292 1 97.56 652 LEU B N 1
ATOM 10860 C CA . LEU B 1 652 ? -9.727 15.945 0.06 1 97.56 652 LEU B CA 1
ATOM 10861 C C . LEU B 1 652 ? -10.312 16.453 -1.254 1 97.56 652 LEU B C 1
ATOM 10863 O O . LEU B 1 652 ? -10.82 17.578 -1.319 1 97.56 652 LEU B O 1
ATOM 10867 N N . PHE B 1 653 ? -10.312 15.641 -2.271 1 97.56 653 PHE B N 1
ATOM 10868 C CA . PHE B 1 653 ? -10.883 16.031 -3.559 1 97.56 653 PHE B CA 1
ATOM 10869 C C . PHE B 1 653 ? -12.383 16.234 -3.451 1 97.56 653 PHE B C 1
ATOM 10871 O O . PHE B 1 653 ? -12.93 17.188 -4.016 1 97.56 653 PHE B O 1
ATOM 10878 N N . LEU B 1 654 ? -13 15.359 -2.734 1 98.31 654 LEU B N 1
ATOM 10879 C CA . LEU B 1 654 ? -14.445 15.5 -2.539 1 98.31 654 LEU B CA 1
ATOM 10880 C C . LEU B 1 654 ? -14.766 16.75 -1.724 1 98.31 654 LEU B C 1
ATOM 10882 O O . LEU B 1 654 ? -15.773 17.406 -1.971 1 98.31 654 LEU B O 1
ATOM 10886 N N . TYR B 1 655 ? -13.898 17.031 -0.773 1 97.69 655 TYR B N 1
ATOM 10887 C CA . TYR B 1 655 ? -14.07 18.234 0.032 1 97.69 655 TYR B CA 1
ATOM 10888 C C . TYR B 1 655 ? -13.969 19.484 -0.83 1 97.69 655 TYR B C 1
ATOM 10890 O O . TYR B 1 655 ? -14.805 20.391 -0.725 1 97.69 655 TYR B O 1
ATOM 10898 N N . LEU B 1 656 ? -13.039 19.516 -1.787 1 97.5 656 LEU B N 1
ATOM 10899 C CA . LEU B 1 656 ? -12.75 20.688 -2.604 1 97.5 656 LEU B CA 1
ATOM 10900 C C . LEU B 1 656 ? -13.797 20.859 -3.699 1 97.5 656 LEU B C 1
ATOM 10902 O O . LEU B 1 656 ? -14.18 21.984 -4.02 1 97.5 656 LEU B O 1
ATOM 10906 N N . LEU B 1 657 ? -14.273 19.75 -4.219 1 97.81 657 LEU B N 1
ATOM 10907 C CA . LEU B 1 657 ? -15.094 19.812 -5.426 1 97.81 657 LEU B CA 1
ATOM 10908 C C . LEU B 1 657 ? -16.578 19.828 -5.078 1 97.81 657 LEU B C 1
ATOM 10910 O O . LEU B 1 657 ? -17.391 20.375 -5.832 1 97.81 657 LEU B O 1
ATOM 10914 N N . VAL B 1 658 ? -16.906 19.203 -3.928 1 98.19 658 VAL B N 1
ATOM 10915 C CA . VAL B 1 658 ? -18.328 18.938 -3.746 1 98.19 658 VAL B CA 1
ATOM 10916 C C . VAL B 1 658 ? -18.781 19.422 -2.367 1 98.19 658 VAL B C 1
ATOM 10918 O O . VAL B 1 658 ? -19.609 20.328 -2.256 1 98.19 658 VAL B O 1
ATOM 10921 N N . GLU B 1 659 ? -18.203 18.938 -1.319 1 97.56 659 GLU B N 1
ATOM 10922 C CA . GLU B 1 659 ? -18.703 19.156 0.031 1 97.56 659 GLU B CA 1
ATOM 10923 C C . GLU B 1 659 ? -18.719 20.656 0.374 1 97.56 659 GLU B C 1
ATOM 10925 O O . GLU B 1 659 ? -19.781 21.203 0.678 1 97.56 659 GLU B O 1
ATOM 10930 N N . ARG B 1 660 ? -17.562 21.281 0.33 1 95.88 660 ARG B N 1
ATOM 10931 C CA . ARG B 1 660 ? -17.453 22.688 0.751 1 95.88 660 ARG B CA 1
ATOM 10932 C C . ARG B 1 660 ? -18.234 23.594 -0.176 1 95.88 660 ARG B C 1
ATOM 10934 O O . ARG B 1 660 ? -19.016 24.422 0.286 1 95.88 660 ARG B O 1
ATOM 10941 N N . PRO B 1 661 ? -18.141 23.5 -1.507 1 96.12 661 PRO B N 1
ATOM 10942 C CA . PRO B 1 661 ? -18.859 24.406 -2.396 1 96.12 661 PRO B CA 1
ATOM 10943 C C . PRO B 1 661 ? -20.375 24.328 -2.205 1 96.12 661 PRO B C 1
ATOM 10945 O O . PRO B 1 661 ? -21.047 25.359 -2.121 1 96.12 661 PRO B O 1
ATOM 10948 N N . PHE B 1 662 ? -20.906 23.188 -2.102 1 95.38 662 PHE B N 1
ATOM 10949 C CA . PHE B 1 662 ? -22.359 23.047 -2.008 1 95.38 662 PHE B CA 1
ATOM 10950 C C . PHE B 1 662 ? -22.859 23.5 -0.639 1 95.38 662 PHE B C 1
ATOM 10952 O O . PHE B 1 662 ? -23.969 24.016 -0.518 1 95.38 662 PHE B O 1
ATOM 10959 N N . ARG B 1 663 ? -22.047 23.203 0.324 1 93.12 663 ARG B N 1
ATOM 10960 C CA . ARG B 1 663 ? -22.391 23.719 1.647 1 93.12 663 ARG B CA 1
ATOM 10961 C C . ARG B 1 663 ? -22.453 25.234 1.641 1 93.12 663 ARG B C 1
ATOM 10963 O O . ARG B 1 663 ? -23.391 25.828 2.195 1 93.12 663 ARG B O 1
ATOM 10970 N N . LEU B 1 664 ? -21.5 25.906 1.017 1 93.31 664 LEU B N 1
ATOM 10971 C CA . LEU B 1 664 ? -21.453 27.359 0.962 1 93.31 664 LEU B CA 1
ATOM 10972 C C . LEU B 1 664 ? -22.531 27.906 0.05 1 93.31 664 LEU B C 1
ATOM 10974 O O . LEU B 1 664 ? -23.125 28.953 0.334 1 93.31 664 LEU B O 1
ATOM 10978 N N . LEU B 1 665 ? -22.844 27.266 -1.03 1 92.44 665 LEU B N 1
ATOM 10979 C CA . LEU B 1 665 ? -23.875 27.703 -1.96 1 92.44 665 LEU B CA 1
ATOM 10980 C C . LEU B 1 665 ? -25.234 27.766 -1.271 1 92.44 665 LEU B C 1
ATOM 10982 O O . LEU B 1 665 ? -25.969 28.75 -1.431 1 92.44 665 LEU B O 1
ATOM 10986 N N . ILE B 1 666 ? -25.516 26.734 -0.528 1 89.06 666 ILE B N 1
ATOM 10987 C CA . ILE B 1 666 ? -26.812 26.688 0.14 1 89.06 666 ILE B CA 1
ATOM 10988 C C . ILE B 1 666 ? -26.875 27.766 1.221 1 89.06 666 ILE B C 1
ATOM 10990 O O . ILE B 1 666 ? -27.922 28.344 1.466 1 89.06 666 ILE B O 1
ATOM 10994 N N . THR B 1 667 ? -25.766 27.953 1.862 1 86.88 667 THR B N 1
ATOM 10995 C CA . THR B 1 667 ? -25.703 29 2.875 1 86.88 667 THR B CA 1
ATOM 10996 C C . THR B 1 667 ? -25.938 30.375 2.248 1 86.88 667 THR B C 1
ATOM 10998 O O . THR B 1 667 ? -26.656 31.203 2.805 1 86.88 667 THR B O 1
ATOM 11001 N N . GLN B 1 668 ? -25.359 30.625 1.113 1 84.81 668 GLN B N 1
ATOM 11002 C CA . GLN B 1 668 ? -25.5 31.906 0.422 1 84.81 668 GLN B CA 1
ATOM 11003 C C . GLN B 1 668 ? -26.922 32.062 -0.104 1 84.81 668 GLN B C 1
ATOM 11005 O O . GLN B 1 668 ? -27.438 33.188 -0.161 1 84.81 668 GLN B O 1
ATOM 11010 N N . LEU B 1 669 ? -27.531 31.062 -0.442 1 79.5 669 LEU B N 1
ATOM 11011 C CA . LEU B 1 669 ? -28.891 31.125 -0.972 1 79.5 669 LEU B CA 1
ATOM 11012 C C . LEU B 1 669 ? -29.891 31.422 0.136 1 79.5 669 LEU B C 1
ATOM 11014 O O . LEU B 1 669 ? -30.875 32.125 -0.085 1 79.5 669 LEU B O 1
ATOM 11018 N N . PHE B 1 670 ? -29.703 31.047 1.298 1 75.25 670 PHE B N 1
ATOM 11019 C CA . PHE B 1 670 ? -30.641 31.219 2.4 1 75.25 670 PHE B CA 1
ATOM 11020 C C . PHE B 1 670 ? -30.375 32.531 3.133 1 75.25 670 PHE B C 1
ATOM 11022 O O . PHE B 1 670 ? -31.281 33.094 3.752 1 75.25 670 PHE B O 1
ATOM 11029 N N . VAL B 1 671 ? -29.125 33.156 3.229 1 62.69 671 VAL B N 1
ATOM 11030 C CA . VAL B 1 671 ? -28.844 34.438 3.859 1 62.69 671 VAL B CA 1
ATOM 11031 C C . VAL B 1 671 ? -29.5 35.562 3.061 1 62.69 671 VAL B C 1
ATOM 11033 O O . VAL B 1 671 ? -30.016 36.531 3.639 1 62.69 671 VAL B O 1
ATOM 11036 N N . SER B 1 672 ? -29.453 35.75 1.784 1 55.53 672 SER B N 1
ATOM 11037 C CA . SER B 1 672 ? -29.953 36.875 0.977 1 55.53 672 SER B CA 1
ATOM 11038 C C . SER B 1 672 ? -31.438 37.094 1.196 1 55.53 672 SER B C 1
ATOM 11040 O O . SER B 1 672 ? -31.938 38.188 1.06 1 55.53 672 SER B O 1
ATOM 11042 N N . LYS B 1 673 ? -32.219 36.219 1.509 1 49.97 673 LYS B N 1
ATOM 11043 C CA . LYS B 1 673 ? -33.656 36.5 1.562 1 49.97 673 LYS B CA 1
ATOM 11044 C C . LYS B 1 673 ? -34 37.281 2.826 1 49.97 673 LYS B C 1
ATOM 11046 O O . LYS B 1 673 ? -35.031 37.938 2.895 1 49.97 673 LYS B O 1
ATOM 11051 N N . SER B 1 674 ? -33.125 37.156 3.793 1 44.41 674 SER B N 1
ATOM 11052 C CA . SER B 1 674 ? -33.562 37.781 5.031 1 44.41 674 SER B CA 1
ATOM 11053 C C . SER B 1 674 ? -33.25 39.281 5.031 1 44.41 674 SER B C 1
ATOM 11055 O O . SER B 1 674 ? -33.781 40.031 5.848 1 44.41 674 SER B O 1
ATOM 11057 N N . ASN B 1 675 ? -32.156 39.719 4.379 1 40.31 675 ASN B N 1
ATOM 11058 C CA . ASN B 1 675 ? -31.812 41.125 4.555 1 40.31 675 ASN B CA 1
ATOM 11059 C C . ASN B 1 675 ? -32.812 42.031 3.842 1 40.31 675 ASN B C 1
ATOM 11061 O O . ASN B 1 675 ? -32.625 43.25 3.736 1 40.31 675 ASN B O 1
ATOM 11065 N N . GLU B 1 676 ? -33.625 41.719 2.9 1 38.59 676 GLU B N 1
ATOM 11066 C CA . GLU B 1 676 ? -34.406 42.844 2.359 1 38.59 676 GLU B CA 1
ATOM 11067 C C . GLU B 1 676 ? -35.094 43.625 3.471 1 38.59 676 GLU B C 1
ATOM 11069 O O . GLU B 1 676 ? -35.156 44.875 3.406 1 38.59 676 GLU B O 1
ATOM 11074 N N . ASN B 1 677 ? -35.75 43.125 4.473 1 36.41 677 ASN B N 1
ATOM 11075 C CA . ASN B 1 677 ? -36.406 44.031 5.422 1 36.41 677 ASN B CA 1
ATOM 11076 C C . ASN B 1 677 ? -35.438 44.5 6.508 1 36.41 677 ASN B C 1
ATOM 11078 O O . ASN B 1 677 ? -35.562 45.594 7.02 1 36.41 677 ASN B O 1
ATOM 11082 N N . GLU B 1 678 ? -34.75 43.688 7.41 1 35.62 678 GLU B N 1
ATOM 11083 C CA . GLU B 1 678 ? -34.062 44.094 8.625 1 35.62 678 GLU B CA 1
ATOM 11084 C C . GLU B 1 678 ? -32.594 44.375 8.352 1 35.62 678 GLU B C 1
ATOM 11086 O O . GLU B 1 678 ? -31.734 43.531 8.625 1 35.62 678 GLU B O 1
ATOM 11091 N N . LYS B 1 679 ? -32 44.969 7.348 1 38.5 679 LYS B N 1
ATOM 11092 C CA . LYS B 1 679 ? -30.609 45.25 6.965 1 38.5 679 LYS B CA 1
ATOM 11093 C C . LYS B 1 679 ? -29.922 46.094 8.008 1 38.5 679 LYS B C 1
ATOM 11095 O O . LYS B 1 679 ? -28.688 46.281 7.961 1 38.5 679 LYS B O 1
ATOM 11100 N N . LYS B 1 680 ? -30.516 47.156 8.711 1 35.78 680 LYS B N 1
ATOM 11101 C CA . LYS B 1 680 ? -29.656 48.25 9.203 1 35.78 680 LYS B CA 1
ATOM 11102 C C . LYS B 1 680 ? -28.656 47.719 10.234 1 35.78 680 LYS B C 1
ATOM 11104 O O . LYS B 1 680 ? -27.484 48.062 10.203 1 35.78 680 LYS B O 1
ATOM 11109 N N . ASN B 1 681 ? -28.984 47.469 11.539 1 30.19 681 ASN B N 1
ATOM 11110 C CA . ASN B 1 681 ? -28.062 47.562 12.672 1 30.19 681 ASN B CA 1
ATOM 11111 C C . ASN B 1 681 ? -27.188 46.312 12.789 1 30.19 681 ASN B C 1
ATOM 11113 O O . ASN B 1 681 ? -26.078 46.375 13.312 1 30.19 681 ASN B O 1
ATOM 11117 N N . TYR B 1 682 ? -27.656 45.062 12.602 1 30.12 682 TYR B N 1
ATOM 11118 C CA . TYR B 1 682 ? -27.047 43.906 13.219 1 30.12 682 TYR B CA 1
ATOM 11119 C C . TYR B 1 682 ? -25.969 43.312 12.32 1 30.12 682 TYR B C 1
ATOM 11121 O O . TYR B 1 682 ? -25.375 42.281 12.648 1 30.12 682 TYR B O 1
ATOM 11129 N N . VAL B 1 683 ? -25.609 43.844 11.203 1 32.84 683 VAL B N 1
ATOM 11130 C CA . VAL B 1 683 ? -24.703 43.156 10.281 1 32.84 683 VAL B CA 1
ATOM 11131 C C . VAL B 1 683 ? -23.281 43.188 10.812 1 32.84 683 VAL B C 1
ATOM 11133 O O . VAL B 1 683 ? -22.453 42.344 10.461 1 32.84 683 VAL B O 1
ATOM 11136 N N . SER B 1 684 ? -22.844 44.281 11.586 1 30.72 684 SER B N 1
ATOM 11137 C CA . SER B 1 684 ? -21.422 44.438 11.93 1 30.72 684 SER B CA 1
ATOM 11138 C C . SER B 1 684 ? -20.969 43.281 12.828 1 30.72 684 SER B C 1
ATOM 11140 O O . SER B 1 684 ? -19.812 42.844 12.75 1 30.72 684 SER B O 1
ATOM 11142 N N . ARG B 1 685 ? -21.781 42.906 13.852 1 32.75 685 ARG B N 1
ATOM 11143 C CA . ARG B 1 685 ? -21.297 42 14.891 1 32.75 685 ARG B CA 1
ATOM 11144 C C . ARG B 1 685 ? -21.281 40.562 14.391 1 32.75 685 ARG B C 1
ATOM 11146 O O . ARG B 1 685 ? -20.656 39.688 15.008 1 32.75 685 ARG B O 1
ATOM 11153 N N . ALA B 1 686 ? -21.969 40.219 13.461 1 32.31 686 ALA B N 1
ATOM 11154 C CA . ALA B 1 686 ? -22.172 38.844 13.023 1 32.31 686 ALA B CA 1
ATOM 11155 C C . ALA B 1 686 ? -21 38.375 12.18 1 32.31 686 ALA B C 1
ATOM 11157 O O . ALA B 1 686 ? -20.812 37.156 12.016 1 32.31 686 ALA B O 1
ATOM 11158 N N . ILE B 1 687 ? -20.266 39.188 11.492 1 31.56 687 ILE B N 1
ATOM 11159 C CA . ILE B 1 687 ? -19.141 38.781 10.648 1 31.56 687 ILE B CA 1
ATOM 11160 C C . ILE B 1 687 ? -18.031 38.188 11.516 1 31.56 687 ILE B C 1
ATOM 11162 O O . ILE B 1 687 ? -17.219 37.375 11.047 1 31.56 687 ILE B O 1
ATOM 11166 N N . GLU B 1 688 ? -17.781 38.75 12.719 1 29.77 688 GLU B N 1
ATOM 11167 C CA . GLU B 1 688 ? -16.703 38.25 13.547 1 29.77 688 GLU B CA 1
ATOM 11168 C C . GLU B 1 688 ? -16.922 36.781 13.922 1 29.77 688 GLU B C 1
ATOM 11170 O O . GLU B 1 688 ? -15.977 36.031 14.117 1 29.77 688 GLU B O 1
ATOM 11175 N N . SER B 1 689 ? -18.188 36.375 14.266 1 30.41 689 SER B N 1
ATOM 11176 C CA . SER B 1 689 ? -18.422 35 14.727 1 30.41 689 SER B CA 1
ATOM 11177 C C . SER B 1 689 ? -18.406 34.031 13.562 1 30.41 689 SER B C 1
ATOM 11179 O O . SER B 1 689 ? -18.922 32.906 13.672 1 30.41 689 SER B O 1
ATOM 11181 N N . ASN B 1 690 ? -18.312 34.312 12.328 1 32.44 690 ASN B N 1
ATOM 11182 C CA . ASN B 1 690 ? -18.281 33.438 11.172 1 32.44 690 ASN B CA 1
ATOM 11183 C C . ASN B 1 690 ? -17.172 32.406 11.297 1 32.44 690 ASN B C 1
ATOM 11185 O O . ASN B 1 690 ? -16.844 31.703 10.32 1 32.44 690 ASN B O 1
ATOM 11189 N N . ARG B 1 691 ? -16.328 32.594 12.141 1 32.06 691 ARG B N 1
ATOM 11190 C CA . ARG B 1 691 ? -15.227 31.656 12.273 1 32.06 691 ARG B CA 1
ATOM 11191 C C . ARG B 1 691 ? -15.734 30.25 12.57 1 32.06 691 ARG B C 1
ATOM 11193 O O . ARG B 1 691 ? -14.953 29.297 12.609 1 32.06 691 ARG B O 1
ATOM 11200 N N . ASP B 1 692 ? -16.719 30.141 13.625 1 30.53 692 ASP B N 1
ATOM 11201 C CA . ASP B 1 692 ? -16.688 28.891 14.367 1 30.53 692 ASP B CA 1
ATOM 11202 C C . ASP B 1 692 ? -17.141 27.719 13.492 1 30.53 692 ASP B C 1
ATOM 11204 O O . ASP B 1 692 ? -17.656 27.922 12.391 1 30.53 692 ASP B O 1
ATOM 11208 N N . PHE B 1 693 ? -17.781 26.516 14.141 1 31.59 693 PHE B N 1
ATOM 11209 C CA . PHE B 1 693 ? -18.203 25.172 13.797 1 31.59 693 PHE B CA 1
ATOM 11210 C C . PHE B 1 693 ? -19.391 25.203 12.844 1 31.59 693 PHE B C 1
ATOM 11212 O O . PHE B 1 693 ? -20.547 25.234 13.289 1 31.59 693 PHE B O 1
ATOM 11219 N N . ASP B 1 694 ? -19.453 25.844 11.867 1 35.69 694 ASP B N 1
ATOM 11220 C CA . ASP B 1 694 ? -20.469 26.047 10.844 1 35.69 694 ASP B CA 1
ATOM 11221 C C . ASP B 1 694 ? -21.078 24.734 10.406 1 35.69 694 ASP B C 1
ATOM 11223 O O . ASP B 1 694 ? -21.688 24.641 9.336 1 35.69 694 ASP B O 1
ATOM 11227 N N . LYS B 1 695 ? -20.625 23.656 10.867 1 38.31 695 LYS B N 1
ATOM 11228 C CA . LYS B 1 695 ? -21.094 22.406 10.281 1 38.31 695 LYS B CA 1
ATOM 11229 C C . LYS B 1 695 ? -22.609 22.25 10.461 1 38.31 695 LYS B C 1
ATOM 11231 O O . LYS B 1 695 ? -23.234 21.406 9.812 1 38.31 695 LYS B O 1
ATOM 11236 N N . VAL B 1 696 ? -23.172 22.625 11.711 1 36.53 696 VAL B N 1
ATOM 11237 C CA . VAL B 1 696 ? -24.5 22.078 11.969 1 36.53 696 VAL B CA 1
ATOM 11238 C C . VAL B 1 696 ? -25.578 23.078 11.555 1 36.53 696 VAL B C 1
ATOM 11240 O O . VAL B 1 696 ? -26.688 22.703 11.211 1 36.53 696 VAL B O 1
ATOM 11243 N N . LEU B 1 697 ? -25.609 24.516 11.938 1 34.94 697 LEU B N 1
ATOM 11244 C CA . LEU B 1 697 ? -26.828 25.312 11.836 1 34.94 697 LEU B CA 1
ATOM 11245 C C . LEU B 1 697 ? -26.578 26.578 11.016 1 34.94 697 LEU B C 1
ATOM 11247 O O . LEU B 1 697 ? -25.453 27.078 10.969 1 34.94 697 LEU B O 1
ATOM 11251 N N . PRO B 1 698 ? -27.547 26.891 10.133 1 29.84 698 PRO B N 1
ATOM 11252 C CA . PRO B 1 698 ? -27.516 28.141 9.375 1 29.84 698 PRO B CA 1
ATOM 11253 C C . PRO B 1 698 ? -27.469 29.375 10.273 1 29.84 698 PRO B C 1
ATOM 11255 O O . PRO B 1 698 ? -27.984 29.344 11.398 1 29.84 698 PRO B O 1
ATOM 11258 N N . THR B 1 699 ? -26.5 30.188 10.289 1 30.28 699 THR B N 1
ATOM 11259 C CA . THR B 1 699 ? -26.375 31.391 11.094 1 30.28 699 THR B CA 1
ATOM 11260 C C . THR B 1 699 ? -27.5 32.375 10.773 1 30.28 699 THR B C 1
ATOM 11262 O O . THR B 1 699 ? -27.719 32.719 9.609 1 30.28 699 THR B O 1
ATOM 11265 N N . HIS B 1 700 ? -28.562 32.312 11.609 1 27.27 700 HIS B N 1
ATOM 11266 C CA . HIS B 1 700 ? -29.578 33.344 11.406 1 27.27 700 HIS B CA 1
ATOM 11267 C C . HIS B 1 700 ? -29.078 34.719 11.812 1 27.27 700 HIS B C 1
ATOM 11269 O O . HIS B 1 700 ? -28.5 34.875 12.883 1 27.27 700 HIS B O 1
ATOM 11275 N N . HIS B 1 701 ? -28.625 35.469 11 1 26.28 701 HIS B N 1
ATOM 11276 C CA . HIS B 1 701 ? -28.406 36.875 11.352 1 26.28 701 HIS B CA 1
ATOM 11277 C C . HIS B 1 701 ? -29.672 37.5 11.891 1 26.28 701 HIS B C 1
ATOM 11279 O O . HIS B 1 701 ? -30.734 37.406 11.281 1 26.28 701 HIS B O 1
ATOM 11285 N N . ARG B 1 702 ? -29.812 37.562 13.227 1 23.92 702 ARG B N 1
ATOM 11286 C CA . ARG B 1 702 ? -30.891 38.375 13.789 1 23.92 702 ARG B CA 1
ATOM 11287 C C . ARG B 1 702 ? -30.953 39.75 13.102 1 23.92 702 ARG B C 1
ATOM 11289 O O . ARG B 1 702 ? -29.922 40.406 12.906 1 23.92 702 ARG B O 1
ATOM 11296 N N . THR B 1 703 ? -32.156 40.062 12.594 1 22.59 703 THR B N 1
ATOM 11297 C CA . THR B 1 703 ? -32.594 41.438 12.602 1 22.59 703 THR B CA 1
ATOM 11298 C C . THR B 1 703 ? -32.75 41.969 14.023 1 22.59 703 THR B C 1
ATOM 11300 O O . THR B 1 703 ? -33.281 41.281 14.891 1 22.59 703 THR B O 1
#

Nearest PDB structures (foldseek):
  8zqq-assembly1_A  TM=1.523E-01  e=1.503E+00  Homo sapiens
  7p5j-assembly1_B  TM=1.186E-01  e=9.911E-01  Homo sapiens
  7rtu-assembly1_B  TM=1.232E-01  e=2.377E+00  Mus musculus
  6ob6-assembly1_A  TM=1.958E-01  e=4.007E-01  Homo sapiens
  7p5j-assembly1_B  TM=1.188E-01  e=1.241E+00  Homo sapiens